Protein 6RIW (pdb70)

Secondary structure (DSSP, 8-state):
---EEEEEEEEEBTTBSSHHHHHHHHHTT----EE--HHHHSS-GGGGB--TT-TT-BS--EEE---S------SSSB-HHHHHTS-HHHHHHHHHHHHHHHHHT-TT-GGGGGEEEEEE---S--TTHHHHHHHHHHHHHHHHHHHHT-TT--PBPSS------GGGG--SSHHHHHHHHHHT--S-EEEEEBTBTHHHHHHHHHHHHHHTTS-SEEEEEEEE---HHHHHHHHHHTT-S-TTS---TTBTT-----EE-EEEEEEEEEHHHHHHHTPPP-EEEEEEEEEE--SSS-TTS--HHHHHHHHHHHHHHHT--GGG--EEE----S-HHHHHHHHHHHHHHHGGGT---EEE-THHHH-B-GGGTHHHHHHHHHHHHHHTEEPPPTT-SSB---TTSSS-GGGS-SS-EE-----EEEEEEEETTTEEEEEEEE---SPPPS----PPPP-PEEEEEEEEEETTB-SHHHHHHHHHTT----BPPPTTTTTTGGG-HHHHHHHT-SSPPPEE---EEEEEHHHHT--PPPHHHHHHHHHHHHHHHHTT--TTS-EEEEEE----GGGHHHHHHHTHHHHHHHHHHHHT----HHHHHHHHHHHHHHH-PPP-HHHHHTTSHHHHHHHHHHHHT--S-EEEEEBTBTHHHHHHHHHHHHHHHS---EEEEEEEE-TTSHHHHHHHHTTS-B-TT---GGG--SBPEE-EEEEEEEEEGGGS-GGG-SEEEEEEEEEESSSHHHHHHHHHHHHHHHT--GGGEEEEE----S-HHHHHHHHHHHHHH-TTSEEE-THHHH-B-GGGHHHHHHHHHHHHHHT-----EEEEEE--TT-EEEEEEEEE-SSPPPP--EEEEESS-S-HHHHHHT---TTHHHHHHTTTTPPPPPPSSB---GGGS---PPPGGG-TTB-

Nearest PDB structures (foldseek):
  6riw-assembly1_A  TM=1.001E+00  e=0.000E+00  Moritella marina
  4ope-assembly1_A  TM=8.015E-01  e=5.261E-37  Streptomyces albus
  2c9h-assembly1_A-2  TM=8.161E-01  e=1.764E-32  Homo sapiens
  2hg4-assembly3_E  TM=5.386E-01  e=4.215E-38  Saccharopolyspora erythraea
  2hg4-assembly3_F  TM=4.158E-01  e=1.144E-36  Saccharopolyspora erythraea

Organism: Moritella marina (NCBI:txid90736)

Sequence (923 aa):
MENIAVVGIANLFPGSQAPDQFWQQLLEQQDCRSKATAVQMGVDPAKYTANKGDTDKFYCVHGGYISDFNFDASGYQLDNDYLAGLDDLNQWGLYVTKQALTDAGYWGSTALENCGVILGNLSFPTKSSNQLFMPLYHQVVDNALKAVLHPDFQLTHYTAPKKTHADNALVAGYPAALIAQAAGLGGSHFALDAACASSCYSVKLACDYLHTGKANMMLAGAVSAADPMFVNMGFSIFQAYPANNVHAPFDQNSQGLFAGEGAGMMVLKRQSDAVRDGDHIYAIIKGGALSNDGKGEFVLSPNTKGQVLVYERAYADADVDPSTVDYIECHATGTPKGDNVELRSMETFFSRVNNKPLLGSVKSNLGHLLTAAGMPGMTKAMLALGKGLIPATINLKQPLQSKNGYFTGEQMPTTTVSWPKPRTAGVSVFGFGGSNAHLVLQQPTQTLETNFSVAKPREPLAIIGMDSHFGSASNLAQFKTLLNNNQNTFRELPEQRWKGMESNANVMQSLQLRKAPKGSYVEQLDIDFLRFKVDCLIPQQLMMMQVADNAAKDGGLVEGRNVAVLVAMGMELELHQYRGRVNLTTQIEDSLLQQGINLTVEQREELTNIAKDGVASAAQLNQYTSFIGNIMASRISALWDFSGPAITVSAEENSVYRCVELAENLFQTSDVEAVIIAAVDLSGSIENITLRQHYGPVNEKGSNILDQQQWLVGEGAAAIVVKPSSQVTAEQVYARIDAVSFAPGSNAKAITIAADKALTLAGISAADVASVEAHASGFSAENNAEKTALPTLYPSASISSVKANIGHTFNASGMASIIKTALLLDQNTSSKHIAINGLGRDNSCAHLILSSSAQAHQVALVKTIKLGGQLISNAIVNSASSSLHAIKAQFAGKHLNKVNQPVMMDNLKPQGISAHATNEYVV

Structure (mmCIF, N/CA/C/O backbone):
data_6RIW
#
_entry.id   6RIW
#
_cell.length_a   78.240
_cell.length_b   90.830
_cell.length_c   132.420
_cell.angle_alpha   90.000
_cell.angle_beta   90.000
_cell.angle_gamma   90.000
#
_symmetry.space_group_name_H-M   'P 21 21 21'
#
loop_
_entity.id
_entity.type
_entity.pdbx_description
1 polymer ORF10
2 non-polymer 'MAGNESIUM ION'
3 water water
#
loop_
_atom_site.group_PDB
_atom_site.id
_atom_site.type_symbol
_atom_site.label_atom_id
_atom_site.label_alt_id
_atom_site.label_comp_id
_atom_site.label_asym_id
_atom_site.label_entity_id
_atom_site.label_seq_id
_atom_site.pdbx_PDB_ins_code
_atom_site.Cartn_x
_atom_site.Cartn_y
_atom_site.Cartn_z
_atom_site.occupancy
_atom_site.B_iso_or_equiv
_atom_site.auth_seq_id
_atom_site.auth_comp_id
_atom_site.auth_asym_id
_atom_site.auth_atom_id
_atom_site.pdbx_PDB_model_num
ATOM 1 N N . MET A 1 1 ? -22.36556 -24.45505 22.58682 1.000 24.55146 1 MET A N 1
ATOM 2 C CA . MET A 1 1 ? -23.37650 -24.57431 21.53324 1.000 23.43109 1 MET A CA 1
ATOM 3 C C . MET A 1 1 ? -22.73765 -24.95111 20.19106 1.000 22.72169 1 MET A C 1
ATOM 4 O O . MET A 1 1 ? -21.52062 -25.11537 20.10251 1.000 23.14252 1 MET A O 1
ATOM 9 N N . GLU A 1 2 ? -23.56434 -25.12021 19.16014 1.000 21.34865 2 GLU A N 1
ATOM 10 C CA . GLU A 1 2 ? -23.10498 -25.71560 17.90920 1.000 22.64696 2 GLU A CA 1
ATOM 11 C C . GLU A 1 2 ? -21.94276 -24.94721 17.27666 1.000 24.39069 2 GLU A C 1
ATOM 12 O O . GLU A 1 2 ? -21.90393 -23.71509 17.29325 1.000 19.47080 2 GLU A O 1
ATOM 18 N N . ASN A 1 3 ? -20.99080 -25.69580 16.71087 1.000 22.74852 3 ASN A N 1
ATOM 19 C CA . ASN A 1 3 ? -19.96349 -25.13754 15.83470 1.000 19.88123 3 ASN A CA 1
ATOM 20 C C . ASN A 1 3 ? -20.54634 -24.14693 14.83260 1.000 21.11098 3 ASN A C 1
ATOM 21 O O . ASN A 1 3 ? -21.53385 -24.44430 14.15140 1.000 19.06260 3 ASN A O 1
ATOM 26 N N . ILE A 1 4 ? -19.90440 -22.98491 14.71643 1.000 18.66981 4 ILE A N 1
ATOM 27 C CA . ILE A 1 4 ? -20.22483 -21.99770 13.68987 1.000 20.20926 4 ILE A CA 1
ATOM 28 C C . ILE A 1 4 ? -19.12428 -22.03487 12.63807 1.000 17.36853 4 ILE A C 1
ATOM 29 O O . ILE A 1 4 ? -17.93600 -21.99751 12.97643 1.000 22.12940 4 ILE A O 1
ATOM 34 N N . ALA A 1 5 ? -19.51681 -22.11918 11.37130 1.000 16.17341 5 ALA A N 1
ATOM 35 C CA . ALA A 1 5 ? -18.57946 -22.11384 10.25382 1.000 18.64660 5 ALA A CA 1
ATOM 36 C C . ALA A 1 5 ? -18.46737 -20.70447 9.69244 1.000 20.80716 5 ALA A C 1
ATOM 37 O O . ALA A 1 5 ? -19.48679 -20.03780 9.48201 1.000 16.30353 5 ALA A O 1
ATOM 39 N N . VAL A 1 6 ? -17.23106 -20.25504 9.47474 1.000 18.35186 6 VAL A N 1
ATOM 40 C CA . VAL A 1 6 ? -16.95193 -19.06205 8.68683 1.000 17.54917 6 VAL A CA 1
ATOM 41 C C . VAL A 1 6 ? -16.88949 -19.46384 7.21877 1.000 22.87906 6 VAL A C 1
ATOM 42 O O . VAL A 1 6 ? -16.00429 -20.23058 6.81351 1.000 23.66537 6 VAL A O 1
ATOM 46 N N . VAL A 1 7 ? -17.81833 -18.95058 6.41384 1.000 16.57423 7 VAL A N 1
ATOM 47 C CA . VAL A 1 7 ? -17.93546 -19.38483 5.02378 1.000 20.09224 7 VAL A CA 1
ATOM 48 C C . VAL A 1 7 ? -17.62001 -18.28292 4.02991 1.000 24.28933 7 VAL A C 1
ATOM 49 O O . VAL A 1 7 ? -17.67130 -18.52662 2.81216 1.000 22.23021 7 VAL A O 1
ATOM 53 N N . GLY A 1 8 ? -17.26360 -17.08913 4.49697 1.000 19.13701 8 GLY A N 1
ATOM 54 C CA . GLY A 1 8 ? -16.88941 -16.01510 3.59838 1.000 18.23405 8 GLY A CA 1
ATOM 55 C C . GLY A 1 8 ? -16.15344 -14.95011 4.37780 1.000 19.50752 8 GLY A C 1
ATOM 56 O O . GLY A 1 8 ? -16.47921 -14.72817 5.55009 1.000 17.63948 8 GLY A O 1
ATOM 57 N N . ILE A 1 9 ? -15.14674 -14.31455 3.77196 1.000 16.91801 9 ILE A N 1
ATOM 58 C CA . ILE A 1 9 ? -14.33175 -13.30675 4.45532 1.000 19.14212 9 ILE A CA 1
ATOM 59 C C . ILE A 1 9 ? -14.01326 -12.19652 3.47554 1.000 20.13102 9 ILE A C 1
ATOM 60 O O . ILE A 1 9 ? -13.78986 -12.45313 2.28554 1.000 18.44655 9 ILE A O 1
ATOM 65 N N . ALA A 1 10 ? -13.97034 -10.95679 3.97555 1.000 18.54977 10 ALA A N 1
ATOM 66 C CA . ALA A 1 10 ? -13.50018 -9.84981 3.15602 1.000 17.69561 10 ALA A CA 1
ATOM 67 C C . ALA A 1 10 ? -12.81598 -8.82043 4.04432 1.000 17.70579 10 ALA A C 1
ATOM 68 O O . ALA A 1 10 ? -13.09993 -8.70950 5.24312 1.000 16.66349 10 ALA A O 1
ATOM 70 N N . ASN A 1 11 ? -11.92176 -8.04574 3.43579 1.000 17.58609 11 ASN A N 1
ATOM 71 C CA . ASN A 1 11 ? -11.21209 -7.02665 4.19204 1.000 17.97652 11 ASN A CA 1
ATOM 72 C C . ASN A 1 11 ? -10.91872 -5.81121 3.33124 1.000 18.08372 11 ASN A C 1
ATOM 73 O O . ASN A 1 11 ? -10.69874 -5.91231 2.11909 1.000 18.62176 11 ASN A O 1
ATOM 78 N N . LEU A 1 12 ? -10.87754 -4.65547 3.99414 1.000 16.07121 12 LEU A N 1
ATOM 79 C CA . LEU A 1 12 ? -10.28541 -3.44030 3.43473 1.000 16.86135 12 LEU A CA 1
ATOM 80 C C . LEU A 1 12 ? -9.39879 -2.91845 4.55149 1.000 20.34042 12 LEU A C 1
ATOM 81 O O . LEU A 1 12 ? -9.87349 -2.25304 5.47632 1.000 16.72097 12 LEU A O 1
ATOM 86 N N . PHE A 1 13 ? -8.11643 -3.25575 4.47548 1.000 16.93708 13 PHE A N 1
ATOM 87 C CA . PHE A 1 13 ? -7.12612 -2.94486 5.49303 1.000 17.82668 13 PHE A CA 1
ATOM 88 C C . PHE A 1 13 ? -6.08250 -2.00163 4.92052 1.000 16.81444 13 PHE A C 1
ATOM 89 O O . PHE A 1 13 ? -5.93268 -1.90884 3.69685 1.000 20.61464 13 PHE A O 1
ATOM 97 N N . PRO A 1 14 ? -5.33064 -1.28582 5.76776 1.000 18.74172 14 PRO A N 1
ATOM 98 C CA . PRO A 1 14 ? -4.18733 -0.53546 5.24000 1.000 20.15258 14 PRO A CA 1
ATOM 99 C C . PRO A 1 14 ? -3.32469 -1.47517 4.40756 1.000 20.55511 14 PRO A C 1
ATOM 100 O O . PRO A 1 14 ? -2.92218 -2.53945 4.89293 1.000 23.47634 14 PRO A O 1
ATOM 104 N N . GLY A 1 15 ? -3.13487 -1.15051 3.12800 1.000 22.28917 15 GLY A N 1
ATOM 105 C CA . GLY A 1 15 ? -2.32342 -1.95422 2.24507 1.000 22.45106 15 GLY A CA 1
ATOM 106 C C . GLY A 1 15 ? -3.04277 -3.01211 1.42817 1.000 23.26872 15 GLY A C 1
ATOM 107 O O . GLY A 1 15 ? -2.44592 -3.52023 0.47303 1.000 21.92449 15 GLY A O 1
ATOM 108 N N . SER A 1 16 ? -4.28600 -3.38154 1.74784 1.000 20.76541 16 SER A N 1
ATOM 109 C CA . SER A 1 16 ? -4.87072 -4.51507 1.03199 1.000 20.07542 16 SER A CA 1
ATOM 110 C C . SER A 1 16 ? -6.38341 -4.39667 0.90161 1.000 22.13515 16 SER A C 1
ATOM 111 O O . SER A 1 16 ? -7.04696 -3.73564 1.70577 1.000 19.08255 16 SER A O 1
ATOM 114 N N . GLN A 1 17 ? -6.92032 -5.05342 -0.13832 1.000 18.91104 17 GLN A N 1
ATOM 115 C CA . GLN A 1 17 ? -8.35275 -5.03139 -0.42269 1.000 23.73687 17 GLN A CA 1
ATOM 116 C C . GLN A 1 17 ? -8.95500 -6.42725 -0.54279 1.000 21.87128 17 GLN A C 1
ATOM 117 O O . GLN A 1 17 ? -10.12471 -6.55248 -0.92387 1.000 19.42360 17 GLN A O 1
ATOM 123 N N . ALA A 1 18 ? -8.19651 -7.47738 -0.22849 1.000 21.96299 18 ALA A N 1
ATOM 124 C CA . ALA A 1 18 ? -8.66821 -8.84847 -0.37788 1.000 22.86965 18 ALA A CA 1
ATOM 125 C C . ALA A 1 18 ? -7.86728 -9.72372 0.57007 1.000 22.17860 18 ALA A C 1
ATOM 126 O O . ALA A 1 18 ? -6.75442 -9.34819 0.94975 1.000 22.44490 18 ALA A O 1
ATOM 128 N N . PRO A 1 19 ? -8.40664 -10.87546 0.99015 1.000 23.19659 19 PRO A N 1
ATOM 129 C CA . PRO A 1 19 ? -7.69742 -11.67028 2.01181 1.000 23.66074 19 PRO A CA 1
ATOM 130 C C . PRO A 1 19 ? -6.39201 -12.28722 1.52548 1.000 25.90227 19 PRO A C 1
ATOM 131 O O . PRO A 1 19 ? -5.44587 -12.39757 2.31333 1.000 23.08910 19 PRO A O 1
ATOM 135 N N . ASP A 1 20 ? -6.30759 -12.71272 0.26254 1.000 27.57677 20 ASP A N 1
ATOM 136 C CA . ASP A 1 20 ? -5.05704 -13.31948 -0.19948 1.000 30.63636 20 ASP A CA 1
ATOM 137 C C . ASP A 1 20 ? -3.94350 -12.28056 -0.30200 1.000 27.13537 20 ASP A C 1
ATOM 138 O O . ASP A 1 20 ? -2.77196 -12.57887 -0.03979 1.000 25.70547 20 ASP A O 1
ATOM 143 N N . GLN A 1 21 ? -4.28675 -11.05244 -0.69184 1.000 26.69891 21 GLN A N 1
ATOM 144 C CA . GLN A 1 21 ? -3.30280 -9.97121 -0.69169 1.000 24.66739 21 GLN A CA 1
ATOM 145 C C . GLN A 1 21 ? -2.80394 -9.67754 0.72305 1.000 26.94021 21 GLN A C 1
ATOM 146 O O . GLN A 1 21 ? -1.59901 -9.51607 0.95240 1.000 22.98019 21 GLN A O 1
ATOM 152 N N . PHE A 1 22 ? -3.72216 -9.60617 1.68690 1.000 24.73880 22 PHE A N 1
ATOM 153 C CA . PHE A 1 22 ? -3.34652 -9.39183 3.08172 1.000 21.54560 22 PHE A CA 1
ATOM 154 C C . PHE A 1 22 ? -2.44754 -10.51490 3.58519 1.000 22.24102 22 PHE A C 1
ATOM 155 O O . PHE A 1 22 ? -1.42644 -10.26314 4.23838 1.000 22.21476 22 PHE A O 1
ATOM 163 N N . TRP A 1 23 ? -2.80666 -11.75883 3.27456 1.000 23.17426 23 TRP A N 1
ATOM 164 C CA . TRP A 1 23 ? -2.02264 -12.90511 3.72666 1.000 24.72849 23 TRP A CA 1
ATOM 165 C C . TRP A 1 23 ? -0.59622 -12.84852 3.18706 1.000 24.82909 23 TRP A C 1
ATOM 166 O O . TRP A 1 23 ? 0.37008 -13.03698 3.93537 1.000 26.42183 23 TRP A O 1
ATOM 177 N N . GLN A 1 24 ? -0.44476 -12.57598 1.88729 1.000 25.84071 24 GLN A N 1
ATOM 178 C CA . GLN A 1 24 ? 0.89481 -12.47963 1.30951 1.000 25.55245 24 GLN A CA 1
ATOM 179 C C . GLN A 1 24 ? 1.69972 -11.36928 1.97297 1.000 28.44501 24 GLN A C 1
ATOM 180 O O . GLN A 1 24 ? 2.90315 -11.51590 2.21570 1.000 26.82763 24 GLN A O 1
ATOM 186 N N . GLN A 1 25 ? 1.05019 -10.24840 2.29185 1.000 26.33808 25 GLN A N 1
ATOM 187 C CA . GLN A 1 25 ? 1.76380 -9.17326 2.96984 1.000 25.31599 25 GLN A CA 1
ATOM 188 C C . GLN A 1 25 ? 2.27689 -9.62146 4.33378 1.000 22.72834 25 GLN A C 1
ATOM 189 O O . GLN A 1 25 ? 3.38704 -9.25002 4.74093 1.000 23.40257 25 GLN A O 1
ATOM 195 N N . LEU A 1 26 ? 1.47104 -10.39546 5.06706 1.000 22.24667 26 LEU A N 1
ATOM 196 C CA . LEU A 1 26 ? 1.91798 -10.93503 6.34868 1.000 22.13360 26 LEU A CA 1
ATOM 197 C C . LEU A 1 26 ? 3.10600 -11.86900 6.16701 1.000 25.97821 26 LEU A C 1
ATOM 198 O O . LEU A 1 26 ? 4.06400 -11.83532 6.95818 1.000 25.71304 26 LEU A O 1
ATOM 203 N N . LEU A 1 27 ? 3.04868 -12.72677 5.14491 1.000 25.68759 27 LEU A N 1
ATOM 204 C CA . LEU A 1 27 ? 4.13847 -13.67759 4.90719 1.000 28.88089 27 LEU A CA 1
ATOM 205 C C . LEU A 1 27 ? 5.43556 -12.96467 4.57485 1.000 28.68818 27 LEU A C 1
ATOM 206 O O . LEU A 1 27 ? 6.52032 -13.47338 4.88748 1.000 31.39784 27 LEU A O 1
ATOM 211 N N . GLU A 1 28 ? 5.34054 -11.79332 3.94622 1.000 27.80987 28 GLU A N 1
ATOM 212 C CA . GLU A 1 28 ? 6.47985 -10.97833 3.55510 1.000 30.59448 28 GLU A CA 1
ATOM 213 C C . GLU A 1 28 ? 6.85741 -9.94275 4.60554 1.000 28.67737 28 GLU A C 1
ATOM 214 O O . GLU A 1 28 ? 7.72592 -9.10873 4.33791 1.000 29.17729 28 GLU A O 1
ATOM 220 N N . GLN A 1 29 ? 6.19724 -9.94926 5.77103 1.000 24.03903 29 GLN A N 1
ATOM 221 C CA . GLN A 1 29 ? 6.49141 -9.01522 6.85941 1.000 26.34503 29 GLN A CA 1
ATOM 222 C C . GLN A 1 29 ? 6.34039 -7.56377 6.41158 1.000 26.53864 29 GLN A C 1
ATOM 223 O O . GLN A 1 29 ? 7.09791 -6.68334 6.82357 1.000 24.76286 29 GLN A O 1
ATOM 229 N N . GLN A 1 30 ? 5.32825 -7.30985 5.59089 1.000 26.07680 30 GLN A N 1
ATOM 230 C CA . GLN A 1 30 ? 5.08551 -5.96615 5.08208 1.000 25.48114 30 GLN A CA 1
ATOM 231 C C . GLN A 1 30 ? 4.61412 -5.03088 6.19178 1.000 28.74906 30 GLN A C 1
ATOM 232 O O . GLN A 1 30 ? 3.70376 -5.36459 6.95703 1.000 27.93871 30 GLN A O 1
ATOM 238 N N . ASP A 1 31 ? 5.21466 -3.84754 6.25290 1.000 25.97907 31 ASP A N 1
ATOM 239 C CA . ASP A 1 31 ? 4.74315 -2.76479 7.10372 1.000 24.78448 31 ASP A CA 1
ATOM 240 C C . ASP A 1 31 ? 3.78957 -1.90443 6.27983 1.000 28.14981 31 ASP A C 1
ATOM 241 O O . ASP A 1 31 ? 4.19021 -1.33333 5.26035 1.000 26.45363 31 ASP A O 1
ATOM 246 N N . CYS A 1 32 ? 2.52931 -1.82292 6.71098 1.000 24.83707 32 CYS A N 1
ATOM 247 C CA . CYS A 1 32 ? 1.49495 -1.09010 5.98608 1.000 24.79845 32 CYS A CA 1
ATOM 248 C C . CYS A 1 32 ? 1.14069 0.25310 6.61915 1.000 27.80974 32 CYS A C 1
ATOM 249 O O . CYS A 1 32 ? 0.16644 0.89105 6.18930 1.000 23.19600 32 CYS A O 1
ATOM 252 N N . ARG A 1 33 ? 1.89262 0.69613 7.62896 1.000 24.83247 33 ARG A N 1
ATOM 253 C CA . ARG A 1 33 ? 1.65390 1.97800 8.27417 1.000 19.91888 33 ARG A CA 1
ATOM 254 C C . ARG A 1 33 ? 2.29215 3.10097 7.45607 1.000 27.11309 33 ARG A C 1
ATOM 255 O O . ARG A 1 33 ? 3.23312 2.87512 6.69256 1.000 24.87111 33 ARG A O 1
ATOM 263 N N . SER A 1 34 ? 1.75866 4.31783 7.60040 1.000 23.69447 34 SER A 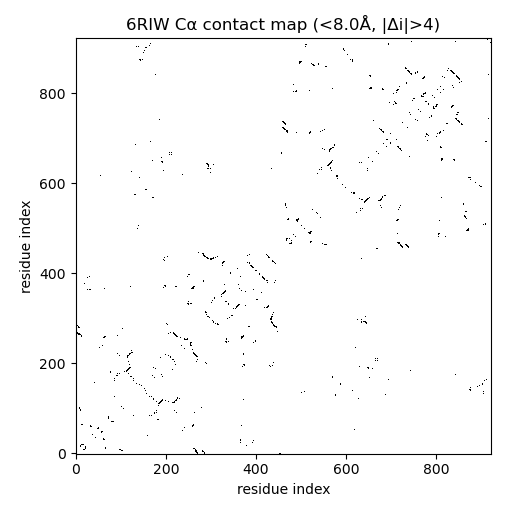N 1
ATOM 264 C CA . SER A 1 34 ? 2.21166 5.44599 6.78924 1.000 26.22415 34 SER A CA 1
ATOM 265 C C . SER A 1 34 ? 1.85877 6.75358 7.49380 1.000 25.34763 34 SER A C 1
ATOM 266 O O . SER A 1 34 ? 1.19397 6.76814 8.53021 1.000 26.67590 34 SER A O 1
ATOM 269 N N . LYS A 1 35 ? 2.31343 7.86196 6.91778 1.000 22.15782 35 LYS A N 1
ATOM 270 C CA . LYS A 1 35 ? 2.00882 9.17744 7.46158 1.000 26.20879 35 LYS A CA 1
ATOM 271 C C . LYS A 1 35 ? 0.71275 9.71202 6.87031 1.000 24.70774 35 LYS A C 1
ATOM 272 O O . LYS A 1 35 ? 0.47558 9.61405 5.66150 1.000 21.48908 35 LYS A O 1
ATOM 278 N N . ALA A 1 36 ? -0.12468 10.28538 7.73236 1.000 24.78719 36 ALA A N 1
ATOM 279 C CA . ALA A 1 36 ? -1.35936 10.89307 7.26165 1.000 23.51280 36 ALA A CA 1
ATOM 280 C C . ALA A 1 36 ? -1.05255 12.12648 6.42503 1.000 24.47063 36 ALA A C 1
ATOM 281 O O . ALA A 1 36 ? -0.09345 12.85742 6.69053 1.000 24.01801 36 ALA A O 1
ATOM 283 N N . THR A 1 37 ? -1.88732 12.35929 5.41253 1.000 21.36900 37 THR A N 1
ATOM 284 C CA . THR A 1 37 ? -1.81614 13.53742 4.55599 1.000 23.40372 37 THR A CA 1
ATOM 285 C C . THR A 1 37 ? -3.13553 14.31261 4.61734 1.000 24.73828 37 THR A C 1
ATOM 286 O O . THR A 1 37 ? -4.06302 13.96284 5.36508 1.000 20.21039 37 THR A O 1
ATOM 290 N N . ALA A 1 38 ? -3.23500 15.36736 3.79686 1.000 22.21401 38 ALA A N 1
ATOM 291 C CA . ALA A 1 38 ? -4.49126 16.11559 3.72678 1.000 20.82635 38 ALA A CA 1
ATOM 292 C C . ALA A 1 38 ? -5.64669 15.26204 3.21355 1.000 25.08622 38 ALA A C 1
ATOM 293 O O . ALA A 1 38 ? -6.81616 15.62533 3.41933 1.000 22.57746 38 ALA A O 1
ATOM 295 N N . VAL A 1 39 ? -5.34908 14.14695 2.53841 1.000 19.50873 39 VAL A N 1
ATOM 296 C CA . VAL A 1 39 ? -6.40193 13.20328 2.16818 1.000 22.55902 39 VAL A CA 1
ATOM 297 C C . VAL A 1 39 ? -7.12564 12.70465 3.41405 1.000 23.40397 39 VAL A C 1
ATOM 298 O O . VAL A 1 39 ? -8.35085 12.51061 3.40822 1.000 23.13958 39 VAL A O 1
ATOM 302 N N . GLN A 1 40 ? -6.38248 12.50181 4.50074 1.000 19.82513 40 GLN A N 1
ATOM 303 C CA . GLN A 1 40 ? -6.98190 12.06289 5.75350 1.000 20.12718 40 GLN A CA 1
ATOM 304 C C . GLN A 1 40 ? -7.54063 13.23472 6.54759 1.000 20.22340 40 GLN A C 1
ATOM 305 O O . GLN A 1 40 ? -8.63631 13.13586 7.10546 1.000 19.20174 40 GLN A O 1
ATOM 311 N N . MET A 1 41 ? -6.80977 14.34752 6.61293 1.000 20.05781 41 MET A N 1
ATOM 312 C CA . MET A 1 41 ? -7.13469 15.39731 7.57389 1.000 17.95312 41 MET A CA 1
ATOM 313 C C . MET A 1 41 ? -7.97784 16.52767 7.00269 1.000 18.32163 41 MET A C 1
ATOM 314 O O . MET A 1 41 ? -8.52396 17.30571 7.79342 1.000 20.09933 41 MET A O 1
ATOM 319 N N . GLY A 1 42 ? -8.09670 16.64668 5.67270 1.000 19.47165 42 GLY A N 1
ATOM 320 C CA . GLY A 1 42 ? -8.80749 17.75798 5.04633 1.000 20.42404 42 GLY A CA 1
ATOM 321 C C . GLY A 1 42 ? -8.11597 19.09558 5.21277 1.000 20.43277 42 GLY A C 1
ATOM 322 O O . GLY A 1 42 ? -8.69390 20.14311 4.86632 1.000 19.39600 42 GLY A O 1
ATOM 323 N N . VAL A 1 43 ? -6.91071 19.07751 5.77415 1.000 19.71283 43 VAL A N 1
ATOM 324 C CA . VAL A 1 43 ? -6.05948 20.24228 6.00843 1.000 21.22478 43 VAL A CA 1
ATOM 325 C C . VAL A 1 43 ? -4.61876 19.75830 5.88223 1.000 22.90881 43 VAL A C 1
ATOM 326 O O . VAL A 1 43 ? -4.35018 18.55659 5.89239 1.000 22.18612 43 VAL A O 1
ATOM 330 N N . ASP A 1 44 ? -3.68253 20.69464 5.78903 1.000 22.45235 44 ASP A N 1
ATOM 331 C CA . ASP A 1 44 ? -2.25664 20.35816 5.83016 1.000 23.08827 44 ASP A CA 1
ATOM 332 C C . ASP A 1 44 ? -1.90259 19.84763 7.22115 1.000 23.50476 44 ASP A C 1
ATOM 333 O O . ASP A 1 44 ? -1.98701 20.62309 8.18445 1.000 22.57304 44 ASP A O 1
ATOM 338 N N . PRO A 1 45 ? -1.52019 18.57133 7.38231 1.000 24.19620 45 PRO A N 1
ATOM 339 C CA . PRO A 1 45 ? -1.27549 18.04170 8.73972 1.000 25.66091 45 PRO A CA 1
ATOM 340 C C . PRO A 1 45 ? -0.16464 18.76341 9.48978 1.000 25.70326 45 PRO A C 1
ATOM 341 O O . PRO A 1 45 ? -0.21671 18.85245 10.72399 1.000 23.14855 45 PRO A O 1
ATOM 345 N N . ALA A 1 46 ? 0.83553 19.29397 8.78096 1.000 23.99798 46 ALA A N 1
ATOM 346 C CA . ALA A 1 46 ? 1.93604 19.98117 9.45680 1.000 25.78967 46 ALA A CA 1
ATOM 347 C C . ALA A 1 46 ? 1.45482 21.19035 10.25178 1.000 23.27271 46 ALA A C 1
ATOM 348 O O . ALA A 1 46 ? 2.05155 21.52667 11.27880 1.000 24.48182 46 ALA A O 1
ATOM 350 N N . LYS A 1 47 ? 0.38499 21.85856 9.79687 1.000 21.83183 47 LYS A N 1
ATOM 351 C CA . LYS A 1 47 ? -0.16994 22.99661 10.53572 1.000 23.26855 47 LYS A CA 1
ATOM 352 C C . LYS A 1 47 ? -0.76867 22.59241 11.87934 1.000 20.72719 47 LYS A C 1
ATOM 353 O O . LYS A 1 47 ? -1.03928 23.46577 12.71150 1.000 19.63474 47 LYS A O 1
ATOM 359 N N . TYR A 1 48 ? -1.03319 21.30557 12.08442 1.000 22.81411 48 TYR A N 1
ATOM 360 C CA . TYR A 1 48 ? -1.65572 20.82404 13.31132 1.000 21.23353 48 TYR A CA 1
ATOM 361 C C . TYR A 1 48 ? -0.72190 19.92844 14.10730 1.000 23.18335 48 TYR A C 1
ATOM 362 O O . TYR A 1 48 ? -1.16078 19.31265 15.08819 1.000 21.92612 48 TYR A O 1
ATOM 371 N N . THR A 1 49 ? 0.54779 19.83565 13.70483 1.000 21.06955 49 THR A N 1
ATOM 372 C CA . THR A 1 49 ? 1.52639 18.95765 14.33951 1.000 24.49400 49 THR A CA 1
ATOM 373 C C . THR A 1 49 ? 2.44045 19.78035 15.24169 1.000 28.06186 49 THR A C 1
ATOM 374 O O . THR A 1 49 ? 2.97110 20.81661 14.82230 1.000 28.06980 49 THR A O 1
ATOM 378 N N . ALA A 1 50 ? 2.61578 19.32482 16.47943 1.000 25.50276 50 ALA A N 1
ATOM 379 C CA . ALA A 1 50 ? 3.57332 19.94733 17.38730 1.000 27.74758 50 ALA A CA 1
ATOM 380 C C . ALA A 1 50 ? 4.11677 18.89686 18.34669 1.000 29.22000 50 ALA A C 1
ATOM 381 O O . ALA A 1 50 ? 4.22474 17.72264 17.98318 1.000 31.78605 50 ALA A O 1
ATOM 383 N N . ASN A 1 51 ? 4.43555 19.28847 19.57316 1.000 29.65776 51 ASN A N 1
ATOM 384 C CA . ASN A 1 51 ? 4.91879 18.35966 20.58346 1.000 32.13676 51 ASN A CA 1
ATOM 385 C C . ASN A 1 51 ? 3.78866 17.90732 21.50460 1.000 32.72022 51 ASN A C 1
ATOM 386 O O . ASN A 1 51 ? 2.71520 18.51859 21.58376 1.000 29.55086 51 ASN A O 1
ATOM 391 N N . LYS A 1 52 ? 4.06741 16.82135 22.22571 1.000 29.76122 52 LYS A N 1
ATOM 392 C CA . LYS A 1 52 ? 3.15160 16.31006 23.23596 1.000 30.90771 52 LYS A CA 1
ATOM 393 C C . LYS A 1 52 ? 2.84459 17.38140 24.27211 1.000 33.92932 52 LYS A C 1
ATOM 394 O O . LYS A 1 52 ? 3.73871 18.09168 24.73767 1.000 30.52628 52 LYS A O 1
ATOM 400 N N . GLY A 1 53 ? 1.56466 17.50044 24.62651 1.000 28.53920 53 GLY A N 1
ATOM 401 C CA . GLY A 1 53 ? 1.12168 18.51059 25.56297 1.000 30.92708 53 GLY A CA 1
ATOM 402 C C . GLY A 1 53 ? 0.69105 19.82328 24.94294 1.000 31.91817 53 GLY A C 1
ATOM 403 O O . GLY A 1 53 ? 0.16473 20.68019 25.66511 1.000 35.74424 53 GLY A O 1
ATOM 404 N N . ASP A 1 54 ? 0.87944 20.00889 23.63198 1.000 28.94155 54 ASP A N 1
ATOM 405 C CA . ASP A 1 54 ? 0.53299 21.26614 22.97755 1.000 27.67331 54 ASP A CA 1
ATOM 406 C C . ASP A 1 54 ? -0.94607 21.28650 22.60774 1.000 29.37231 54 ASP A C 1
ATOM 407 O O . ASP A 1 54 ? -1.45723 20.34055 22.00321 1.000 24.14322 54 ASP A O 1
ATOM 412 N N . THR A 1 55 ? -1.62308 22.37710 22.95095 1.000 27.99280 55 THR A N 1
ATOM 413 C CA . THR A 1 55 ? -3.07359 22.45025 22.78993 1.000 29.40592 55 THR A CA 1
ATOM 414 C C . THR A 1 55 ? -3.47391 22.53427 21.31981 1.000 26.05068 55 THR A C 1
ATOM 415 O O . THR A 1 55 ? -2.86611 23.27139 20.53955 1.000 24.04913 55 THR A O 1
ATOM 419 N N . ASP A 1 56 ? -4.53869 21.80688 20.96409 1.000 26.25752 56 ASP A N 1
ATOM 420 C CA . ASP A 1 56 ? -5.09512 21.77009 19.60499 1.000 23.50398 56 ASP A CA 1
ATOM 421 C C . ASP A 1 56 ? -4.07063 21.27239 18.58508 1.000 22.93144 56 ASP A C 1
ATOM 422 O O . ASP A 1 56 ? -4.13762 21.63446 17.40807 1.000 21.67801 56 ASP A O 1
ATOM 427 N N . LYS A 1 57 ? -3.14176 20.41021 19.01958 1.000 22.10347 57 LYS A N 1
ATOM 428 C CA . LYS A 1 57 ? -2.11946 19.83372 18.15186 1.000 21.60845 57 LYS A CA 1
ATOM 429 C C . LYS A 1 57 ? -2.02731 18.33024 18.38837 1.000 22.31575 57 LYS A C 1
ATOM 430 O O . LYS A 1 57 ? -2.25977 17.84907 19.50033 1.000 24.35563 57 LYS A O 1
ATOM 436 N N . PHE A 1 58 ? -1.69513 17.57647 17.34443 1.000 21.35163 58 PHE A N 1
ATOM 437 C CA . PHE A 1 58 ? -1.28145 16.19902 17.57357 1.000 21.82771 58 PHE A CA 1
ATOM 438 C C . PHE A 1 58 ? 0.23235 16.09242 17.41367 1.000 23.08155 58 PHE A C 1
ATOM 439 O O . PHE A 1 58 ? 0.86178 16.94520 16.79333 1.000 23.93636 58 PHE A O 1
ATOM 447 N N . TYR A 1 59 ? 0.83699 15.09204 18.05641 1.000 23.00312 59 TYR A N 1
ATOM 448 C CA . TYR A 1 59 ? 2.29197 14.96281 17.99843 1.000 23.55431 59 TYR A CA 1
ATOM 449 C C . TYR A 1 59 ? 2.72756 13.72200 17.23909 1.000 25.00647 59 TYR A C 1
ATOM 450 O O . TYR A 1 59 ? 3.90441 13.35975 17.28348 1.000 26.15777 59 TYR A O 1
ATOM 459 N N . CYS A 1 60 ? 1.80768 13.07566 16.52444 1.000 23.39621 60 CYS A N 1
ATOM 460 C CA . CYS A 1 60 ? 2.13213 11.92293 15.69524 1.000 25.58712 60 CYS A CA 1
ATOM 461 C C . CYS A 1 60 ? 1.15850 11.89372 14.52372 1.000 28.67916 60 CYS A C 1
ATOM 462 O O . CYS A 1 60 ? -0.04355 12.10567 14.72290 1.000 28.05856 60 CYS A O 1
ATOM 465 N N . VAL A 1 61 ? 1.67009 11.66819 13.30953 1.000 23.87586 61 VAL A N 1
ATOM 466 C CA . VAL A 1 61 ? 0.81632 11.53480 12.12686 1.000 26.92084 61 VAL A CA 1
ATOM 467 C C . VAL A 1 61 ? 0.86238 10.13636 11.52956 1.000 27.15148 61 VAL A C 1
ATOM 468 O O . VAL A 1 61 ? 0.19212 9.88562 10.51407 1.000 25.93656 61 VAL A O 1
ATOM 472 N N . HIS A 1 62 ? 1.59842 9.20864 12.14149 1.000 22.57120 62 HIS A N 1
ATOM 473 C CA . HIS A 1 62 ? 1.68005 7.84193 11.64667 1.000 23.43215 62 HIS A CA 1
ATOM 474 C C . HIS A 1 62 ? 0.40468 7.07034 11.97427 1.000 24.11832 62 HIS A C 1
ATOM 475 O O . HIS A 1 62 ? -0.17502 7.22677 13.05291 1.000 22.57457 62 HIS A O 1
ATOM 482 N N . GLY A 1 63 ? -0.01443 6.22408 11.04206 1.000 21.78750 63 GLY A N 1
ATOM 483 C CA . GLY A 1 63 ? -1.17444 5.37559 11.25647 1.000 23.15970 63 GLY A CA 1
ATOM 484 C C . GLY A 1 63 ? -1.30225 4.36640 10.13666 1.000 20.75405 63 GLY A C 1
ATOM 485 O O . GLY A 1 63 ? -0.47298 4.30603 9.22585 1.000 23.37049 63 GLY A O 1
ATOM 486 N N . GLY A 1 64 ? -2.35529 3.55914 10.22376 1.000 21.05363 64 GLY A N 1
ATOM 487 C CA . GLY A 1 64 ? -2.67974 2.64533 9.15236 1.000 19.97240 64 GLY A CA 1
ATOM 488 C C . GLY A 1 64 ? -3.84229 3.21207 8.36816 1.000 21.05950 64 GLY A C 1
ATOM 489 O O . GLY A 1 64 ? -4.95811 3.25006 8.88595 1.000 21.38391 64 GLY A O 1
ATOM 490 N N . TYR A 1 65 ? -3.60788 3.68676 7.14568 1.000 18.11394 65 TYR A N 1
ATOM 491 C CA . TYR A 1 65 ? -4.65195 4.36281 6.38613 1.000 23.04093 65 TYR A CA 1
ATOM 492 C C . TYR A 1 65 ? -5.01018 3.58092 5.13648 1.000 21.26691 65 TYR A C 1
ATOM 493 O O . TYR A 1 65 ? -4.22935 2.75953 4.64178 1.000 22.18714 65 TYR A O 1
ATOM 502 N N . ILE A 1 66 ? -6.22601 3.83598 4.65901 1.000 18.25662 66 ILE A N 1
ATOM 503 C CA . ILE A 1 66 ? -6.74246 3.25039 3.42564 1.000 19.98728 66 ILE A CA 1
ATOM 504 C C . ILE A 1 66 ? -6.40562 4.23300 2.31750 1.000 21.61751 66 ILE A C 1
ATOM 505 O O . ILE A 1 66 ? -6.98319 5.31899 2.25551 1.000 22.23650 66 ILE A O 1
ATOM 510 N N . SER A 1 67 ? -5.48079 3.85752 1.43970 1.000 21.51810 67 SER A N 1
ATOM 511 C CA . SER A 1 67 ? -5.04348 4.72726 0.35655 1.000 25.39745 67 SER A CA 1
ATOM 512 C C . SER A 1 67 ? -5.53226 4.18126 -0.97751 1.000 26.25153 67 SER A C 1
ATOM 513 O O . SER A 1 67 ? -5.54503 2.96259 -1.18790 1.000 23.94973 67 SER A O 1
ATOM 516 N N . ASP A 1 68 ? -5.95706 5.09002 -1.86037 1.000 28.32010 68 ASP A N 1
ATOM 517 C CA . ASP A 1 68 ? -6.20396 4.76989 -3.27065 1.000 30.94101 68 ASP A CA 1
ATOM 518 C C . ASP A 1 68 ? -7.27906 3.69826 -3.44597 1.000 32.57716 68 ASP A C 1
ATOM 519 O O . ASP A 1 68 ? -7.19039 2.83564 -4.32409 1.000 34.22913 68 ASP A O 1
ATOM 524 N N . PHE A 1 69 ? -8.29863 3.73600 -2.59767 1.000 27.40082 69 PHE A N 1
ATOM 525 C CA . PHE A 1 69 ? -9.47315 2.88261 -2.75507 1.000 25.48912 69 PHE A CA 1
ATOM 526 C C . PHE A 1 69 ? -10.53119 3.66868 -3.52176 1.000 26.19329 69 PHE A C 1
ATOM 527 O O . PHE A 1 69 ? -10.89511 4.77270 -3.11648 1.000 27.05547 69 PHE A O 1
ATOM 535 N N . ASN A 1 70 ? -11.03206 3.10184 -4.61651 1.000 26.79313 70 ASN A N 1
ATOM 536 C CA . ASN A 1 70 ? -12.03749 3.76265 -5.44855 1.000 26.12490 70 ASN A CA 1
ATOM 537 C C . ASN A 1 70 ? -13.27238 2.87283 -5.41602 1.000 27.22770 70 ASN A C 1
ATOM 538 O O . ASN A 1 70 ? -13.29620 1.80622 -6.04085 1.000 24.74794 70 ASN A O 1
ATOM 543 N N . PHE A 1 71 ? -14.27351 3.29390 -4.64846 1.000 22.54270 71 PHE A N 1
ATOM 544 C CA . PHE A 1 71 ? -15.46800 2.49046 -4.44100 1.000 21.53919 71 PHE A CA 1
ATOM 545 C C . PHE A 1 71 ? -16.28034 2.39585 -5.72597 1.000 22.69184 71 PHE A C 1
ATOM 546 O O . PHE A 1 71 ? -16.54581 3.41024 -6.37731 1.000 21.62247 71 PHE A O 1
ATOM 554 N N . ASP A 1 72 ? -16.68693 1.17580 -6.07168 1.000 22.03415 72 ASP A N 1
ATOM 555 C CA . ASP A 1 72 ? -17.60130 0.91810 -7.18176 1.000 25.01705 72 ASP A CA 1
ATOM 556 C C . ASP A 1 72 ? -19.01238 0.85106 -6.61720 1.000 20.79387 72 ASP A C 1
ATOM 557 O O . ASP A 1 72 ? -19.34682 -0.09195 -5.90073 1.000 22.36172 72 ASP A O 1
ATOM 562 N N . ALA A 1 73 ? -19.83090 1.86694 -6.92279 1.000 22.23666 73 ALA A N 1
ATOM 563 C CA . ALA A 1 73 ? -21.17701 1.99691 -6.36236 1.000 21.87820 73 ALA A CA 1
ATOM 564 C C . ALA A 1 73 ? -22.22873 1.19115 -7.11496 1.000 23.53970 73 ALA A C 1
ATOM 565 O O . ALA A 1 73 ? -23.40637 1.21435 -6.72501 1.000 22.64263 73 ALA A O 1
ATOM 567 N N . SER A 1 74 ? -21.84733 0.47092 -8.16987 1.000 26.06531 74 SER A N 1
ATOM 568 C CA . SER A 1 74 ? -22.81383 -0.26221 -8.97265 1.000 26.17311 74 SER A CA 1
ATOM 569 C C . SER A 1 74 ? -23.07977 -1.64175 -8.37345 1.000 24.50395 74 SER A C 1
ATOM 57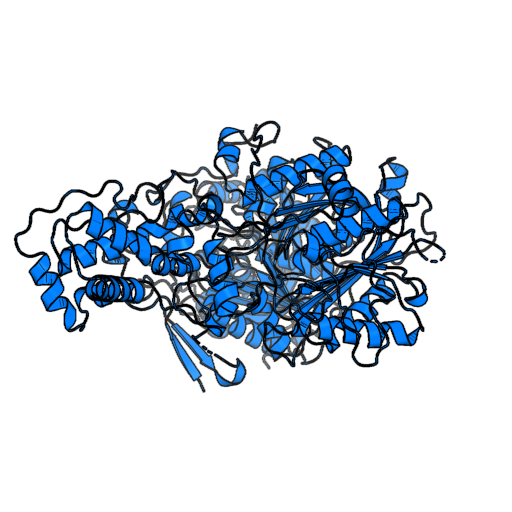0 O O . SER A 1 74 ? -22.29486 -2.16519 -7.58128 1.000 27.82573 74 SER A O 1
ATOM 573 N N . GLY A 1 75 ? -24.22048 -2.22323 -8.74284 1.000 22.03633 75 GLY A N 1
ATOM 574 C CA . GLY A 1 75 ? -24.50625 -3.60589 -8.39823 1.000 23.06274 75 GLY A CA 1
ATOM 575 C C . GLY A 1 75 ? -25.15617 -3.85437 -7.05397 1.000 25.26152 75 GLY A C 1
ATOM 576 O O . GLY A 1 75 ? -25.25653 -5.01570 -6.64568 1.000 23.83943 75 GLY A O 1
ATOM 577 N N . TYR A 1 76 ? -25.58224 -2.81454 -6.34209 1.000 20.09682 76 TYR A N 1
ATOM 578 C CA . TYR A 1 76 ? -26.31111 -2.96869 -5.08930 1.000 18.46225 76 TYR A CA 1
ATOM 579 C C . TYR A 1 76 ? -27.81137 -2.80221 -5.32657 1.000 19.79758 76 TYR A C 1
ATOM 580 O O . TYR A 1 76 ? -28.26482 -2.45333 -6.42167 1.000 22.78574 76 TYR A O 1
ATOM 589 N N . GLN A 1 77 ? -28.59277 -3.02200 -4.26871 1.000 20.67375 77 GLN A N 1
ATOM 590 C CA . GLN A 1 77 ? -30.03562 -2.83755 -4.38712 1.000 19.53299 77 GLN A CA 1
ATOM 591 C C . GLN A 1 77 ? -30.45237 -1.38088 -4.17893 1.000 21.09984 77 GLN A C 1
ATOM 592 O O . GLN A 1 77 ? -31.64341 -1.05728 -4.28537 1.000 22.83261 77 GLN A O 1
ATOM 598 N N . LEU A 1 78 ? -29.49658 -0.50428 -3.91576 1.000 20.42366 78 LEU A N 1
ATOM 599 C CA . LEU A 1 78 ? -29.70161 0.93371 -3.85151 1.000 19.15046 78 LEU A CA 1
ATOM 600 C C . LEU A 1 78 ? -28.95092 1.60104 -4.99153 1.000 17.90383 78 LEU A C 1
ATOM 601 O O . LEU A 1 78 ? -27.90201 1.12488 -5.42712 1.000 18.77399 78 LEU A O 1
ATOM 606 N N . ASP A 1 79 ? -29.49995 2.72341 -5.44628 1.000 19.29632 79 ASP A N 1
ATOM 607 C CA . ASP A 1 79 ? -29.02392 3.41014 -6.63859 1.000 22.29029 79 ASP A CA 1
ATOM 608 C C . ASP A 1 79 ? -27.56857 3.86511 -6.50633 1.000 21.47645 79 ASP A C 1
ATOM 609 O O . ASP A 1 79 ? -27.12861 4.34678 -5.45641 1.000 17.14732 79 ASP A O 1
ATOM 614 N N . ASN A 1 80 ? -26.83209 3.71140 -7.60656 1.000 18.52953 80 ASN A N 1
ATOM 615 C CA . ASN A 1 80 ? -25.41731 4.08153 -7.68445 1.000 21.40212 80 ASN A CA 1
ATOM 616 C C . ASN A 1 80 ? -25.16538 5.51571 -7.20886 1.000 22.57181 80 ASN A C 1
ATOM 617 O O . ASN A 1 80 ? -24.26652 5.76891 -6.39742 1.000 20.19336 80 ASN A O 1
ATOM 622 N N . ASP A 1 81 ? -25.95382 6.47191 -7.70139 1.000 20.59446 81 ASP A N 1
ATOM 623 C CA . ASP A 1 81 ? -25.71363 7.87603 -7.36664 1.000 25.28915 81 ASP A CA 1
ATOM 624 C C . ASP A 1 81 ? -25.91495 8.15805 -5.87775 1.000 23.55436 81 ASP A C 1
ATOM 625 O O . ASP A 1 81 ? -25.18037 8.96282 -5.28895 1.000 27.68832 81 ASP A O 1
ATOM 630 N N . TYR A 1 82 ? -26.90223 7.52257 -5.25319 1.000 18.35705 82 TYR A N 1
ATOM 631 C CA . TYR A 1 82 ? -27.05333 7.67117 -3.80584 1.000 18.98588 82 TYR A CA 1
ATOM 632 C C . TYR A 1 82 ? -25.83714 7.11627 -3.05999 1.000 18.93421 82 TYR A C 1
ATOM 633 O O . TYR A 1 82 ? -25.27129 7.78717 -2.18728 1.000 16.86261 82 TYR A O 1
ATOM 642 N N . LEU A 1 83 ? -25.42856 5.88276 -3.37414 1.000 16.00967 83 LEU A N 1
ATOM 643 C CA . LEU A 1 83 ? -24.30329 5.28050 -2.65115 1.000 14.87630 83 LEU A CA 1
ATOM 644 C C . LEU A 1 83 ? -22.99996 6.01911 -2.91277 1.000 18.41550 83 LEU A C 1
ATOM 645 O O . LEU A 1 83 ? -22.13942 6.09011 -2.02733 1.000 15.66482 83 LEU A O 1
ATOM 650 N N . ALA A 1 84 ? -22.82398 6.55281 -4.12661 1.000 18.16771 84 ALA A N 1
ATOM 651 C CA . ALA A 1 84 ? -21.62983 7.32444 -4.45076 1.000 18.53004 84 ALA A CA 1
ATOM 652 C C . ALA A 1 84 ? -21.48285 8.57252 -3.59078 1.000 20.78863 84 ALA A C 1
ATOM 653 O O . ALA A 1 84 ? -20.36497 9.06452 -3.43162 1.000 21.93125 84 ALA A O 1
ATOM 655 N N . GLY A 1 85 ? -22.57249 9.10293 -3.05787 1.000 18.42887 85 GLY A N 1
ATOM 656 C CA . GLY A 1 85 ? -22.52689 10.30436 -2.25346 1.000 21.99839 85 GLY A CA 1
ATOM 657 C C . GLY A 1 85 ? -22.39717 10.06422 -0.76400 1.000 19.33144 85 GLY A C 1
ATOM 658 O O . GLY A 1 85 ? -22.57230 11.00274 0.01564 1.000 19.98909 85 GLY A O 1
ATOM 659 N N . LEU A 1 86 ? -22.07768 8.84781 -0.34190 1.000 18.06316 86 LEU A N 1
ATOM 660 C CA . LEU A 1 86 ? -21.93388 8.54541 1.07392 1.000 16.39614 86 LEU A CA 1
ATOM 661 C C . LEU A 1 86 ? -20.45817 8.46275 1.45674 1.000 17.05973 86 LEU A C 1
ATOM 662 O O . LEU A 1 86 ? -19.57996 8.24714 0.61294 1.000 15.90692 86 LEU A O 1
ATOM 667 N N . ASP A 1 87 ? -20.20382 8.63781 2.75280 1.000 16.99417 87 ASP A N 1
ATOM 668 C CA . ASP A 1 87 ? -18.86350 8.65304 3.33036 1.000 14.87936 87 ASP A CA 1
ATOM 669 C C . ASP A 1 87 ? -18.14343 7.31359 3.14502 1.000 14.32840 87 ASP A C 1
ATOM 670 O O . ASP A 1 87 ? -18.76014 6.25770 2.93450 1.000 15.13208 87 ASP A O 1
ATOM 675 N N . ASP A 1 88 ? -16.81147 7.37135 3.28365 1.000 14.71331 88 ASP A N 1
ATOM 676 C CA . ASP A 1 88 ? -15.98791 6.15794 3.38659 1.000 14.37032 88 ASP A CA 1
ATOM 677 C C . ASP A 1 88 ? -16.58567 5.15470 4.36354 1.000 13.86773 88 ASP A C 1
ATOM 678 O O . ASP A 1 88 ? -16.53219 3.93516 4.14022 1.000 15.33538 88 ASP A O 1
ATOM 683 N N . LEU A 1 89 ? -17.09793 5.64201 5.49572 1.000 14.21884 89 LEU A N 1
ATOM 684 C CA . LEU A 1 89 ? -17.69759 4.72919 6.47017 1.000 15.15285 89 LEU A CA 1
ATOM 685 C C . LEU A 1 89 ? -18.68653 3.79101 5.79415 1.000 14.72790 89 LEU A C 1
ATOM 686 O O . LEU A 1 89 ? -18.62202 2.56607 5.95902 1.000 17.89166 89 LEU A O 1
ATOM 691 N N . ASN A 1 90 ? -19.62941 4.35924 5.04683 1.000 12.47383 90 ASN A N 1
ATOM 692 C CA . ASN A 1 90 ? -20.64655 3.53937 4.39826 1.000 13.19482 90 ASN A CA 1
ATOM 693 C C . ASN A 1 90 ? -20.05717 2.73692 3.25487 1.000 14.54973 90 ASN A C 1
ATOM 694 O O . ASN A 1 90 ? -20.38375 1.55141 3.08159 1.000 14.94984 90 ASN A O 1
ATOM 699 N N . GLN A 1 91 ? -19.20682 3.37089 2.44441 1.000 15.17048 91 GLN A N 1
ATOM 700 C CA . GLN A 1 91 ? -18.71353 2.70417 1.24105 1.000 16.12182 91 GLN A CA 1
ATOM 701 C C . GLN A 1 91 ? -17.80166 1.53711 1.59022 1.000 15.58928 91 GLN A C 1
ATOM 702 O O . GLN A 1 91 ? -17.85464 0.48177 0.94136 1.000 15.41152 91 GLN A O 1
ATOM 708 N N . TRP A 1 92 ? -16.94623 1.71152 2.59935 1.000 12.79678 92 TRP A N 1
ATOM 709 C CA . TRP A 1 92 ? -16.07059 0.61013 2.98435 1.000 14.53925 92 TRP A CA 1
ATOM 710 C C . TRP A 1 92 ? -16.87906 -0.56632 3.52258 1.000 14.24768 92 TRP A C 1
ATOM 711 O O . TRP A 1 92 ? -16.55053 -1.72160 3.24849 1.000 13.56393 92 TRP A O 1
ATOM 722 N N . GLY A 1 93 ? -17.92638 -0.29115 4.31103 1.000 14.89857 93 GLY A N 1
ATOM 723 C CA . GLY A 1 93 ? -18.77788 -1.36734 4.80858 1.000 15.69203 93 GLY A CA 1
ATOM 724 C C . GLY A 1 93 ? -19.54038 -2.08047 3.70501 1.000 13.56942 93 GLY A C 1
ATOM 725 O O . GLY A 1 93 ? -19.67767 -3.30861 3.72367 1.000 14.21516 93 GLY A O 1
ATOM 726 N N . LEU A 1 94 ? -20.04188 -1.32519 2.72653 1.000 14.09693 94 LEU A N 1
ATOM 727 C CA . LEU A 1 94 ? -20.68932 -1.94449 1.57114 1.000 14.80530 94 LEU A CA 1
ATOM 728 C C . LEU A 1 94 ? -19.70409 -2.79761 0.77319 1.000 15.29412 94 LEU A C 1
ATOM 729 O O . LEU A 1 94 ? -20.03461 -3.91025 0.32923 1.000 15.49714 94 LEU A O 1
ATOM 734 N N . TYR A 1 95 ? -18.49154 -2.28914 0.57755 1.000 14.55658 95 TYR A N 1
ATOM 735 C CA . TYR A 1 95 ? -17.47843 -3.04987 -0.15220 1.000 15.72972 95 TYR A CA 1
ATOM 736 C C . TYR A 1 95 ? -17.22538 -4.41687 0.48915 1.000 15.56949 95 TYR A C 1
ATOM 737 O O . TYR A 1 95 ? -17.29349 -5.45043 -0.18814 1.000 16.16249 95 TYR A O 1
ATOM 746 N N . VAL A 1 96 ? -16.91678 -4.45098 1.79168 1.000 14.69313 96 VAL A N 1
ATOM 747 C CA . VAL A 1 96 ? -16.60800 -5.74252 2.41025 1.000 14.42955 96 VAL A CA 1
ATOM 748 C C . VAL A 1 96 ? -17.85107 -6.62480 2.51369 1.000 17.13529 96 VAL A C 1
ATOM 749 O O . VAL A 1 96 ? -17.73366 -7.85489 2.52554 1.000 14.98520 96 VAL A O 1
ATOM 753 N N . THR A 1 97 ? -19.05016 -6.03828 2.56050 1.000 15.25302 97 THR A N 1
ATOM 754 C CA . THR A 1 97 ? -20.26089 -6.85675 2.52755 1.000 14.08260 97 THR A CA 1
ATOM 755 C C . THR A 1 97 ? -20.39436 -7.58985 1.19369 1.000 16.82203 97 THR A C 1
ATOM 756 O O . THR A 1 97 ? -20.59462 -8.81314 1.16363 1.000 17.05738 97 THR A O 1
ATOM 760 N N . LYS A 1 98 ? -20.29078 -6.85607 0.08656 1.000 15.09786 98 LYS A N 1
ATOM 761 C CA . LYS A 1 98 ? -20.39332 -7.45644 -1.24445 1.000 16.19383 98 LYS A CA 1
ATOM 762 C C . LYS A 1 98 ? -19.31721 -8.51184 -1.44427 1.000 18.28104 98 LYS A C 1
ATOM 763 O O . LYS A 1 98 ? -19.59048 -9.61220 -1.94797 1.000 18.07216 98 LYS A O 1
ATOM 769 N N . GLN A 1 99 ? -18.08162 -8.18670 -1.06367 1.000 14.98986 99 GLN A N 1
ATOM 770 C CA . GLN A 1 99 ? -16.97935 -9.11939 -1.27393 1.000 20.32486 99 GLN A CA 1
ATOM 771 C C . GLN A 1 99 ? -17.15272 -10.37342 -0.43074 1.000 20.29755 99 GLN A C 1
ATOM 772 O O . GLN A 1 99 ? -16.89694 -11.48824 -0.90654 1.000 17.64378 99 GLN A O 1
ATOM 778 N N . ALA A 1 100 ? -17.58176 -10.21530 0.82383 1.000 16.32812 100 ALA A N 1
ATOM 779 C CA . ALA A 1 100 ? -17.73515 -11.37802 1.69083 1.000 16.64343 100 ALA A CA 1
ATOM 780 C C . ALA A 1 100 ? -18.87718 -12.26491 1.22371 1.000 18.29390 100 ALA A C 1
ATOM 781 O O . ALA A 1 100 ? -18.74336 -13.49081 1.21719 1.000 18.92627 100 ALA A O 1
ATOM 783 N N . LEU A 1 101 ? -20.01579 -11.67320 0.84220 1.000 15.93957 101 LEU A N 1
ATOM 784 C CA . LEU A 1 101 ? -21.12523 -12.48471 0.35182 1.000 18.84805 101 LEU A CA 1
ATOM 785 C C . LEU A 1 101 ? -20.76952 -13.15431 -0.97244 1.000 20.45020 101 LEU A C 1
ATOM 786 O O . LEU A 1 101 ? -21.11129 -14.32159 -1.20153 1.000 18.75007 101 LEU A O 1
ATOM 791 N N . THR A 1 102 ? -20.05640 -12.44141 -1.84000 1.000 18.29361 102 THR A N 1
ATOM 792 C CA . THR A 1 102 ? -19.63160 -13.04398 -3.09960 1.000 21.46620 102 THR A CA 1
ATOM 793 C C . THR A 1 102 ? -18.62789 -14.16204 -2.85031 1.000 23.08700 102 THR A C 1
ATOM 794 O O . THR A 1 102 ? -18.67999 -15.21006 -3.50373 1.000 22.47510 102 THR A O 1
ATOM 798 N N . ASP A 1 103 ? -17.72842 -13.96634 -1.88377 1.000 20.26021 103 ASP A N 1
ATOM 799 C CA . ASP A 1 103 ? -16.80712 -15.02627 -1.48024 1.000 22.89297 103 ASP A CA 1
ATOM 800 C C . ASP A 1 103 ? -17.55731 -16.26274 -1.00483 1.000 26.78647 103 ASP A C 1
ATOM 801 O O . ASP A 1 103 ? -17.19033 -17.39630 -1.34966 1.000 22.67838 103 ASP A O 1
ATOM 806 N N . ALA A 1 104 ? -18.60612 -16.07147 -0.20137 1.000 21.00470 104 ALA A N 1
ATOM 807 C CA . ALA A 1 104 ? -19.35136 -17.21714 0.30723 1.000 21.02036 104 ALA A CA 1
ATOM 808 C C . ALA A 1 104 ? -20.27276 -17.82845 -0.73485 1.000 20.81654 104 ALA A C 1
ATOM 809 O O . ALA A 1 104 ? -20.73621 -18.95719 -0.54052 1.000 24.77458 104 ALA A O 1
ATOM 811 N N . GLY A 1 105 ? -20.56018 -17.10988 -1.81368 1.000 20.87833 105 GLY A N 1
ATOM 812 C CA . GLY A 1 105 ? -21.42401 -17.62027 -2.85519 1.000 23.54431 105 GLY A CA 1
ATOM 813 C C . GLY A 1 105 ? -22.88519 -17.30800 -2.66308 1.000 23.48648 105 GLY A C 1
ATOM 814 O O . GLY A 1 105 ? -23.73249 -18.03005 -3.19560 1.000 21.83822 105 GLY A O 1
ATOM 815 N N . TYR A 1 106 ? -23.21289 -16.24601 -1.91600 1.000 19.55103 106 TYR A N 1
ATOM 816 C CA . TYR A 1 106 ? -24.59728 -15.93170 -1.58731 1.000 17.81372 106 TYR A CA 1
ATOM 817 C C . TYR A 1 106 ? -25.00393 -14.52058 -1.99378 1.000 20.10826 106 TYR A C 1
ATOM 818 O O . TYR A 1 106 ? -26.11328 -14.09327 -1.65747 1.000 20.73586 106 TYR A O 1
ATOM 827 N N . TRP A 1 107 ? -24.16834 -13.80068 -2.73488 1.000 19.63828 107 TRP A N 1
ATOM 828 C CA . TRP A 1 107 ? -24.58695 -12.49657 -3.23693 1.000 21.88199 107 TRP A CA 1
ATOM 829 C C . TRP A 1 107 ? -25.83785 -12.64308 -4.09957 1.000 25.96896 107 TRP A C 1
ATOM 830 O O . TRP A 1 107 ? -25.84452 -13.39862 -5.07700 1.000 23.15052 107 TRP A O 1
ATOM 841 N N . GLY A 1 108 ? -26.90416 -11.93125 -3.73732 1.000 23.88902 108 GLY A N 1
ATOM 842 C CA . GLY A 1 108 ? -28.13508 -12.00019 -4.50251 1.000 24.14618 108 GLY A CA 1
ATOM 843 C C . GLY A 1 108 ? -28.96657 -13.24997 -4.29457 1.000 28.13028 108 GLY A C 1
ATOM 844 O O . GLY A 1 108 ? -29.91059 -13.48739 -5.06241 1.000 28.75988 108 GLY A O 1
ATOM 845 N N . SER A 1 109 ? -28.66124 -14.04446 -3.27480 1.000 22.32845 109 SER A N 1
ATOM 846 C CA . SER A 1 109 ? -29.36555 -15.28577 -2.99069 1.000 22.68298 109 SER A CA 1
ATOM 847 C C . SER A 1 109 ? -30.65956 -15.03584 -2.21883 1.000 27.77860 109 SER A C 1
ATOM 848 O O . SER A 1 109 ? -30.75857 -14.11393 -1.39945 1.000 24.79215 109 SER A O 1
ATOM 851 N N . THR A 1 110 ? -31.66956 -15.87162 -2.48952 1.000 26.81717 110 THR A N 1
ATOM 852 C CA . THR A 1 110 ? -32.88758 -15.81067 -1.69356 1.000 24.47941 110 THR A CA 1
ATOM 853 C C . THR A 1 110 ? -32.62605 -16.19565 -0.24734 1.000 21.93836 110 THR A C 1
ATOM 854 O O . THR A 1 110 ? -33.41811 -15.83191 0.63250 1.000 29.09402 110 THR A O 1
ATOM 858 N N . ALA A 1 111 ? -31.52666 -16.90596 0.01776 1.000 22.57512 111 ALA A N 1
ATOM 859 C CA . ALA A 1 111 ? -31.13143 -17.20623 1.38597 1.000 23.68054 111 ALA A CA 1
ATOM 860 C C . ALA A 1 111 ? -30.88580 -15.94634 2.21143 1.000 19.71426 111 ALA A C 1
ATOM 861 O O . ALA A 1 111 ? -30.89876 -16.01191 3.44755 1.000 22.96845 111 ALA A O 1
ATOM 863 N N . LEU A 1 112 ? -30.62487 -14.81841 1.56255 1.000 20.89574 112 LEU A N 1
ATOM 864 C CA . LEU A 1 112 ? -30.40806 -13.58213 2.30400 1.000 20.13989 112 LEU A CA 1
ATOM 865 C C . LEU A 1 112 ? -31.65534 -13.11373 3.03769 1.000 20.43877 112 LEU A C 1
ATOM 866 O O . LEU A 1 112 ? -31.53446 -12.29818 3.95546 1.000 19.29026 112 LEU A O 1
ATOM 871 N N . GLU A 1 113 ? -32.83643 -13.65595 2.70790 1.000 20.43924 113 GLU A N 1
ATOM 872 C CA . GLU A 1 113 ? -34.04178 -13.34633 3.46895 1.000 22.68051 113 GLU A CA 1
ATOM 873 C C . GLU A 1 113 ? -33.88908 -13.68837 4.94289 1.000 20.49577 113 GLU A C 1
ATOM 874 O O . GLU A 1 113 ? -34.50561 -13.04637 5.80028 1.000 21.61866 113 GLU A O 1
ATOM 880 N N . ASN A 1 114 ? -33.07283 -14.68199 5.26752 1.000 21.04719 114 ASN A N 1
ATOM 881 C CA . ASN A 1 114 ? -32.85411 -15.06223 6.65628 1.000 20.25056 114 ASN A CA 1
ATOM 882 C C . ASN A 1 114 ? -31.43304 -14.76884 7.11788 1.000 18.66871 114 ASN A C 1
ATOM 883 O O . ASN A 1 114 ? -30.88370 -15.49738 7.95007 1.000 18.18522 114 ASN A O 1
ATOM 888 N N . CYS A 1 115 ? -30.82641 -13.70910 6.58093 1.000 18.71153 115 CYS A N 1
ATOM 889 C CA . CYS A 1 115 ? -29.48304 -13.28076 6.95532 1.000 16.32926 115 CYS A CA 1
ATOM 890 C C . CYS A 1 115 ? -29.56188 -11.92502 7.65012 1.000 17.00336 115 CYS A C 1
ATOM 891 O O . CYS A 1 115 ? -30.24923 -11.01819 7.16573 1.000 17.06786 115 CYS A O 1
ATOM 894 N N . GLY A 1 116 ? -28.87787 -11.79242 8.78638 1.000 16.30151 116 GLY A N 1
ATOM 895 C CA . GLY A 1 116 ? -28.77135 -10.53202 9.48905 1.000 16.06734 116 GLY A CA 1
ATOM 896 C C . GLY A 1 116 ? -27.35111 -9.99011 9.40771 1.000 14.73333 116 GLY A C 1
ATOM 897 O O . GLY A 1 116 ? -26.47191 -10.58277 8.78179 1.000 15.44763 116 GLY A O 1
ATOM 898 N N . VAL A 1 117 ? -27.13832 -8.83247 10.04291 1.000 14.55143 117 VAL A N 1
ATOM 899 C CA . VAL A 1 117 ? -25.79639 -8.23482 10.06618 1.000 12.38043 117 VAL A CA 1
ATOM 900 C C . VAL A 1 117 ? -25.60041 -7.48230 11.37922 1.000 16.44553 117 VAL A C 1
ATOM 901 O O . VAL A 1 117 ? -26.48155 -6.73969 11.81284 1.000 13.79924 117 VAL A O 1
ATOM 905 N N . ILE A 1 118 ? -24.45062 -7.69765 12.02858 1.000 13.41198 118 ILE A N 1
ATOM 906 C CA . ILE A 1 118 ? -24.04386 -6.93234 13.20881 1.000 13.79614 118 ILE A CA 1
ATOM 907 C C . ILE A 1 118 ? -22.71234 -6.25725 12.89900 1.000 14.96590 118 ILE A C 1
ATOM 908 O O . ILE A 1 118 ? -21.74309 -6.92460 12.52250 1.000 14.89906 118 ILE A O 1
ATOM 913 N N . LEU A 1 119 ? -22.65398 -4.93226 13.07045 1.000 12.09998 119 LEU A N 1
ATOM 914 C CA . LEU A 1 119 ? -21.52971 -4.13396 12.58582 1.000 11.23105 119 LEU A CA 1
ATOM 915 C C . LEU A 1 119 ? -20.90509 -3.37019 13.74430 1.000 12.86951 119 LEU A C 1
ATOM 916 O O . LEU A 1 119 ? -21.57611 -2.53758 14.35493 1.000 12.34880 119 LEU A O 1
ATOM 921 N N . GLY A 1 120 ? -19.62739 -3.62167 14.03436 1.000 13.54031 120 GLY A N 1
ATOM 922 C CA . GLY A 1 120 ? -18.91491 -2.74864 14.96485 1.000 11.47106 120 GLY A CA 1
ATOM 923 C C . GLY A 1 120 ? -18.60561 -1.40899 14.30496 1.000 14.34606 120 GLY A C 1
ATOM 924 O O . GLY A 1 120 ? -18.23263 -1.34527 13.12938 1.000 13.99722 120 GLY A O 1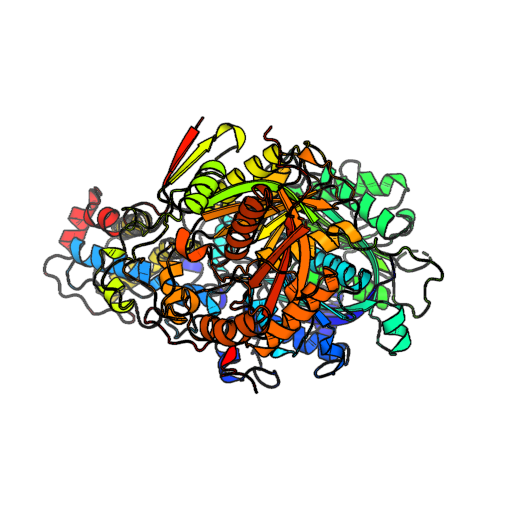
ATOM 925 N N . ASN A 1 121 ? -18.75825 -0.31701 15.06853 1.000 12.82771 121 ASN A N 1
ATOM 926 C CA . ASN A 1 121 ? -18.64969 1.00936 14.46042 1.000 12.24462 121 ASN A CA 1
ATOM 927 C C . ASN A 1 121 ? -18.38421 2.06420 15.53603 1.000 16.42159 121 ASN A C 1
ATOM 928 O O . ASN A 1 121 ? -18.86552 1.94423 16.66278 1.000 16.40846 121 ASN A O 1
ATOM 933 N N . LEU A 1 122 ? -17.59693 3.08640 15.17554 1.000 17.11522 122 LEU A N 1
ATOM 934 C CA . LEU A 1 122 ? -17.32732 4.22711 16.05438 1.000 17.18938 122 LEU A CA 1
ATOM 935 C C . LEU A 1 122 ? -18.47015 5.23659 16.00279 1.000 18.85828 122 LEU A C 1
ATOM 936 O O . LEU A 1 122 ? -19.03253 5.49905 14.93966 1.000 22.37468 122 LEU A O 1
ATOM 941 N N . SER A 1 123 ? -18.79435 5.83041 17.15083 1.000 16.51387 123 SER A N 1
ATOM 942 C CA . SER A 1 123 ? -19.75898 6.92405 17.19900 1.000 16.96731 123 SER A CA 1
ATOM 943 C C . SER A 1 123 ? -19.06858 8.27437 17.11720 1.000 19.10523 123 SER A C 1
ATOM 944 O O . SER A 1 123 ? -19.39057 9.17064 17.90190 1.000 18.01477 123 SER A O 1
ATOM 947 N N . PHE A 1 124 ? -18.10151 8.43300 16.20430 1.000 15.16327 124 PHE A N 1
ATOM 948 C CA . PHE A 1 124 ? -17.32762 9.66756 16.05535 1.000 14.91900 124 PHE A CA 1
ATOM 949 C C . PHE A 1 124 ? -17.73475 10.41866 14.79667 1.000 14.26006 124 PHE A C 1
ATOM 950 O O . PHE A 1 124 ? -18.18966 9.80747 13.82737 1.000 14.17448 124 PHE A O 1
ATOM 958 N N . PRO A 1 125 ? -17.48453 11.72610 14.73797 1.000 12.88662 125 PRO A N 1
ATOM 959 C CA . PRO A 1 125 ? -17.64319 12.45788 13.47039 1.000 13.11534 125 PRO A CA 1
ATOM 960 C C . PRO A 1 125 ? -16.86214 11.77431 12.35633 1.000 12.99517 125 PRO A C 1
ATOM 961 O O . PRO A 1 125 ? -15.79782 11.19953 12.58832 1.000 12.23290 125 PRO A O 1
ATOM 965 N N . THR A 1 126 ? -17.38624 11.87380 11.14158 1.000 13.15938 126 THR A N 1
ATOM 966 C CA . THR A 1 126 ? -16.69444 11.38214 9.95792 1.000 11.43965 126 THR A CA 1
ATOM 967 C C . THR A 1 126 ? -16.28295 12.56058 9.08920 1.000 12.86536 126 THR A C 1
ATOM 968 O O . THR A 1 126 ? -16.65506 13.71510 9.33260 1.000 11.26399 126 THR A O 1
ATOM 972 N N . LYS A 1 127 ? -15.51317 12.26355 8.03687 1.000 11.35002 127 LYS A N 1
ATOM 973 C CA . LYS A 1 127 ? -15.09759 13.35099 7.16169 1.000 13.56742 127 LYS A CA 1
ATOM 974 C C . LYS A 1 127 ? -16.30254 14.00092 6.49002 1.000 15.97925 127 LYS A C 1
ATOM 975 O O . LYS A 1 127 ? -16.30114 15.21813 6.26468 1.000 14.89491 127 LYS A O 1
ATOM 981 N N . SER A 1 128 ? -17.37521 13.23044 6.25687 1.000 13.62096 128 SER A N 1
ATOM 982 C CA . SER A 1 128 ? -18.57321 13.77545 5.63168 1.000 13.18355 128 SER A CA 1
ATOM 983 C C . SER A 1 128 ? -19.51712 14.42790 6.63475 1.000 11.47478 128 SER A C 1
ATOM 984 O O . SER A 1 128 ? -20.13319 15.45034 6.31858 1.000 13.50000 128 SER A O 1
ATOM 987 N N . SER A 1 129 ? -19.69315 13.84507 7.82163 1.000 11.37498 129 SER A N 1
ATOM 988 C CA . SER A 1 129 ? -20.65005 14.44876 8.76333 1.000 12.70696 129 SER A CA 1
ATOM 989 C C . SER A 1 129 ? -20.23204 15.87057 9.15698 1.000 11.78805 129 SER A C 1
ATOM 990 O O . SER A 1 129 ? -21.09454 16.73635 9.36226 1.000 11.61069 129 SER A O 1
ATOM 993 N N . ASN A 1 130 ? -18.91744 16.13810 9.21100 1.000 11.32796 130 ASN A N 1
ATOM 994 C CA . ASN A 1 130 ? -18.40887 17.48525 9.47154 1.000 12.24172 130 ASN A CA 1
ATOM 995 C C . ASN A 1 130 ? -19.03963 18.51214 8.54414 1.000 13.37067 130 ASN A C 1
ATOM 996 O O . ASN A 1 130 ? -19.35960 19.62951 8.96796 1.000 11.67948 130 ASN A O 1
ATOM 1001 N N . GLN A 1 131 ? -19.22267 18.15415 7.26722 1.000 12.53076 131 GLN A N 1
ATOM 1002 C CA . GLN A 1 131 ? -19.70363 19.12753 6.29155 1.000 13.60483 131 GLN A CA 1
ATOM 1003 C C . GLN A 1 131 ? -21.10357 19.62046 6.62401 1.000 12.52082 131 GLN A C 1
ATOM 1004 O O . GLN A 1 131 ? -21.47925 20.73323 6.23016 1.000 14.16624 131 GLN A O 1
ATOM 1010 N N . LEU A 1 132 ? -21.88063 18.82459 7.34866 1.000 9.36872 132 LEU A N 1
ATOM 1011 C CA . LEU A 1 132 ? -23.26031 19.17643 7.65815 1.000 11.24386 132 LEU A CA 1
ATOM 1012 C C . LEU A 1 132 ? -23.39765 20.10210 8.85887 1.000 12.00890 132 LEU A C 1
ATOM 1013 O O . LEU A 1 132 ? -24.46731 20.68575 9.02711 1.000 12.57398 132 LEU A O 1
ATOM 1018 N N . PHE A 1 133 ? -22.35956 20.26275 9.68525 1.000 12.08402 133 PHE A N 1
ATOM 1019 C CA . PHE A 1 133 ? -22.52500 20.99800 10.93839 1.000 11.12017 133 PHE A CA 1
ATOM 1020 C C . PHE A 1 133 ? -21.54296 22.14979 11.11253 1.000 10.08473 133 PHE A C 1
ATOM 1021 O O . PHE A 1 133 ? -21.88357 23.14422 11.75223 1.000 11.94745 133 PHE A O 1
ATOM 1029 N N . MET A 1 134 ? -20.33627 22.03761 10.56779 1.000 11.54519 134 MET A N 1
ATOM 1030 C CA . MET A 1 134 ? -19.36051 23.11889 10.72980 1.000 11.57414 134 MET A CA 1
ATOM 1031 C C . MET A 1 134 ? -19.90602 24.49883 10.36488 1.000 12.92226 134 MET A C 1
ATOM 1032 O O . MET A 1 134 ? -19.55756 25.47156 11.05996 1.000 14.23483 134 MET A O 1
ATOM 1037 N N . PRO A 1 135 ? -20.70138 24.67544 9.30769 1.000 14.04691 135 PRO A N 1
ATOM 1038 C CA . PRO A 1 135 ? -21.14377 26.03604 8.97180 1.000 15.18108 135 PRO A CA 1
ATOM 1039 C C . PRO A 1 135 ? -21.99415 26.68066 10.05315 1.000 15.57955 135 PRO A C 1
ATOM 1040 O O . PRO A 1 135 ? -22.03717 27.90709 10.11362 1.000 13.91903 135 PRO A O 1
ATOM 1044 N N . LEU A 1 136 ? -22.67422 25.89846 10.90123 1.000 11.52893 136 LEU A N 1
ATOM 1045 C CA . LEU A 1 136 ? -23.38365 26.48595 12.04044 1.000 10.95127 136 LEU A CA 1
ATOM 1046 C C . LEU A 1 136 ? -22.42920 27.30993 12.89912 1.000 12.03619 136 LEU A C 1
ATOM 1047 O O . LEU A 1 136 ? -22.65248 28.50103 13.13203 1.000 14.24332 136 LEU A O 1
ATOM 1052 N N . TYR A 1 137 ? -21.36770 26.67489 13.40200 1.000 12.92035 137 TYR A N 1
ATOM 1053 C CA . TYR A 1 137 ? -20.47014 27.37110 14.32486 1.000 11.46085 137 TYR A CA 1
ATOM 1054 C C . TYR A 1 137 ? -19.70147 28.46751 13.61059 1.000 11.67649 137 TYR A C 1
ATOM 1055 O O . TYR A 1 137 ? -19.44589 29.53410 14.18982 1.000 13.35160 137 TYR A O 1
ATOM 1064 N N . HIS A 1 138 ? -19.29099 28.21079 12.37144 1.000 10.14258 138 HIS A N 1
ATOM 1065 C CA . HIS A 1 138 ? -18.35456 29.12396 11.72126 1.000 11.29552 138 HIS A CA 1
ATOM 1066 C C . HIS A 1 138 ? -19.05363 30.34510 11.14393 1.000 12.48653 138 HIS A C 1
ATOM 1067 O O . HIS A 1 138 ? -18.44748 31.42148 11.08475 1.000 11.35202 138 HIS A O 1
ATOM 1074 N N . GLN A 1 139 ? -20.34035 30.24462 10.80123 1.000 12.70594 139 GLN A N 1
ATOM 1075 C CA . GLN A 1 139 ? -21.06933 31.46476 10.47529 1.000 13.11929 139 GLN A CA 1
ATOM 1076 C C . GLN A 1 139 ? -21.14080 32.37944 11.68861 1.000 14.24724 139 GLN A C 1
ATOM 1077 O O . GLN A 1 139 ? -20.99901 33.60403 11.56627 1.000 14.14283 139 GLN A O 1
ATOM 1083 N N . VAL A 1 140 ? -21.38765 31.80360 12.87059 1.000 13.84156 140 VAL A N 1
ATOM 1084 C CA . VAL A 1 140 ? -21.47342 32.62761 14.06914 1.000 14.12288 140 VAL A CA 1
ATOM 1085 C C . VAL A 1 140 ? -20.11203 33.24131 14.38441 1.000 13.69575 140 VAL A C 1
ATOM 1086 O O . VAL A 1 140 ? -20.02473 34.43322 14.68969 1.000 13.89579 140 VAL A O 1
ATOM 1090 N N . VAL A 1 141 ? -19.03217 32.45765 14.27596 1.000 12.39707 141 VAL A N 1
ATOM 1091 C CA . VAL A 1 141 ? -17.68486 33.01231 14.47153 1.000 13.33781 141 VAL A CA 1
ATOM 1092 C C . VAL A 1 141 ? -17.41835 34.12015 13.46594 1.000 14.88913 141 VAL A C 1
ATOM 1093 O O . VAL A 1 141 ? -16.93993 35.20292 13.82326 1.000 14.70704 141 VAL A O 1
ATOM 1097 N N . ASP A 1 142 ? -17.72981 33.86712 12.18804 1.000 14.64547 142 ASP A N 1
ATOM 1098 C CA . ASP A 1 142 ? -17.54813 34.88609 11.15330 1.000 15.24701 142 ASP A CA 1
ATOM 1099 C C . ASP A 1 142 ? -18.24321 36.18947 11.52005 1.000 16.96322 142 ASP A C 1
ATOM 1100 O O . ASP A 1 142 ? -17.64345 37.27527 11.44225 1.000 15.91953 142 ASP A O 1
ATOM 1105 N N . ASN A 1 143 ? -19.52761 36.11301 11.88627 1.000 14.58122 143 ASN A N 1
ATOM 1106 C CA . ASN A 1 143 ? -20.27730 37.33521 12.13934 1.000 15.40754 143 ASN A CA 1
ATOM 1107 C C . ASN A 1 143 ? -19.77807 38.05956 13.38312 1.000 16.78337 143 ASN A C 1
ATOM 1108 O O . ASN A 1 143 ? -19.79673 39.29578 13.42123 1.000 16.97775 143 ASN A O 1
ATOM 1113 N N . ALA A 1 144 ? -19.34852 37.31859 14.40859 1.000 15.59164 144 ALA A N 1
ATOM 1114 C CA . ALA A 1 144 ? -18.76945 37.95999 15.58656 1.000 16.22602 144 ALA A CA 1
ATOM 1115 C C . ALA A 1 144 ? -17.49335 38.71511 15.22895 1.000 20.19776 144 ALA A C 1
ATOM 1116 O O . ALA A 1 144 ? -17.26803 39.83535 15.70780 1.000 16.42195 144 ALA A O 1
ATOM 1118 N N . LEU A 1 145 ? -16.63320 38.10579 14.40718 1.000 16.05329 145 LEU A N 1
ATOM 1119 C CA . LEU A 1 145 ? -15.39338 38.77146 14.00761 1.000 16.39560 145 LEU A CA 1
ATOM 1120 C C . LEU A 1 145 ? -15.64366 39.97843 13.10690 1.000 17.78355 145 LEU A C 1
ATOM 1121 O O . LEU A 1 145 ? -14.87794 40.95134 13.16458 1.000 20.23434 145 LEU A O 1
ATOM 1126 N N . LYS A 1 146 ? -16.68420 39.94513 12.26492 1.000 16.04075 146 LYS A N 1
ATOM 1127 C CA . LYS A 1 146 ? -17.09699 41.16192 11.56282 1.000 17.17246 146 LYS A CA 1
ATOM 1128 C C . LYS A 1 146 ? -17.41290 42.28301 12.54996 1.000 21.26580 146 LYS A C 1
ATOM 1129 O O . LYS A 1 146 ? -17.01153 43.44144 12.34616 1.000 19.32084 146 LYS A O 1
ATOM 1135 N N . ALA A 1 147 ? -18.13706 41.95944 13.62965 1.000 20.45907 147 ALA A N 1
ATOM 1136 C CA . ALA A 1 147 ? -18.50780 42.98368 14.60473 1.000 22.14943 147 ALA A CA 1
ATOM 1137 C C . ALA A 1 147 ? -17.29429 43.51516 15.35262 1.000 23.93458 147 ALA A C 1
ATOM 1138 O O . ALA A 1 147 ? -17.27056 44.69178 15.73745 1.000 26.50763 147 ALA A O 1
ATOM 1140 N N . VAL A 1 148 ? -16.27873 42.68311 15.55779 1.000 21.54736 148 VAL A N 1
ATOM 1141 C CA . VAL A 1 148 ? -15.10991 43.08563 16.33116 1.000 22.70053 148 VAL A CA 1
ATOM 1142 C C . VAL A 1 148 ? -14.08627 43.81350 15.46352 1.000 28.63032 148 VAL A C 1
ATOM 1143 O O . VAL A 1 148 ? -13.55057 44.85628 15.85713 1.000 26.81375 148 VAL A O 1
ATOM 1147 N N . LEU A 1 149 ? -13.80705 43.28382 14.27172 1.000 22.78927 149 LEU A N 1
ATOM 1148 C CA . LEU A 1 149 ? -12.63451 43.66616 13.48391 1.000 24.17694 149 LEU A CA 1
ATOM 1149 C C . LEU A 1 149 ? -12.95362 44.60281 12.32876 1.000 24.74011 149 LEU A C 1
ATOM 1150 O O . LEU A 1 149 ? -12.27828 45.62331 12.15171 1.000 24.97630 149 LEU A O 1
ATOM 1155 N N . HIS A 1 150 ? -13.96542 44.27852 11.54348 1.000 21.27216 150 HIS A N 1
ATOM 1156 C CA . HIS A 1 150 ? -14.16600 44.90847 10.25459 1.000 23.42613 150 HIS A CA 1
ATOM 1157 C C . HIS A 1 150 ? -15.41971 44.32298 9.63053 1.000 22.06430 150 HIS A C 1
ATOM 1158 O O . HIS A 1 150 ? -15.56370 43.08942 9.58191 1.000 22.38163 150 HIS A O 1
ATOM 1165 N N . PRO A 1 151 ? -16.34817 45.16559 9.16498 1.000 19.83011 151 PRO A N 1
ATOM 1166 C CA . PRO A 1 151 ? -17.57386 44.65384 8.53746 1.000 23.06889 151 PRO A CA 1
ATOM 1167 C C . PRO A 1 151 ? -17.31724 43.78016 7.32645 1.000 21.78993 151 PRO A C 1
ATOM 1168 O O . PRO A 1 151 ? -18.18889 42.98559 6.95549 1.000 20.77454 151 PRO A O 1
ATOM 1172 N N . ASP A 1 152 ? -16.14939 43.89122 6.70397 1.000 21.60734 152 ASP A N 1
ATOM 1173 C CA . ASP A 1 152 ? -15.81227 43.07926 5.54035 1.000 17.63718 152 ASP A CA 1
ATOM 1174 C C . ASP A 1 152 ? -14.92435 41.88996 5.89086 1.000 17.57154 152 ASP A C 1
ATOM 1175 O O . ASP A 1 152 ? -14.43303 41.20960 4.98564 1.000 15.60123 152 ASP A O 1
ATOM 1180 N N . PHE A 1 153 ? -14.68033 41.63326 7.17508 1.000 16.25350 153 PHE A N 1
ATOM 1181 C CA . PHE A 1 153 ? -13.98966 40.40765 7.54321 1.000 16.16895 153 PHE A CA 1
ATOM 1182 C C . PHE A 1 153 ? -14.76736 39.19366 7.03731 1.000 14.38739 153 PHE A C 1
ATOM 1183 O O . PHE A 1 153 ? -16.00059 39.16673 7.08454 1.000 16.84178 153 PHE A O 1
ATOM 1191 N N . GLN A 1 154 ? -14.04261 38.18745 6.54833 1.000 12.27583 154 GLN A N 1
ATOM 1192 C CA . GLN A 1 154 ? -14.65124 36.94162 6.08991 1.000 15.43630 154 GLN A CA 1
ATOM 1193 C C . GLN A 1 154 ? -13.84663 35.76434 6.61028 1.000 13.30925 154 GLN A C 1
ATOM 1194 O O . GLN A 1 154 ? -12.63898 35.68546 6.38424 1.000 15.41576 154 GLN A O 1
ATOM 1200 N N . LEU A 1 155 ? -14.51208 34.84987 7.30169 1.000 14.40127 155 LEU A N 1
ATOM 1201 C CA . LEU A 1 155 ? -13.86954 33.60405 7.68243 1.000 13.32611 155 LEU A CA 1
ATOM 1202 C C . LEU A 1 155 ? -13.84940 32.63698 6.50393 1.000 13.22705 155 LEU A C 1
ATOM 1203 O O . LEU A 1 155 ? -14.79814 32.57852 5.71114 1.000 14.85359 155 LEU A O 1
ATOM 1208 N N . THR A 1 156 ? -12.77417 31.86580 6.39200 1.000 14.55441 156 THR A N 1
ATOM 1209 C CA . THR A 1 156 ? -12.71707 30.84802 5.34998 1.000 14.18598 156 THR A CA 1
ATOM 1210 C C . THR A 1 156 ? -13.39378 29.55805 5.81892 1.000 14.77379 156 THR A C 1
ATOM 1211 O O . THR A 1 156 ? -13.44503 29.26254 7.01694 1.000 14.52231 156 THR A O 1
ATOM 1215 N N . HIS A 1 157 ? -13.92930 28.79750 4.86010 1.000 12.75121 157 HIS A N 1
ATOM 1216 C CA . HIS A 1 157 ? -14.50327 27.48900 5.17973 1.000 15.09416 157 HIS A CA 1
ATOM 1217 C C . HIS A 1 157 ? -13.42925 26.53268 5.72467 1.000 15.38383 157 HIS A C 1
ATOM 1218 O O . HIS A 1 157 ? -12.24959 26.60469 5.36430 1.000 12.44033 157 HIS A O 1
ATOM 1225 N N . TYR A 1 158 ? -13.84320 25.60860 6.60476 1.000 12.92902 158 TYR A N 1
ATOM 1226 C CA . TYR A 1 158 ? -12.86322 24.78211 7.31786 1.000 12.33926 158 TYR A CA 1
ATOM 1227 C C . TYR A 1 158 ? -12.08430 23.84224 6.39324 1.000 15.08773 158 TYR A C 1
ATOM 1228 O O . TYR A 1 158 ? -10.92108 23.53631 6.66897 1.000 15.29235 158 TYR A O 1
ATOM 1237 N N . THR A 1 159 ? -12.69389 23.38530 5.29842 1.000 15.93846 159 THR A N 1
ATOM 1238 C CA . THR A 1 159 ? -12.02605 22.56849 4.28350 1.000 16.89777 159 THR A CA 1
ATOM 1239 C C . THR A 1 159 ? -12.73214 22.86708 2.96616 1.000 18.09498 159 THR A C 1
ATOM 1240 O O . THR A 1 159 ? -13.64914 23.69290 2.91901 1.000 18.91250 159 THR A O 1
ATOM 1244 N N . ALA A 1 160 ? -12.32124 22.20403 1.89101 1.000 14.57052 160 ALA A N 1
ATOM 1245 C CA . ALA A 1 160 ? -13.04769 22.42286 0.64021 1.000 19.17599 160 ALA A CA 1
ATOM 1246 C C . ALA A 1 160 ? -14.50681 22.02118 0.85017 1.000 17.51935 160 ALA A C 1
ATOM 1247 O O . ALA A 1 160 ? -14.76940 20.88750 1.28049 1.000 17.21920 160 ALA A O 1
ATOM 1249 N N . PRO A 1 161 ? -15.46133 22.90700 0.59906 1.000 17.57665 161 PRO A N 1
ATOM 1250 C CA . PRO A 1 161 ? -16.87598 22.56044 0.81466 1.000 18.00944 161 PRO A CA 1
ATOM 1251 C C . PRO A 1 161 ? -17.34813 21.52292 -0.19009 1.000 21.80757 161 PRO A C 1
ATOM 1252 O O . PRO A 1 161 ? -16.97234 21.56201 -1.36437 1.000 18.76956 161 PRO A O 1
ATOM 1256 N N . LYS A 1 162 ? -18.18509 20.59288 0.27613 1.000 15.30509 162 LYS A N 1
ATOM 1257 C CA . LYS A 1 162 ? -18.79267 19.59740 -0.60309 1.000 18.90803 162 LYS A CA 1
ATOM 1258 C C . LYS A 1 162 ? -20.26977 19.47224 -0.26955 1.000 20.19298 162 LYS A C 1
ATOM 1259 O O . LYS A 1 162 ? -20.64741 19.42725 0.90998 1.000 17.32790 162 LYS A O 1
ATOM 1265 N N . LYS A 1 163 ? -21.10536 19.42654 -1.30856 1.000 19.31464 163 LYS A N 1
ATOM 1266 C CA . LYS A 1 163 ? -22.50531 19.09959 -1.10077 1.000 20.04762 163 LYS A CA 1
ATOM 1267 C C . LYS A 1 163 ? -22.60088 17.71217 -0.48670 1.000 17.15321 163 LYS A C 1
ATOM 1268 O O . LYS A 1 163 ? -22.00019 16.75649 -0.98800 1.000 16.47950 163 LYS A O 1
ATOM 1274 N N . THR A 1 164 ? -23.32845 17.60713 0.62377 1.000 13.86054 164 THR A N 1
ATOM 1275 C CA . THR A 1 164 ? -23.29411 16.39934 1.43638 1.000 15.29740 164 THR A CA 1
ATOM 1276 C C . THR A 1 164 ? -24.70827 15.97427 1.80014 1.000 14.28920 164 THR A C 1
ATOM 1277 O O . THR A 1 164 ? -25.47968 16.77479 2.34388 1.000 13.95193 164 THR A O 1
ATOM 1281 N N . HIS A 1 165 ? -25.04877 14.72271 1.46921 1.000 12.51133 165 HIS A N 1
ATOM 1282 C CA . HIS A 1 165 ? -26.36040 14.16270 1.78828 1.000 14.54018 165 HIS A CA 1
ATOM 1283 C C . HIS A 1 165 ? -26.52119 14.01076 3.29768 1.000 14.02127 165 HIS A C 1
ATOM 1284 O O . HIS A 1 165 ? -25.62738 13.49616 3.98447 1.000 12.44432 165 HIS A O 1
ATOM 1291 N N . ALA A 1 166 ? -27.68751 14.42431 3.79513 1.000 13.28647 166 ALA A N 1
ATOM 1292 C CA . ALA A 1 166 ? -27.98839 14.37587 5.23141 1.000 11.65709 166 ALA A CA 1
ATOM 1293 C C . ALA A 1 166 ? -27.76876 13.00279 5.85885 1.000 12.22885 166 ALA A C 1
ATOM 1294 O O . ALA A 1 166 ? -27.45336 12.91519 7.05535 1.000 12.13815 166 ALA A O 1
ATOM 1296 N N . ASP A 1 167 ? -27.95248 11.91963 5.10039 1.000 11.69044 167 ASP A N 1
ATOM 1297 C CA . ASP A 1 167 ? -27.76609 10.58667 5.68748 1.000 11.45880 167 ASP A CA 1
ATOM 1298 C C . ASP A 1 167 ? -26.33645 10.38101 6.19679 1.000 11.81888 167 ASP A C 1
ATOM 1299 O O . ASP A 1 167 ? -26.09360 9.47629 6.99837 1.000 11.41518 167 ASP A O 1
ATOM 1304 N N . ASN A 1 168 ? -25.37313 11.18262 5.73039 1.000 12.74042 168 ASN A N 1
ATOM 1305 C CA . ASN A 1 168 ? -24.02060 11.12505 6.25939 1.000 11.20044 168 ASN A CA 1
ATOM 1306 C C . ASN A 1 168 ? -23.92156 11.55443 7.72717 1.000 11.97189 168 ASN A C 1
ATOM 1307 O O . ASN A 1 168 ? -22.88869 11.31600 8.35655 1.000 11.50055 168 ASN A O 1
ATOM 1312 N N . ALA A 1 169 ? -24.95780 12.13759 8.30235 1.000 11.18144 169 ALA A N 1
ATOM 1313 C CA . ALA A 1 169 ? -24.89694 12.42554 9.73371 1.000 11.58662 169 ALA A CA 1
ATOM 1314 C C . ALA A 1 169 ? -25.39839 11.26854 10.59966 1.000 12.76218 169 ALA A C 1
ATOM 1315 O O . ALA A 1 169 ? -25.28735 11.33740 11.83695 1.000 13.24461 169 ALA A O 1
ATOM 1317 N N . LEU A 1 170 ? -25.95859 10.22326 9.98734 1.000 11.98792 170 LEU A N 1
ATOM 1318 C CA . LEU A 1 170 ? -26.46595 9.06177 10.72157 1.000 13.18273 170 LEU A CA 1
ATOM 1319 C C . LEU A 1 170 ? -25.31323 8.07294 10.87568 1.000 15.59614 170 LEU A C 1
ATOM 1320 O O . LEU A 1 170 ? -25.22365 7.03503 10.21017 1.000 14.45403 170 LEU A O 1
ATOM 1325 N N . VAL A 1 171 ? -24.38849 8.44246 11.75654 1.000 12.25311 171 VAL A N 1
ATOM 1326 C CA . VAL A 1 171 ? -23.07492 7.80472 11.72962 1.000 12.22516 171 VAL A CA 1
ATOM 1327 C C . VAL A 1 171 ? -23.10114 6.43810 12.41387 1.000 15.96127 171 VAL A C 1
ATOM 1328 O O . VAL A 1 171 ? -22.54357 5.46042 11.89714 1.000 13.04034 171 VAL A O 1
ATOM 1332 N N . ALA A 1 172 ? -23.74124 6.33378 13.57813 1.000 12.86652 172 ALA A N 1
ATOM 1333 C CA . ALA A 1 172 ? -23.56620 5.13278 14.40087 1.000 15.32857 172 ALA A CA 1
ATOM 1334 C C . ALA A 1 172 ? -24.34026 3.92234 13.85667 1.000 15.96266 172 ALA A C 1
ATOM 1335 O O . ALA A 1 172 ? -23.75146 2.86110 13.60027 1.000 17.33329 172 ALA A O 1
ATOM 1337 N N . GLY A 1 173 ? -25.65185 4.05575 13.66654 1.000 14.47093 173 GLY A N 1
ATOM 1338 C CA . GLY A 1 173 ? -26.46867 2.88759 13.38762 1.000 14.86181 173 GLY A CA 1
ATOM 1339 C C . GLY A 1 173 ? -26.84076 2.68115 11.92759 1.000 16.28142 173 GLY A C 1
ATOM 1340 O O . GLY A 1 173 ? -26.86190 1.54802 11.43841 1.000 14.50534 173 GLY A O 1
ATOM 1341 N N . TYR A 1 174 ? -27.13556 3.76487 11.21306 1.000 13.93402 174 TYR A N 1
ATOM 1342 C CA . TYR A 1 174 ? -27.57129 3.63078 9.82110 1.000 13.33033 174 TYR A CA 1
ATOM 1343 C C . TYR A 1 174 ? -26.63543 2.80540 8.93386 1.000 13.53431 174 TYR A C 1
ATOM 1344 O O . TYR A 1 174 ? -27.14669 2.11652 8.03115 1.000 14.67890 174 TYR A O 1
ATOM 1353 N N . PRO A 1 175 ? -25.30848 2.82231 9.09812 1.000 13.21491 175 PRO A N 1
ATOM 1354 C CA . PRO A 1 175 ? -24.47532 1.98355 8.21039 1.000 14.09482 175 PRO A CA 1
ATOM 1355 C C . PRO A 1 175 ? -24.86474 0.51305 8.22198 1.000 14.78467 175 PRO A C 1
ATOM 1356 O O . PRO A 1 175 ? -24.78162 -0.14921 7.17592 1.000 15.36123 175 PRO A O 1
ATOM 1360 N N . ALA A 1 176 ? -25.28949 -0.02143 9.37145 1.000 12.96807 176 ALA A N 1
ATOM 1361 C CA . ALA A 1 176 ? -25.72735 -1.41520 9.40124 1.000 12.06783 176 ALA A CA 1
ATOM 1362 C C . ALA A 1 176 ? -27.05131 -1.59773 8.65829 1.000 17.11711 176 ALA A C 1
ATOM 1363 O O . ALA A 1 176 ? -27.23788 -2.58879 7.94561 1.000 15.32313 176 ALA A O 1
ATOM 1365 N N . ALA A 1 177 ? -27.98721 -0.65962 8.81731 1.000 13.69004 177 ALA A N 1
ATOM 1366 C CA . ALA A 1 177 ? -29.24265 -0.74733 8.07765 1.000 15.12773 177 ALA A CA 1
ATOM 1367 C C . ALA A 1 177 ? -29.01990 -0.54057 6.58583 1.000 15.72833 177 ALA A C 1
ATOM 1368 O O . ALA A 1 177 ? -29.73320 -1.12132 5.76404 1.000 16.23797 177 ALA A O 1
ATOM 1370 N N . LEU A 1 178 ? -28.04785 0.28977 6.21805 1.000 14.29867 178 LEU A N 1
ATOM 1371 C CA . LEU A 1 178 ? -27.76829 0.50679 4.80864 1.000 13.84831 178 LEU A CA 1
ATOM 1372 C C . LEU A 1 178 ? -27.19830 -0.74929 4.17057 1.000 17.01726 178 LEU A C 1
ATOM 1373 O O . LEU A 1 178 ? -27.56546 -1.10318 3.04143 1.000 14.94910 178 LEU A O 1
ATOM 1378 N N . ILE A 1 179 ? -26.29010 -1.42011 4.87692 1.000 14.34206 179 ILE A N 1
ATOM 1379 C CA . ILE A 1 179 ? -25.78771 -2.71211 4.42031 1.000 15.94143 179 ILE A CA 1
ATOM 1380 C C . ILE A 1 179 ? -26.94282 -3.68536 4.21578 1.000 16.30612 179 ILE A C 1
ATOM 1381 O O . ILE A 1 179 ? -27.01914 -4.37501 3.19123 1.000 18.24979 179 ILE A O 1
ATOM 1386 N N . ALA A 1 180 ? -27.87123 -3.74641 5.17945 1.000 13.83774 180 ALA A N 1
ATOM 1387 C CA . ALA A 1 180 ? -28.98684 -4.68246 5.05473 1.000 14.16080 180 ALA A CA 1
ATOM 1388 C C . ALA A 1 180 ? -29.81805 -4.36896 3.81788 1.000 18.55161 180 ALA A C 1
ATOM 1389 O O . ALA A 1 180 ? -30.17211 -5.27495 3.04746 1.000 16.64385 180 ALA A O 1
ATOM 1391 N N . GLN A 1 181 ? -30.09806 -3.08334 3.57756 1.000 15.75242 181 GLN A N 1
ATOM 1392 C CA . GLN A 1 181 ? -30.92939 -2.75050 2.42715 1.000 19.89375 181 GLN A CA 1
ATOM 1393 C C . GLN A 1 181 ? -30.17512 -2.95241 1.12205 1.000 18.89390 181 GLN A C 1
ATOM 1394 O O . GLN A 1 181 ? -30.72622 -3.52837 0.17542 1.000 19.03077 181 GLN A O 1
ATOM 1400 N N . ALA A 1 182 ? -28.91842 -2.49707 1.04654 1.000 16.01066 182 ALA A N 1
ATOM 1401 C CA . ALA A 1 182 ? -28.17670 -2.56646 -0.21080 1.000 16.38267 182 ALA A CA 1
ATOM 1402 C C . ALA A 1 182 ? -27.85365 -4.00175 -0.61994 1.000 19.96605 182 ALA A C 1
ATOM 1403 O O . ALA A 1 182 ? -27.67695 -4.27351 -1.81033 1.000 19.10940 182 ALA A O 1
ATOM 1405 N N . ALA A 1 183 ? -27.73723 -4.92053 0.33183 1.000 17.47898 183 ALA A N 1
ATOM 1406 C CA . ALA A 1 183 ? -27.48709 -6.31686 0.00814 1.000 20.83221 183 ALA A CA 1
ATOM 1407 C C . ALA A 1 183 ? -28.75311 -7.17078 0.03055 1.000 21.03775 183 ALA A C 1
ATOM 1408 O O . ALA A 1 183 ? -28.67410 -8.36414 -0.24426 1.000 23.56972 183 ALA A O 1
ATOM 1410 N N . GLY A 1 184 ? -29.91030 -6.59999 0.35677 1.000 19.64101 184 GLY A N 1
ATOM 1411 C CA . GLY A 1 184 ? -31.13245 -7.38601 0.37668 1.000 20.05874 184 GLY A CA 1
ATOM 1412 C C . GLY A 1 184 ? -31.26120 -8.34839 1.53387 1.000 21.69128 184 GLY A C 1
ATOM 1413 O O . GLY A 1 184 ? -31.87488 -9.40992 1.38488 1.000 21.64809 184 GLY A O 1
ATOM 1414 N N . LEU A 1 185 ? -30.71332 -8.00793 2.69305 1.000 18.67470 185 LEU A N 1
ATOM 1415 C CA . LEU A 1 185 ? -30.81769 -8.85968 3.87629 1.000 19.42232 185 LEU A CA 1
ATOM 1416 C C . LEU A 1 185 ? -32.17904 -8.71545 4.55820 1.000 21.60036 185 LEU A C 1
ATOM 1417 O O . LEU A 1 185 ? -32.63490 -7.59750 4.81433 1.000 20.50350 185 LEU A O 1
ATOM 1422 N N . GLY A 1 186 ? -32.79719 -9.84117 4.91498 1.000 20.87665 186 GLY A N 1
ATOM 1423 C CA . GLY A 1 186 ? -34.09365 -9.79662 5.57156 1.000 17.31869 186 GLY A CA 1
ATOM 1424 C C . GLY A 1 186 ? -34.11957 -10.06524 7.06905 1.000 21.01435 186 GLY A C 1
ATOM 1425 O O . GLY A 1 186 ? -35.20208 -10.12274 7.66823 1.000 18.69691 186 GLY A O 1
ATOM 1426 N N . GLY A 1 187 ? -32.95385 -10.23562 7.69717 1.000 15.38350 187 GLY A N 1
ATOM 1427 C CA . GLY A 1 187 ? -32.87419 -10.56133 9.10530 1.000 19.43755 187 GLY A CA 1
ATOM 1428 C C . GLY A 1 187 ? -32.54929 -9.33941 9.95942 1.000 19.04416 187 GLY A C 1
ATOM 1429 O O . GLY A 1 187 ? -32.64655 -8.19607 9.52030 1.000 18.24742 187 GLY A O 1
ATOM 1430 N N . SER A 1 188 ? -32.20567 -9.60044 11.21940 1.000 16.82084 188 SER A N 1
ATOM 1431 C CA . SER A 1 188 ? -31.95711 -8.52118 12.17859 1.000 18.81147 188 SER A CA 1
ATOM 1432 C C . SER A 1 188 ? -30.67137 -7.77926 11.84028 1.000 17.02681 188 SER A C 1
ATOM 1433 O O . SER A 1 188 ? -29.72656 -8.34940 11.29027 1.000 18.41426 188 SER A O 1
ATOM 1436 N N . HIS A 1 189 ? -30.62569 -6.49670 12.19987 1.000 16.05810 189 HIS A N 1
ATOM 1437 C CA . HIS A 1 189 ? -29.42458 -5.71337 11.95654 1.000 15.96615 189 HIS A CA 1
ATOM 1438 C C . HIS A 1 189 ? -29.31605 -4.60434 12.98878 1.000 17.07339 189 HIS A C 1
ATOM 1439 O O . HIS A 1 189 ? -30.32532 -4.00752 13.37309 1.000 15.97508 189 HIS A O 1
ATOM 1446 N N . PHE A 1 190 ? -28.08901 -4.36527 13.45171 1.000 12.51193 190 PHE A N 1
ATOM 1447 C CA . PHE A 1 190 ? -27.76631 -3.21386 14.28475 1.000 14.12926 190 PHE A CA 1
ATOM 1448 C C . PHE A 1 190 ? -26.25743 -3.01992 14.25740 1.000 13.94338 190 PHE A C 1
ATOM 1449 O O . PHE A 1 190 ? -25.50951 -3.87858 13.78948 1.000 12.49634 190 PHE A O 1
ATOM 1457 N N . ALA A 1 191 ? -25.83006 -1.84888 14.71257 1.000 12.81232 191 ALA A N 1
ATOM 1458 C CA . ALA A 1 191 ? -24.42511 -1.56161 14.96271 1.000 11.23999 191 ALA A CA 1
ATOM 1459 C C . ALA A 1 191 ? -24.17922 -1.57700 16.46411 1.000 11.45249 191 ALA A C 1
ATOM 1460 O O . ALA A 1 191 ? -25.09902 -1.37545 17.26870 1.000 13.33304 191 ALA A O 1
ATOM 1462 N N . LEU A 1 192 ? -22.92807 -1.82555 16.84494 1.000 12.45584 192 LEU A N 1
ATOM 1463 C CA . LEU A 1 192 ? -22.55415 -1.78217 18.25374 1.000 12.92925 192 LEU A CA 1
ATOM 1464 C C . LEU A 1 192 ? -21.18804 -1.13096 18.38967 1.000 13.59924 192 LEU A C 1
ATOM 1465 O O . LEU A 1 192 ? -20.42647 -1.03322 17.42157 1.000 14.14517 192 LEU A O 1
ATOM 1470 N N . ASP A 1 193 ? -20.86949 -0.71154 19.61685 1.000 12.12594 193 ASP A N 1
ATOM 1471 C CA . ASP A 1 193 ? -19.56747 -0.13905 19.95004 1.000 16.44581 193 ASP A CA 1
ATOM 1472 C C . ASP A 1 193 ? -19.10911 -0.78539 21.24730 1.000 14.58885 193 ASP A C 1
ATOM 1473 O O . ASP A 1 193 ? -19.77968 -0.66544 22.27566 1.000 13.58761 193 ASP A O 1
ATOM 1478 N N . ALA A 1 194 ? -17.99649 -1.49982 21.18070 1.000 14.85228 194 ALA A N 1
ATOM 1479 C CA . ALA A 1 194 ? -17.25575 -1.99008 22.33855 1.000 15.22843 194 ALA A CA 1
ATOM 1480 C C . ALA A 1 194 ? -15.79227 -1.56281 22.22460 1.000 18.37349 194 ALA A C 1
ATOM 1481 O O . ALA A 1 194 ? -14.89298 -2.30094 22.62053 1.000 16.27778 194 ALA A O 1
ATOM 1483 N N . ALA A 1 195 ? -15.55140 -0.38042 21.64819 1.000 16.46854 195 ALA A N 1
ATOM 1484 C CA . ALA A 1 195 ? -14.21234 0.18639 21.38948 1.000 16.84729 195 ALA A CA 1
ATOM 1485 C C . ALA A 1 195 ? -13.38466 -0.86636 20.65573 1.000 16.49258 195 ALA A C 1
ATOM 1486 O O . ALA A 1 195 ? -13.89555 -1.47004 19.69518 1.000 15.74618 195 ALA A O 1
ATOM 1488 N N . CYS A 1 196 ? -12.13960 -1.13682 21.08223 1.000 17.27036 196 CYS A N 1
ATOM 1489 C CA . CYS A 1 196 ? -11.21261 -2.01243 20.37171 1.000 19.11976 196 CYS A CA 1
ATOM 1490 C C . CYS A 1 196 ? -11.71792 -3.44828 20.25060 1.000 19.73012 196 CYS A C 1
ATOM 1491 O O . CYS A 1 196 ? -11.16901 -4.23045 19.45633 1.000 19.41034 196 CYS A O 1
ATOM 1494 N N . ALA A 1 197 ? -12.73417 -3.82824 21.01332 1.000 16.14469 197 ALA A N 1
ATOM 1495 C CA . ALA A 1 197 ? -13.23006 -5.19498 20.98002 1.000 17.51624 197 ALA A CA 1
ATOM 1496 C C . ALA A 1 197 ? -14.46122 -5.36401 20.09403 1.000 18.73899 197 ALA A C 1
ATOM 1497 O O . ALA A 1 197 ? -15.00847 -6.47303 20.02935 1.000 17.15354 197 ALA A O 1
ATOM 1499 N N . SER A 1 198 ? -14.90858 -4.29891 19.41185 1.000 17.70678 198 SER A N 1
ATOM 1500 C CA . SER A 1 198 ? -16.18907 -4.34488 18.70839 1.000 14.26119 198 SER A CA 1
ATOM 1501 C C . SER A 1 198 ? -16.24811 -5.43833 17.64673 1.000 15.58809 198 SER A C 1
ATOM 1502 O O . SER A 1 198 ? -17.32244 -6.00389 17.42176 1.000 14.39744 198 SER A O 1
ATOM 1505 N N . SER A 1 199 ? -15.13420 -5.73270 16.96303 1.000 14.04954 199 SER A N 1
ATOM 1506 C CA . SER A 1 199 ? -15.16930 -6.76568 15.92014 1.000 15.52240 199 SER A CA 1
ATOM 1507 C C . SER A 1 199 ? -15.50926 -8.13359 16.50061 1.000 16.26558 199 SER A C 1
ATOM 1508 O O . SER A 1 199 ? -16.29598 -8.89459 15.91651 1.000 16.45112 199 SER A O 1
ATOM 1511 N N . CYS A 1 200 ? -14.91617 -8.47678 17.63580 1.000 16.67391 200 CYS A N 1
ATOM 1512 C CA . CYS A 1 200 ? -15.20411 -9.78461 18.21084 1.000 16.71160 200 CYS A CA 1
ATOM 1513 C C . CYS A 1 200 ? -16.52016 -9.80535 18.96307 1.000 17.43284 200 CYS A C 1
ATOM 1514 O O . CYS A 1 200 ? -17.14684 -10.86623 19.05156 1.000 15.77995 200 CYS A O 1
ATOM 1517 N N . TYR A 1 201 ? -16.94736 -8.66847 19.51801 1.000 13.75526 201 TYR A N 1
ATOM 1518 C CA . TYR A 1 201 ? -18.32375 -8.57642 20.00841 1.000 14.57055 201 TYR A CA 1
ATOM 1519 C C . TYR A 1 201 ? -19.32601 -8.86810 18.89612 1.000 14.69671 201 TYR A C 1
ATOM 1520 O O . TYR A 1 201 ? -20.30086 -9.60370 19.10127 1.000 13.64162 201 TYR A O 1
ATOM 1529 N N . SER A 1 202 ? -19.12474 -8.27183 17.71831 1.000 12.75586 202 SER A N 1
ATOM 1530 C CA . SER A 1 202 ? -20.04987 -8.50202 16.60976 1.000 12.65557 202 SER A CA 1
ATOM 1531 C C . SER A 1 202 ? -20.08123 -9.96954 16.19444 1.000 14.32694 202 SER A C 1
ATOM 1532 O O . SER A 1 202 ? -21.15814 -10.53354 15.93968 1.000 12.80930 202 SER A O 1
ATOM 1535 N N . VAL A 1 203 ? -18.91080 -10.60019 16.09940 1.000 13.11891 203 VAL A N 1
ATOM 1536 C CA . VAL A 1 203 ? -18.86948 -12.00779 15.69145 1.000 16.06317 203 VAL A CA 1
ATOM 1537 C C . VAL A 1 203 ? -19.55391 -12.89074 16.73416 1.000 17.51889 203 VAL A C 1
ATOM 1538 O O . VAL A 1 203 ? -20.39495 -13.74434 16.40105 1.000 16.31701 203 VAL A O 1
ATOM 1542 N N . LYS A 1 204 ? -19.22886 -12.67766 18.01266 1.000 15.35866 204 LYS A N 1
ATOM 1543 C CA . LYS A 1 204 ? -19.81695 -13.48176 19.07564 1.000 15.87289 204 LYS A CA 1
ATOM 1544 C C . LYS A 1 204 ? -21.33578 -13.31176 19.12298 1.000 17.15208 204 LYS A C 1
ATOM 1545 O O . LYS A 1 204 ? -22.07570 -14.29401 19.21171 1.000 14.92828 204 LYS A O 1
ATOM 1551 N N . LEU A 1 205 ? -21.83044 -12.07108 19.04952 1.000 14.91525 205 LEU A N 1
ATOM 1552 C CA . LEU A 1 205 ? -23.28062 -11.89338 19.08479 1.000 13.65846 205 LEU A CA 1
ATOM 1553 C C . LEU A 1 205 ? -23.94392 -12.42894 17.82471 1.000 15.95348 205 LEU A C 1
ATOM 1554 O O . LEU A 1 205 ? -25.09774 -12.87919 17.87225 1.000 16.28572 205 LEU A O 1
ATOM 1559 N N . ALA A 1 206 ? -23.24984 -12.39786 16.68901 1.000 13.72807 206 ALA A N 1
ATOM 1560 C CA . ALA A 1 206 ? -23.84125 -12.97232 15.48345 1.000 16.93585 206 ALA A CA 1
ATOM 1561 C C . ALA A 1 206 ? -23.94673 -14.48938 15.60483 1.000 15.75700 206 ALA A C 1
ATOM 1562 O O . ALA A 1 206 ? -24.95190 -15.08146 15.18039 1.000 16.60589 206 ALA A O 1
ATOM 1564 N N . CYS A 1 207 ? -22.93137 -15.13349 16.20380 1.000 15.90601 207 CYS A N 1
ATOM 1565 C CA . CYS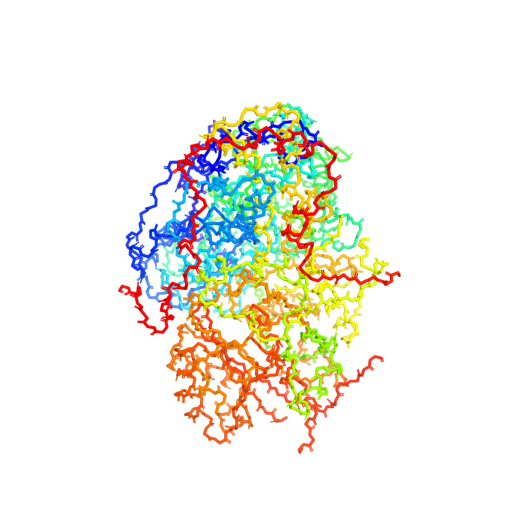 A 1 207 ? -23.04760 -16.55252 16.54271 1.000 16.46340 207 CYS A CA 1
ATOM 1566 C C . CYS A 1 207 ? -24.24570 -16.81427 17.44932 1.000 18.40626 207 CYS A C 1
ATOM 1567 O O . CYS A 1 207 ? -24.98255 -17.79096 17.24392 1.000 17.62674 207 CYS A O 1
ATOM 1570 N N . ASP A 1 208 ? -24.45416 -15.95819 18.46170 1.000 16.29119 208 ASP A N 1
ATOM 1571 C CA . ASP A 1 208 ? -25.62045 -16.09415 19.34462 1.000 17.32718 208 ASP A CA 1
ATOM 1572 C C . ASP A 1 208 ? -26.92351 -16.06842 18.56018 1.000 16.33626 208 ASP A C 1
ATOM 1573 O O . ASP A 1 208 ? -27.85867 -16.81461 18.87344 1.000 17.41078 208 ASP A O 1
ATOM 1578 N N . TYR A 1 209 ? -27.03457 -15.16967 17.57384 1.000 16.62181 209 TYR A N 1
ATOM 1579 C CA . TYR A 1 209 ? -28.27042 -15.10100 16.80907 1.000 13.94057 209 TYR A CA 1
ATOM 1580 C C . TYR A 1 209 ? -28.46175 -16.36475 15.97205 1.000 16.41164 209 TYR A C 1
ATOM 1581 O O . TYR A 1 209 ? -29.60481 -16.79363 15.75258 1.000 17.94170 209 TYR A O 1
ATOM 1590 N N . LEU A 1 210 ? -27.36148 -16.96982 15.50405 1.000 16.02379 210 LEU A N 1
ATOM 1591 C CA . LEU A 1 210 ? -27.46069 -18.26803 14.84156 1.000 15.45083 210 LEU A CA 1
ATOM 1592 C C . LEU A 1 210 ? -27.90808 -19.35131 15.82071 1.000 17.60524 210 LEU A C 1
ATOM 1593 O O . LEU A 1 210 ? -28.70679 -20.21811 15.46006 1.000 18.38538 210 LEU A O 1
ATOM 1598 N N . HIS A 1 211 ? -27.42694 -19.31232 17.06343 1.000 17.33846 211 HIS A N 1
ATOM 1599 C CA . HIS A 1 211 ? -27.76163 -20.36922 18.01832 1.000 18.19095 211 HIS A CA 1
ATOM 1600 C C . HIS A 1 211 ? -29.21604 -20.31708 18.46075 1.000 19.84753 211 HIS A C 1
ATOM 1601 O O . HIS A 1 211 ? -29.79535 -21.36000 18.78625 1.000 19.16365 211 HIS A O 1
ATOM 1608 N N . THR A 1 212 ? -29.83077 -19.13324 18.49071 1.000 18.21995 212 THR A N 1
ATOM 1609 C CA . THR A 1 212 ? -31.23927 -19.07151 18.86118 1.000 18.75166 212 THR A CA 1
ATOM 1610 C C . THR A 1 212 ? -32.15358 -19.20492 17.66093 1.000 19.17543 212 THR A C 1
ATOM 1611 O O . THR A 1 212 ? -33.37577 -19.16916 17.82400 1.000 19.32689 212 THR A O 1
ATOM 1615 N N . GLY A 1 213 ? -31.59962 -19.34283 16.46134 1.000 18.11201 213 GLY A N 1
ATOM 1616 C CA . GLY A 1 213 ? -32.45072 -19.41373 15.29319 1.000 20.90844 213 GLY A CA 1
ATOM 1617 C C . GLY A 1 213 ? -33.07991 -18.10063 14.87820 1.000 24.39994 213 GLY A C 1
ATOM 1618 O O . GLY A 1 213 ? -34.01148 -18.10289 14.06686 1.000 22.46802 213 GLY A O 1
ATOM 1619 N N . LYS A 1 214 ? -32.60657 -16.97221 15.41048 1.000 20.52912 214 LYS A N 1
ATOM 1620 C CA . LYS A 1 214 ? -33.07040 -15.67810 14.92269 1.000 24.68584 214 LYS A CA 1
ATOM 1621 C C . LYS A 1 214 ? -32.65681 -15.44132 13.47855 1.000 26.57459 214 LYS A C 1
ATOM 1622 O O . LYS A 1 214 ? -33.27107 -14.60744 12.79854 1.000 23.03392 214 LYS A O 1
ATOM 1628 N N . ALA A 1 215 ? -31.66031 -16.18383 12.99248 1.000 16.41241 215 ALA A N 1
ATOM 1629 C CA . ALA A 1 215 ? -31.19738 -16.10109 11.61894 1.000 20.96539 215 ALA A CA 1
ATOM 1630 C C . ALA A 1 215 ? -30.63788 -17.45946 11.21831 1.000 19.28512 215 ALA A C 1
ATOM 1631 O O . ALA A 1 215 ? -30.31981 -18.28964 12.07620 1.000 19.21083 215 ALA A O 1
ATOM 1633 N N . ASN A 1 216 ? -30.52805 -17.67433 9.90406 1.000 17.28574 216 ASN A N 1
ATOM 1634 C CA . ASN A 1 216 ? -29.86758 -18.85350 9.34585 1.000 21.01552 216 ASN A CA 1
ATOM 1635 C C . ASN A 1 216 ? -28.52416 -18.52879 8.71602 1.000 21.01176 216 ASN A C 1
ATOM 1636 O O . ASN A 1 216 ? -27.76628 -19.44664 8.38784 1.000 18.98347 216 ASN A O 1
ATOM 1641 N N . MET A 1 217 ? -28.20740 -17.24572 8.56553 1.000 18.18822 217 MET A N 1
ATOM 1642 C CA . MET A 1 217 ? -26.90586 -16.77073 8.14604 1.000 17.10418 217 MET A CA 1
ATOM 1643 C C . MET A 1 217 ? -26.71367 -15.42183 8.81952 1.000 17.15613 217 MET A C 1
ATOM 1644 O O . MET A 1 217 ? -27.69192 -14.70825 9.07785 1.000 14.55008 217 MET A O 1
ATOM 1649 N N . MET A 1 218 ? -25.46333 -15.09150 9.14554 1.000 15.63338 218 MET A N 1
ATOM 1650 C CA . MET A 1 218 ? -25.17226 -13.77293 9.69843 1.000 15.90933 218 MET A CA 1
ATOM 1651 C C . MET A 1 218 ? -23.92635 -13.18298 9.05054 1.000 18.25891 218 MET A C 1
ATOM 1652 O O . MET A 1 218 ? -22.92564 -13.88036 8.85232 1.000 18.71827 218 MET A O 1
ATOM 1657 N N . LEU A 1 219 ? -23.98509 -11.88459 8.74946 1.000 15.85270 219 LEU A N 1
ATOM 1658 C CA . LEU A 1 219 ? -22.79223 -11.08318 8.48929 1.000 17.12927 219 LEU A CA 1
ATOM 1659 C C . LEU A 1 219 ? -22.31565 -10.47324 9.80329 1.000 17.57144 219 LEU A C 1
ATOM 1660 O O . LEU A 1 219 ? -23.12142 -9.95486 10.58983 1.000 15.90123 219 LEU A O 1
ATOM 1665 N N . ALA A 1 220 ? -21.02293 -10.56578 10.06427 1.000 13.85854 220 ALA A N 1
ATOM 1666 C CA . ALA A 1 220 ? -20.45931 -9.93047 11.24442 1.000 14.22096 220 ALA A CA 1
ATOM 1667 C C . ALA A 1 220 ? -19.15983 -9.24994 10.85006 1.000 17.21094 220 ALA A C 1
ATOM 1668 O O . ALA A 1 220 ? -18.29964 -9.85103 10.20028 1.000 14.89866 220 ALA A O 1
ATOM 1670 N N . GLY A 1 221 ? -19.00236 -8.01095 11.26650 1.000 14.85434 221 GLY A N 1
ATOM 1671 C CA . GLY A 1 221 ? -17.84540 -7.26459 10.83970 1.000 16.66373 221 GLY A CA 1
ATOM 1672 C C . GLY A 1 221 ? -17.77907 -5.95045 11.57366 1.000 15.50090 221 GLY A C 1
ATOM 1673 O O . GLY A 1 221 ? -18.46623 -5.75643 12.57878 1.000 13.54697 221 GLY A O 1
ATOM 1674 N N . ALA A 1 222 ? -16.93898 -5.05245 11.05995 1.000 12.40277 222 ALA A N 1
ATOM 1675 C CA . ALA A 1 222 ? -16.74404 -3.75427 11.69404 1.000 12.97753 222 ALA A CA 1
ATOM 1676 C C . ALA A 1 222 ? -16.11857 -2.78957 10.69948 1.000 15.33851 222 ALA A C 1
ATOM 1677 O O . ALA A 1 222 ? -15.53392 -3.19476 9.69334 1.000 13.31918 222 ALA A O 1
ATOM 1679 N N . VAL A 1 223 ? -16.22444 -1.50627 11.02116 1.000 11.76755 223 VAL A N 1
ATOM 1680 C CA . VAL A 1 223 ? -15.68309 -0.42917 10.20491 1.000 13.55608 223 VAL A CA 1
ATOM 1681 C C . VAL A 1 223 ? -15.16046 0.62515 11.16592 1.000 16.02684 223 VAL A C 1
ATOM 1682 O O . VAL A 1 223 ? -15.73400 0.84203 12.24576 1.000 15.08604 223 VAL A O 1
ATOM 1686 N N . SER A 1 224 ? -14.01075 1.19639 10.81603 1.000 13.81662 224 SER A N 1
ATOM 1687 C CA . SER A 1 224 ? -13.37710 2.29278 11.53424 1.000 13.71383 224 SER A CA 1
ATOM 1688 C C . SER A 1 224 ? -13.07135 3.33668 10.46586 1.000 14.88646 224 SER A C 1
ATOM 1689 O O . SER A 1 224 ? -12.11896 3.17654 9.69162 1.000 16.32427 224 SER A O 1
ATOM 1692 N N . ALA A 1 225 ? -13.89191 4.39133 10.39696 1.000 12.78848 225 ALA A N 1
ATOM 1693 C CA . ALA A 1 225 ? -13.71574 5.45004 9.39273 1.000 14.28395 225 ALA A CA 1
ATOM 1694 C C . ALA A 1 225 ? -14.07337 6.81189 9.97490 1.000 18.11584 225 ALA A C 1
ATOM 1695 O O . ALA A 1 225 ? -14.70301 7.65503 9.31560 1.000 17.88332 225 ALA A O 1
ATOM 1697 N N . ALA A 1 226 ? -13.70538 7.03202 11.22617 1.000 13.47986 226 ALA A N 1
ATOM 1698 C CA . ALA A 1 226 ? -13.88734 8.34295 11.83233 1.000 15.13596 226 ALA A CA 1
ATOM 1699 C C . ALA A 1 226 ? -12.94927 9.37139 11.20125 1.000 15.47403 226 ALA A C 1
ATOM 1700 O O . ALA A 1 226 ? -11.91515 9.03511 10.61672 1.000 17.56059 226 ALA A O 1
ATOM 1702 N N . ASP A 1 227 ? -13.30452 10.64217 11.36874 1.000 13.55643 227 ASP A N 1
ATOM 1703 C CA . ASP A 1 227 ? -12.45867 11.76134 10.98388 1.000 15.47600 227 ASP A CA 1
ATOM 1704 C C . ASP A 1 227 ? -11.08887 11.58097 11.62530 1.000 15.65656 227 ASP A C 1
ATOM 1705 O O . ASP A 1 227 ? -10.95987 11.61654 12.85631 1.000 13.07436 227 ASP A O 1
ATOM 1710 N N . PRO A 1 228 ? -10.04595 11.35099 10.82083 1.000 16.33779 228 PRO A N 1
ATOM 1711 C CA . PRO A 1 228 ? -8.70453 11.15208 11.39558 1.000 16.62846 228 PRO A CA 1
ATOM 1712 C C . PRO A 1 228 ? -8.23081 12.28254 12.29261 1.000 16.68079 228 PRO A C 1
ATOM 1713 O O . PRO A 1 228 ? -7.47194 12.02118 13.24138 1.000 17.53998 228 PRO A O 1
ATOM 1717 N N . MET A 1 229 ? -8.64952 13.52992 12.04073 1.000 16.02730 229 MET A N 1
ATOM 1718 C CA . MET A 1 229 ? -8.24989 14.61212 12.93550 1.000 16.07897 229 MET A CA 1
ATOM 1719 C C . MET A 1 229 ? -8.85256 14.42494 14.32098 1.000 18.52518 229 MET A C 1
ATOM 1720 O O . MET A 1 229 ? -8.17991 14.66071 15.33513 1.000 16.64601 229 MET A O 1
ATOM 1725 N N . PHE A 1 230 ? -10.11147 13.97811 14.38174 1.000 17.21056 230 PHE A N 1
ATOM 1726 C CA . PHE A 1 230 ? -10.75594 13.70589 15.66168 1.000 16.96349 230 PHE A CA 1
ATOM 1727 C C . PHE A 1 230 ? -10.05942 12.56867 16.38799 1.000 15.79005 230 PHE A C 1
ATOM 1728 O O . PHE A 1 230 ? -9.83468 12.64329 17.60629 1.000 15.42346 230 PHE A O 1
ATOM 1736 N N . VAL A 1 231 ? -9.68280 11.51382 15.64380 1.000 13.28453 231 VAL A N 1
ATOM 1737 C CA . VAL A 1 231 ? -9.00962 10.35913 16.23775 1.000 14.74048 231 VAL A CA 1
ATOM 1738 C C . VAL A 1 231 ? -7.63469 10.74775 16.77021 1.000 17.30264 231 VAL A C 1
ATOM 1739 O O . VAL A 1 231 ? -7.23377 10.36720 17.88486 1.000 17.34289 231 VAL A O 1
ATOM 1743 N N . ASN A 1 232 ? -6.86899 11.46582 15.96334 1.000 15.38442 232 ASN A N 1
ATOM 1744 C CA . ASN A 1 232 ? -5.48328 11.71665 16.33331 1.000 16.86287 232 ASN A CA 1
ATOM 1745 C C . ASN A 1 232 ? -5.37421 12.76845 17.42815 1.000 18.55535 232 ASN A C 1
ATOM 1746 O O . ASN A 1 232 ? -4.46274 12.70110 18.26352 1.000 18.35993 232 ASN A O 1
ATOM 1751 N N . MET A 1 233 ? -6.27301 13.75141 17.44438 1.000 18.60993 233 MET A N 1
ATOM 1752 C CA . MET A 1 233 ? -6.33364 14.65463 18.58996 1.000 18.57124 233 MET A CA 1
ATOM 1753 C C . MET A 1 233 ? -6.63378 13.88779 19.87077 1.000 19.42143 233 MET A C 1
ATOM 1754 O O . MET A 1 233 ? -6.07003 14.18640 20.93375 1.000 18.33653 233 MET A O 1
ATOM 1759 N N . GLY A 1 234 ? -7.50253 12.87738 19.78827 1.000 19.51436 234 GLY A N 1
ATOM 1760 C CA . GLY A 1 234 ? -7.80343 12.08277 20.97000 1.000 19.60985 234 GLY A CA 1
ATOM 1761 C C . GLY A 1 234 ? -6.59967 11.30773 21.47648 1.000 18.72090 234 GLY A C 1
ATOM 1762 O O . GLY A 1 234 ? -6.26213 11.35790 22.66330 1.000 19.16594 234 GLY A O 1
ATOM 1763 N N . PHE A 1 235 ? -5.94391 10.56562 20.59511 1.000 17.39931 235 PHE A N 1
ATOM 1764 C CA . PHE A 1 235 ? -4.78856 9.80380 21.06026 1.000 18.42092 235 PHE A CA 1
ATOM 1765 C C . PHE A 1 235 ? -3.63892 10.71995 21.47223 1.000 21.80979 235 PHE A C 1
ATOM 1766 O O . PHE A 1 235 ? -2.80000 10.32268 22.29528 1.000 21.73895 235 PHE A O 1
ATOM 1774 N N . SER A 1 236 ? -3.59111 11.94588 20.94595 1.000 18.44230 236 SER A N 1
ATOM 1775 C CA . SER A 1 236 ? -2.60269 12.89416 21.44540 1.000 19.63398 236 SER A CA 1
ATOM 1776 C C . SER A 1 236 ? -2.92803 13.34263 22.86987 1.000 24.99191 236 SER A C 1
ATOM 1777 O O . SER A 1 236 ? -2.02427 13.40867 23.71302 1.000 23.27227 236 SER A O 1
ATOM 1780 N N . ILE A 1 237 ? -4.20220 13.64134 23.17414 1.000 17.55015 237 ILE A N 1
ATOM 1781 C CA . ILE A 1 237 ? -4.50488 14.07976 24.54258 1.000 21.34937 237 ILE A CA 1
ATOM 1782 C C . ILE A 1 237 ? -4.39903 12.91180 25.51920 1.000 23.36496 237 ILE A C 1
ATOM 1783 O O . ILE A 1 237 ? -4.05564 13.10332 26.69527 1.000 25.27697 237 ILE A O 1
ATOM 1788 N N . PHE A 1 238 ? -4.67064 11.69324 25.06235 1.000 18.57590 238 PHE A N 1
ATOM 1789 C CA . PHE A 1 238 ? -4.42595 10.50124 25.87053 1.000 21.03639 238 PHE A CA 1
ATOM 1790 C C . PHE A 1 238 ? -2.93894 10.19043 26.03297 1.000 23.96308 238 PHE A C 1
ATOM 1791 O O . PHE A 1 238 ? -2.60063 9.29087 26.81310 1.000 22.61342 238 PHE A O 1
ATOM 1799 N N . GLN A 1 239 ? -2.05971 10.88314 25.29898 1.000 22.43233 239 GLN A N 1
ATOM 1800 C CA . GLN A 1 239 ? -0.61906 10.57603 25.26200 1.000 25.10893 239 GLN A CA 1
ATOM 1801 C C . GLN A 1 239 ? -0.36642 9.11160 24.88565 1.000 25.82955 239 GLN A C 1
ATOM 1802 O O . GLN A 1 239 ? 0.51801 8.44300 25.43567 1.000 24.15098 239 GLN A O 1
ATOM 1808 N N . ALA A 1 240 ? -1.15645 8.60181 23.94255 1.000 20.18663 240 ALA A N 1
ATOM 1809 C CA . ALA A 1 240 ? -1.07809 7.20192 23.54507 1.000 22.82391 240 ALA A CA 1
ATOM 1810 C C . ALA A 1 240 ? -0.06553 6.94381 22.43661 1.000 21.11702 240 ALA A C 1
ATOM 1811 O O . ALA A 1 240 ? 0.33184 5.79152 22.24061 1.000 20.74352 240 ALA A O 1
ATOM 1813 N N . TYR A 1 241 ? 0.35582 7.97853 21.70719 1.000 21.97103 241 TYR A N 1
ATOM 1814 C CA . TYR A 1 241 ? 1.38517 7.84746 20.68435 1.000 22.62927 241 TYR A CA 1
ATOM 1815 C C . TYR A 1 241 ? 2.78159 7.75035 21.31732 1.000 21.40217 241 TYR A C 1
ATOM 1816 O O . TYR A 1 241 ? 3.05126 8.39275 22.33544 1.000 24.49250 241 TYR A O 1
ATOM 1825 N N . PRO A 1 242 ? 3.69698 6.98432 20.71461 1.000 21.82498 242 PRO A N 1
ATOM 1826 C CA . PRO A 1 242 ? 5.00759 6.75478 21.35747 1.000 25.03850 242 PRO A CA 1
ATOM 1827 C C . PRO A 1 242 ? 5.91938 7.97475 21.25729 1.000 28.25945 242 PRO A C 1
ATOM 1828 O O . PRO A 1 242 ? 6.13094 8.52744 20.17745 1.000 28.22013 242 PRO A O 1
ATOM 1832 N N . ALA A 1 243 ? 6.48071 8.37815 22.40372 1.000 29.03528 243 ALA A N 1
ATOM 1833 C CA . ALA A 1 243 ? 7.36170 9.53786 22.41256 1.000 33.04850 243 ALA A CA 1
ATOM 1834 C C . ALA A 1 243 ? 8.62417 9.27855 21.60088 1.000 36.45003 243 ALA A C 1
ATOM 1835 O O . ALA A 1 243 ? 9.13039 10.19717 20.94750 1.000 37.52138 243 ALA A O 1
ATOM 1837 N N . ASN A 1 244 ? 9.12020 8.03693 21.58600 1.000 30.89513 244 ASN A N 1
ATOM 1838 C CA . ASN A 1 244 ? 10.28657 7.69124 20.77834 1.000 31.45274 244 ASN A CA 1
ATOM 1839 C C . ASN A 1 244 ? 9.91938 7.24202 19.36207 1.000 28.67274 244 ASN A C 1
ATOM 1840 O O . ASN A 1 244 ? 10.77566 6.71866 18.64388 1.000 31.04311 244 ASN A O 1
ATOM 1845 N N . ASN A 1 245 ? 8.65817 7.40862 18.96112 1.000 30.81095 245 ASN A N 1
ATOM 1846 C CA . ASN A 1 245 ? 8.16511 7.02664 17.63266 1.000 30.65301 245 ASN A CA 1
ATOM 1847 C C . ASN A 1 245 ? 8.30489 5.52863 17.35503 1.000 30.36944 245 ASN A C 1
ATOM 1848 O O . ASN A 1 245 ? 8.31069 5.10744 16.19501 1.000 31.31626 245 ASN A O 1
ATOM 1853 N N . VAL A 1 246 ? 8.38450 4.70001 18.39732 1.000 27.40094 246 VAL A N 1
ATOM 1854 C CA . VAL A 1 246 ? 8.46355 3.24974 18.24251 1.000 26.10850 246 VAL A CA 1
ATOM 1855 C C . VAL A 1 246 ? 7.10837 2.64517 18.61235 1.000 29.12847 246 VAL A C 1
ATOM 1856 O O . VAL A 1 246 ? 6.72231 2.61974 19.79072 1.000 23.46597 246 VAL A O 1
ATOM 1860 N N . HIS A 1 247 ? 6.40657 2.12871 17.60403 1.000 23.21623 247 HIS A N 1
ATOM 1861 C CA . HIS A 1 247 ? 5.16828 1.36248 17.77482 1.000 25.51970 247 HIS A CA 1
ATOM 1862 C C . HIS A 1 247 ? 5.48845 -0.08667 17.41833 1.000 25.76872 247 HIS A C 1
ATOM 1863 O O . HIS A 1 247 ? 5.59061 -0.43597 16.23930 1.000 25.83683 247 HIS A O 1
ATOM 1870 N N . ALA A 1 248 ? 5.64407 -0.93089 18.43514 1.000 25.19134 248 ALA A N 1
ATOM 1871 C CA . ALA A 1 248 ? 6.16284 -2.28392 18.22990 1.000 26.59614 248 ALA A CA 1
ATOM 1872 C C . ALA A 1 248 ? 5.54619 -3.22027 19.25120 1.000 24.73226 248 ALA A C 1
ATOM 1873 O O . ALA A 1 248 ? 6.11184 -3.44920 20.33174 1.000 24.02421 248 ALA A O 1
ATOM 1875 N N . PRO A 1 249 ? 4.38311 -3.78896 18.93987 1.000 24.49103 249 PRO A N 1
ATOM 1876 C CA . PRO A 1 249 ? 3.71930 -4.68976 19.89464 1.000 22.07039 249 PRO A CA 1
ATOM 1877 C C . PRO A 1 249 ? 4.66149 -5.79445 20.35665 1.000 26.45656 249 PRO A C 1
ATOM 1878 O O . PRO A 1 249 ? 5.36360 -6.40739 19.55180 1.000 24.16549 249 PRO A O 1
ATOM 1882 N N . PHE A 1 250 ? 4.67986 -6.02265 21.66988 1.000 24.93845 250 PHE A N 1
ATOM 1883 C CA . PHE A 1 250 ? 5.46903 -7.01237 22.40960 1.000 25.92016 250 PHE A CA 1
ATOM 1884 C C . PHE A 1 250 ? 6.92731 -6.58618 22.59559 1.000 26.83455 250 PHE A C 1
ATOM 1885 O O . PHE A 1 250 ? 7.67474 -7.30733 23.26913 1.000 28.51196 250 PHE A O 1
ATOM 1893 N N . ASP A 1 251 ? 7.36426 -5.46309 22.02839 1.000 26.80264 251 ASP A N 1
ATOM 1894 C CA . ASP A 1 251 ? 8.77105 -5.07975 22.08927 1.000 30.71380 251 ASP A CA 1
ATOM 1895 C C . ASP A 1 251 ? 9.03467 -4.17722 23.28835 1.000 28.78532 251 ASP A C 1
ATOM 1896 O O . ASP A 1 251 ? 8.24775 -3.27656 23.58659 1.000 25.09307 251 ASP A O 1
ATOM 1901 N N . GLN A 1 252 ? 10.15981 -4.43425 23.97682 1.000 29.39911 252 GLN A N 1
ATOM 1902 C CA . GLN A 1 252 ? 10.53014 -3.65365 25.15590 1.000 31.14495 252 GLN A CA 1
ATOM 1903 C C . GLN A 1 252 ? 10.60818 -2.15782 24.86773 1.000 26.64440 252 GLN A C 1
ATOM 1904 O O . GLN A 1 252 ? 10.38014 -1.34215 25.76908 1.000 32.42926 252 GLN A O 1
ATOM 1910 N N . ASN A 1 253 ? 10.94281 -1.77328 23.63915 1.000 25.55614 253 ASN A N 1
ATOM 1911 C CA . ASN A 1 253 ? 11.18081 -0.36637 23.32157 1.000 29.79871 253 ASN A CA 1
ATOM 1912 C C . ASN A 1 253 ? 9.92768 0.36690 22.84965 1.000 28.45466 253 ASN A C 1
ATOM 1913 O O . ASN A 1 253 ? 9.98280 1.58737 22.64548 1.000 25.20983 253 ASN A O 1
ATOM 1918 N N . SER A 1 254 ? 8.81692 -0.34896 22.66167 1.000 26.55262 254 SER A N 1
ATOM 1919 C CA . SER A 1 254 ? 7.56844 0.27944 22.24606 1.000 26.37624 254 SER A CA 1
ATOM 1920 C C . SER A 1 254 ? 7.08356 1.25555 23.30694 1.000 27.38974 254 SER A C 1
ATOM 1921 O O . SER A 1 254 ? 7.05784 0.93713 24.49951 1.000 26.09474 254 SER A O 1
ATOM 1924 N N . GLN A 1 255 ? 6.67507 2.44925 22.87813 1.000 23.33971 255 GLN A N 1
ATOM 1925 C CA . GLN A 1 255 ? 6.15250 3.41713 23.83456 1.000 24.36768 255 GLN A CA 1
ATOM 1926 C C . GLN A 1 255 ? 4.70886 3.83765 23.56631 1.000 24.55104 255 GLN A C 1
ATOM 1927 O O . GLN A 1 255 ? 4.22970 4.78088 24.20038 1.000 20.90822 255 GLN A O 1
ATOM 1933 N N . GLY A 1 256 ? 3.99885 3.15404 22.67760 1.000 23.63159 256 GLY A N 1
ATOM 1934 C CA . GLY A 1 256 ? 2.65972 3.58393 22.33596 1.000 23.76560 256 GLY A CA 1
ATOM 1935 C C . GLY A 1 256 ? 2.16330 2.86628 21.09935 1.000 21.01524 256 GLY A C 1
ATOM 1936 O O . GLY A 1 256 ? 2.78432 1.91796 20.60671 1.000 23.42188 256 GLY A O 1
ATOM 1937 N N . LEU A 1 257 ? 1.02009 3.33992 20.61234 1.000 23.50838 257 LEU A N 1
ATOM 1938 C CA . LEU A 1 257 ? 0.38079 2.76842 19.43839 1.000 21.84618 257 LEU A CA 1
ATOM 1939 C C . LEU A 1 257 ? 0.28857 3.80517 18.32554 1.000 20.92696 257 LEU A C 1
ATOM 1940 O O . LEU A 1 257 ? 0.42372 5.01568 18.54852 1.000 20.31816 257 LEU A O 1
ATOM 1945 N N . PHE A 1 258 ? 0.05712 3.30338 17.11663 1.000 20.32487 258 PHE A N 1
ATOM 1946 C CA . PHE A 1 258 ? -0.47394 4.08387 16.00611 1.000 20.13909 258 PHE A CA 1
ATOM 1947 C C . PHE A 1 258 ? -1.88083 3.57097 15.70974 1.000 20.31164 258 PHE A C 1
ATOM 1948 O O . PHE A 1 258 ? -2.13186 2.36219 15.76980 1.000 20.49858 258 PHE A O 1
ATOM 1956 N N . ALA A 1 259 ? -2.79503 4.48933 15.41577 1.000 20.86271 259 ALA A N 1
ATOM 1957 C CA . ALA A 1 259 ? -4.17783 4.13758 15.11509 1.000 21.01310 259 ALA A CA 1
ATOM 1958 C C . ALA A 1 259 ? -4.34206 3.85713 13.61916 1.000 22.70064 259 ALA A C 1
ATOM 1959 O O . ALA A 1 259 ? -3.40517 3.99128 12.83365 1.000 23.37905 259 ALA A O 1
ATOM 1961 N N . GLY A 1 260 ? -5.54642 3.45738 13.21017 1.000 20.30671 260 GLY A N 1
ATOM 1962 C CA . GLY A 1 260 ? -5.75054 3.00967 11.84566 1.000 20.19692 260 GLY A CA 1
ATOM 1963 C C . GLY A 1 260 ? -7.22826 2.99646 11.50200 1.000 22.52288 260 GLY A C 1
ATOM 1964 O O . GLY A 1 260 ? -8.08903 3.28599 12.33570 1.000 20.23828 260 GLY A O 1
ATOM 1965 N N . GLU A 1 261 ? -7.50858 2.65338 10.25109 1.000 18.87223 261 GLU A N 1
ATOM 1966 C CA . GLU A 1 261 ? -8.86360 2.66635 9.72758 1.000 19.82059 261 GLU A CA 1
ATOM 1967 C C . GLU A 1 261 ? -9.02440 1.48697 8.77638 1.000 20.12319 261 GLU A C 1
ATOM 1968 O O . GLU A 1 261 ? -8.04444 0.85508 8.36895 1.000 17.49161 261 GLU A O 1
ATOM 1974 N N . GLY A 1 262 ? -10.27046 1.17393 8.44397 1.000 17.40769 262 GLY A N 1
ATOM 1975 C CA . GLY A 1 262 ? -10.55715 0.11631 7.49749 1.000 16.53378 262 GLY A CA 1
ATOM 1976 C C . GLY A 1 262 ? -11.83458 -0.60222 7.88707 1.000 16.45440 262 GLY A C 1
ATOM 1977 O O . GLY A 1 262 ? -12.60920 -0.11263 8.70693 1.000 14.67701 262 GLY A O 1
ATOM 1978 N N . ALA A 1 263 ? -12.02405 -1.79159 7.29855 1.000 14.04009 263 ALA A N 1
ATOM 1979 C CA . ALA A 1 263 ? -13.26599 -2.53385 7.47407 1.000 11.70910 263 ALA A CA 1
ATOM 1980 C C . ALA A 1 263 ? -13.02145 -4.00940 7.20396 1.000 14.64299 263 ALA A C 1
ATOM 1981 O O . ALA A 1 263 ? -12.08678 -4.38100 6.49255 1.000 15.39275 263 ALA A O 1
ATOM 1983 N N . GLY A 1 264 ? -13.87489 -4.84567 7.79337 1.000 11.94588 264 GLY A N 1
ATOM 1984 C CA . GLY A 1 264 ? -13.83959 -6.27105 7.52203 1.000 16.35721 264 GLY A CA 1
ATOM 1985 C C . GLY A 1 264 ? -15.21751 -6.87605 7.68242 1.000 15.78417 264 GLY A C 1
ATOM 1986 O O . GLY A 1 264 ? -16.07225 -6.33988 8.39405 1.000 14.71974 264 GLY A O 1
ATOM 1987 N N . MET A 1 265 ? -15.43249 -8.00590 7.01970 1.000 15.88043 265 MET A N 1
ATOM 1988 C CA . MET A 1 265 ? -16.71555 -8.68650 7.14892 1.000 14.30617 265 MET A CA 1
ATOM 1989 C C . MET A 1 265 ? -16.52319 -10.19313 7.02592 1.000 17.13134 265 MET A C 1
ATOM 1990 O O . MET A 1 265 ? -15.73495 -10.65392 6.20298 1.000 16.67935 265 MET A O 1
ATOM 1995 N N . MET A 1 266 ? -17.27853 -10.95127 7.82075 1.000 15.10402 266 MET A N 1
ATOM 1996 C CA . MET A 1 266 ? -17.30417 -12.40595 7.71384 1.000 21.50456 266 MET A CA 1
ATOM 1997 C C . MET A 1 266 ? -18.74038 -12.89361 7.57375 1.000 17.85044 266 MET A C 1
ATOM 1998 O O . MET A 1 266 ? -19.67420 -12.27377 8.09689 1.000 16.83711 266 MET A O 1
ATOM 2003 N N . VAL A 1 267 ? -18.91362 -14.02513 6.88445 1.000 14.82700 267 VAL A N 1
ATOM 2004 C CA . VAL A 1 267 ? -20.21525 -14.67297 6.71462 1.000 14.20666 267 VAL A CA 1
ATOM 2005 C C . VAL A 1 267 ? -20.22451 -15.93845 7.56093 1.000 18.57598 267 VAL A C 1
ATOM 2006 O O . VAL A 1 267 ? -19.32624 -16.78068 7.42260 1.000 17.68992 267 VAL A O 1
ATOM 2010 N N . LEU A 1 268 ? -21.22736 -16.07043 8.43963 1.000 15.27912 268 LEU A N 1
ATOM 2011 C CA . LEU A 1 268 ? -21.31352 -17.15176 9.41590 1.000 17.20869 268 LEU A CA 1
ATOM 2012 C C . LEU A 1 268 ? -22.56024 -18.00479 9.20911 1.000 18.66099 268 LEU A C 1
ATOM 2013 O O . LEU A 1 268 ? -23.65377 -17.48172 8.97561 1.000 14.32084 268 LEU A O 1
ATOM 2018 N N . LYS A 1 269 ? -22.40414 -19.32240 9.36060 1.000 18.04412 269 LYS A N 1
ATOM 2019 C CA . LYS A 1 269 ? -23.53731 -20.24180 9.36529 1.000 17.04798 269 LYS A CA 1
ATOM 2020 C C . LYS A 1 269 ? -23.29284 -21.31754 10.41375 1.000 20.51183 269 LYS A C 1
ATOM 2021 O O . LYS A 1 269 ? -22.14767 -21.58879 10.78154 1.000 19.94571 269 LYS A O 1
ATOM 2027 N N . ARG A 1 270 ? -24.37511 -21.90820 10.92298 1.000 19.03355 270 ARG A N 1
ATOM 2028 C CA . ARG A 1 270 ? -24.22421 -23.10531 11.74059 1.000 22.24257 270 ARG A CA 1
ATOM 2029 C C . ARG A 1 270 ? -23.52505 -24.17746 10.90234 1.000 19.97172 270 ARG A C 1
ATOM 2030 O O . ARG A 1 270 ? -23.78685 -24.31281 9.70620 1.000 21.36410 270 ARG A O 1
ATOM 2038 N N . GLN A 1 271 ? -22.59345 -24.90528 11.52142 1.000 20.96594 271 GLN A N 1
ATOM 2039 C CA . GLN A 1 271 ? -21.78655 -25.85793 10.75448 1.000 23.51258 271 GLN A CA 1
ATOM 2040 C C . GLN A 1 271 ? -22.65503 -26.89542 10.04912 1.000 22.51423 271 GLN A C 1
ATOM 2041 O O . GLN A 1 271 ? -22.36874 -27.27239 8.90753 1.000 26.16257 271 GLN A O 1
ATOM 2047 N N . SER A 1 272 ? -23.72856 -27.35028 10.70367 1.000 24.47698 272 SER A N 1
ATOM 2048 C CA . SER A 1 272 ? -24.64907 -28.29891 10.06958 1.000 27.33292 272 SER A CA 1
ATOM 2049 C C . SER A 1 272 ? -25.15925 -27.77725 8.73098 1.000 28.95708 272 SER A C 1
ATOM 2050 O O . SER A 1 272 ? -25.20657 -28.52015 7.74140 1.000 23.34940 272 SER A O 1
ATOM 2053 N N . ASP A 1 273 ? -25.54805 -26.49707 8.67706 1.000 26.93834 273 ASP A N 1
ATOM 2054 C CA . ASP A 1 273 ? -26.05709 -25.93698 7.42879 1.000 25.41781 273 ASP A CA 1
ATOM 2055 C C . ASP A 1 273 ? -24.93358 -25.74222 6.41697 1.000 25.91270 273 ASP A C 1
ATOM 2056 O O . ASP A 1 273 ? -25.13695 -25.93055 5.21076 1.000 26.32536 273 ASP A O 1
ATOM 2061 N N . ALA A 1 274 ? -23.74187 -25.35876 6.88593 1.000 22.46330 274 ALA A N 1
ATOM 2062 C CA . ALA A 1 274 ? -22.63220 -25.13707 5.96419 1.000 24.18027 274 ALA A CA 1
ATOM 2063 C C . ALA A 1 274 ? -22.20134 -26.44023 5.29820 1.000 26.42971 274 ALA A C 1
ATOM 2064 O O . ALA A 1 274 ? -21.87982 -26.45703 4.10584 1.000 25.15608 274 ALA A O 1
ATOM 2066 N N . VAL A 1 275 ? -22.18308 -27.53643 6.05440 1.000 24.73477 275 VAL A N 1
ATOM 2067 C CA . VAL A 1 275 ? -21.81620 -28.82417 5.46410 1.000 25.79194 275 VAL A CA 1
ATOM 2068 C C . VAL A 1 275 ? -22.90863 -29.30094 4.51834 1.000 28.37190 275 VAL A C 1
ATOM 2069 O O . VAL A 1 275 ? -22.62565 -29.77634 3.41190 1.000 32.41366 275 VAL A O 1
ATOM 2073 N N . ARG A 1 276 ? -24.17392 -29.14271 4.92061 1.000 30.15036 276 ARG A N 1
ATOM 2074 C CA . ARG A 1 276 ? -25.29677 -29.53777 4.07355 1.000 26.57469 276 ARG A CA 1
ATOM 2075 C C . ARG A 1 276 ? -25.28263 -28.79597 2.74110 1.000 32.16269 276 ARG A C 1
ATOM 2076 O O . ARG A 1 276 ? -25.53201 -29.39404 1.68452 1.000 28.37045 276 ARG A O 1
ATOM 2084 N N . ASP A 1 277 ? -24.96592 -27.50109 2.75943 1.000 29.27329 277 ASP A N 1
ATOM 2085 C CA . ASP A 1 277 ? -25.06960 -26.67492 1.56286 1.000 29.64759 277 ASP A CA 1
ATOM 2086 C C . ASP A 1 277 ? -23.79111 -26.64703 0.73682 1.000 26.69672 277 ASP A C 1
ATOM 2087 O O . ASP A 1 277 ? -23.77374 -26.00517 -0.31702 1.000 33.14388 277 ASP A O 1
ATOM 2092 N N . GLY A 1 278 ? -22.72793 -27.31870 1.17645 1.000 26.95083 278 GLY A N 1
ATOM 2093 C CA . GLY A 1 278 ? -21.50830 -27.38147 0.38773 1.000 29.36825 278 GLY A CA 1
ATOM 2094 C C . GLY A 1 278 ? -20.67811 -26.11626 0.38353 1.000 28.18341 278 GLY A C 1
ATOM 2095 O O . GLY A 1 278 ? -19.97500 -25.84187 -0.59646 1.000 29.86764 278 GLY A O 1
ATOM 2096 N N . ASP A 1 279 ? -20.74606 -25.32680 1.45066 1.000 30.32127 279 ASP A N 1
ATOM 2097 C CA . ASP A 1 279 ? -19.98393 -24.08980 1.52120 1.000 27.63124 279 ASP A CA 1
ATOM 2098 C C . ASP A 1 279 ? -18.50418 -24.37345 1.76155 1.000 25.64190 279 ASP A C 1
ATOM 2099 O O . ASP A 1 279 ? -18.12429 -25.39544 2.33073 1.000 24.74917 279 ASP A O 1
ATOM 2104 N N . HIS A 1 280 ? -17.66389 -23.43374 1.33892 1.000 26.57645 280 HIS A N 1
ATOM 2105 C CA . HIS A 1 280 ? -16.26280 -23.45675 1.72354 1.000 27.73640 280 HIS A CA 1
ATOM 2106 C C . HIS A 1 280 ? -16.14444 -22.97477 3.16337 1.000 26.27886 280 HIS A C 1
ATOM 2107 O O . HIS A 1 280 ? -16.60947 -21.87523 3.48820 1.000 30.35637 280 HIS A O 1
ATOM 2114 N N . ILE A 1 281 ? -15.54375 -23.78540 4.02878 1.000 26.07545 281 ILE A N 1
ATOM 2115 C CA . ILE A 1 281 ? -15.37089 -23.43517 5.43682 1.000 25.93390 281 ILE A CA 1
ATOM 2116 C C . ILE A 1 281 ? -13.93466 -22.97322 5.65304 1.000 25.91272 281 ILE A C 1
ATOM 2117 O O . ILE A 1 281 ? -12.98926 -23.73839 5.43068 1.000 24.17009 281 ILE A O 1
ATOM 2122 N N . TYR A 1 282 ? -13.76500 -21.72135 6.10101 1.000 20.59597 282 TYR A N 1
ATOM 2123 C CA . TYR A 1 282 ? -12.43344 -21.20552 6.40688 1.000 23.25075 282 TYR A CA 1
ATOM 2124 C C . TYR A 1 282 ? -11.95163 -21.67691 7.76623 1.000 22.12422 282 TYR A C 1
ATOM 2125 O O . TYR A 1 282 ? -10.74813 -21.90076 7.96884 1.000 26.38549 282 TYR A O 1
ATOM 2134 N N . ALA A 1 283 ? -12.86073 -21.76496 8.72598 1.000 19.67322 283 ALA A N 1
ATOM 2135 C CA . ALA A 1 283 ? -12.48841 -22.10156 10.09056 1.000 17.53162 283 ALA A CA 1
ATOM 2136 C C . ALA A 1 283 ? -13.77693 -22.34290 10.85066 1.000 19.87953 283 ALA A C 1
ATOM 2137 O O . ALA A 1 283 ? -14.86633 -21.99963 10.38267 1.000 19.16864 283 ALA A O 1
ATOM 2139 N N . ILE A 1 284 ? -13.63556 -22.94340 12.02466 1.000 20.03197 284 ILE A N 1
ATOM 2140 C CA . ILE A 1 284 ? -14.74166 -23.20377 12.93507 1.000 23.93011 284 ILE A CA 1
ATOM 2141 C C . ILE A 1 284 ? -14.58445 -22.28061 14.13518 1.000 22.70431 284 ILE A C 1
ATOM 2142 O O . ILE A 1 284 ? -13.49552 -22.19672 14.72972 1.000 20.97574 284 ILE A O 1
ATOM 2147 N N . ILE A 1 285 ? -15.65524 -21.56641 14.47919 1.000 19.98933 285 ILE A N 1
ATOM 2148 C CA . ILE A 1 285 ? -15.70718 -20.84883 15.74430 1.000 17.69844 285 ILE A CA 1
ATOM 2149 C C . ILE A 1 285 ? -16.24571 -21.83886 16.77030 1.000 19.40029 285 ILE A C 1
ATOM 2150 O O . ILE A 1 285 ? -17.41280 -22.24014 16.71480 1.000 20.18457 285 ILE A O 1
ATOM 2155 N N . LYS A 1 286 ? -15.36996 -22.27386 17.67866 1.000 21.58541 286 LYS A N 1
ATOM 2156 C CA . LYS A 1 286 ? -15.71144 -23.31721 18.63408 1.000 22.29975 286 LYS A CA 1
ATOM 2157 C C . LYS A 1 286 ? -16.45384 -22.74920 19.82538 1.000 25.05640 286 LYS A C 1
ATOM 2158 O O . LYS A 1 286 ? -17.29136 -23.43882 20.42650 1.000 21.69832 286 LYS A O 1
ATOM 2164 N N . GLY A 1 287 ? -16.16477 -21.50066 20.16928 1.000 22.37508 287 GLY A N 1
ATOM 2165 C CA . GLY A 1 287 ? -16.83185 -20.85682 21.27782 1.000 20.97113 287 GLY A CA 1
ATOM 2166 C C . GLY A 1 287 ? -16.18441 -19.51550 21.54477 1.000 23.72484 287 GLY A C 1
ATOM 2167 O O . GLY A 1 287 ? -15.29854 -19.07466 20.80947 1.000 22.00431 287 GLY A O 1
ATOM 2168 N N . GLY A 1 288 ? -16.64339 -18.87746 22.60895 1.000 23.11912 288 GLY A N 1
ATOM 2169 C CA . GLY A 1 288 ? -16.03685 -17.62777 23.01341 1.000 21.83873 288 GLY A CA 1
ATOM 2170 C C . GLY A 1 288 ? -16.90039 -16.96675 24.05965 1.000 21.90298 288 GLY A C 1
ATOM 2171 O O . GLY A 1 288 ? -17.94088 -17.49474 24.46091 1.000 22.70517 288 GLY A O 1
ATOM 2172 N N . ALA A 1 289 ? -16.45277 -15.78934 24.48662 1.000 17.72586 289 ALA A N 1
ATOM 2173 C CA . ALA A 1 289 ? -17.12375 -15.12605 25.58783 1.000 20.27184 289 ALA A CA 1
ATOM 2174 C C . ALA A 1 289 ? -16.81963 -13.64169 25.57577 1.000 16.58091 289 ALA A C 1
ATOM 2175 O O . ALA A 1 289 ? -15.82882 -13.17723 25.00270 1.000 17.71608 289 ALA A O 1
ATOM 2177 N N . LEU A 1 290 ? -17.68138 -12.91338 26.26467 1.000 16.78694 290 LEU A N 1
ATOM 2178 C CA . LEU A 1 290 ? -17.50895 -11.49670 26.52132 1.000 18.98285 290 LEU A CA 1
ATOM 2179 C C . LEU A 1 290 ? -17.43834 -11.27483 28.02703 1.000 21.68006 290 LEU A C 1
ATOM 2180 O O . LEU A 1 290 ? -17.90901 -12.09178 28.82709 1.000 25.76370 290 LEU A O 1
ATOM 2185 N N . SER A 1 291 ? -16.82828 -10.16810 28.41390 1.000 19.81829 291 SER A N 1
ATOM 2186 C CA . SER A 1 291 ? -16.82242 -9.77458 29.81421 1.000 17.97036 291 SER A CA 1
ATOM 2187 C C . SER A 1 291 ? -16.46632 -8.30392 29.89996 1.000 16.78857 291 SER A C 1
ATOM 2188 O O . SER A 1 291 ? -15.88647 -7.72872 28.97410 1.000 18.90738 291 SER A O 1
ATOM 2191 N N . ASN A 1 292 ? -16.81874 -7.70503 31.02844 1.000 16.97036 292 ASN A N 1
ATOM 2192 C CA . ASN A 1 292 ? -16.33384 -6.38268 31.37872 1.000 19.05310 292 ASN A CA 1
ATOM 2193 C C . ASN A 1 292 ? -15.41900 -6.47059 32.58933 1.000 20.26345 292 ASN A C 1
ATOM 2194 O O . ASN A 1 292 ? -15.61816 -7.31607 33.46398 1.000 21.78201 292 ASN A O 1
ATOM 2199 N N . ASP A 1 293 ? -14.41084 -5.58276 32.62248 1.000 20.70422 293 ASP A N 1
ATOM 2200 C CA . ASP A 1 293 ? -13.45982 -5.52503 33.72973 1.000 22.82183 293 ASP A CA 1
ATOM 2201 C C . ASP A 1 293 ? -14.11581 -5.13446 35.04463 1.000 25.06187 293 ASP A C 1
ATOM 2202 O O . ASP A 1 293 ? -13.54367 -5.38839 36.11102 1.000 23.30236 293 ASP A O 1
ATOM 2207 N N . GLY A 1 294 ? -15.28477 -4.50549 35.00509 1.000 22.04713 294 GLY A N 1
ATOM 2208 C CA . GLY A 1 294 ? -15.87191 -4.04438 36.25504 1.000 19.88757 294 GLY A CA 1
ATOM 2209 C C . GLY A 1 294 ? -15.01496 -2.98421 36.92179 1.000 24.92658 294 GLY A C 1
ATOM 2210 O O . GLY A 1 294 ? -14.39474 -2.13826 36.26565 1.000 20.74595 294 GLY A O 1
ATOM 2211 N N . LYS A 1 295 ? -14.95747 -3.04962 38.25326 1.000 24.69714 295 LYS A N 1
ATOM 2212 C CA . LYS A 1 295 ? -14.35394 -2.00967 39.07176 1.000 26.85146 295 LYS A CA 1
ATOM 2213 C C . LYS A 1 295 ? -12.84715 -2.20853 39.20062 1.000 29.67937 295 LYS A C 1
ATOM 2214 O O . LYS A 1 295 ? -12.35736 -3.33523 39.26228 1.000 28.82290 295 LYS A O 1
ATOM 2220 N N . GLY A 1 296 ? -12.11157 -1.09694 39.24204 1.000 28.15606 296 GLY A N 1
ATOM 2221 C CA . GLY A 1 296 ? -10.71888 -1.15331 39.65053 1.000 29.24320 296 GLY A CA 1
ATOM 2222 C C . GLY A 1 296 ? -9.75346 -0.24371 38.91375 1.000 36.87290 296 GLY A C 1
ATOM 2223 O O . GLY A 1 296 ? -8.72136 0.15275 39.46955 1.000 36.66571 296 GLY A O 1
ATOM 2224 N N . GLU A 1 297 ? -10.05981 0.09083 37.66157 1.000 30.02487 297 GLU A N 1
ATOM 2225 C CA . GLU A 1 297 ? -9.12971 0.82321 36.81356 1.000 31.74054 297 GLU A CA 1
ATOM 2226 C C . GLU A 1 297 ? -9.83556 1.98618 36.13597 1.000 31.11694 297 GLU A C 1
ATOM 2227 O O . GLU A 1 297 ? -11.05253 1.96425 35.92608 1.000 32.00419 297 GLU A O 1
ATOM 2233 N N . PHE A 1 298 ? -9.04497 3.01139 35.82788 1.000 27.03716 298 PHE A N 1
ATOM 2234 C CA . PHE A 1 298 ? -9.44938 4.11346 34.96502 1.000 29.94513 298 PHE A CA 1
ATOM 2235 C C . PHE A 1 298 ? -10.03931 3.57371 33.66259 1.000 27.32896 298 PHE A C 1
ATOM 2236 O O . PHE A 1 298 ? -9.72833 2.45814 33.23852 1.000 23.13606 298 PHE A O 1
ATOM 2244 N N . VAL A 1 299 ? -10.90412 4.36772 33.01671 1.000 24.77553 299 VAL A N 1
ATOM 2245 C CA . VAL A 1 299 ? -11.63525 3.84502 31.85876 1.000 24.67115 299 VAL A CA 1
ATOM 2246 C C . VAL A 1 299 ? -10.72511 3.46589 30.69166 1.000 26.15497 299 VAL A C 1
ATOM 2247 O O . VAL A 1 299 ? -11.15402 2.72789 29.79590 1.000 25.59725 299 VAL A O 1
ATOM 2251 N N . LEU A 1 300 ? -9.48555 3.95407 30.65469 1.000 24.99383 300 LEU A N 1
ATOM 2252 C CA . LEU A 1 300 ? -8.59479 3.62042 29.54765 1.000 27.21186 300 LEU A CA 1
ATOM 2253 C C . LEU A 1 300 ? -7.58592 2.52257 29.88593 1.000 29.05221 300 LEU A C 1
ATOM 2254 O O . LEU A 1 300 ? -6.83134 2.10360 29.00153 1.000 30.45172 300 LEU A O 1
ATOM 2259 N N . SER A 1 301 ? -7.58190 2.01170 31.11784 1.000 28.16857 301 SER A N 1
ATOM 2260 C CA . SER A 1 301 ? -6.53792 1.07949 31.55020 1.000 27.69145 301 SER A CA 1
ATOM 2261 C C . SER A 1 301 ? -7.08391 -0.32954 31.71977 1.000 28.89181 301 SER A C 1
ATOM 2262 O O . SER A 1 301 ? -8.13449 -0.50903 32.35066 1.000 31.76606 301 SER A O 1
ATOM 2265 N N . PRO A 1 302 ? -6.39073 -1.34511 31.21785 1.000 27.08640 302 PRO A N 1
ATOM 2266 C CA . PRO A 1 302 ? -6.89910 -2.71881 31.31904 1.000 26.93799 302 PRO A CA 1
ATOM 2267 C C . PRO A 1 302 ? -6.72518 -3.29391 32.71665 1.000 29.45224 302 PRO A C 1
ATOM 2268 O O . PRO A 1 302 ? -5.82296 -2.91512 33.46725 1.000 28.85919 302 PRO A O 1
ATOM 2272 N N . ASN A 1 303 ? -7.61394 -4.22794 33.04711 1.000 26.96469 303 ASN A N 1
ATOM 2273 C CA . ASN A 1 303 ? -7.66280 -4.88909 34.34793 1.000 29.25902 303 ASN A CA 1
ATOM 2274 C C . ASN A 1 303 ? -7.44539 -6.37514 34.11957 1.000 27.34935 303 ASN A C 1
ATOM 2275 O O . ASN A 1 303 ? -8.22684 -7.01829 33.41172 1.000 22.98706 303 ASN A O 1
ATOM 2280 N N . THR A 1 304 ? -6.38655 -6.92575 34.71243 1.000 22.35164 304 THR A N 1
ATOM 2281 C CA . THR A 1 304 ? -6.10511 -8.33322 34.46014 1.000 22.50404 304 THR A CA 1
ATOM 2282 C C . THR A 1 304 ? -7.24616 -9.23840 34.93330 1.000 23.31546 304 THR A C 1
ATOM 2283 O O . THR A 1 304 ? -7.45986 -10.30563 34.35098 1.000 22.80057 304 THR A O 1
ATOM 2287 N N . LYS A 1 305 ? -8.02189 -8.82155 35.94144 1.000 23.33667 305 LYS A N 1
ATOM 2288 C CA . LYS A 1 305 ? -9.08298 -9.70516 36.44130 1.000 27.35216 305 LYS A CA 1
ATOM 2289 C C . LYS A 1 305 ? -10.14533 -9.96466 35.37594 1.000 26.39480 305 LYS A C 1
ATOM 2290 O O . LYS A 1 305 ? -10.62422 -11.09726 35.23375 1.000 25.70670 305 LYS A O 1
ATOM 2296 N N . GLY A 1 306 ? -10.52317 -8.93563 34.60785 1.000 27.24702 306 GLY A N 1
ATOM 2297 C CA . GLY A 1 306 ? -11.50280 -9.14377 33.55469 1.000 24.96457 306 GLY A CA 1
ATOM 2298 C C . GLY A 1 306 ? -10.96808 -9.97298 32.40829 1.000 21.00799 306 GLY A C 1
ATOM 2299 O O . GLY A 1 306 ? -11.72653 -10.70116 31.75547 1.000 22.87863 306 GLY A O 1
ATOM 2300 N N . GLN A 1 307 ? -9.66204 -9.86900 32.13003 1.000 19.92442 307 GLN A N 1
ATOM 2301 C CA . GLN A 1 307 ? -9.07549 -10.64659 31.04278 1.000 20.63996 307 GLN A CA 1
ATOM 2302 C C . GLN A 1 307 ? -9.00466 -12.12646 31.38521 1.000 22.00409 307 GLN A C 1
ATOM 2303 O O . GLN A 1 307 ? -9.33735 -12.97441 30.55362 1.000 18.84830 307 GLN A O 1
ATOM 2309 N N . VAL A 1 308 ? -8.51946 -12.46589 32.58033 1.000 22.88703 308 VAL A N 1
ATOM 2310 C CA . VAL A 1 308 ? -8.56267 -13.86615 32.99596 1.000 21.03107 308 VAL A CA 1
ATOM 2311 C C . VAL A 1 308 ? -10.00118 -14.37993 32.96073 1.000 20.97225 308 VAL A C 1
ATOM 2312 O O . VAL A 1 308 ? -10.26865 -15.48325 32.47399 1.000 21.68495 308 VAL A O 1
ATOM 2316 N N . LEU A 1 309 ? -10.95746 -13.56328 33.42019 1.000 23.12117 309 LEU A N 1
ATOM 2317 C CA . LEU A 1 309 ? -12.34703 -14.01153 33.43103 1.000 21.40996 309 LEU A CA 1
ATOM 2318 C C . LEU A 1 309 ? -12.84230 -14.35101 32.02663 1.000 19.97655 309 LEU A C 1
ATOM 2319 O O . LEU A 1 309 ? -13.51075 -15.37064 31.83288 1.000 20.04367 309 LEU A O 1
ATOM 2324 N N . VAL A 1 310 ? -12.54201 -13.51194 31.02913 1.000 20.45853 310 VAL A N 1
ATOM 2325 C CA . VAL A 1 310 ? -13.05701 -13.82372 29.69504 1.000 19.40139 310 VAL A CA 1
ATOM 2326 C C . VAL A 1 310 ? -12.40663 -15.09506 29.14105 1.000 20.57539 310 VAL A C 1
ATOM 2327 O O . VAL A 1 310 ? -13.05386 -15.85930 28.41165 1.000 18.78311 310 VAL A O 1
ATOM 2331 N N . TYR A 1 311 ? -11.14190 -15.36399 29.49169 1.000 20.09890 311 TYR A N 1
ATOM 2332 C CA . TYR A 1 311 ? -10.52370 -16.63180 29.10229 1.000 19.83630 311 TYR A CA 1
ATOM 2333 C C . TYR A 1 311 ? -11.28376 -17.80777 29.70063 1.000 19.57958 311 TYR A C 1
ATOM 2334 O O . TYR A 1 311 ? -11.58264 -18.78316 29.00817 1.000 18.14093 311 TYR A O 1
ATOM 2343 N N . GLU A 1 312 ? -11.55653 -17.74638 31.00576 1.000 20.25353 312 GLU A N 1
ATOM 2344 C CA . GLU A 1 312 ? -12.27794 -18.82753 31.66464 1.000 22.37540 312 GLU A CA 1
ATOM 2345 C C . GLU A 1 312 ? -13.62090 -19.06131 30.99322 1.000 22.00964 312 GLU A C 1
ATOM 2346 O O . GLU A 1 312 ? -13.95667 -20.19507 30.63394 1.000 20.95449 312 GLU A O 1
ATOM 2352 N N . ARG A 1 313 ? -14.37513 -17.97642 30.75672 1.000 20.85197 313 ARG A N 1
ATOM 2353 C CA . ARG A 1 313 ? -15.69643 -18.09766 30.14866 1.000 21.38878 313 ARG A CA 1
ATOM 2354 C C . ARG A 1 313 ? -15.61528 -18.62331 28.72601 1.000 20.24670 313 ARG A C 1
ATOM 2355 O O . ARG A 1 313 ? -16.50853 -19.35341 28.29508 1.000 20.44278 313 ARG A O 1
ATOM 2363 N N . ALA A 1 314 ? -14.55146 -18.28357 27.98635 1.000 17.31075 314 ALA A N 1
ATOM 2364 C CA . ALA A 1 314 ? -14.46751 -18.67086 26.58171 1.000 17.88479 314 ALA A CA 1
ATOM 2365 C C . ALA A 1 314 ? -14.18505 -20.15770 26.41862 1.000 21.75650 314 ALA A C 1
ATOM 2366 O O . ALA A 1 314 ? -14.80014 -20.82472 25.57506 1.000 20.73511 314 ALA A O 1
ATOM 2368 N N . TYR A 1 315 ? -13.22565 -20.68987 27.17919 1.000 21.89138 315 TYR A N 1
ATOM 2369 C CA . TYR A 1 315 ? -12.90044 -22.10651 27.01278 1.000 22.04166 315 TYR A CA 1
ATOM 2370 C C . TYR A 1 315 ? -13.98364 -22.99446 27.60477 1.000 23.45176 315 TYR A C 1
ATOM 2371 O O . TYR A 1 315 ? -14.24049 -24.08266 27.08091 1.000 22.84179 315 TYR A O 1
ATOM 2380 N N . ALA A 1 316 ? -14.66227 -22.53104 28.65044 1.000 25.43628 316 ALA A N 1
ATOM 2381 C CA . ALA A 1 316 ? -15.87646 -23.21367 29.08679 1.000 22.95086 316 ALA A CA 1
ATOM 2382 C C . ALA A 1 316 ? -16.93859 -23.21005 27.99041 1.000 26.24952 316 ALA A C 1
ATOM 2383 O O . ALA A 1 316 ? -17.57483 -24.23923 27.72586 1.000 24.23853 316 ALA A O 1
ATOM 2385 N N . ASP A 1 317 ? -17.14696 -22.06308 27.33740 1.000 25.21387 317 ASP A N 1
ATOM 2386 C CA . ASP A 1 317 ? -18.16803 -22.00568 26.29011 1.000 26.71748 317 ASP A CA 1
ATOM 2387 C C . ASP A 1 317 ? -17.79917 -22.90159 25.12041 1.000 26.61970 317 ASP A C 1
ATOM 2388 O O . ASP A 1 317 ? -18.67247 -23.54654 24.53010 1.000 28.73224 317 ASP A O 1
ATOM 2393 N N . ALA A 1 318 ? -16.50835 -22.93115 24.75511 1.000 23.43227 318 ALA A N 1
ATOM 2394 C CA . ALA A 1 318 ? -16.05347 -23.74871 23.64123 1.000 24.02338 318 ALA A CA 1
ATOM 2395 C C . ALA A 1 318 ? -15.99709 -25.22536 24.00800 1.000 29.90947 318 ALA A C 1
ATOM 2396 O O . ALA A 1 318 ? -15.93590 -26.07218 23.10889 1.000 28.58959 318 ALA A O 1
ATOM 2398 N N . ASP A 1 319 ? -16.02914 -25.54227 25.30312 1.000 25.98070 319 ASP A N 1
ATOM 2399 C CA . ASP A 1 319 ? -15.78398 -26.90543 25.78704 1.000 31.71189 319 ASP A CA 1
ATOM 2400 C C . ASP A 1 319 ? -14.44017 -27.42420 25.27576 1.000 31.88787 319 ASP A C 1
ATOM 2401 O O . ASP A 1 319 ? -14.31706 -28.56042 24.80986 1.000 32.64050 319 ASP A O 1
ATOM 2406 N N . VAL A 1 320 ? -13.41977 -26.57561 25.36298 1.000 31.82839 320 VAL A N 1
ATOM 2407 C CA . VAL A 1 320 ? -12.09238 -26.86889 24.83707 1.000 31.66873 320 VAL A CA 1
ATOM 2408 C C . VAL A 1 320 ? -11.09203 -26.75085 25.97485 1.000 32.02026 320 VAL A C 1
ATOM 2409 O O . VAL A 1 320 ? -11.09891 -25.76311 26.71783 1.000 28.26722 320 VAL A O 1
ATOM 2413 N N . ASP A 1 321 ? -10.23942 -27.75489 26.10987 1.000 33.00212 321 ASP A N 1
ATOM 2414 C CA . ASP A 1 321 ? -9.16679 -27.70914 27.09527 1.000 30.34777 321 ASP A CA 1
ATOM 2415 C C . ASP A 1 321 ? -8.14838 -26.63688 26.71814 1.000 27.18869 321 ASP A C 1
ATOM 2416 O O . ASP A 1 321 ? -7.58034 -26.68774 25.61748 1.000 28.70346 321 ASP A O 1
ATOM 2421 N N . PRO A 1 322 ? -7.87072 -25.67332 27.59388 1.000 29.56520 322 PRO A N 1
ATOM 2422 C CA . PRO A 1 322 ? -6.87356 -24.63923 27.26681 1.000 29.39369 322 PRO A CA 1
ATOM 2423 C C . PRO A 1 322 ? -5.47916 -25.19164 27.01442 1.000 31.60406 322 PRO A C 1
ATOM 2424 O O . PRO A 1 322 ? -4.62640 -24.44809 26.49992 1.000 30.19244 322 PRO A O 1
ATOM 2428 N N . SER A 1 323 ? -5.21803 -26.45993 27.37253 1.000 31.78044 323 SER A N 1
ATOM 2429 C CA . SER A 1 323 ? -3.96274 -27.12467 27.02576 1.000 29.37251 323 SER A CA 1
ATOM 2430 C C . SER A 1 323 ? -3.77495 -27.27895 25.53147 1.000 31.86349 323 SER A C 1
ATOM 2431 O O . SER A 1 323 ? -2.63912 -27.43999 25.07790 1.000 33.03779 323 SER A O 1
ATOM 2434 N N . THR A 1 324 ? -4.85398 -27.26801 24.76201 1.000 29.71971 324 THR A N 1
ATOM 2435 C CA . THR A 1 324 ? -4.78855 -27.57123 23.33985 1.000 33.39495 324 THR A CA 1
ATOM 2436 C C . THR A 1 324 ? -4.57237 -26.33576 22.46558 1.000 29.66501 324 THR A C 1
ATOM 2437 O O . THR A 1 324 ? -4.39011 -26.48055 21.25034 1.000 31.98667 324 THR A O 1
ATOM 2441 N N . VAL A 1 325 ? -4.56412 -25.13597 23.04603 1.000 31.93175 325 VAL A N 1
ATOM 2442 C CA . VAL A 1 325 ? -4.42839 -23.91174 22.25593 1.000 27.77958 325 VAL A CA 1
ATOM 2443 C C . VAL A 1 325 ? -2.98844 -23.75308 21.78792 1.000 27.73524 325 VAL A C 1
ATOM 2444 O O . VAL A 1 325 ? -2.05746 -23.71352 22.59993 1.000 31.26110 325 VAL A O 1
ATOM 2448 N N . ASP A 1 326 ? -2.80540 -23.60525 20.47866 1.000 25.09614 326 ASP A N 1
ATOM 2449 C CA . ASP A 1 326 ? -1.47313 -23.53867 19.88431 1.000 27.47693 326 ASP A CA 1
ATOM 2450 C C . ASP A 1 326 ? -0.97559 -22.12065 19.66470 1.000 28.08990 326 ASP A C 1
ATOM 2451 O O . ASP A 1 326 ? 0.23919 -21.88484 19.70062 1.000 25.07465 326 ASP A O 1
ATOM 2456 N N . TYR A 1 327 ? -1.88267 -21.17896 19.41020 1.000 22.34958 327 TYR A N 1
ATOM 2457 C CA . TYR A 1 327 ? -1.50689 -19.83922 18.99396 1.000 21.52355 327 TYR A CA 1
ATOM 2458 C C . TYR A 1 327 ? -2.59644 -18.89440 19.47435 1.000 22.69079 327 TYR A C 1
ATOM 2459 O O . TYR A 1 327 ? -3.77282 -19.25434 19.43983 1.000 21.74496 327 TYR A O 1
ATOM 2468 N N . ILE A 1 328 ? -2.20890 -17.70272 19.91651 1.000 21.94819 328 ILE A N 1
ATOM 2469 C CA . ILE A 1 328 ? -3.17171 -16.67096 20.29650 1.000 24.41433 328 ILE A CA 1
ATOM 2470 C C . ILE A 1 328 ? -2.83043 -15.38695 19.55407 1.000 24.91806 328 ILE A C 1
ATOM 2471 O O . ILE A 1 328 ? -1.70136 -14.88468 19.64730 1.000 19.42071 328 ILE A O 1
ATOM 2476 N N . GLU A 1 329 ? -3.80483 -14.84708 18.83232 1.000 23.88864 329 GLU A N 1
ATOM 2477 C CA . GLU A 1 329 ? -3.64874 -13.52855 18.23789 1.000 23.15116 329 GLU A CA 1
ATOM 2478 C C . GLU A 1 329 ? -4.03349 -12.52678 19.31445 1.000 24.43896 329 GLU A C 1
ATOM 2479 O O . GLU A 1 329 ? -5.19546 -12.47693 19.74683 1.000 22.03501 329 GLU A O 1
ATOM 2485 N N . CYS A 1 330 ? -3.04583 -11.78732 19.80529 1.000 20.87291 330 CYS A N 1
ATOM 2486 C CA . CYS A 1 330 ? -3.22223 -10.97229 20.99797 1.000 26.38778 330 CYS A CA 1
ATOM 2487 C C . CYS A 1 330 ? -3.75391 -9.59269 20.66540 1.000 23.18063 330 CYS A C 1
ATOM 2488 O O . CYS A 1 330 ? -3.69076 -9.12479 19.52290 1.000 23.61839 330 CYS A O 1
ATOM 2491 N N . HIS A 1 331 ? -4.25248 -8.92859 21.70666 1.000 21.21428 331 HIS A N 1
ATOM 2492 C CA . HIS A 1 331 ? -4.70211 -7.54987 21.56229 1.000 24.13772 331 HIS A CA 1
ATOM 2493 C C . HIS A 1 331 ? -3.52082 -6.59452 21.37943 1.000 27.84453 331 HIS A C 1
ATOM 2494 O O . HIS A 1 331 ? -3.64253 -5.59670 20.65327 1.000 24.97908 331 HIS A O 1
ATOM 2501 N N . ALA A 1 332 ? -2.37023 -6.91666 21.99854 1.000 24.43189 332 ALA A N 1
ATOM 2502 C CA . ALA A 1 332 ? -1.11637 -6.15013 22.00410 1.000 26.44703 332 ALA A CA 1
ATOM 2503 C C . ALA A 1 332 ? -1.02935 -4.98433 21.02352 1.000 24.72408 332 ALA A C 1
ATOM 2504 O O . ALA A 1 332 ? -0.73771 -5.18136 19.84038 1.000 23.39088 332 ALA A O 1
ATOM 2506 N N . THR A 1 333 ? -1.22357 -3.76370 21.51554 1.000 25.31885 333 THR A N 1
ATOM 2507 C CA . THR A 1 333 ? -1.22716 -2.58368 20.66560 1.000 22.95219 333 THR A CA 1
ATOM 2508 C C . THR A 1 333 ? 0.12647 -1.90503 20.57339 1.000 25.76132 333 THR A C 1
ATOM 2509 O O . THR A 1 333 ? 0.28447 -1.01022 19.74187 1.000 27.28358 333 THR A O 1
ATOM 2513 N N . GLY A 1 334 ? 1.08048 -2.26499 21.43057 1.000 26.15394 334 GLY A N 1
ATOM 2514 C CA . GLY A 1 334 ? 2.32217 -1.52730 21.55561 1.000 24.21394 334 GLY A CA 1
ATOM 2515 C C . GLY A 1 334 ? 2.37498 -0.59854 22.74828 1.000 27.29879 334 GLY A C 1
ATOM 2516 O O . GLY A 1 334 ? 3.46270 -0.10225 23.08059 1.000 25.95269 334 GLY A O 1
ATOM 2517 N N . THR A 1 335 ? 1.23726 -0.35151 23.40679 1.000 25.20130 335 THR A N 1
ATOM 2518 C CA . THR A 1 335 ? 1.24434 0.42506 24.64552 1.000 28.07946 335 THR A CA 1
ATOM 2519 C C . THR A 1 335 ? 1.85762 -0.40737 25.76706 1.000 27.45105 335 THR A C 1
ATOM 2520 O O . THR A 1 335 ? 1.42477 -1.54529 25.99122 1.000 27.34782 335 THR A O 1
ATOM 2524 N N . PRO A 1 336 ? 2.85637 0.11987 26.49232 1.000 28.17220 336 PRO A N 1
ATOM 2525 C CA . PRO A 1 336 ? 3.54633 -0.71058 27.50349 1.000 29.50135 336 PRO A CA 1
ATOM 2526 C C . PRO A 1 336 ? 2.61726 -1.25645 28.57218 1.000 28.89498 336 PRO A C 1
ATOM 2527 O O . PRO A 1 336 ? 2.63530 -2.46371 28.84619 1.000 29.35802 336 PRO A O 1
ATOM 2531 N N . LYS A 1 337 ? 1.79395 -0.39600 29.17773 1.000 28.81952 337 LYS A N 1
ATOM 2532 C CA . LYS A 1 337 ? 0.90239 -0.85221 30.24040 1.000 33.65079 337 LYS A CA 1
ATOM 2533 C C . LYS A 1 337 ? 0.02954 -2.00396 29.75813 1.000 28.74440 337 LYS A C 1
ATOM 2534 O O . LYS A 1 337 ? -0.07828 -3.03523 30.42596 1.000 28.34766 337 LYS A O 1
ATOM 2540 N N . GLY A 1 338 ? -0.56138 -1.85977 28.56808 1.000 27.43610 338 GLY A N 1
ATOM 2541 C CA . GLY A 1 338 ? -1.45819 -2.89050 28.05473 1.000 30.02162 338 GLY A CA 1
ATOM 2542 C C . GLY A 1 338 ? -0.74751 -4.16442 27.61966 1.000 27.81988 338 GLY A C 1
ATOM 2543 O O . GLY A 1 338 ? -1.26767 -5.26996 27.80804 1.000 25.03050 338 GLY A O 1
ATOM 2544 N N . ASP A 1 339 ? 0.43179 -4.03479 27.00538 1.000 23.55101 339 ASP A N 1
ATOM 2545 C CA . ASP A 1 339 ? 1.16518 -5.23126 26.60307 1.000 26.47843 339 ASP A CA 1
ATOM 2546 C C . ASP A 1 339 ? 1.51199 -6.08389 27.82556 1.000 25.05105 339 ASP A C 1
ATOM 2547 O O . ASP A 1 339 ? 1.33928 -7.30930 27.81053 1.000 28.11104 339 ASP A O 1
ATOM 2552 N N . ASN A 1 340 ? 1.95311 -5.44092 28.91638 1.000 26.78254 340 ASN A N 1
ATOM 2553 C CA . ASN A 1 340 ? 2.35323 -6.18475 30.11268 1.000 27.92033 340 ASN A CA 1
ATOM 2554 C C . ASN A 1 340 ? 1.15143 -6.78955 30.83405 1.000 27.69462 340 ASN A C 1
ATOM 2555 O O . ASN A 1 340 ? 1.24170 -7.90475 31.36808 1.000 25.51630 340 ASN A O 1
ATOM 2560 N N . VAL A 1 341 ? 0.02445 -6.07104 30.87937 1.000 27.27070 341 VAL A N 1
ATOM 2561 C CA . VAL A 1 341 ? -1.16449 -6.62520 31.52603 1.000 25.05444 341 VAL A CA 1
ATOM 2562 C C . VAL A 1 341 ? -1.66224 -7.85357 30.77660 1.000 25.34392 341 VAL A C 1
ATOM 2563 O O . VAL A 1 341 ? -2.01359 -8.86719 31.39373 1.000 26.43866 341 VAL A O 1
ATOM 2567 N N . GLU A 1 342 ? -1.70566 -7.79444 29.43806 1.000 23.89108 342 GLU A N 1
ATOM 2568 C CA . GLU A 1 342 ? -2.16497 -8.95060 28.67428 1.000 24.18857 342 GLU A CA 1
ATOM 2569 C C . GLU A 1 342 ? -1.22447 -10.14090 28.85489 1.000 25.99951 342 GLU A C 1
ATOM 2570 O O . GLU A 1 342 ? -1.67516 -11.29416 28.92720 1.000 24.83944 342 GLU A O 1
ATOM 2576 N N . LEU A 1 343 ? 0.08922 -9.88693 28.92645 1.000 24.29490 343 LEU A N 1
ATOM 2577 C CA . LEU A 1 343 ? 1.02390 -10.98805 29.15685 1.000 25.03093 343 LEU A CA 1
ATOM 2578 C C . LEU A 1 343 ? 0.83194 -11.58400 30.54843 1.000 23.96861 343 LEU A C 1
ATOM 2579 O O . LEU A 1 343 ? 0.94969 -12.80083 30.72809 1.000 28.06765 343 LEU A O 1
ATOM 2584 N N . ARG A 1 344 ? 0.51622 -10.74825 31.53486 1.000 24.05687 344 ARG A N 1
ATOM 2585 C CA . ARG A 1 344 ? 0.23805 -11.26336 32.87192 1.000 26.63165 344 ARG A CA 1
ATOM 2586 C C . ARG A 1 344 ? -1.02224 -12.11512 32.87693 1.000 26.06852 344 ARG A C 1
ATOM 2587 O O . ARG A 1 344 ? -1.03912 -13.20878 33.46176 1.000 22.85443 344 ARG A O 1
ATOM 2595 N N . SER A 1 345 ? -2.08849 -11.62152 32.23086 1.000 21.49803 345 SER A N 1
ATOM 2596 C CA . SER A 1 345 ? -3.34189 -12.36433 32.14734 1.000 24.84703 345 SER A CA 1
ATOM 2597 C C . SER A 1 345 ? -3.13100 -13.73020 31.52185 1.000 22.02640 345 SER A C 1
ATOM 2598 O O . SER A 1 345 ? -3.64091 -14.73873 32.01810 1.000 22.49560 345 SER A O 1
ATOM 2601 N N . MET A 1 346 ? -2.39451 -13.78107 30.41212 1.000 21.47326 346 MET A N 1
ATOM 2602 C CA . MET A 1 346 ? -2.18463 -15.05835 29.74679 1.000 23.13464 346 MET A CA 1
ATOM 2603 C C . MET A 1 346 ? -1.31125 -15.97512 30.58958 1.000 23.42036 346 MET A C 1
ATOM 2604 O O . MET A 1 346 ? -1.51025 -17.19462 30.59770 1.000 25.51473 346 MET A O 1
ATOM 2609 N N . GLU A 1 347 ? -0.33871 -15.40406 31.29698 1.000 23.03268 347 GLU A N 1
ATOM 2610 C CA . GLU A 1 347 ? 0.49329 -16.21209 32.18537 1.000 25.49727 347 GLU A CA 1
ATOM 2611 C C . GLU A 1 347 ? -0.35551 -16.83228 33.28762 1.000 23.33127 347 GLU A C 1
ATOM 2612 O O . GLU A 1 347 ? -0.28999 -18.04246 33.53810 1.000 25.29239 347 GLU A O 1
ATOM 2618 N N . THR A 1 348 ? -1.20212 -16.01524 33.92140 1.000 25.81505 348 THR A N 1
ATOM 2619 C CA . THR A 1 348 ? -2.06069 -16.50916 34.99133 1.000 26.03140 348 THR A CA 1
ATOM 2620 C C . THR A 1 348 ? -2.92273 -17.67505 34.52534 1.000 28.99816 348 THR A C 1
ATOM 2621 O O . THR A 1 348 ? -3.02577 -18.69498 35.21533 1.000 26.47922 348 THR A O 1
ATOM 2625 N N . PHE A 1 349 ? -3.52851 -17.55397 33.34250 1.000 23.58398 349 PHE A N 1
ATOM 2626 C CA . PHE A 1 349 ? -4.51436 -18.53633 32.89804 1.000 26.10048 349 PHE A CA 1
ATOM 2627 C C . PHE A 1 349 ? -3.85808 -19.79203 32.33997 1.000 25.43212 349 PHE A C 1
ATOM 2628 O O . PHE A 1 349 ? -4.17730 -20.90699 32.76604 1.000 25.27410 349 PHE A O 1
ATOM 2636 N N . PHE A 1 350 ? -2.94335 -19.64277 31.37636 1.000 25.79343 350 PHE A N 1
ATOM 2637 C CA . PHE A 1 350 ? -2.41787 -20.82739 30.70312 1.000 26.46867 350 PHE A CA 1
ATOM 2638 C C . PHE A 1 350 ? -1.39180 -21.58911 31.54027 1.000 30.38288 350 PHE A C 1
ATOM 2639 O O . PHE A 1 350 ? -1.15817 -22.77782 31.27952 1.000 30.71596 350 PHE A O 1
ATOM 2647 N N . SER A 1 351 ? -0.79286 -20.95554 32.54537 1.000 29.69340 351 SER A N 1
ATOM 2648 C CA . SER A 1 351 ? 0.09023 -21.71923 33.42304 1.000 29.15490 351 SER A CA 1
ATOM 2649 C C . SER A 1 351 ? -0.67233 -22.76412 34.23371 1.000 33.78195 351 SER A C 1
ATOM 2650 O O . SER A 1 351 ? -0.06653 -23.75118 34.66752 1.000 32.15643 351 SER A O 1
ATOM 2653 N N . ARG A 1 352 ? -1.99390 -22.59896 34.39833 1.000 30.70930 352 ARG A N 1
ATOM 2654 C CA . ARG A 1 352 ? -2.80157 -23.59199 35.10723 1.000 32.89625 352 ARG A CA 1
ATOM 2655 C C . ARG A 1 352 ? -2.80096 -24.94077 34.40399 1.000 33.37883 352 ARG A C 1
ATOM 2656 O O . ARG A 1 352 ? -3.05334 -25.97257 35.03938 1.000 35.60846 352 ARG A O 1
ATOM 2664 N N . VAL A 1 353 ? -2.57017 -24.95438 33.09247 1.000 31.17533 353 VAL A N 1
ATOM 2665 C CA . VAL A 1 353 ? -2.52040 -26.17836 32.31181 1.000 32.07482 353 VAL A CA 1
ATOM 2666 C C . VAL A 1 353 ? -1.14284 -26.40614 31.71319 1.000 33.13480 353 VAL A C 1
ATOM 2667 O O . VAL A 1 353 ? -0.96789 -27.30964 30.89922 1.000 37.79993 353 VAL A O 1
ATOM 2671 N N . ASN A 1 354 ? -0.16674 -25.58547 32.09364 1.000 32.72463 354 ASN A N 1
ATOM 2672 C CA . ASN A 1 354 ? 1.21119 -25.70861 31.62418 1.000 36.65052 354 ASN A CA 1
ATOM 2673 C C . ASN A 1 354 ? 1.31155 -25.64550 30.10418 1.000 37.27479 354 ASN A C 1
ATOM 2674 O O . ASN A 1 354 ? 2.05734 -26.40378 29.48073 1.000 32.13786 354 ASN A O 1
ATOM 2679 N N . ASN A 1 355 ? 0.57893 -24.71292 29.50198 1.000 31.54494 355 ASN A N 1
ATOM 2680 C CA . ASN A 1 355 ? 0.63666 -24.49405 28.06746 1.000 32.82500 355 ASN A CA 1
ATOM 2681 C C . ASN A 1 355 ? 1.28425 -23.14350 27.77067 1.000 29.22055 355 ASN A C 1
ATOM 2682 O O . ASN A 1 355 ? 1.08644 -22.16583 28.49774 1.000 29.71261 355 ASN A O 1
ATOM 2687 N N . LYS A 1 356 ? 2.07149 -23.09306 26.70558 1.000 31.45478 356 LYS A N 1
ATOM 2688 C CA . LYS A 1 356 ? 2.74608 -21.86890 26.28257 1.000 29.55103 356 LYS A CA 1
ATOM 2689 C C . LYS A 1 356 ? 2.48219 -21.69096 24.80066 1.000 31.59117 356 LYS A C 1
ATOM 2690 O O . LYS A 1 356 ? 3.36065 -21.94778 23.96681 1.000 27.15612 356 LYS A O 1
ATOM 2696 N N . PRO A 1 357 ? 1.27705 -21.26087 24.43187 1.000 27.77004 357 PRO A N 1
ATOM 2697 C CA . PRO A 1 357 ? 0.97596 -21.07494 23.01226 1.000 27.18192 357 PRO A CA 1
ATOM 2698 C C . PRO A 1 357 ? 1.85679 -19.99498 22.40449 1.000 22.57417 357 PRO A C 1
ATOM 2699 O O . PRO A 1 357 ? 2.35177 -19.09240 23.08691 1.000 25.87395 357 PRO A O 1
ATOM 2703 N N . LEU A 1 358 ? 2.04949 -20.10516 21.09276 1.000 25.73964 358 LEU A N 1
ATOM 2704 C CA . LEU A 1 358 ? 2.66963 -19.02708 20.33653 1.000 24.68885 358 LEU A CA 1
ATOM 2705 C C . LEU A 1 358 ? 1.77611 -17.79387 20.39403 1.000 27.71416 358 LEU A C 1
ATOM 2706 O O . LEU A 1 358 ? 0.56169 -17.90332 20.56490 1.000 24.03810 358 LEU A O 1
ATOM 2711 N N . LEU A 1 359 ? 2.38987 -16.61367 20.26169 1.000 25.73486 359 LEU A N 1
ATOM 2712 C CA . LEU A 1 359 ? 1.68827 -15.34319 20.40859 1.000 24.98016 359 LEU A CA 1
ATOM 2713 C C . LEU A 1 359 ? 2.05311 -14.40691 19.26636 1.000 28.87760 359 LEU A C 1
ATOM 2714 O O . LEU A 1 359 ? 3.17340 -14.44318 18.75062 1.000 24.66253 359 LEU A O 1
ATOM 2719 N N . GLY A 1 360 ? 1.10812 -13.54140 18.88286 1.000 21.72765 360 GLY A N 1
ATOM 2720 C CA . GLY A 1 360 ? 1.38010 -12.65248 17.76599 1.000 22.34045 360 GLY A CA 1
ATOM 2721 C C . GLY A 1 360 ? 0.40792 -11.49195 17.75720 1.000 27.93356 360 GLY A C 1
ATOM 2722 O O . GLY A 1 360 ? -0.61417 -11.51683 18.44893 1.000 20.86820 360 GLY A O 1
ATOM 2723 N N . SER A 1 361 ? 0.74279 -10.46939 16.95907 1.000 23.83167 361 SER A N 1
ATOM 2724 C CA . SER A 1 361 ? -0.11027 -9.28456 16.81876 1.000 24.91018 361 SER A CA 1
ATOM 2725 C C . SER A 1 361 ? 0.01618 -8.65966 15.43682 1.000 24.19606 361 SER A C 1
ATOM 2726 O O . SER A 1 361 ? 1.07567 -8.13059 15.08120 1.000 23.54073 361 SER A O 1
ATOM 2729 N N . VAL A 1 362 ? -1.08462 -8.67786 14.68256 1.000 21.63436 362 VAL A N 1
ATOM 2730 C CA . VAL A 1 362 ? -1.16188 -8.00178 13.39361 1.000 21.61954 362 VAL A CA 1
ATOM 2731 C C . VAL A 1 362 ? -1.23655 -6.48476 13.53544 1.000 21.00817 362 VAL A C 1
ATOM 2732 O O . VAL A 1 362 ? -1.15580 -5.76251 12.53303 1.000 20.40638 362 VAL A O 1
ATOM 2736 N N . LYS A 1 363 ? -1.39059 -5.96412 14.75577 1.000 18.82491 363 LYS A N 1
ATOM 2737 C CA . LYS A 1 363 ? -1.26476 -4.52175 14.91997 1.000 19.63361 363 LYS A CA 1
ATOM 2738 C C . LYS A 1 363 ? 0.13290 -4.03574 14.55269 1.000 23.85029 363 LYS A C 1
ATOM 2739 O O . LYS A 1 363 ? 0.30682 -2.85888 14.19449 1.000 22.44917 363 LYS A O 1
ATOM 2745 N N . SER A 1 364 ? 1.12737 -4.92557 14.60713 1.000 20.88409 364 SER A N 1
ATOM 2746 C CA . SER A 1 364 ? 2.47885 -4.54511 14.20319 1.000 22.64809 364 SER A CA 1
ATOM 2747 C C . SER A 1 364 ? 2.51711 -4.13583 12.73522 1.000 22.54995 364 SER A C 1
ATOM 2748 O O . SER A 1 364 ? 3.19746 -3.16256 12.37790 1.000 24.14063 364 SER A O 1
ATOM 2751 N N . ASN A 1 365 ? 1.77490 -4.85247 11.87006 1.000 21.99773 365 ASN A N 1
ATOM 2752 C CA . ASN A 1 365 ? 1.78535 -4.54844 10.43880 1.000 19.62141 365 ASN A CA 1
ATOM 2753 C C . ASN A 1 365 ? 0.90049 -3.36356 10.09606 1.000 23.82057 365 ASN A C 1
ATOM 2754 O O . ASN A 1 365 ? 1.22806 -2.59741 9.18039 1.000 21.33084 365 ASN A O 1
ATOM 2759 N N . LEU A 1 366 ? -0.25544 -3.23621 10.77471 1.000 18.60869 366 LEU A N 1
ATOM 2760 C CA . LEU A 1 366 ? -1.33523 -2.37544 10.29906 1.000 20.60594 366 LEU A CA 1
ATOM 2761 C C . LEU A 1 366 ? -1.60697 -1.15782 11.15769 1.000 21.73920 366 LEU A C 1
ATOM 2762 O O . LEU A 1 366 ? -2.29324 -0.23941 10.68985 1.000 22.39303 366 LEU A O 1
ATOM 2767 N N . GLY A 1 367 ? -1.12601 -1.14131 12.39099 1.000 22.04472 367 GLY A N 1
ATOM 2768 C CA . GLY A 1 367 ? -1.63961 -0.23519 13.39546 1.000 19.86092 367 GLY A CA 1
ATOM 2769 C C . GLY A 1 367 ? -2.87417 -0.80524 14.07364 1.000 21.52377 367 GLY A C 1
ATOM 2770 O O . GLY A 1 367 ? -3.31540 -1.93072 13.81751 1.000 22.15519 367 GLY A O 1
ATOM 2771 N N . HIS A 1 368 ? -3.44482 0.00083 14.96580 1.000 18.96754 368 HIS A N 1
ATOM 2772 C CA . HIS A 1 368 ? -4.62277 -0.38437 15.74774 1.000 18.36509 368 HIS A CA 1
ATOM 2773 C C . HIS A 1 368 ? -5.85596 0.17210 15.03712 1.000 18.77753 368 HIS A C 1
ATOM 2774 O O . HIS A 1 368 ? -6.09799 1.38228 15.05790 1.000 18.72914 368 HIS A O 1
ATOM 2781 N N . LEU A 1 369 ? -6.63285 -0.70998 14.41893 1.000 18.88216 369 LEU A N 1
ATOM 2782 C CA . LEU A 1 369 ? -7.78281 -0.30149 13.61163 1.000 17.68795 369 LEU A CA 1
ATOM 2783 C C . LEU A 1 369 ? -9.03383 0.02490 14.44372 1.000 19.04343 369 LEU A C 1
ATOM 2784 O O . LEU A 1 369 ? -10.13909 0.08199 13.87856 1.000 17.81913 369 LEU A O 1
ATOM 2789 N N . LEU A 1 370 ? -8.90433 0.20530 15.75864 1.000 18.47424 370 LEU A N 1
ATOM 2790 C CA . LEU A 1 370 ? -9.98952 0.71512 16.60672 1.000 16.70142 370 LEU A CA 1
ATOM 2791 C C . LEU A 1 370 ? -11.16421 -0.25608 16.56085 1.000 16.35588 370 LEU A C 1
ATOM 2792 O O . LEU A 1 370 ? -10.98559 -1.43911 16.90243 1.000 15.67561 370 LEU A O 1
ATOM 2797 N N . THR A 1 371 ? -12.37864 0.17873 16.19288 1.000 18.17656 371 THR A N 1
ATOM 2798 C CA . THR A 1 371 ? -13.51238 -0.74785 16.19600 1.000 13.88903 371 THR A CA 1
ATOM 2799 C C . THR A 1 371 ? -13.29807 -1.91475 15.24572 1.000 16.42926 371 THR A C 1
ATOM 2800 O O . THR A 1 371 ? -13.87236 -2.98877 15.45359 1.000 16.38320 371 THR A O 1
ATOM 2804 N N . ALA A 1 372 ? -12.45515 -1.74829 14.22816 1.000 13.70607 372 ALA A N 1
ATOM 2805 C CA . ALA A 1 372 ? -12.19741 -2.82340 13.28538 1.000 13.37578 372 ALA A CA 1
ATOM 2806 C C . ALA A 1 372 ? -10.96535 -3.64908 13.63668 1.000 15.49498 372 ALA A C 1
ATOM 2807 O O . ALA A 1 372 ? -10.55737 -4.48450 12.82597 1.000 16.18333 372 ALA A O 1
ATOM 2809 N N . ALA A 1 373 ? -10.35752 -3.43007 14.80817 1.000 19.03945 373 ALA A N 1
ATOM 2810 C CA . ALA A 1 373 ? -9.06102 -4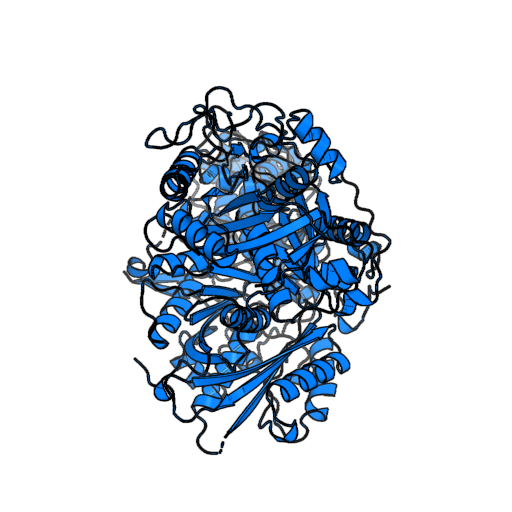.05043 15.09059 1.000 19.83496 373 ALA A CA 1
ATOM 2811 C C . ALA A 1 373 ? -9.14368 -5.56862 15.11575 1.000 21.95921 373 ALA A C 1
ATOM 2812 O O . ALA A 1 373 ? -8.18299 -6.25527 14.73189 1.000 23.63950 373 ALA A O 1
ATOM 2814 N N . GLY A 1 374 ? -10.25652 -6.12050 15.59174 1.000 19.46896 374 GLY A N 1
ATOM 2815 C CA . GLY A 1 374 ? -10.35876 -7.56286 15.61771 1.000 19.24538 374 GLY A CA 1
ATOM 2816 C C . GLY A 1 374 ? -10.45020 -8.19472 14.24379 1.000 20.57320 374 GLY A C 1
ATOM 2817 O O . GLY A 1 374 ? -10.14633 -9.38287 14.10647 1.000 20.10456 374 GLY A O 1
ATOM 2818 N N . MET A 1 375 ? -10.87128 -7.43735 13.22315 1.000 19.13395 375 MET A N 1
ATOM 2819 C CA . MET A 1 375 ? -11.04060 -8.04915 11.90223 1.000 18.66921 375 MET A CA 1
ATOM 2820 C C . MET A 1 375 ? -9.72754 -8.59113 11.33638 1.000 20.19930 375 MET A C 1
ATOM 2821 O O . MET A 1 375 ? -9.68740 -9.77964 10.96863 1.000 19.06111 375 MET A O 1
ATOM 2826 N N . PRO A 1 376 ? -8.63429 -7.82005 11.23289 1.000 19.63769 376 PRO A N 1
ATOM 2827 C CA . PRO A 1 376 ? -7.38387 -8.44085 10.74430 1.000 18.50992 376 PRO A CA 1
ATOM 2828 C C . PRO A 1 376 ? -6.85133 -9.52494 11.66572 1.000 21.34862 376 PRO A C 1
ATOM 2829 O O . PRO A 1 376 ? -6.24841 -10.49487 11.18276 1.000 19.23645 376 PRO A O 1
ATOM 2833 N N . GLY A 1 377 ? -7.04917 -9.38509 12.97807 1.000 20.00763 377 GLY A N 1
ATOM 2834 C CA . GLY A 1 377 ? -6.62875 -10.43886 13.89202 1.000 22.25679 377 GLY A CA 1
ATOM 2835 C C . GLY A 1 377 ? -7.34079 -11.75059 13.62121 1.000 21.76685 377 GLY A C 1
ATOM 2836 O O . GLY A 1 377 ? -6.70532 -12.80153 13.47546 1.000 22.45846 377 GLY A O 1
ATOM 2837 N N . MET A 1 378 ? -8.67774 -11.70697 13.53669 1.000 19.84548 378 MET A N 1
ATOM 2838 C CA . MET A 1 378 ? -9.43245 -12.92730 13.25841 1.000 21.76446 378 MET A CA 1
ATOM 2839 C C . MET A 1 378 ? -9.12317 -13.46187 11.86667 1.000 22.56747 378 MET A C 1
ATOM 2840 O O . MET A 1 378 ? -9.05669 -14.67908 11.66477 1.000 19.48758 378 MET A O 1
ATOM 2845 N N . THR A 1 379 ? -8.93952 -12.56947 10.89014 1.000 20.17252 379 THR A N 1
ATOM 2846 C CA . THR A 1 379 ? -8.63348 -13.02935 9.54289 1.000 21.83424 379 THR A CA 1
ATOM 2847 C C . THR A 1 379 ? -7.28338 -13.74144 9.51051 1.000 21.19828 379 THR A C 1
ATOM 2848 O O . THR A 1 379 ? -7.16212 -14.83260 8.93690 1.000 22.24339 379 THR A O 1
ATOM 2852 N N . LYS A 1 380 ? -6.27218 -13.15288 10.15772 1.000 21.17175 380 LYS A N 1
ATOM 2853 C CA . LYS A 1 380 ? -4.95674 -13.78274 10.26494 1.000 21.61519 380 LYS A CA 1
ATOM 2854 C C . LYS A 1 380 ? -5.05611 -15.16323 10.90216 1.000 25.32217 380 LYS A C 1
ATOM 2855 O O . LYS A 1 380 ? -4.46751 -16.13665 10.40728 1.000 22.52019 380 LYS A O 1
ATOM 2861 N N . ALA A 1 381 ? -5.79491 -15.26943 12.00938 1.000 21.45801 381 ALA A N 1
ATOM 2862 C CA . ALA A 1 381 ? -5.87229 -16.54863 12.71175 1.000 21.02869 381 ALA A CA 1
ATOM 2863 C C . ALA A 1 381 ? -6.61570 -17.59531 11.88835 1.000 23.90686 381 ALA A C 1
ATOM 2864 O O . ALA A 1 381 ? -6.18612 -18.75752 11.81320 1.000 23.54852 381 ALA A O 1
ATOM 2866 N N . MET A 1 382 ? -7.73138 -17.21394 11.25559 1.000 22.34546 382 MET A N 1
ATOM 2867 C CA . MET A 1 382 ? -8.47213 -18.18289 10.45398 1.000 21.99896 382 MET A CA 1
ATOM 2868 C C . MET A 1 382 ? -7.68038 -18.63090 9.23438 1.000 25.62082 382 MET A C 1
ATOM 2869 O O . MET A 1 382 ? -7.74977 -19.80596 8.84715 1.000 26.75660 382 MET A O 1
ATOM 2874 N N . LEU A 1 383 ? -6.94430 -17.71698 8.59568 1.000 23.41968 383 LEU A N 1
ATOM 2875 C CA . LEU A 1 383 ? -6.12251 -18.13214 7.46408 1.000 25.26267 383 LEU A CA 1
ATOM 2876 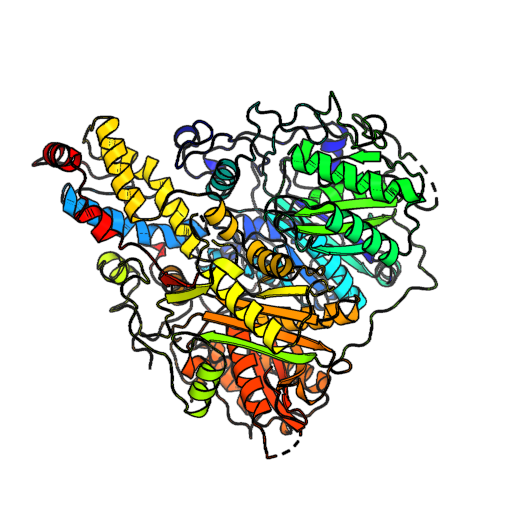C C . LEU A 1 383 ? -4.94982 -18.98854 7.92617 1.000 28.24979 383 LEU A C 1
ATOM 2877 O O . LEU A 1 383 ? -4.56047 -19.93772 7.23551 1.000 29.99804 383 LEU A O 1
ATOM 2882 N N . ALA A 1 384 ? -4.37617 -18.67017 9.09000 1.000 27.19760 384 ALA A N 1
ATOM 2883 C CA . ALA A 1 384 ? -3.27675 -19.46905 9.62907 1.000 24.27420 384 ALA A CA 1
ATOM 2884 C C . ALA A 1 384 ? -3.73750 -20.87480 9.99292 1.000 29.05647 384 ALA A C 1
ATOM 2885 O O . ALA A 1 384 ? -2.99789 -21.84909 9.79221 1.000 27.89593 384 ALA A O 1
ATOM 2887 N N . LEU A 1 385 ? -4.94816 -20.99389 10.55708 1.000 26.93228 385 LEU A N 1
ATOM 2888 C CA . LEU A 1 385 ? -5.49615 -22.30447 10.89418 1.000 26.82370 385 LEU A CA 1
ATOM 2889 C C . LEU A 1 385 ? -5.71756 -23.15287 9.65105 1.000 31.21175 385 LEU A C 1
ATOM 2890 O O . LEU A 1 385 ? -5.49956 -24.37106 9.67734 1.000 32.70713 385 LEU A O 1
ATOM 2895 N N . GLY A 1 386 ? -6.16926 -22.53735 8.55507 1.000 28.40524 386 GLY A N 1
ATOM 2896 C CA . GLY A 1 386 ? -6.41499 -23.29829 7.34345 1.000 29.31457 386 GLY A CA 1
ATOM 2897 C C . GLY A 1 386 ? -5.15357 -23.69699 6.60622 1.000 31.76288 386 GLY A C 1
ATOM 2898 O O . GLY A 1 386 ? -5.09922 -24.77654 6.01087 1.000 35.88029 386 GLY A O 1
ATOM 2899 N N . LYS A 1 387 ? -4.12957 -22.85075 6.63916 1.000 29.90742 387 LYS A N 1
ATOM 2900 C CA . LYS A 1 387 ? -2.89541 -23.06376 5.88969 1.000 34.39110 387 LYS A CA 1
ATOM 2901 C C . LYS A 1 387 ? -1.77598 -23.71040 6.70480 1.000 35.71286 387 LYS A C 1
ATOM 2902 O O . LYS A 1 387 ? -0.76384 -24.11764 6.12004 1.000 33.12112 387 LYS A O 1
ATOM 2908 N N . GLY A 1 388 ? -1.91703 -23.80656 8.02544 1.000 30.79325 388 GLY A N 1
ATOM 2909 C CA . GLY A 1 388 ? -0.87103 -24.41428 8.83115 1.000 34.70611 388 GLY A CA 1
ATOM 2910 C C . GLY A 1 388 ? 0.40814 -23.61472 8.96478 1.000 35.39831 388 GLY A C 1
ATOM 2911 O O . GLY A 1 388 ? 1.45481 -24.18843 9.29752 1.000 30.88090 388 GLY A O 1
ATOM 2912 N N . LEU A 1 389 ? 0.35526 -22.29988 8.73606 1.000 31.57848 389 LEU A N 1
ATOM 2913 C CA . LEU A 1 389 ? 1.50577 -21.41151 8.85239 1.000 28.60124 389 LEU A CA 1
ATOM 2914 C C . LEU A 1 389 ? 1.13982 -20.21827 9.71920 1.000 31.89416 389 LEU A C 1
ATOM 2915 O O . LEU A 1 389 ? 0.00817 -19.73188 9.66920 1.000 30.18731 389 LEU A O 1
ATOM 2920 N N . ILE A 1 390 ? 2.10750 -19.73566 10.49525 1.000 28.23407 390 ILE A N 1
ATOM 2921 C CA . ILE A 1 390 ? 1.89584 -18.56330 11.34364 1.000 27.19008 390 ILE A CA 1
ATOM 2922 C C . ILE A 1 390 ? 2.83069 -17.44228 10.90383 1.000 30.41671 390 ILE A C 1
ATOM 2923 O O . ILE A 1 390 ? 4.05936 -17.58327 10.98754 1.000 25.45527 390 ILE A O 1
ATOM 2928 N N . PRO A 1 391 ? 2.29550 -16.32329 10.41999 1.000 30.47259 391 PRO A N 1
ATOM 2929 C CA . PRO A 1 391 ? 3.14944 -15.19563 10.02721 1.000 24.54613 391 PRO A CA 1
ATOM 2930 C C . PRO A 1 391 ? 3.81205 -14.52802 11.22444 1.000 25.35843 391 PRO A C 1
ATOM 2931 O O . PRO A 1 391 ? 3.39093 -14.65914 12.37665 1.000 26.82717 391 PRO A O 1
ATOM 2935 N N . ALA A 1 392 ? 4.86535 -13.77891 10.92355 1.000 26.22218 392 ALA A N 1
ATOM 2936 C CA . ALA A 1 392 ? 5.61555 -13.04775 11.92771 1.000 28.62821 392 ALA A CA 1
ATOM 2937 C C . ALA A 1 392 ? 4.83072 -11.85271 12.47343 1.000 30.39780 392 ALA A C 1
ATOM 2938 O O . ALA A 1 392 ? 3.95816 -11.28223 11.80814 1.000 24.18549 392 ALA A O 1
ATOM 2940 N N . THR A 1 393 ? 5.17111 -11.47664 13.70453 1.000 24.53359 393 THR A N 1
ATOM 2941 C CA . THR A 1 393 ? 4.94074 -10.12822 14.20764 1.000 24.38134 393 THR A CA 1
ATOM 2942 C C . THR A 1 393 ? 6.16874 -9.30794 13.82741 1.000 29.92641 393 THR A C 1
ATOM 2943 O O . THR A 1 393 ? 7.29561 -9.69443 14.15752 1.000 28.92687 393 THR A O 1
ATOM 2947 N N . ILE A 1 394 ? 5.96440 -8.19594 13.11735 1.000 27.15947 394 ILE A N 1
ATOM 2948 C CA . ILE A 1 394 ? 7.08693 -7.42792 12.59003 1.000 26.40064 394 ILE A CA 1
ATOM 2949 C C . ILE A 1 394 ? 7.59462 -6.43831 13.63410 1.000 26.97854 394 ILE A C 1
ATOM 2950 O O . ILE A 1 394 ? 6.91083 -6.11454 14.60910 1.000 25.27280 394 ILE A O 1
ATOM 2955 N N . ASN A 1 395 ? 8.82699 -5.95331 13.41794 1.000 25.77954 395 ASN A N 1
ATOM 2956 C CA . ASN A 1 395 ? 9.48761 -4.92080 14.22725 1.000 25.71934 395 ASN A CA 1
ATOM 2957 C C . ASN A 1 395 ? 9.75048 -5.35961 15.65821 1.000 29.20183 395 ASN A C 1
ATOM 2958 O O . ASN A 1 395 ? 9.95618 -4.51699 16.54699 1.000 29.81267 395 ASN A O 1
ATOM 2963 N N . LEU A 1 396 ? 9.75228 -6.65841 15.90677 1.000 30.17116 396 LEU A N 1
ATOM 2964 C CA . LEU A 1 396 ? 9.91829 -7.19849 17.25061 1.000 28.71510 396 LEU A CA 1
ATOM 2965 C C . LEU A 1 396 ? 11.36229 -7.68210 17.36698 1.000 29.52130 396 LEU A C 1
ATOM 2966 O O . LEU A 1 396 ? 11.71522 -8.73126 16.82999 1.000 31.98884 396 LEU A O 1
ATOM 2971 N N . LYS A 1 397 ? 12.19965 -6.90109 18.05012 1.000 32.91419 397 LYS A N 1
ATOM 2972 C CA . LYS A 1 397 ? 13.62925 -7.18852 18.18043 1.000 33.51869 397 LYS A CA 1
ATOM 2973 C C . LYS A 1 397 ? 14.04924 -7.58365 19.58790 1.000 33.26377 397 LYS A C 1
ATOM 2974 O O . LYS A 1 397 ? 14.89762 -8.47232 19.75206 1.000 32.77828 397 LYS A O 1
ATOM 2980 N N . GLN A 1 398 ? 13.50146 -6.92258 20.60846 1.000 31.28998 398 GLN A N 1
ATOM 2981 C CA . GLN A 1 398 ? 13.79996 -7.21826 22.01029 1.000 32.88454 398 GLN A CA 1
ATOM 2982 C C . GLN A 1 398 ? 12.48674 -7.44702 22.74888 1.000 30.08924 398 GLN A C 1
ATOM 2983 O O . GLN A 1 398 ? 11.89308 -6.50453 23.29019 1.000 28.87272 398 GLN A O 1
ATOM 2989 N N . PRO A 1 399 ? 12.01877 -8.69161 22.81355 1.000 29.79399 399 PRO A N 1
ATOM 2990 C CA . PRO A 1 399 ? 10.65998 -8.95614 23.31448 1.000 32.88282 399 PRO A CA 1
ATOM 2991 C C . PRO A 1 399 ? 10.51398 -8.81302 24.82402 1.000 33.33670 399 PRO A C 1
ATOM 2992 O O . PRO A 1 399 ? 11.43055 -9.09611 25.59783 1.000 26.03328 399 PRO A O 1
ATOM 2996 N N . LEU A 1 400 ? 9.31735 -8.40024 25.24412 1.000 31.31876 400 LEU A N 1
ATOM 2997 C CA . LEU A 1 400 ? 8.98725 -8.43817 26.66109 1.000 29.05176 400 LEU A CA 1
ATOM 2998 C C . LEU A 1 400 ? 8.89778 -9.88517 27.13459 1.000 29.41016 400 LEU A C 1
ATOM 2999 O O . LEU A 1 400 ? 8.84212 -10.82783 26.34165 1.000 29.44548 400 LEU A O 1
ATOM 3004 N N . GLN A 1 401 ? 8.89489 -10.06055 28.45291 1.000 27.19876 401 GLN A N 1
ATOM 3005 C CA . GLN A 1 401 ? 8.48844 -11.32173 29.05603 1.000 30.70958 401 GLN A CA 1
ATOM 3006 C C . GLN A 1 401 ? 7.36661 -11.04592 30.04666 1.000 25.74044 401 GLN A C 1
ATOM 3007 O O . GLN A 1 401 ? 7.20675 -9.91843 30.52355 1.000 28.35385 401 GLN A O 1
ATOM 3013 N N . SER A 1 402 ? 6.56389 -12.07622 30.33474 1.000 29.11957 402 SER A N 1
ATOM 3014 C CA . SER A 1 402 ? 5.47314 -11.88736 31.28462 1.000 32.08220 402 SER A CA 1
ATOM 3015 C C . SER A 1 402 ? 6.03638 -11.64430 32.68842 1.000 34.87257 402 SER A C 1
ATOM 3016 O O . SER A 1 402 ? 7.24280 -11.75588 32.93469 1.000 33.07133 402 SER A O 1
ATOM 3019 N N . LYS A 1 403 ? 5.14082 -11.29928 33.61667 1.000 33.74266 403 LYS A N 1
ATOM 3020 C CA . LYS A 1 403 ? 5.57235 -10.90820 34.95795 1.000 35.65883 403 LYS A CA 1
ATOM 3021 C C . LYS A 1 403 ? 6.54990 -11.91266 35.56584 1.000 34.50158 403 LYS A C 1
ATOM 3022 O O . LYS A 1 403 ? 7.58637 -11.52164 36.11113 1.000 34.89523 403 LYS A O 1
ATOM 3028 N N . ASN A 1 404 ? 6.26623 -13.20837 35.44417 1.000 31.79800 404 ASN A N 1
ATOM 3029 C CA . ASN A 1 404 ? 7.07854 -14.24540 36.07653 1.000 35.15729 404 ASN A CA 1
ATOM 3030 C C . ASN A 1 404 ? 7.88466 -15.06229 35.06945 1.000 37.55305 404 ASN A C 1
ATOM 3031 O O . ASN A 1 404 ? 8.19986 -16.22773 35.32310 1.000 38.81250 404 ASN A O 1
ATOM 3036 N N . GLY A 1 405 ? 8.22460 -14.46854 33.92398 1.000 34.58173 405 GLY A N 1
ATOM 3037 C CA . GLY A 1 405 ? 9.03413 -15.14784 32.93021 1.000 30.44674 405 GLY A CA 1
ATOM 3038 C C . GLY A 1 405 ? 8.37894 -16.32842 32.25767 1.000 35.44208 405 GLY A C 1
ATOM 3039 O O . GLY A 1 405 ? 9.07291 -17.13189 31.62343 1.000 31.80753 405 GLY A O 1
ATOM 3040 N N . TYR A 1 406 ? 7.05362 -16.45954 32.37045 1.000 32.81213 406 TYR A N 1
ATOM 3041 C CA . TYR A 1 406 ? 6.36992 -17.61443 31.79918 1.000 31.08326 406 TYR A CA 1
ATOM 3042 C C . TYR A 1 406 ? 6.34727 -17.54160 30.27762 1.000 32.58625 406 TYR A C 1
ATOM 3043 O O . TYR A 1 406 ? 6.70249 -18.51125 29.60068 1.000 31.09431 406 TYR A O 1
ATOM 3052 N N . PHE A 1 407 ? 5.91562 -16.40470 29.72523 1.000 29.24137 407 PHE A N 1
ATOM 3053 C CA . PHE A 1 407 ? 5.96606 -16.13523 28.29202 1.000 29.80739 407 PHE A CA 1
ATOM 3054 C C . PHE A 1 407 ? 7.18159 -15.27283 27.98006 1.000 27.79597 407 PHE A C 1
ATOM 3055 O O . PHE A 1 407 ? 7.44372 -14.29028 28.67962 1.000 28.34481 407 PHE A O 1
ATOM 3063 N N . THR A 1 408 ? 7.91775 -15.63660 26.93390 1.000 29.51309 408 THR A N 1
ATOM 3064 C CA . THR A 1 408 ? 9.05491 -14.84007 26.48665 1.000 29.79258 408 THR A CA 1
ATOM 3065 C C . THR A 1 408 ? 9.04634 -14.81073 24.96633 1.000 32.90511 408 THR A C 1
ATOM 3066 O O . THR A 1 408 ? 8.16807 -15.39057 24.31959 1.000 31.37102 408 THR A O 1
ATOM 3070 N N . GLY A 1 409 ? 10.07623 -14.17442 24.39751 1.000 31.47373 409 GLY A N 1
ATOM 3071 C CA . GLY A 1 409 ? 10.25951 -14.15500 22.95611 1.000 31.16923 409 GLY A CA 1
ATOM 3072 C C . GLY A 1 409 ? 10.31123 -15.52666 22.31231 1.000 32.15996 409 GLY A C 1
ATOM 3073 O O . GLY A 1 409 ? 10.10894 -15.63824 21.09738 1.000 28.66377 409 GLY A O 1
ATOM 3074 N N . GLU A 1 410 ? 10.57741 -16.58040 23.09175 1.000 31.03471 410 GLU A N 1
ATOM 3075 C CA . GLU A 1 410 ? 10.51918 -17.92472 22.53228 1.000 30.52878 410 GLU A CA 1
ATOM 3076 C C . GLU A 1 410 ? 9.11455 -18.29184 22.05850 1.000 32.25789 410 GLU A C 1
ATOM 3077 O O . GLU A 1 410 ? 8.96534 -19.17883 21.20866 1.000 30.00403 410 GLU A O 1
ATOM 3083 N N . GLN A 1 411 ? 8.08067 -17.62963 22.57301 1.000 30.82757 411 GLN A N 1
ATOM 3084 C CA . GLN A 1 411 ? 6.71356 -17.88029 22.13331 1.000 29.41085 411 GLN A CA 1
ATOM 3085 C C . GLN A 1 411 ? 6.22578 -16.87478 21.09537 1.000 31.41343 411 GLN A C 1
ATOM 3086 O O . GLN A 1 411 ? 5.03797 -16.88875 20.76335 1.000 28.19763 411 GLN A O 1
ATOM 3092 N N . MET A 1 412 ? 7.09288 -15.99850 20.58674 1.000 29.15977 412 MET A N 1
ATOM 3093 C CA . MET A 1 412 ? 6.66393 -14.93466 19.67544 1.000 28.98857 412 MET A CA 1
ATOM 3094 C C . MET A 1 412 ? 7.36701 -15.03013 18.32594 1.000 28.47556 412 MET A C 1
ATOM 3095 O O . MET A 1 412 ? 8.46865 -14.47731 18.15413 1.000 33.03990 412 MET A O 1
ATOM 3100 N N . PRO A 1 413 ? 6.75820 -15.67524 17.33495 1.000 29.73017 413 PRO A N 1
ATOM 3101 C CA . PRO A 1 413 ? 7.38888 -15.78520 16.01092 1.000 29.62723 413 PRO A CA 1
ATOM 3102 C C . PRO A 1 413 ? 7.68206 -14.42156 15.40296 1.000 32.47916 413 PRO A C 1
ATOM 3103 O O . PRO A 1 413 ? 6.82486 -13.53333 15.37301 1.000 29.77300 413 PRO A O 1
ATOM 3107 N N . THR A 1 414 ? 8.91604 -14.26571 14.91905 1.000 27.61056 414 THR A N 1
ATOM 3108 C CA . THR A 1 414 ? 9.36963 -13.08559 14.19506 1.000 30.23325 414 THR A CA 1
ATOM 3109 C C . THR A 1 414 ? 9.71553 -13.42283 12.75058 1.000 33.21737 414 THR A C 1
ATOM 3110 O O . THR A 1 414 ? 10.25021 -12.57946 12.02276 1.000 33.67286 414 THR A O 1
ATOM 3114 N N . THR A 1 415 ? 9.40535 -14.64320 12.32881 1.000 31.05482 415 THR A N 1
ATOM 3115 C CA . THR A 1 415 ? 9.40203 -15.05979 10.93798 1.000 33.32727 415 THR A CA 1
ATOM 3116 C C . THR A 1 415 ? 8.20030 -15.96973 10.74741 1.000 31.45984 415 THR A C 1
ATOM 3117 O O . THR A 1 415 ? 7.55634 -16.37943 11.71682 1.000 34.14434 415 THR A O 1
ATOM 3121 N N . THR A 1 416 ? 7.90619 -16.31351 9.49590 1.000 31.98106 416 THR A N 1
ATOM 3122 C CA . THR A 1 416 ? 6.87643 -17.31071 9.23885 1.000 28.91667 416 THR A CA 1
ATOM 3123 C C . THR A 1 416 ? 7.33340 -18.65687 9.78958 1.000 36.48594 416 THR A C 1
ATOM 3124 O O . THR A 1 416 ? 8.45994 -19.08957 9.52981 1.000 33.61566 416 THR A O 1
ATOM 3128 N N . VAL A 1 417 ? 6.46975 -19.31444 10.56747 1.000 32.85872 417 VAL A N 1
ATOM 3129 C CA . VAL A 1 417 ? 6.79310 -20.61088 11.14696 1.000 31.40658 417 VAL A CA 1
ATOM 3130 C C . VAL A 1 417 ? 5.69611 -21.60698 10.80460 1.000 34.43991 417 VAL A C 1
ATOM 3131 O O . VAL A 1 417 ? 4.55058 -21.24691 10.51091 1.000 31.68551 417 VAL A O 1
ATOM 3135 N N . SER A 1 418 ? 6.07611 -22.88114 10.82385 1.000 32.88035 418 SER A N 1
ATOM 3136 C CA . SER A 1 418 ? 5.10552 -23.94747 10.69161 1.000 33.26805 418 SER A CA 1
ATOM 3137 C C . SER A 1 418 ? 4.24752 -24.00640 11.94977 1.000 33.24678 418 SER A C 1
ATOM 3138 O O . SER A 1 418 ? 4.64831 -23.55453 13.02802 1.000 35.20230 418 SER A O 1
ATOM 3141 N N . TRP A 1 419 ? 3.04686 -24.54755 11.79290 1.000 33.24115 419 TRP A N 1
ATOM 3142 C CA . TRP A 1 419 ? 2.14763 -24.69125 12.92305 1.000 35.42441 419 TRP A CA 1
ATOM 3143 C C . TRP A 1 419 ? 2.76395 -25.64517 13.94143 1.000 38.66533 419 TRP A C 1
ATOM 3144 O O . TRP A 1 419 ? 3.19026 -26.74683 13.56995 1.000 40.17741 419 TRP A O 1
ATOM 3155 N N . PRO A 1 420 ? 2.84636 -25.25938 15.22449 1.000 39.11543 420 PRO A N 1
ATOM 3156 C CA . PRO A 1 420 ? 3.50646 -26.04540 16.27571 1.000 36.01092 420 PRO A CA 1
ATOM 3157 C C . PRO A 1 420 ? 2.88937 -27.42829 16.47745 1.000 39.70063 420 PRO A C 1
ATOM 3158 O O . PRO A 1 420 ? 1.66685 -27.50822 16.59124 1.000 41.76527 420 PRO A O 1
ATOM 3162 N N . LYS A 1 429 ? -5.95437 -34.20235 17.31667 1.000 38.86498 429 LYS A N 1
ATOM 3163 C CA . LYS A 1 429 ? -6.12048 -32.88805 17.94395 1.000 38.96575 429 LYS A CA 1
ATOM 3164 C C . LYS A 1 429 ? -6.22788 -31.78182 16.89066 1.000 37.27327 429 LYS A C 1
ATOM 3165 O O . LYS A 1 429 ? -5.31824 -31.59799 16.08030 1.000 35.19654 429 LYS A O 1
ATOM 3171 N N . PRO A 1 430 ? -7.33607 -31.03727 16.89470 1.000 36.26600 430 PRO A N 1
ATOM 3172 C CA . PRO A 1 430 ? -7.49162 -29.96493 15.90063 1.000 34.79031 430 PRO A CA 1
ATOM 3173 C C . PRO A 1 430 ? -6.53234 -28.81407 16.18050 1.000 29.30265 430 PRO A C 1
ATOM 3174 O O . PRO A 1 430 ? -6.26415 -28.47410 17.33351 1.000 29.54349 430 PRO A O 1
ATOM 3178 N N . ARG A 1 431 ? -5.99097 -28.23174 15.11049 1.000 29.88826 431 ARG A N 1
ATOM 3179 C CA . ARG A 1 431 ? -5.30282 -26.95567 15.24285 1.000 27.91078 431 ARG A CA 1
ATOM 3180 C C . ARG A 1 431 ? -6.24949 -25.94781 15.87962 1.000 28.09100 431 ARG A C 1
ATOM 3181 O O . ARG A 1 431 ? -7.39440 -25.80363 15.43983 1.000 25.61792 431 ARG A O 1
ATOM 3189 N N . THR A 1 432 ? -5.77430 -25.25405 16.91235 1.000 25.46437 432 THR A N 1
ATOM 3190 C CA . THR A 1 432 ? -6.63134 -24.41234 17.73546 1.000 26.47074 432 THR A CA 1
ATOM 3191 C C . THR A 1 432 ? -5.95306 -23.07830 18.01509 1.000 27.66709 432 THR A C 1
ATOM 3192 O O . THR A 1 432 ? -4.78268 -23.04015 18.40512 1.000 24.91288 432 THR A O 1
ATOM 3196 N N . ALA A 1 433 ? -6.69720 -21.98532 17.82197 1.000 23.49218 433 ALA A N 1
ATOM 3197 C CA . ALA A 1 433 ? -6.19218 -20.64156 18.04572 1.000 22.97062 433 ALA A CA 1
ATOM 3198 C C . ALA A 1 433 ? -7.17250 -19.85370 18.89989 1.000 24.37611 433 ALA A C 1
ATOM 3199 O O . ALA A 1 433 ? -8.38410 -20.06870 18.83670 1.000 23.55271 433 ALA A O 1
ATOM 3201 N N . GLY A 1 434 ? -6.63853 -18.93693 19.69912 1.000 23.28303 434 GLY A N 1
ATOM 3202 C CA . GLY A 1 434 ? -7.44317 -17.94762 20.39197 1.000 23.88951 434 GLY A CA 1
ATOM 3203 C C . GLY A 1 434 ? -7.27558 -16.59136 19.73126 1.000 20.31280 434 GLY A C 1
ATOM 3204 O O . GLY A 1 434 ? -6.24557 -16.31098 19.11479 1.000 23.17607 434 GLY A O 1
ATOM 3205 N N . VAL A 1 435 ? -8.29780 -15.74517 19.84071 1.000 19.58300 435 VAL A N 1
ATOM 3206 C CA . VAL A 1 435 ? -8.17894 -14.34083 19.45824 1.000 20.75938 435 VAL A CA 1
ATOM 3207 C C . VAL A 1 435 ? -8.71071 -13.50153 20.60947 1.000 20.01767 435 VAL A C 1
ATOM 3208 O O . VAL A 1 435 ? -9.83677 -13.72957 21.07415 1.000 19.70258 435 VAL A O 1
ATOM 3212 N N . SER A 1 436 ? -7.91051 -12.53834 21.06921 1.000 17.12275 436 SER A N 1
ATOM 3213 C CA . SER A 1 436 ? -8.26524 -11.67289 22.18585 1.000 20.88660 436 SER A CA 1
ATOM 3214 C C . SER A 1 436 ? -8.36053 -10.22440 21.72255 1.000 21.48201 436 SER A C 1
ATOM 3215 O O . SER A 1 436 ? -7.53207 -9.75676 20.93105 1.000 20.04359 436 SER A O 1
ATOM 3218 N N . VAL A 1 437 ? -9.37451 -9.51171 22.21478 1.000 21.45670 437 VAL A N 1
ATOM 3219 C CA . VAL A 1 437 ? -9.44839 -8.06314 22.04359 1.000 19.35830 437 VAL A CA 1
ATOM 3220 C C . VAL A 1 437 ? -9.91529 -7.45631 23.36068 1.000 24.01035 437 VAL A C 1
ATOM 3221 O O . VAL A 1 437 ? -10.88894 -7.93037 23.96145 1.000 22.37430 437 VAL A O 1
ATOM 3225 N N . PHE A 1 438 ? -9.19974 -6.42559 23.82339 1.000 20.85820 438 PHE A N 1
ATOM 3226 C CA . PHE A 1 438 ? -9.46068 -5.78290 25.11471 1.000 20.21416 438 PHE A CA 1
ATOM 3227 C C . PHE A 1 438 ? -9.61845 -4.27316 24.90093 1.000 26.72583 438 PHE A C 1
ATOM 3228 O O . PHE A 1 438 ? -8.62921 -3.53491 24.86555 1.000 28.34057 438 PHE A O 1
ATOM 3236 N N . GLY A 1 439 ? -10.86444 -3.81020 24.78491 1.000 22.17416 439 GLY A N 1
ATOM 3237 C CA . GLY A 1 439 ? -11.13255 -2.43295 24.43778 1.000 22.06125 439 GLY A CA 1
ATOM 3238 C C . GLY A 1 439 ? -11.16250 -1.47225 25.62191 1.000 24.32395 439 GLY A C 1
ATOM 3239 O O . GLY A 1 439 ? -11.30534 -1.87960 26.77623 1.000 20.73566 439 GLY A O 1
ATOM 3240 N N . PHE A 1 440 ? -11.02664 -0.17914 25.30259 1.000 21.89132 440 PHE A N 1
ATOM 3241 C CA . PHE A 1 440 ? -11.22311 0.87666 26.28796 1.000 22.01577 440 PHE A CA 1
ATOM 3242 C C . PHE A 1 440 ? -12.58487 0.73077 26.96006 1.000 22.12711 440 PHE A C 1
ATOM 3243 O O . PHE A 1 440 ? -13.57606 0.33548 26.33332 1.000 23.51815 440 PHE A O 1
ATOM 3251 N N . GLY A 1 441 ? -12.63859 1.06563 28.24613 1.000 21.48996 441 GLY A N 1
ATOM 3252 C CA . GLY A 1 441 ? -13.84009 0.80437 29.01150 1.000 21.38956 441 GLY A CA 1
ATOM 3253 C C . GLY A 1 441 ? -13.95021 -0.61201 29.53004 1.000 21.83557 441 GLY A C 1
ATOM 3254 O O . GLY A 1 441 ? -15.05163 -1.05490 29.88720 1.000 21.18416 441 GLY A O 1
ATOM 3255 N N . GLY A 1 442 ? -12.84476 -1.34389 29.56988 1.000 22.82039 442 GLY A N 1
ATOM 3256 C CA . GLY A 1 442 ? -12.84311 -2.67820 30.14051 1.000 22.01514 442 GLY A CA 1
ATOM 3257 C C . GLY A 1 442 ? -13.59209 -3.74011 29.35904 1.000 23.62182 442 GLY A C 1
ATOM 3258 O O . GLY A 1 442 ? -14.01952 -4.73404 29.94953 1.000 19.13295 442 GLY A O 1
ATOM 3259 N N . SER A 1 443 ? -13.77625 -3.57195 28.04740 1.000 20.55652 443 SER A N 1
ATOM 3260 C CA . SER A 1 443 ? -14.62056 -4.48693 27.28327 1.000 19.82647 443 SER A CA 1
ATOM 3261 C C . SER A 1 443 ? -13.76650 -5.55035 26.61488 1.000 21.31086 443 SER A C 1
ATOM 3262 O O . SER A 1 443 ? -12.96976 -5.24267 25.72355 1.000 25.11927 443 SER A O 1
ATOM 3265 N N . ASN A 1 444 ? -13.95886 -6.79972 27.02946 1.000 19.91137 444 ASN A N 1
ATOM 3266 C CA . ASN A 1 444 ? -13.11270 -7.91367 26.64218 1.000 18.46910 444 ASN A CA 1
ATOM 3267 C C . ASN A 1 444 ? -13.88479 -8.93077 25.82255 1.000 18.11146 444 ASN A C 1
ATOM 3268 O O . ASN A 1 444 ? -15.08062 -9.15683 26.04939 1.000 18.68314 444 ASN A O 1
ATOM 3273 N N . ALA A 1 445 ? -13.18471 -9.55006 24.86749 1.000 17.15003 445 ALA A N 1
ATOM 3274 C CA . ALA A 1 445 ? -13.70969 -10.70926 24.16033 1.000 18.00847 445 ALA A CA 1
ATOM 3275 C C . ALA A 1 445 ? -12.56476 -11.65954 23.84211 1.000 18.04824 445 ALA A C 1
ATOM 3276 O O . ALA A 1 445 ? -11.43917 -11.23537 23.58328 1.000 16.71346 445 ALA A O 1
ATOM 3278 N N . HIS A 1 446 ? -12.87285 -12.95138 23.84819 1.000 19.49195 446 HIS A N 1
ATOM 3279 C CA . HIS A 1 446 ? -11.93603 -13.98077 23.41564 1.000 17.44974 446 HIS A CA 1
ATOM 3280 C C . HIS A 1 446 ? -12.71595 -15.01149 22.61542 1.000 19.19628 446 HIS A C 1
ATOM 3281 O O . HIS A 1 446 ? -13.78649 -15.45185 23.04691 1.000 20.42295 446 HIS A O 1
ATOM 3288 N N . LEU A 1 447 ? -12.22010 -15.35423 21.43099 1.000 18.86703 447 LEU A N 1
ATOM 3289 C CA . LEU A 1 447 ? -12.85739 -16.34819 20.58695 1.000 18.78285 447 LEU A CA 1
ATOM 3290 C C . LEU A 1 447 ? -11.91629 -17.53140 20.42676 1.000 19.47009 447 LEU A C 1
ATOM 3291 O O . LEU A 1 447 ? -10.70156 -17.34752 20.30453 1.000 20.34853 447 LEU A O 1
ATOM 3296 N N . VAL A 1 448 ? -12.48080 -18.73581 20.45084 1.000 18.27842 448 VAL A N 1
ATOM 3297 C CA . VAL A 1 448 ? -11.72576 -19.97612 20.27638 1.000 19.17709 448 VAL A CA 1
ATOM 3298 C C . VAL A 1 448 ? -12.03950 -20.51786 18.88958 1.000 20.85875 448 VAL A C 1
ATOM 3299 O O . VAL A 1 448 ? -13.20708 -20.79111 18.56795 1.000 21.92408 448 VAL A O 1
ATOM 3303 N N . LEU A 1 449 ? -11.00705 -20.63486 18.05105 1.000 20.15373 449 LEU A N 1
ATOM 3304 C CA . LEU A 1 449 ? -11.15554 -21.04068 16.66445 1.000 19.77997 449 LEU A CA 1
ATOM 3305 C C . LEU A 1 449 ? -10.40260 -22.34375 16.41158 1.000 24.29540 449 LEU A C 1
ATOM 3306 O O . LEU A 1 449 ? -9.34943 -22.59592 17.00694 1.000 21.72703 449 LEU A O 1
ATOM 3311 N N . GLN A 1 450 ? -10.93074 -23.14636 15.49256 1.000 24.83497 450 GLN A N 1
ATOM 3312 C CA . GLN A 1 450 ? -10.28714 -24.39413 15.10933 1.000 25.12665 450 GLN A CA 1
ATOM 3313 C C . GLN A 1 450 ? -10.25227 -24.51805 13.59583 1.000 25.50469 450 GLN A C 1
ATOM 3314 O O . GLN A 1 450 ? -11.03555 -23.89128 12.87652 1.000 23.30948 450 GLN A O 1
ATOM 3320 N N . GLN A 1 451 ? -9.33680 -25.36148 13.11641 1.000 23.40882 451 GLN A N 1
ATOM 3321 C CA . GLN A 1 451 ? -9.19186 -25.57378 11.68719 1.000 26.46202 451 GLN A CA 1
ATOM 3322 C C . GLN A 1 451 ? -10.51245 -26.05523 11.09289 1.000 24.00191 451 GLN A C 1
ATOM 3323 O O . GLN A 1 451 ? -11.34041 -26.64757 11.79712 1.000 23.20399 451 GLN A O 1
ATOM 3329 N N . PRO A 1 452 ? -10.75679 -25.77984 9.81175 1.000 24.90242 452 PRO A N 1
ATOM 3330 C CA . PRO A 1 452 ? -12.02852 -26.18205 9.21127 1.000 25.91798 452 PRO A CA 1
ATOM 3331 C C . PRO A 1 452 ? -12.15781 -27.69164 9.14243 1.000 32.53837 452 PRO A C 1
ATOM 3332 O O . PRO A 1 452 ? -11.17045 -28.41627 9.00175 1.000 27.99106 452 PRO A O 1
ATOM 3336 N N . THR A 1 453 ? -13.40224 -28.15826 9.21898 1.000 31.76532 453 THR A N 1
ATOM 3337 C CA . THR A 1 453 ? -13.67869 -29.58409 9.10237 1.000 32.72046 453 THR A CA 1
ATOM 3338 C C . THR A 1 453 ? -15.12416 -29.76919 8.67215 1.000 33.94959 453 THR A C 1
ATOM 3339 O O . THR A 1 453 ? -15.99025 -28.94896 8.99623 1.000 33.50034 453 THR A O 1
ATOM 3343 N N . GLN A 1 454 ? -15.37418 -30.85431 7.93368 1.000 32.85930 454 GLN A N 1
ATOM 3344 C CA . GLN A 1 454 ? -16.73024 -31.24208 7.57424 1.000 32.22842 454 GLN A CA 1
ATOM 3345 C C . GLN A 1 454 ? -17.40185 -32.10866 8.63340 1.000 31.45087 454 GLN A C 1
ATOM 3346 O O . GLN A 1 454 ? -18.61140 -32.34791 8.53796 1.000 31.67435 454 GLN A O 1
ATOM 3352 N N . THR A 1 455 ? -16.65830 -32.56124 9.64591 1.000 31.69346 455 THR A N 1
ATOM 3353 C CA . THR A 1 455 ? -17.18533 -33.46978 10.65769 1.000 33.53114 455 THR A CA 1
ATOM 3354 C C . THR A 1 455 ? -18.08551 -32.72022 11.63724 1.000 31.42195 455 THR A C 1
ATOM 3355 O O . THR A 1 455 ? -17.64675 -31.76512 12.28528 1.000 30.76782 455 THR A O 1
ATOM 3359 N N . LEU A 1 456 ? -19.33033 -33.17290 11.76667 1.000 28.21272 456 LEU A N 1
ATOM 3360 C CA . LEU A 1 456 ? -20.28550 -32.55484 12.67793 1.000 34.15113 456 LEU A CA 1
ATOM 3361 C C . LEU A 1 456 ? -20.14866 -33.12831 14.07937 1.000 34.51577 456 LEU A C 1
ATOM 3362 O O . LEU A 1 456 ? -19.77426 -34.29032 14.26074 1.000 34.09658 456 LEU A O 1
ATOM 3367 N N . GLU A 1 457 ? -20.46120 -32.29868 15.07323 1.000 31.49676 457 GLU A N 1
ATOM 3368 C CA . GLU A 1 457 ? -20.50720 -32.76769 16.45019 1.000 34.56637 457 GLU A CA 1
ATOM 3369 C C . GLU A 1 457 ? -21.71906 -33.66092 16.64925 1.000 41.06976 457 GLU A C 1
ATOM 3370 O O . GLU A 1 457 ? -22.80029 -33.40281 16.10865 1.000 38.67484 457 GLU A O 1
ATOM 3376 N N . THR A 1 458 ? -21.54384 -34.70613 17.45122 1.000 41.74166 458 THR A N 1
ATOM 3377 C CA . THR A 1 458 ? -22.68084 -35.56356 17.74206 1.000 47.79171 458 THR A CA 1
ATOM 3378 C C . THR A 1 458 ? -23.54269 -34.96749 18.84417 1.000 45.44776 458 THR A C 1
ATOM 3379 O O . THR A 1 458 ? -24.76830 -35.12682 18.82845 1.000 48.39367 458 THR A O 1
ATOM 3383 N N . ASN A 1 459 ? -22.92909 -34.24602 19.77713 1.000 46.12362 459 ASN A N 1
ATOM 3384 C CA . ASN A 1 459 ? -23.65335 -33.63154 20.87758 1.000 45.61524 459 ASN A CA 1
ATOM 3385 C C . ASN A 1 459 ? -23.14866 -32.20972 21.06847 1.000 45.32907 459 ASN A C 1
ATOM 3386 O O . ASN A 1 459 ? -21.93652 -31.98071 21.13687 1.000 49.72840 459 ASN A O 1
ATOM 3391 N N . PHE A 1 460 ? -24.07362 -31.25866 21.12531 1.000 39.02992 460 PHE A N 1
ATOM 3392 C CA . PHE A 1 460 ? -23.74091 -29.89413 21.50428 1.000 35.10911 460 PHE A CA 1
ATOM 3393 C C . PHE A 1 460 ? -24.89607 -29.33338 22.31374 1.000 32.73214 460 PHE A C 1
ATOM 3394 O O . PHE A 1 460 ? -26.02838 -29.81041 22.22289 1.000 31.96145 460 PHE A O 1
ATOM 3402 N N . SER A 1 461 ? -24.59746 -28.33110 23.13218 1.000 32.51402 461 SER A N 1
ATOM 3403 C CA . SER A 1 461 ? -25.65518 -27.72094 23.92194 1.000 29.32993 461 SER A CA 1
ATOM 3404 C C . SER A 1 461 ? -26.50068 -26.80507 23.03587 1.000 29.22009 461 SER A C 1
ATOM 3405 O O . SER A 1 461 ? -26.08529 -26.40273 21.93712 1.000 26.86212 461 SER A O 1
ATOM 3408 N N . VAL A 1 462 ? -27.70782 -26.48757 23.51518 1.000 29.73285 462 VAL A N 1
ATOM 3409 C CA . VAL A 1 462 ? -28.61961 -25.61563 22.77746 1.000 25.86839 462 VAL A CA 1
ATOM 3410 C C . VAL A 1 462 ? -28.94291 -24.39249 23.62602 1.000 24.21926 462 VAL A C 1
ATOM 3411 O O . VAL A 1 462 ? -28.76287 -24.37644 24.84974 1.000 26.56296 462 VAL A O 1
ATOM 3415 N N . ALA A 1 463 ? -29.40834 -23.34357 22.94965 1.000 23.14864 463 ALA A N 1
ATOM 3416 C CA . ALA A 1 463 ? -29.82124 -22.14386 23.66048 1.000 21.90970 463 ALA A CA 1
ATOM 3417 C C . ALA A 1 463 ? -31.05310 -22.42940 24.51323 1.000 23.07353 463 ALA A C 1
ATOM 3418 O O . ALA A 1 463 ? -31.87098 -23.29696 24.18913 1.000 23.43088 463 ALA A O 1
ATOM 3420 N N . LYS A 1 464 ? -31.18312 -21.68925 25.61557 1.000 19.09560 464 LYS A N 1
ATOM 3421 C CA . LYS A 1 464 ? -32.37751 -21.78832 26.43363 1.000 22.58665 464 LYS A CA 1
ATOM 3422 C C . LYS A 1 464 ? -33.57321 -21.24641 25.65788 1.000 22.79504 464 LYS A C 1
ATOM 3423 O O . LYS A 1 464 ? -33.42505 -20.33355 24.82710 1.000 19.61367 464 LYS A O 1
ATOM 3429 N N . PRO A 1 465 ? -34.76397 -21.79426 25.89750 1.000 23.58995 465 PRO A N 1
ATOM 3430 C CA . PRO A 1 465 ? -35.96295 -21.25027 25.25283 1.000 24.01204 465 PRO A CA 1
ATOM 3431 C C . PRO A 1 465 ? -36.17989 -19.80962 25.68534 1.000 21.33556 465 PRO A C 1
ATOM 3432 O O . PRO A 1 465 ? -35.82085 -19.41953 26.79682 1.000 21.22040 465 PRO A O 1
ATOM 3436 N N . ARG A 1 466 ? -36.74893 -19.01484 24.78241 1.000 21.20070 466 ARG A N 1
ATOM 3437 C CA . ARG A 1 466 ? -37.03097 -17.61339 25.09309 1.000 21.75250 466 ARG A CA 1
ATOM 3438 C C . ARG A 1 466 ? -38.18542 -17.51677 26.09274 1.000 22.65493 466 ARG A C 1
ATOM 3439 O O . ARG A 1 466 ? -39.02104 -18.41649 26.19523 1.000 24.52606 466 ARG A O 1
ATOM 3447 N N . GLU A 1 467 ? -38.21443 -16.42662 26.85016 1.000 25.83874 467 GLU A N 1
ATOM 3448 C CA . GLU A 1 467 ? -39.30089 -16.13181 27.77355 1.000 24.88289 467 GLU A CA 1
ATOM 3449 C C . GLU A 1 467 ? -39.60451 -14.64636 27.70270 1.000 19.44200 467 GLU A C 1
ATOM 3450 O O . GLU A 1 467 ? -38.73050 -13.84830 27.34795 1.000 21.36593 467 GLU A O 1
ATOM 3456 N N . PRO A 1 468 ? -40.82604 -14.23813 28.06240 1.000 21.28657 468 PRO A N 1
ATOM 3457 C CA . PRO A 1 468 ? -41.08634 -12.80322 28.23273 1.000 18.99269 468 PRO A CA 1
ATOM 3458 C C . PRO A 1 468 ? -40.08394 -12.17972 29.19024 1.000 20.25682 468 PRO A C 1
ATOM 3459 O O . PRO A 1 468 ? -39.53126 -12.83771 30.07763 1.000 18.31698 468 PRO A O 1
ATOM 3463 N N . LEU A 1 469 ? -39.84081 -10.89475 28.98912 1.000 15.44221 469 LEU A N 1
ATOM 3464 C CA . LEU A 1 469 ? -38.95191 -10.13246 29.85185 1.000 15.43052 469 LEU A CA 1
ATOM 3465 C C . LEU A 1 469 ? -39.79093 -9.38032 30.86292 1.000 16.39940 469 LEU A C 1
ATOM 3466 O O . LEU A 1 469 ? -40.77292 -8.74036 30.48835 1.000 19.68895 469 LEU A O 1
ATOM 3471 N N . ALA A 1 470 ? -39.38949 -9.40946 32.12565 1.000 12.41502 470 ALA A N 1
ATOM 3472 C CA . ALA A 1 470 ? -40.05339 -8.60718 33.13889 1.000 13.96783 470 ALA A CA 1
ATOM 3473 C C . ALA A 1 470 ? -39.29335 -7.30602 33.34393 1.000 13.00722 470 ALA A C 1
ATOM 3474 O O . ALA A 1 470 ? -38.08693 -7.32927 33.56194 1.000 13.59892 470 ALA A O 1
ATOM 3476 N N . ILE A 1 471 ? -39.99468 -6.17504 33.29534 1.000 11.33392 471 ILE A N 1
ATOM 3477 C CA . ILE A 1 471 ? -39.39410 -4.88035 33.62689 1.000 11.32455 471 ILE A CA 1
ATOM 3478 C C . ILE A 1 471 ? -39.51167 -4.68118 35.13397 1.000 13.69371 471 ILE A C 1
ATOM 3479 O O . ILE A 1 471 ? -40.62914 -4.60807 35.65768 1.000 15.01034 471 ILE A O 1
ATOM 3484 N N . ILE A 1 472 ? -38.37460 -4.61217 35.82944 1.000 12.34341 472 ILE A N 1
ATOM 3485 C CA . ILE A 1 472 ? -38.35490 -4.55382 37.29036 1.000 14.32693 472 ILE A CA 1
ATOM 3486 C C . ILE A 1 472 ? -37.71790 -3.28304 37.82901 1.000 14.71640 472 ILE A C 1
ATOM 3487 O O . ILE A 1 472 ? -37.71720 -3.07114 39.05044 1.000 12.63062 472 ILE A O 1
ATOM 3492 N N . GLY A 1 473 ? -37.19662 -2.40883 36.98049 1.000 13.48894 473 GLY A N 1
ATOM 3493 C CA . GLY A 1 473 ? -36.61461 -1.19084 37.48285 1.000 13.16970 473 GLY A CA 1
ATOM 3494 C C . GLY A 1 473 ? -36.65031 -0.19283 36.34533 1.000 13.98122 473 GLY A C 1
ATOM 3495 O O . GLY A 1 473 ? -36.46279 -0.61592 35.20037 1.000 12.59896 473 GLY A O 1
ATOM 3496 N N . MET A 1 474 ? -36.96076 1.07757 36.62387 1.000 14.15023 474 MET A N 1
ATOM 3497 C CA . MET A 1 474 ? -37.05671 2.10698 35.58690 1.000 12.51810 474 MET A CA 1
ATOM 3498 C C . MET A 1 474 ? -36.65979 3.46183 36.16331 1.000 14.52652 474 MET A C 1
ATOM 3499 O O . 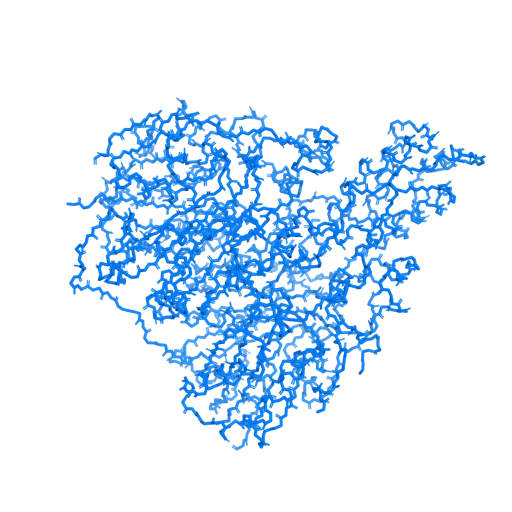MET A 1 474 ? -36.88172 3.74283 37.35028 1.000 16.26569 474 MET A O 1
ATOM 3504 N N . ASP A 1 475 ? -36.10747 4.32006 35.29808 1.000 11.34081 475 ASP A N 1
ATOM 3505 C CA . ASP A 1 475 ? -35.99973 5.74833 35.59650 1.000 14.11997 475 ASP A CA 1
ATOM 3506 C C . ASP A 1 475 ? -36.01966 6.52578 34.28501 1.000 14.07154 475 ASP A C 1
ATOM 3507 O O . ASP A 1 475 ? -35.70604 5.98923 33.22116 1.000 13.96461 475 ASP A O 1
ATOM 3512 N N . SER A 1 476 ? -36.39377 7.80163 34.37033 1.000 13.36268 476 SER A N 1
ATOM 3513 C CA . SER A 1 476 ? -36.57660 8.60422 33.17031 1.000 11.28211 476 SER A CA 1
ATOM 3514 C C . SER A 1 476 ? -36.24773 10.06020 33.45679 1.000 15.76345 476 SER A C 1
ATOM 3515 O O . SER A 1 476 ? -36.56901 10.58456 34.52642 1.000 16.02853 476 SER A O 1
ATOM 3518 N N . HIS A 1 477 ? -35.66734 10.72449 32.46992 1.000 13.49415 477 HIS A N 1
ATOM 3519 C CA . HIS A 1 477 ? -35.40874 12.16468 32.53355 1.000 13.94149 477 HIS A CA 1
ATOM 3520 C C . HIS A 1 477 ? -35.69578 12.72863 31.13944 1.000 12.96136 477 HIS A C 1
ATOM 3521 O O . HIS A 1 477 ? -34.83276 12.68716 30.25599 1.000 14.07490 477 HIS A O 1
ATOM 3528 N N . PHE A 1 478 ? -36.91623 13.23028 30.94379 1.000 13.87944 478 PHE A N 1
ATOM 3529 C CA . PHE A 1 478 ? -37.37400 13.75654 29.65643 1.000 12.52364 478 PHE A CA 1
ATOM 3530 C C . PHE A 1 478 ? -37.77675 15.20679 29.86160 1.000 15.31928 478 PHE A C 1
ATOM 3531 O O . PHE A 1 478 ? -38.76426 15.48827 30.55554 1.000 15.78533 478 PHE A O 1
ATOM 3539 N N . GLY A 1 479 ? -37.01965 16.12850 29.27074 1.000 13.55248 479 GLY A N 1
ATOM 3540 C CA . GLY A 1 479 ? -37.37229 17.52575 29.45933 1.000 14.22229 479 GLY A CA 1
ATOM 3541 C C . GLY A 1 479 ? -37.29450 17.85997 30.93318 1.000 16.70275 479 GLY A C 1
ATOM 3542 O O . GLY A 1 479 ? -36.41322 17.38994 31.64765 1.000 18.80108 479 GLY A O 1
ATOM 3543 N N . SER A 1 480 ? -38.25199 18.64602 31.41652 1.000 15.94163 480 SER A N 1
ATOM 3544 C CA . SER A 1 480 ? -38.25054 18.97356 32.84114 1.000 18.71842 480 SER A CA 1
ATOM 3545 C C . SER A 1 480 ? -38.86055 17.87509 33.71290 1.000 22.90579 480 SER A C 1
ATOM 3546 O O . SER A 1 480 ? -38.90662 18.04117 34.93576 1.000 20.70979 480 SER A O 1
ATOM 3549 N N . ALA A 1 481 ? -39.33342 16.77097 33.13172 1.000 18.41875 481 ALA A N 1
ATOM 3550 C CA . ALA A 1 481 ? -39.78029 15.61189 33.92262 1.000 19.66508 481 ALA A CA 1
ATOM 3551 C C . ALA A 1 481 ? -38.53755 14.80392 34.26893 1.000 19.04739 481 ALA A C 1
ATOM 3552 O O . ALA A 1 481 ? -38.09271 13.93949 33.51585 1.000 17.60391 481 ALA A O 1
ATOM 3554 N N . SER A 1 482 ? -37.95787 15.09834 35.41756 1.000 18.09840 482 SER A N 1
ATOM 3555 C CA . SER A 1 482 ? -36.57186 14.73839 35.66154 1.000 18.37477 482 SER A CA 1
ATOM 3556 C C . SER A 1 482 ? -36.39911 13.40438 36.38453 1.000 16.78381 482 SER A C 1
ATOM 3557 O O . SER A 1 482 ? -35.25419 12.96658 36.57115 1.000 16.35337 482 SER A O 1
ATOM 3560 N N . ASN A 1 483 ? -37.48867 12.72842 36.75536 1.000 17.21681 483 ASN A N 1
ATOM 3561 C CA . ASN A 1 483 ? -37.39115 11.37249 37.28026 1.000 15.57838 483 ASN A CA 1
ATOM 3562 C C . ASN A 1 483 ? -38.67768 10.62357 36.95532 1.000 13.74161 483 ASN A C 1
ATOM 3563 O O . ASN A 1 483 ? -39.64063 11.18775 36.42805 1.000 14.76019 483 ASN A O 1
ATOM 3568 N N . LEU A 1 484 ? -38.68817 9.33654 37.30111 1.000 14.70268 484 LEU A N 1
ATOM 3569 C CA . LEU A 1 484 ? -39.82414 8.49248 36.95550 1.000 14.39875 484 LEU A CA 1
ATOM 3570 C C . LEU A 1 484 ? -41.11967 9.00012 37.58640 1.000 12.30116 484 LEU A C 1
ATOM 3571 O O . LEU A 1 484 ? -42.17886 8.96866 36.95110 1.000 15.66042 484 LEU A O 1
ATOM 3576 N N . ALA A 1 485 ? -41.06600 9.43694 38.85076 1.000 15.50495 485 ALA A N 1
ATOM 3577 C CA . ALA A 1 485 ? -42.28245 9.90620 39.52222 1.000 20.11899 485 ALA A CA 1
ATOM 3578 C C . ALA A 1 485 ? -42.90050 11.09397 38.79316 1.000 18.32044 485 ALA A C 1
ATOM 3579 O O . ALA A 1 485 ? -44.12510 11.15307 38.60097 1.000 17.96785 485 ALA A O 1
ATOM 3581 N N . GLN A 1 486 ? -42.06328 12.03126 38.34404 1.000 17.22423 486 GLN A N 1
ATOM 3582 C CA . GLN A 1 486 ? -42.55604 13.20274 37.62309 1.000 17.65150 486 GLN A CA 1
ATOM 3583 C C . GLN A 1 486 ? -43.10628 12.82670 36.25168 1.000 16.81578 486 GLN A C 1
ATOM 3584 O O . GLN A 1 486 ? -44.12033 13.37448 35.80657 1.000 15.01295 486 GLN A O 1
ATOM 3590 N N . PHE A 1 487 ? -42.45424 11.88707 35.56653 1.000 16.13045 487 PHE A N 1
ATOM 3591 C CA . PHE A 1 487 ? -42.97233 11.40805 34.28895 1.000 16.08932 487 PHE A CA 1
ATOM 3592 C C . PHE A 1 487 ? -44.32760 10.72591 34.47482 1.000 15.64481 487 PHE A C 1
ATOM 3593 O O . PHE A 1 487 ? -45.25333 10.92289 33.67839 1.000 13.86735 487 PHE A O 1
ATOM 3601 N N . LYS A 1 488 ? -44.45034 9.89355 35.50601 1.000 13.65212 488 LYS A N 1
ATOM 3602 C CA . LYS A 1 488 ? -45.72234 9.21238 35.75202 1.000 15.74723 488 LYS A CA 1
ATOM 3603 C C . LYS A 1 488 ? -46.84828 10.22557 35.93923 1.000 17.31398 488 LYS A C 1
ATOM 3604 O O . LYS A 1 488 ? -47.92127 10.11062 35.33785 1.000 17.17642 488 LYS A O 1
ATOM 3610 N N . THR A 1 489 ? -46.60355 11.23635 36.76360 1.000 16.80777 489 THR A N 1
ATOM 3611 C CA . THR A 1 489 ? -47.60651 12.27639 37.00957 1.000 20.74129 489 THR A CA 1
ATOM 3612 C C . THR A 1 489 ? -47.92783 13.05542 35.74330 1.000 20.30029 489 THR A C 1
ATOM 3613 O O . THR A 1 489 ? -49.09699 13.32110 35.43709 1.000 18.55624 489 THR A O 1
ATOM 3617 N N . LEU A 1 490 ? -46.89171 13.44208 34.99761 1.000 19.05506 490 LEU A N 1
ATOM 3618 C CA . LEU A 1 490 ? -47.10080 14.10381 33.71674 1.000 16.77032 490 LEU A CA 1
ATOM 3619 C C . LEU A 1 490 ? -48.03752 13.30317 32.81740 1.000 17.98326 490 LEU A C 1
ATOM 3620 O O . LEU A 1 490 ? -48.98068 13.85197 32.23473 1.000 18.21821 490 LEU A O 1
ATOM 3625 N N . LEU A 1 491 ? -47.77229 12.00040 32.65474 1.000 12.61085 491 LEU A N 1
ATOM 3626 C CA . LEU A 1 491 ? -48.56932 11.20449 31.72852 1.000 15.73960 491 LEU A CA 1
ATOM 3627 C C . LEU A 1 491 ? -50.00215 11.05744 32.22136 1.000 16.23733 491 LEU A C 1
ATOM 3628 O O . LEU A 1 491 ? -50.95092 11.12502 31.42935 1.000 19.33788 491 LEU A O 1
ATOM 3633 N N . ASN A 1 492 ? -50.17180 10.85578 33.52507 1.000 19.88385 492 ASN A N 1
ATOM 3634 C CA . ASN A 1 492 ? -51.51565 10.63817 34.05565 1.000 18.46865 492 ASN A CA 1
ATOM 3635 C C . ASN A 1 492 ? -52.37201 11.88692 33.92604 1.000 25.46583 492 ASN A C 1
ATOM 3636 O O . ASN A 1 492 ? -53.58819 11.78051 33.73917 1.000 21.60161 492 ASN A O 1
ATOM 3641 N N . ASN A 1 493 ? -51.75523 13.06337 33.99260 1.000 20.82606 493 ASN A N 1
ATOM 3642 C CA . ASN A 1 493 ? -52.43976 14.33463 33.81676 1.000 21.41912 493 ASN A CA 1
ATOM 3643 C C . ASN A 1 493 ? -52.48782 14.80168 32.36905 1.000 23.70870 493 ASN A C 1
ATOM 3644 O O . ASN A 1 493 ? -53.00161 15.89150 32.11227 1.000 23.59507 493 ASN A O 1
ATOM 3649 N N . ASN A 1 494 ? -51.97181 14.00611 31.43123 1.000 20.29086 494 ASN A N 1
ATOM 3650 C CA . ASN A 1 494 ? -51.84944 14.36275 30.01867 1.000 22.69828 494 ASN A CA 1
ATOM 3651 C C . ASN A 1 494 ? -51.26111 15.76579 29.84608 1.000 21.39440 494 ASN A C 1
ATOM 3652 O O . ASN A 1 494 ? -51.74184 16.57842 29.05447 1.000 23.70439 494 ASN A O 1
ATOM 3657 N N . GLN A 1 495 ? -50.19931 16.04271 30.59005 1.000 19.37174 495 GLN A N 1
ATOM 3658 C CA . GLN A 1 495 ? -49.44443 17.27350 30.40313 1.000 18.27127 495 GLN A CA 1
ATOM 3659 C C . GLN A 1 495 ? -48.24320 17.04313 29.48534 1.000 17.83281 495 GLN A C 1
ATOM 3660 O O . GLN A 1 495 ? -47.91898 15.91230 29.10989 1.000 16.42436 495 GLN A O 1
ATOM 3666 N N . ASN A 1 496 ? -47.57962 18.14339 29.12064 1.000 17.11950 496 ASN A N 1
ATOM 3667 C CA . ASN A 1 496 ? -46.35425 18.07164 28.33015 1.000 16.26017 496 ASN A CA 1
ATOM 3668 C C . ASN A 1 496 ? -45.26121 18.89907 28.99914 1.000 18.56811 496 ASN A C 1
ATOM 3669 O O . ASN A 1 496 ? -45.50943 19.71533 29.89771 1.000 18.36466 496 ASN A O 1
ATOM 3674 N N . THR A 1 497 ? -44.03187 18.70404 28.51735 1.000 14.44693 497 THR A N 1
ATOM 3675 C CA . THR A 1 497 ? -42.86371 19.42465 29.00297 1.000 15.17696 497 THR A CA 1
ATOM 3676 C C . THR A 1 497 ? -42.36041 20.45841 27.99586 1.000 15.90315 497 THR A C 1
ATOM 3677 O O . THR A 1 497 ? -41.17447 20.80593 28.01805 1.000 16.45329 497 THR A O 1
ATOM 3681 N N . PHE A 1 498 ? -43.22165 20.93480 27.10044 1.000 14.33662 498 PHE A N 1
ATOM 3682 C CA . PHE A 1 498 ? -42.76230 21.81599 26.02836 1.000 13.67684 498 PHE A CA 1
ATOM 3683 C C . PHE A 1 498 ? -42.47257 23.21309 26.56302 1.000 18.11229 498 PHE A C 1
ATOM 3684 O O . PHE A 1 498 ? -43.25231 23.76913 27.34453 1.000 15.05752 498 PHE A O 1
ATOM 3692 N N . ARG A 1 499 ? -41.32272 23.76121 26.17797 1.000 16.09520 499 ARG A N 1
ATOM 3693 C CA . ARG A 1 499 ? -40.86212 25.04377 26.71210 1.000 12.72566 499 ARG A CA 1
ATOM 3694 C C . ARG A 1 499 ? -40.03205 25.73485 25.64165 1.000 13.18759 499 ARG A C 1
ATOM 3695 O O . ARG A 1 499 ? -39.63988 25.12831 24.64000 1.000 13.12031 499 ARG A O 1
ATOM 3703 N N . GLU A 1 500 ? -39.74123 27.01393 25.86233 1.000 14.77482 500 GLU A N 1
ATOM 3704 C CA . GLU A 1 500 ? -38.85277 27.66397 24.90995 1.000 12.26075 500 GLU A CA 1
ATOM 3705 C C . GLU A 1 500 ? -37.40757 27.22247 25.13887 1.000 11.85993 500 GLU A C 1
ATOM 3706 O O . GLU A 1 500 ? -37.04159 26.68701 26.18962 1.000 12.23162 500 GLU A O 1
ATOM 3712 N N . LEU A 1 501 ? -36.58455 27.45394 24.12799 1.000 12.28968 501 LEU A N 1
ATOM 3713 C CA . LEU A 1 501 ? -35.19131 27.02108 24.16729 1.000 12.27938 501 LEU A CA 1
ATOM 3714 C C . LEU A 1 501 ? -34.45406 27.62274 25.36350 1.000 13.21599 501 LEU A C 1
ATOM 3715 O O . LEU A 1 501 ? -34.46339 28.84077 25.52807 1.000 14.14449 501 LEU A O 1
ATOM 3720 N N . PRO A 1 502 ? -33.80138 26.81595 26.20664 1.000 12.72620 502 PRO A N 1
ATOM 3721 C CA . PRO A 1 502 ? -33.00029 27.38796 27.29955 1.000 16.91493 502 PRO A CA 1
ATOM 3722 C C . PRO A 1 502 ? -31.89713 28.26644 26.73475 1.000 16.09626 502 PRO A C 1
ATOM 3723 O O . PRO A 1 502 ? -31.35108 27.99215 25.66657 1.000 14.44097 502 PRO A O 1
ATOM 3727 N N . GLU A 1 503 ? -31.56288 29.32979 27.48067 1.000 13.33889 503 GLU A N 1
ATOM 3728 C CA . GLU A 1 503 ? -30.69417 30.37589 26.93827 1.000 15.65645 503 GLU A CA 1
ATOM 3729 C C . GLU A 1 503 ? -29.35999 29.85958 26.41041 1.000 15.44211 503 GLU A C 1
ATOM 3730 O O . GLU A 1 503 ? -28.86948 30.38188 25.40283 1.000 16.65273 503 GLU A O 1
ATOM 3736 N N . GLN A 1 504 ? -28.74461 28.86996 27.05785 1.000 13.67682 504 GLN A N 1
ATOM 3737 C CA . GLN A 1 504 ? -27.43868 28.38622 26.61883 1.000 14.62675 504 GLN A CA 1
ATOM 3738 C C . GLN A 1 504 ? -27.50433 27.11159 25.78406 1.000 12.55537 504 GLN A C 1
ATOM 3739 O O . GLN A 1 504 ? -26.45841 26.60555 25.35962 1.000 12.80422 504 GLN A O 1
ATOM 3745 N N . ARG A 1 505 ? -28.69333 26.58592 25.53404 1.000 12.45782 505 ARG A N 1
ATOM 3746 C CA . ARG A 1 505 ? -28.80475 25.25427 24.94506 1.000 11.66210 505 ARG A CA 1
ATOM 3747 C C . ARG A 1 505 ? -28.20222 25.18486 23.53568 1.000 13.40640 505 ARG A C 1
ATOM 3748 O O . ARG A 1 505 ? -27.64532 24.14911 23.15537 1.000 12.36270 505 ARG A O 1
ATOM 3756 N N . TRP A 1 506 ? -28.34701 26.23829 22.72737 1.000 11.24829 506 TRP A N 1
ATOM 3757 C CA . TRP A 1 506 ? -27.69977 26.28879 21.40536 1.000 11.68468 506 TRP A CA 1
ATOM 3758 C C . TRP A 1 506 ? -26.47228 27.20380 21.38273 1.000 11.09404 506 TRP A C 1
ATOM 3759 O O . TRP A 1 506 ? -26.03879 27.64465 20.30775 1.000 11.14593 506 TRP A O 1
ATOM 3770 N N . LYS A 1 507 ? -25.88168 27.47975 22.54239 1.000 10.66473 507 LYS A N 1
ATOM 3771 C CA . LYS A 1 507 ? -24.73640 28.39121 22.62137 1.000 13.80745 507 LYS A CA 1
ATOM 3772 C C . LYS A 1 507 ? -25.06063 29.72723 21.96360 1.000 15.21216 507 LYS A C 1
ATOM 3773 O O . LYS A 1 507 ? -24.17992 30.39309 21.39301 1.000 15.20553 507 LYS A O 1
ATOM 3779 N N . GLY A 1 508 ? -26.33559 30.13278 22.04775 1.000 13.64188 508 GLY A N 1
ATOM 3780 C CA . GLY A 1 508 ? -26.77963 31.41031 21.52943 1.000 14.23183 508 GLY A CA 1
ATOM 3781 C C . GLY A 1 508 ? -26.93600 31.46754 20.03024 1.000 15.51313 508 GLY A C 1
ATOM 3782 O O . GLY A 1 508 ? -27.26225 32.53326 19.50454 1.000 15.66345 508 GLY A O 1
ATOM 3783 N N . MET A 1 509 ? -26.73043 30.35021 19.32061 1.000 13.75282 509 MET A N 1
ATOM 3784 C CA . MET A 1 509 ? -26.79178 30.37031 17.86352 1.000 12.65586 509 MET A CA 1
ATOM 3785 C C . MET A 1 509 ? -28.17741 30.69885 17.30824 1.000 14.10786 509 MET A C 1
ATOM 3786 O O . MET A 1 509 ? -28.27276 31.09144 16.14180 1.000 16.12238 509 MET A O 1
ATOM 3791 N N . GLU A 1 510 ? -29.25544 30.55863 18.09380 1.000 14.51838 510 GLU A N 1
ATOM 3792 C CA . GLU A 1 510 ? -30.57003 30.97257 17.60061 1.000 14.68007 510 GLU A CA 1
ATOM 3793 C C . GLU A 1 510 ? -30.67268 32.48110 17.40044 1.000 15.18927 510 GLU A C 1
ATOM 3794 O O . GLU A 1 510 ? -31.62952 32.94500 16.76118 1.000 16.47411 510 GLU A O 1
ATOM 3800 N N . SER A 1 511 ? -29.72140 33.24920 17.93403 1.000 15.38819 511 SER A N 1
ATOM 3801 C CA . SER A 1 511 ? -29.70979 34.69506 17.74803 1.000 16.98599 511 SER A CA 1
ATOM 3802 C C . SER A 1 511 ? -29.03626 35.11553 16.45316 1.000 18.44111 511 SER A C 1
ATOM 3803 O O . SER A 1 511 ? -29.06027 36.30219 16.10723 1.000 17.38276 511 SER A O 1
ATOM 3806 N N . ASN A 1 512 ? -28.43338 34.18657 15.73159 1.000 16.31012 512 ASN A N 1
ATOM 3807 C CA . ASN A 1 512 ? -27.73864 34.52846 14.50123 1.000 15.41272 512 ASN A CA 1
ATOM 3808 C C . ASN A 1 512 ? -28.73301 34.47462 13.34341 1.000 16.76415 512 ASN A C 1
ATOM 3809 O O . ASN A 1 512 ? -29.23967 33.40377 12.98995 1.000 13.52636 512 ASN A O 1
ATOM 3814 N N . ALA A 1 513 ? -28.98778 35.63198 12.73389 1.000 14.03124 513 ALA A N 1
ATOM 3815 C CA . ALA A 1 513 ? -29.99721 35.70815 11.69164 1.000 17.27765 513 ALA A CA 1
ATOM 3816 C C . ALA A 1 513 ? -29.59581 34.91161 10.46217 1.000 15.58007 513 ALA A C 1
ATOM 3817 O O . ALA A 1 513 ? -30.46457 34.35934 9.78488 1.000 16.79734 513 ALA A O 1
ATOM 3819 N N . ASN A 1 514 ? -28.29569 34.84955 10.14772 1.000 13.97615 514 ASN A N 1
ATOM 3820 C CA . ASN A 1 514 ? -27.86429 34.10366 8.96843 1.000 16.36550 514 ASN A CA 1
ATOM 3821 C C . ASN A 1 514 ? -28.05189 32.59570 9.16293 1.000 14.65294 514 ASN A C 1
ATOM 3822 O O . ASN A 1 514 ? -28.53500 31.90253 8.26430 1.000 16.04605 514 ASN A O 1
ATOM 3827 N N . VAL A 1 515 ? -27.67014 32.07172 10.32700 1.000 14.52428 515 VAL A N 1
ATOM 3828 C CA . VAL A 1 515 ? -27.92498 30.65933 10.62628 1.000 14.15660 515 VAL A CA 1
ATOM 3829 C C . VAL A 1 515 ? -29.41995 30.35456 10.55285 1.000 14.47436 515 VAL A C 1
ATOM 3830 O O . VAL A 1 515 ? -29.84795 29.38012 9.92042 1.000 13.94711 515 VAL A O 1
ATOM 3834 N N . MET A 1 516 ? -30.24393 31.17728 11.20597 1.000 14.15616 516 MET A N 1
ATOM 3835 C CA . MET A 1 516 ? -31.67272 30.86251 11.23781 1.000 15.67164 516 MET A CA 1
ATOM 3836 C C . MET A 1 516 ? -32.30235 30.98879 9.85831 1.000 13.93721 516 MET A C 1
ATOM 3837 O O . MET A 1 516 ? -33.18455 30.19682 9.50857 1.000 15.71690 516 MET A O 1
ATOM 3842 N N . GLN A 1 517 ? -31.83690 31.94568 9.04661 1.000 14.71374 517 GLN A N 1
ATOM 3843 C CA . GLN A 1 517 ? -32.30923 32.03301 7.66940 1.000 16.59648 517 GLN A CA 1
ATOM 3844 C C . GLN A 1 517 ? -31.94390 30.78531 6.87381 1.000 16.61350 517 GLN A C 1
ATOM 3845 O O . GLN A 1 517 ? -32.75925 30.28299 6.08956 1.000 16.64477 517 GLN A O 1
ATOM 3851 N N . SER A 1 518 ? -30.71595 30.27956 7.05241 1.000 14.96462 518 SER A N 1
ATOM 3852 C CA . SER A 1 518 ? -30.30109 29.06742 6.33770 1.000 15.25235 518 SER A CA 1
ATOM 3853 C C . SER A 1 518 ? -31.13799 27.86524 6.75475 1.000 17.78692 518 SER A C 1
ATOM 3854 O O . SER A 1 518 ? -31.49042 27.02224 5.91890 1.000 15.66315 518 SER A O 1
ATOM 3857 N N . LEU A 1 519 ? -31.48024 27.77753 8.04720 1.000 13.14156 519 LEU A N 1
ATOM 3858 C CA . LEU A 1 519 ? -32.30109 26.69652 8.56505 1.000 13.70118 519 LEU A CA 1
ATOM 3859 C C . LEU A 1 519 ? -33.78883 26.89079 8.28421 1.000 19.56064 519 LEU A C 1
ATOM 3860 O O . LEU A 1 519 ? -34.57517 25.99032 8.58407 1.000 16.92707 519 LEU A O 1
ATOM 3865 N N . GLN A 1 520 ? -34.18225 28.03557 7.71878 1.000 17.65450 520 GLN A N 1
ATOM 3866 C CA . GLN A 1 520 ? -35.58978 28.34916 7.44401 1.000 20.39817 520 GLN A CA 1
ATOM 3867 C C . GLN A 1 520 ? -36.43555 28.28623 8.71526 1.000 20.78843 520 GLN A C 1
ATOM 3868 O O . GLN A 1 520 ? -37.58404 27.83128 8.71083 1.000 23.57850 520 GLN A O 1
ATOM 3874 N N . LEU A 1 521 ? -35.87176 28.78076 9.80659 1.000 16.50098 521 LEU A N 1
ATOM 3875 C CA . LEU A 1 521 ? -36.53857 28.82620 11.10644 1.000 18.56279 521 LEU A CA 1
ATOM 3876 C C . LEU A 1 521 ? -36.79612 30.27353 11.50122 1.000 21.53271 521 LEU A C 1
ATOM 3877 O O . LEU A 1 521 ? -35.85977 31.09088 11.52897 1.000 17.22770 521 LEU A O 1
ATOM 3882 N N . ARG A 1 522 ? -38.04469 30.57721 11.86191 1.000 20.27425 522 ARG A N 1
ATOM 3883 C CA . ARG A 1 522 ? -38.33415 31.88909 12.42922 1.000 24.78609 522 ARG A CA 1
ATOM 3884 C C . ARG A 1 522 ? -37.86706 31.99844 13.87223 1.000 20.95559 522 ARG A C 1
ATOM 3885 O O . ARG A 1 522 ? -37.51725 33.09086 14.33157 1.000 22.19515 522 ARG A O 1
ATOM 3893 N N . LYS A 1 523 ? -37.84593 30.88170 14.59771 1.000 20.87126 523 LYS A N 1
ATOM 3894 C CA . LYS A 1 523 ? -37.46094 30.85737 16.00102 1.000 20.88575 523 LYS A CA 1
ATOM 3895 C C . LYS A 1 523 ? -36.93476 29.46321 16.29370 1.000 15.68718 523 LYS A C 1
ATOM 3896 O O . LYS A 1 523 ? -37.17692 28.52856 15.52498 1.000 17.62096 523 LYS A O 1
ATOM 3902 N N . ALA A 1 524 ? -36.20657 29.31725 17.39028 1.000 13.19731 524 ALA A N 1
ATOM 3903 C CA . ALA A 1 524 ? -35.92221 27.96540 17.85745 1.000 16.82304 524 ALA A CA 1
ATOM 3904 C C . ALA A 1 524 ? -37.25074 27.33274 18.27959 1.000 15.09319 524 ALA A C 1
ATOM 3905 O O . ALA A 1 524 ? -38.06354 28.00850 18.93081 1.000 16.33311 524 ALA A O 1
ATOM 3907 N N . PRO A 1 525 ? -37.54079 26.08710 17.88306 1.000 13.77996 525 PRO A N 1
ATOM 3908 C CA . PRO A 1 525 ? -38.86427 25.51653 18.17213 1.000 14.42600 525 PRO A CA 1
ATOM 3909 C C . PRO A 1 525 ? -39.11091 25.43201 19.66126 1.000 14.92665 525 PRO A C 1
ATOM 3910 O O . PRO A 1 525 ? -38.20155 25.20715 20.45122 1.000 14.11577 525 PRO A O 1
ATOM 3914 N N . LYS A 1 526 ? -40.37252 25.58480 20.04397 1.000 12.68904 526 LYS A N 1
ATOM 3915 C CA . LYS A 1 526 ? -40.73853 25.22396 21.39628 1.000 11.38623 526 LYS A CA 1
ATOM 3916 C C . LYS A 1 526 ? -40.66595 23.70239 21.50399 1.000 15.20672 526 LYS A C 1
ATOM 3917 O O . LYS A 1 526 ? -41.13583 23.00483 20.60268 1.000 19.20785 526 LYS A O 1
ATOM 3923 N N . GLY A 1 527 ? -40.06824 23.18165 22.57730 1.000 12.51836 527 GLY A N 1
ATOM 3924 C CA . GLY A 1 527 ? -39.94599 21.73430 22.68361 1.000 13.24176 527 GLY A CA 1
ATOM 3925 C C . GLY A 1 527 ? -39.56169 21.27567 24.07206 1.000 13.34499 527 GLY A C 1
ATOM 3926 O O . GLY A 1 527 ? -39.42051 22.06474 25.00955 1.000 12.12504 527 GLY A O 1
ATOM 3927 N N . SER A 1 528 ? -39.38574 19.96494 24.20517 1.000 11.92057 528 SER A N 1
ATOM 3928 C CA . SER A 1 528 ? -39.08433 19.39651 25.52284 1.000 11.08201 528 SER A CA 1
ATOM 3929 C C . SER A 1 528 ? -37.56536 19.35318 25.72518 1.000 12.61841 528 SER A C 1
ATOM 3930 O O . SER A 1 528 ? -36.89992 18.32040 25.63754 1.000 12.87947 528 SER A O 1
ATOM 3933 N N . TYR A 1 529 ? -37.00769 20.53188 25.98408 1.000 11.54057 529 TYR A N 1
ATOM 3934 C CA . TYR A 1 529 ? -35.57345 20.65186 26.17064 1.000 13.71939 529 TYR A CA 1
ATOM 3935 C C . TYR A 1 529 ? -35.21283 20.32541 27.60548 1.000 14.53515 529 TYR A C 1
ATOM 3936 O O . TYR A 1 529 ? -35.99064 20.57411 28.54198 1.000 14.13150 529 TYR A O 1
ATOM 3945 N N . VAL A 1 530 ? -33.99632 19.81802 27.77870 1.000 12.66954 530 VAL A N 1
ATOM 3946 C CA . VAL A 1 530 ? -33.38676 19.65846 29.09264 1.000 15.11123 530 VAL A CA 1
ATOM 3947 C C . VAL A 1 530 ? -32.45310 20.84873 29.30914 1.000 17.68118 530 VAL A C 1
ATOM 3948 O O . VAL A 1 530 ? -31.45699 21.00321 28.59592 1.000 15.46114 530 VAL A O 1
ATOM 3952 N N . GLU A 1 531 ? -32.75398 21.70171 30.30024 1.000 14.83142 531 GLU A N 1
ATOM 3953 C CA . GLU A 1 531 ? -31.88495 22.85685 30.51024 1.000 16.62712 531 GLU A CA 1
ATOM 3954 C C . GLU A 1 531 ? -30.61817 22.47603 31.26770 1.000 16.18642 531 GLU A C 1
ATOM 3955 O O . GLU A 1 531 ? -29.52966 22.97501 30.95871 1.000 16.47848 531 GLU A O 1
ATOM 3961 N N . GLN A 1 532 ? -30.73085 21.58030 32.24507 1.000 17.06546 532 GLN A N 1
ATOM 3962 C CA . GLN A 1 532 ? -29.61944 21.25024 33.12743 1.000 20.28917 532 GLN A CA 1
ATOM 3963 C C . GLN A 1 532 ? -29.93529 19.95445 33.86227 1.000 21.53241 532 GLN A C 1
ATOM 3964 O O . GLN A 1 532 ? -31.08561 19.52123 33.93153 1.000 20.40880 532 GLN A O 1
ATOM 3970 N N . LEU A 1 533 ? -28.89860 19.34964 34.43124 1.000 22.52525 533 LEU A N 1
ATOM 3971 C CA . LEU A 1 533 ? -29.07519 18.22403 35.33442 1.000 26.29786 533 LEU A CA 1
ATOM 3972 C C . LEU A 1 533 ? -28.27634 18.46067 36.61024 1.000 27.77933 533 LEU A C 1
ATOM 3973 O O . LEU A 1 533 ? -27.23414 19.11900 36.59497 1.000 26.02951 533 LEU A O 1
ATOM 3978 N N . ASP A 1 534 ? -28.77758 17.91175 37.71438 1.000 28.46783 534 ASP A N 1
ATOM 3979 C CA . ASP A 1 534 ? -28.04994 17.84768 38.97899 1.000 30.81975 534 ASP A CA 1
ATOM 3980 C C . ASP A 1 534 ? -27.51269 16.43448 39.16824 1.000 27.68470 534 ASP A C 1
ATOM 3981 O O . ASP A 1 534 ? -28.26965 15.46184 39.06788 1.000 28.68841 534 ASP A O 1
ATOM 3986 N N . ILE A 1 535 ? -26.21998 16.31526 39.45219 1.000 27.14959 535 ILE A N 1
ATOM 3987 C CA . ILE A 1 535 ? -25.59631 15.00190 39.57187 1.000 31.39846 535 ILE A CA 1
ATOM 3988 C C . ILE A 1 535 ? -24.61843 15.01269 40.74182 1.000 30.85951 535 ILE A C 1
ATOM 3989 O O . ILE A 1 535 ? -23.96172 16.02401 41.00910 1.000 31.61101 535 ILE A O 1
ATOM 3994 N N . ASP A 1 536 ? -24.53205 13.88415 41.44393 1.000 30.62655 536 ASP A N 1
ATOM 3995 C CA . ASP A 1 536 ? -23.62608 13.72784 42.58629 1.000 35.71645 536 ASP A CA 1
ATOM 3996 C C . ASP A 1 536 ? -22.24253 13.35458 42.06970 1.000 34.82953 536 ASP A C 1
ATOM 3997 O O . ASP A 1 536 ? -21.99483 12.19968 41.71715 1.000 34.09255 536 ASP A O 1
ATOM 4002 N N . PHE A 1 537 ? -21.32501 14.33352 42.05747 1.000 34.44665 537 PHE A N 1
ATOM 4003 C CA . PHE A 1 537 ? -19.97199 14.09516 41.55235 1.000 35.20258 537 PHE A CA 1
ATOM 4004 C C . PHE A 1 537 ? -19.24026 13.03381 42.36105 1.000 39.70229 537 PHE A C 1
ATOM 4005 O O . PHE A 1 537 ? -18.34395 12.36441 41.83211 1.000 40.13113 537 PHE A O 1
ATOM 4013 N N . LEU A 1 538 ? -19.60356 12.86702 43.63584 1.000 33.81299 538 LEU A N 1
ATOM 4014 C CA . LEU A 1 538 ? -18.94876 11.87007 44.48007 1.000 37.57962 538 LEU A CA 1
ATOM 4015 C C . LEU A 1 538 ? -19.23573 10.45565 43.99144 1.000 38.25521 538 LEU A C 1
ATOM 4016 O O . LEU A 1 538 ? -18.31499 9.65409 43.80595 1.000 39.25488 538 LEU A O 1
ATOM 4021 N N . ARG A 1 539 ? -20.51181 10.12893 43.79005 1.000 34.07440 539 ARG A N 1
ATOM 4022 C CA . ARG A 1 539 ? -20.87335 8.77154 43.40174 1.000 36.82951 539 ARG A CA 1
ATOM 4023 C C . ARG A 1 539 ? -20.37367 8.42115 42.00717 1.000 36.02175 539 ARG A C 1
ATOM 4024 O O . ARG A 1 539 ? -20.00838 7.26857 41.75373 1.000 36.93804 539 ARG A O 1
ATOM 4032 N N . PHE A 1 540 ? -20.32745 9.38988 41.10101 1.000 32.95617 540 PHE A N 1
ATOM 4033 C CA . PHE A 1 540 ? -20.01438 9.12267 39.70613 1.000 36.40017 540 PHE A CA 1
ATOM 4034 C C . PHE A 1 540 ? -18.57728 9.47616 39.31927 1.000 42.72921 540 PHE A C 1
ATOM 4035 O O . PHE A 1 540 ? -18.22245 9.35038 38.14264 1.000 41.48835 540 PHE A O 1
ATOM 4043 N N . LYS A 1 541 ? -17.74770 9.91829 40.27091 1.000 43.11749 541 LYS A N 1
ATOM 4044 C CA . LYS A 1 541 ? -16.30675 10.10258 40.04434 1.000 44.04442 541 LYS A CA 1
ATOM 4045 C C . LYS A 1 541 ? -16.02562 11.10359 38.92443 1.000 49.83882 541 LYS A C 1
ATOM 4046 O O . LYS A 1 541 ? -15.12480 10.90633 38.10588 1.000 54.31229 541 LYS A O 1
ATOM 4052 N N . VAL A 1 542 ? -16.79125 12.18712 38.88285 1.000 45.48421 542 VAL A N 1
ATOM 4053 C CA . VAL A 1 542 ? -16.59117 13.20751 37.85742 1.000 47.29412 542 VAL A CA 1
ATOM 4054 C C . VAL A 1 542 ? -15.43592 14.14264 38.23818 1.000 53.76814 542 VAL A C 1
ATOM 4055 O O . VAL A 1 542 ? -15.28763 14.52648 39.40186 1.000 50.71735 542 VAL A O 1
ATOM 4059 N N . ASP A 1 548 ? -12.77861 19.89396 32.39308 1.000 36.32146 548 ASP A N 1
ATOM 4060 C CA . ASP A 1 548 ? -12.52296 18.46264 32.25122 1.000 34.32291 548 ASP A CA 1
ATOM 4061 C C . ASP A 1 548 ? -13.74416 17.62339 32.64951 1.000 32.30280 548 ASP A C 1
ATOM 4062 O O . ASP A 1 548 ? -13.61165 16.49954 33.11612 1.000 33.39193 548 ASP A O 1
ATOM 4067 N N . CYS A 1 549 ? -14.92854 18.17874 32.44952 1.000 29.36112 549 CYS A N 1
ATOM 4068 C CA . CYS A 1 549 ? -16.16789 17.51191 32.80654 1.000 27.74339 549 CYS A CA 1
ATOM 4069 C C . CYS A 1 549 ? -16.59459 16.56521 31.68858 1.000 25.60992 549 CYS A C 1
ATOM 4070 O O . CYS A 1 549 ? -16.27973 16.78378 30.51607 1.000 28.07026 549 CYS A O 1
ATOM 4073 N N . LEU A 1 550 ? -17.31362 15.50763 32.05874 1.000 24.44764 550 LEU A N 1
ATOM 4074 C CA . LEU A 1 550 ? -17.88681 14.61408 31.05215 1.000 19.47970 550 LEU A CA 1
ATOM 4075 C C . LEU A 1 550 ? -19.06818 15.28736 30.35344 1.000 18.35700 550 LEU A C 1
ATOM 4076 O O . LEU A 1 550 ? -19.81224 16.05857 30.95887 1.000 21.28285 550 LEU A O 1
ATOM 4081 N N . ILE A 1 551 ? -19.25543 14.98054 29.06976 1.000 18.27364 551 ILE A N 1
ATOM 4082 C CA . ILE A 1 551 ? -20.33896 15.62343 28.32422 1.000 16.25351 551 ILE A CA 1
ATOM 4083 C C . ILE A 1 551 ? -21.68997 15.16141 28.87705 1.000 14.43028 551 ILE A C 1
ATOM 4084 O O . ILE A 1 551 ? -21.79445 14.06267 29.45088 1.000 15.50785 551 ILE A O 1
ATOM 4089 N N . PRO A 1 552 ? -22.74301 15.96243 28.72015 1.000 13.90064 552 PRO A N 1
ATOM 4090 C CA . PRO A 1 552 ? -24.05029 15.58826 29.29574 1.000 17.26846 552 PRO A CA 1
ATOM 4091 C C . PRO A 1 552 ? -24.62596 14.29288 28.76032 1.000 16.19631 552 PRO A C 1
ATOM 4092 O O . PRO A 1 552 ? -25.34185 13.62418 29.50915 1.000 17.91148 552 PRO A O 1
ATOM 4096 N N . GLN A 1 553 ? -24.32572 13.88809 27.51251 1.000 14.96528 553 GLN A N 1
ATOM 4097 C CA . GLN A 1 553 ? -24.83422 12.59686 27.02665 1.000 15.70257 553 GLN A CA 1
ATOM 4098 C C . GLN A 1 553 ? -24.46428 11.45803 27.98265 1.000 18.10985 553 GLN A C 1
ATOM 4099 O O . GLN A 1 553 ? -25.29714 10.59830 28.30706 1.000 15.65351 553 GLN A O 1
ATOM 4105 N N . GLN A 1 554 ? -23.21998 11.44336 28.45603 1.000 13.19605 554 GLN A N 1
ATOM 4106 C CA . GLN A 1 554 ? -22.79540 10.36203 29.34102 1.000 15.62093 554 GLN A CA 1
ATOM 4107 C C . GLN A 1 554 ? -23.32795 10.55459 30.75892 1.000 17.87782 554 GLN A C 1
ATOM 4108 O O . GLN A 1 554 ? -23.76671 9.58873 31.39047 1.000 17.38209 554 GLN A O 1
ATOM 4114 N N . LEU A 1 555 ? -23.34331 11.78982 31.26350 1.000 14.50273 555 LEU A N 1
ATOM 4115 C CA . LEU A 1 555 ? -23.84624 12.00174 32.62318 1.000 17.54881 555 LEU A CA 1
ATOM 4116 C C . LEU A 1 555 ? -25.32834 11.65973 32.73011 1.000 17.07168 555 LEU A C 1
ATOM 4117 O O . LEU A 1 555 ? -25.76716 11.05494 33.71684 1.000 17.14466 555 LEU A O 1
ATOM 4122 N N . MET A 1 556 ? -26.12075 12.06629 31.73396 1.000 16.26322 556 MET A N 1
ATOM 4123 C CA . MET A 1 556 ? -27.54936 11.76204 31.75208 1.000 15.01663 556 MET A CA 1
ATOM 4124 C C . MET A 1 556 ? -27.79842 10.26509 31.74763 1.000 18.05503 556 MET A C 1
ATOM 4125 O O . MET A 1 556 ? -28.66516 9.77988 32.48806 1.000 17.26982 556 MET A O 1
ATOM 4130 N N . MET A 1 557 ? -27.07591 9.52076 30.89120 1.000 17.11277 557 MET A N 1
ATOM 4131 C CA . MET A 1 557 ? -27.24859 8.07219 30.82587 1.000 15.11181 557 MET A CA 1
ATOM 4132 C C . MET A 1 557 ? -26.84935 7.42219 32.14572 1.000 16.01453 557 MET A C 1
ATOM 4133 O O . MET A 1 557 ? -27.51319 6.49439 32.62749 1.000 15.58473 557 MET A O 1
ATOM 4138 N N . MET A 1 558 ? -25.76651 7.89791 32.74414 1.000 13.57539 558 MET A N 1
ATOM 4139 C CA . MET A 1 558 ? -25.27126 7.26681 33.96370 1.000 16.38636 558 MET A CA 1
ATOM 4140 C C . MET A 1 558 ? -26.26367 7.42864 35.10179 1.000 15.70589 558 MET A C 1
ATOM 4141 O O . MET A 1 558 ? -26.48465 6.49389 35.88273 1.000 15.10501 558 MET A O 1
ATOM 4146 N N . GLN A 1 559 ? -26.86373 8.61628 35.21827 1.000 16.07486 559 GLN A N 1
ATOM 4147 C CA . GLN A 1 559 ? -27.80785 8.86676 36.30375 1.000 16.11568 559 GLN A CA 1
ATOM 4148 C C . GLN A 1 559 ? -29.05908 7.99930 36.17619 1.000 17.57203 559 GLN A C 1
ATOM 4149 O O . GLN A 1 559 ? -29.50288 7.40382 37.16594 1.000 16.65761 559 GLN A O 1
ATOM 4155 N N . VAL A 1 560 ? -29.65791 7.91794 34.97763 1.000 13.01346 560 VAL A N 1
ATOM 4156 C CA . VAL A 1 560 ? -30.89060 7.13405 34.87019 1.000 14.84731 560 VAL A CA 1
ATOM 4157 C C . VAL A 1 560 ? -30.59602 5.64667 35.01888 1.000 14.46417 560 VAL A C 1
ATOM 4158 O O . VAL A 1 560 ? -31.39746 4.90522 35.60393 1.000 14.84032 560 VAL A O 1
ATOM 4162 N N . ALA A 1 561 ? -29.45458 5.18199 34.49834 1.000 12.06786 561 ALA A N 1
ATOM 4163 C CA . ALA A 1 561 ? -29.11306 3.76415 34.61402 1.000 12.71912 561 ALA A CA 1
ATOM 4164 C C . ALA A 1 561 ? -28.88139 3.37934 36.06768 1.000 15.35861 561 ALA A C 1
ATOM 4165 O O . ALA A 1 561 ? -29.35576 2.33174 36.52819 1.000 14.30069 561 ALA A O 1
ATOM 4167 N N . ASP A 1 562 ? -28.15821 4.22370 36.79962 1.000 15.85853 562 ASP A N 1
ATOM 4168 C CA . ASP A 1 562 ? -27.92608 3.99838 38.22716 1.000 17.37017 562 ASP A CA 1
ATOM 4169 C C . ASP A 1 562 ? -29.24250 3.92058 38.99007 1.000 16.66797 562 ASP A C 1
ATOM 4170 O O . ASP A 1 562 ? -29.44119 3.02475 39.81817 1.000 16.87725 562 ASP A O 1
ATOM 4175 N N . ASN A 1 563 ? -30.15834 4.85257 38.71529 1.000 14.57362 563 ASN A N 1
ATOM 4176 C CA . ASN A 1 563 ? -31.44410 4.86778 39.40942 1.000 17.19296 563 ASN A CA 1
ATOM 4177 C C . ASN A 1 563 ? -32.28239 3.64479 39.05387 1.000 19.49915 563 ASN A C 1
ATOM 4178 O O . ASN A 1 563 ? -32.90545 3.03337 39.93484 1.000 18.81829 563 ASN A O 1
ATOM 4183 N N . ALA A 1 564 ? -32.29596 3.25348 37.77111 1.000 14.20949 564 ALA A N 1
ATOM 4184 C CA . ALA A 1 564 ? -33.03646 2.05805 37.38285 1.000 14.66317 564 ALA A CA 1
ATOM 4185 C C . ALA A 1 564 ? -32.45951 0.80661 38.05559 1.000 16.28437 564 ALA A C 1
ATOM 4186 O O . ALA A 1 564 ? -33.21054 -0.08584 38.47458 1.000 14.67565 564 ALA A O 1
ATOM 4188 N N . ALA A 1 565 ? -31.12884 0.73188 38.17908 1.000 14.96144 565 ALA A N 1
ATOM 4189 C CA . ALA A 1 565 ? -30.49602 -0.42650 38.80632 1.000 17.20266 565 ALA A CA 1
ATOM 4190 C C . ALA A 1 565 ? -30.88678 -0.53140 40.27388 1.000 17.81520 565 ALA A C 1
ATOM 4191 O O . ALA A 1 565 ? -31.17086 -1.62931 40.77406 1.000 17.86344 565 ALA A O 1
ATOM 4193 N N . LYS A 1 566 ? -30.93490 0.60703 40.96825 1.000 17.29852 566 LYS A N 1
ATOM 4194 C CA . LYS A 1 566 ? -31.39620 0.61686 42.35592 1.000 20.38358 566 LYS A CA 1
ATOM 4195 C C . LYS A 1 566 ? -32.86305 0.22478 42.45429 1.000 22.83858 566 LYS A C 1
ATOM 4196 O O . LYS A 1 566 ? -33.24532 -0.57949 43.31415 1.000 19.50256 566 LYS A O 1
ATOM 4202 N N . ASP A 1 567 ? -33.69818 0.77766 41.57055 1.000 17.82670 567 ASP A N 1
ATOM 4203 C CA . ASP A 1 567 ? -35.12033 0.46769 41.55982 1.000 19.12328 567 ASP A CA 1
ATOM 4204 C C . ASP A 1 567 ? -35.36508 -1.00980 41.28215 1.000 18.84817 567 ASP A C 1
ATOM 4205 O O . ASP A 1 567 ? -36.32571 -1.59058 41.80595 1.000 18.90245 567 ASP A O 1
ATOM 4210 N N . GLY A 1 568 ? -34.50639 -1.63797 40.47925 1.000 13.71449 568 GLY A N 1
ATOM 4211 C CA . GLY A 1 568 ? -34.61789 -3.05342 40.21032 1.000 17.80751 568 GLY A CA 1
ATOM 4212 C C . GLY A 1 568 ? -33.98445 -3.97056 41.23321 1.000 20.39267 568 GLY A C 1
ATOM 4213 O O . GLY A 1 568 ? -33.96591 -5.18445 41.01898 1.000 22.37618 568 GLY A O 1
ATOM 4214 N N . GLY A 1 569 ? -33.45637 -3.43184 42.33122 1.000 21.39218 569 GLY A N 1
ATOM 4215 C CA . GLY A 1 569 ? -32.83033 -4.26131 43.35200 1.000 21.82961 569 GLY A CA 1
ATOM 4216 C C . GLY A 1 569 ? -31.56703 -4.96789 42.91051 1.000 23.63388 569 GLY A C 1
ATOM 4217 O O . GLY A 1 569 ? -31.24224 -6.04030 43.43664 1.000 20.78154 569 GLY A O 1
ATOM 4218 N N . LEU A 1 570 ? -30.83494 -4.40922 41.95187 1.000 19.06198 570 LEU A N 1
ATOM 4219 C CA . LEU A 1 570 ? -29.62446 -5.08510 41.50875 1.000 17.14833 570 LEU A CA 1
ATOM 4220 C C . LEU A 1 570 ? -28.55561 -5.07128 42.60613 1.000 18.42026 570 LEU A C 1
ATOM 4221 O O . LEU A 1 570 ? -28.57881 -4.25247 43.52525 1.000 16.95981 570 LEU A O 1
ATOM 4226 N N . VAL A 1 571 ? -27.59732 -5.98611 42.47066 1.000 19.82886 571 VAL A N 1
ATOM 4227 C CA . VAL A 1 571 ? -26.53538 -6.22915 43.44797 1.000 22.61404 571 VAL A CA 1
ATOM 4228 C C . VAL A 1 571 ? -25.18549 -6.06318 42.75992 1.000 21.97476 571 VAL A C 1
ATOM 4229 O O . VAL A 1 571 ? -24.96762 -6.61875 41.67601 1.000 20.07308 571 VAL A O 1
ATOM 4233 N N . GLU A 1 572 ? -24.27050 -5.33951 43.41156 1.000 22.12953 572 GLU A N 1
ATOM 4234 C CA . GLU A 1 572 ? -22.93419 -5.12798 42.86996 1.000 22.79672 572 GLU A CA 1
ATOM 4235 C C . GLU A 1 572 ? -22.16008 -6.43723 42.74222 1.000 24.81768 572 GLU A C 1
ATOM 4236 O O . GLU A 1 572 ? -22.38340 -7.40166 43.48461 1.000 21.26845 572 GLU A O 1
ATOM 4242 N N . GLY A 1 573 ? -21.24759 -6.46784 41.77028 1.000 20.98595 573 GLY A N 1
ATOM 4243 C CA . GLY A 1 573 ? -20.34534 -7.58774 41.59772 1.000 22.06337 573 GLY A CA 1
ATOM 4244 C C . GLY A 1 573 ? -20.88764 -8.75575 40.81280 1.000 24.64832 573 GLY A C 1
ATOM 4245 O O . GLY A 1 573 ? -20.29392 -9.83441 40.84742 1.000 25.82894 573 GLY A O 1
ATOM 4246 N N . ARG A 1 574 ? -21.98384 -8.57667 40.08590 1.000 21.09699 574 ARG A N 1
ATOM 4247 C CA . ARG A 1 574 ? -22.68268 -9.67161 39.43853 1.000 20.19935 574 ARG A CA 1
ATOM 4248 C C . ARG A 1 574 ? -22.50475 -9.61326 37.92543 1.000 19.92093 574 ARG A C 1
ATOM 4249 O O . ARG A 1 574 ? -22.06560 -8.60690 37.36582 1.000 16.52516 574 ARG A O 1
ATOM 4257 N N . ASN A 1 575 ? -22.84443 -10.72480 37.27980 1.000 18.66207 575 ASN A N 1
ATOM 4258 C CA . ASN A 1 575 ? -22.77785 -10.89496 35.83073 1.000 20.04856 575 ASN A CA 1
ATOM 4259 C C . ASN A 1 575 ? -24.02118 -10.21561 35.26778 1.000 16.99459 575 ASN A C 1
ATOM 4260 O O . ASN A 1 575 ? -25.06104 -10.84091 35.09305 1.000 18.77473 575 ASN A O 1
ATOM 4265 N N . VAL A 1 576 ? -23.92773 -8.90581 35.05766 1.000 15.93737 576 VAL A N 1
ATOM 4266 C CA . VAL A 1 576 ? -25.02624 -8.09110 34.54021 1.000 16.56859 576 VAL A CA 1
ATOM 4267 C C . VAL A 1 576 ? -24.51445 -7.36072 33.31467 1.000 16.09457 576 VAL A C 1
ATOM 4268 O O . VAL A 1 576 ? -23.39141 -6.83388 33.32516 1.000 15.52890 576 VAL A O 1
ATOM 4272 N N . ALA A 1 577 ? -25.33588 -7.32263 32.26260 1.000 13.78554 577 ALA A N 1
ATOM 4273 C CA . ALA A 1 577 ? -25.00032 -6.61211 31.02981 1.000 14.65474 577 ALA A CA 1
ATOM 4274 C C . ALA A 1 577 ? -25.60968 -5.20804 31.00514 1.000 15.18392 577 ALA A C 1
ATOM 4275 O O . ALA A 1 577 ? -26.66218 -4.94805 31.59509 1.000 11.51336 577 ALA A O 1
ATOM 4277 N N . VAL A 1 578 ? -24.92817 -4.29312 30.31842 1.000 13.51736 578 VAL A N 1
ATOM 4278 C CA . VAL A 1 578 ? -25.39276 -2.91472 30.16761 1.000 12.49242 578 VAL A CA 1
ATOM 4279 C C . VAL A 1 578 ? -25.42681 -2.60893 28.67378 1.000 15.05296 578 VAL A C 1
ATOM 4280 O O . VAL A 1 578 ? -24.38327 -2.65823 28.00836 1.000 15.76668 578 VAL A O 1
ATOM 4284 N N . LEU A 1 579 ? -26.61786 -2.34451 28.13502 1.000 11.89927 579 LEU A N 1
ATOM 4285 C CA . LEU A 1 579 ? -26.77465 -1.99989 26.73088 1.000 11.10866 579 LEU A CA 1
ATOM 4286 C C . LEU A 1 579 ? -27.24861 -0.56005 26.65945 1.000 12.95673 579 LEU A C 1
ATOM 4287 O O . LEU A 1 579 ? -28.22887 -0.20291 27.31999 1.000 15.45311 579 LEU A O 1
ATOM 4292 N N . VAL A 1 580 ? -26.55382 0.28064 25.89541 1.000 10.87796 580 VAL A N 1
ATOM 4293 C CA . VAL A 1 580 ? -26.95980 1.68089 25.79122 1.000 10.07558 580 VAL A CA 1
ATOM 4294 C C . VAL A 1 580 ? -27.41454 1.94488 24.35782 1.000 11.15477 580 VAL A C 1
ATOM 4295 O O . VAL A 1 580 ? -26.60294 1.93144 23.42661 1.000 10.60810 580 VAL A O 1
ATOM 4299 N N . ALA A 1 581 ? -28.70513 2.21639 24.18926 1.000 9.89243 581 ALA A N 1
ATOM 4300 C CA . ALA A 1 581 ? -29.25147 2.64449 22.91011 1.000 9.88252 581 ALA A CA 1
ATOM 4301 C C . ALA A 1 581 ? -28.91909 4.11024 22.67963 1.000 12.73597 581 ALA A C 1
ATOM 4302 O O . ALA A 1 581 ? -29.22955 4.96129 23.51539 1.000 11.09837 581 ALA A O 1
ATOM 4304 N N . MET A 1 582 ? -28.26242 4.41114 21.56497 1.000 12.58422 582 MET A N 1
ATOM 4305 C CA . MET A 1 582 ? -27.83201 5.78350 21.34001 1.000 12.76498 582 MET A CA 1
ATOM 4306 C C . MET A 1 582 ? -27.44918 5.92245 19.87723 1.000 13.09545 582 MET A C 1
ATOM 4307 O O . MET A 1 582 ? -27.34588 4.93666 19.14607 1.000 12.81990 582 MET A O 1
ATOM 4312 N N . GLY A 1 583 ? -27.30322 7.17449 19.44843 1.000 13.62714 583 GLY A N 1
ATOM 4313 C CA . GLY A 1 583 ? -26.56494 7.51954 18.25546 1.000 16.79258 583 GLY A CA 1
ATOM 4314 C C . GLY A 1 583 ? -25.50216 8.53421 18.65095 1.000 17.86900 583 GLY A C 1
ATOM 4315 O O . GLY A 1 583 ? -25.37491 8.89798 19.82600 1.000 16.01858 583 GLY A O 1
ATOM 4316 N N . MET A 1 584 ? -24.73223 8.98742 17.66579 1.000 16.93377 584 MET A N 1
ATOM 4317 C CA . MET A 1 584 ? -23.62709 9.87032 18.04601 1.000 16.54980 584 MET A CA 1
ATOM 4318 C C . MET A 1 584 ? -24.16219 11.18128 18.61518 1.000 13.20134 584 MET A C 1
ATOM 4319 O O . MET A 1 584 ? -25.23924 11.66337 18.23883 1.000 16.38090 584 MET A O 1
ATOM 4324 N N . GLU A 1 585 ? -23.43748 11.71469 19.58885 1.000 14.41092 585 GLU A N 1
ATOM 4325 C CA . GLU A 1 585 ? -23.67172 13.07528 20.05351 1.000 13.87620 585 GLU A CA 1
ATOM 4326 C C . GLU A 1 585 ? -23.23806 14.01187 18.93864 1.000 13.92525 585 GLU A C 1
ATOM 4327 O O . GLU A 1 585 ? -22.03980 14.16330 18.68541 1.000 12.56571 585 GLU A O 1
ATOM 4333 N N . LEU A 1 586 ? -24.20441 14.59656 18.24048 1.000 12.56673 586 LEU A N 1
ATOM 4334 C CA . LEU A 1 586 ? -23.87605 15.48174 17.13179 1.000 13.08953 586 LEU A CA 1
ATOM 4335 C C . LEU A 1 586 ? -23.09660 16.71365 17.58084 1.000 14.16991 586 LEU A C 1
ATOM 4336 O O . LEU A 1 586 ? -22.38566 17.31235 16.75432 1.000 12.95443 586 LEU A O 1
ATOM 4341 N N . GLU A 1 587 ? -23.20714 17.11503 18.86674 1.000 13.98448 587 GLU A N 1
ATOM 4342 C CA . GLU A 1 587 ? -22.40304 18.23655 19.35739 1.000 12.98229 587 GLU A CA 1
ATOM 4343 C C . GLU A 1 587 ? -20.90785 17.93376 19.35483 1.000 14.11885 587 GLU A C 1
ATOM 4344 O O . GLU A 1 587 ? -20.10026 18.86411 19.51884 1.000 11.98089 587 GLU A O 1
ATOM 4350 N N . LEU A 1 588 ? -20.50928 16.67960 19.13354 1.000 12.92281 588 LEU A N 1
ATOM 4351 C CA . LEU A 1 588 ? -19.08689 16.38507 19.00953 1.000 10.99269 588 LEU A CA 1
ATOM 4352 C C . LEU A 1 588 ? -18.41439 17.11224 17.84262 1.000 12.67218 588 LEU A C 1
ATOM 4353 O O . LEU A 1 588 ? -17.17769 17.24077 17.83937 1.000 11.09764 588 LEU A O 1
ATOM 4358 N N . HIS A 1 589 ? -19.18612 17.56847 16.84955 1.000 12.28617 589 HIS A N 1
ATOM 4359 C CA . HIS A 1 589 ? -18.61445 18.34670 15.75284 1.000 11.84359 589 HIS A CA 1
ATOM 4360 C C . HIS A 1 589 ? -18.09384 19.69599 16.22179 1.000 12.28103 589 HIS A C 1
ATOM 4361 O O . HIS A 1 589 ? -17.29098 20.31526 15.51618 1.000 12.56658 589 HIS A O 1
ATOM 4368 N N . GLN A 1 590 ? -18.51583 20.14799 17.40616 1.000 12.71414 590 GLN A N 1
ATOM 4369 C CA . GLN A 1 590 ? -18.01539 21.41758 17.91312 1.000 12.92998 590 GLN A CA 1
ATOM 4370 C C . GLN A 1 590 ? -16.52904 21.35484 18.22627 1.000 12.32530 590 GLN A C 1
ATOM 4371 O O . GLN A 1 590 ? -15.86771 22.39551 18.21710 1.000 13.87784 590 GLN A O 1
ATOM 4377 N N . TYR A 1 591 ? -15.98650 20.1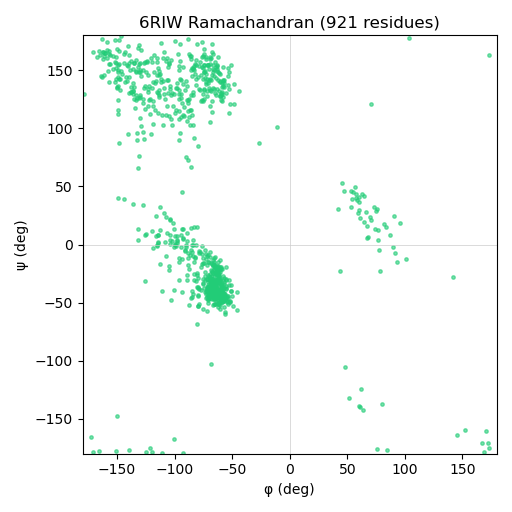6490 18.50128 1.000 13.67696 591 TYR A N 1
ATOM 4378 C CA . TYR A 1 591 ? -14.57497 20.07785 18.85012 1.000 14.45151 591 TYR A CA 1
ATOM 4379 C C . TYR A 1 591 ? -13.68259 20.44251 17.66282 1.000 14.22476 591 TYR A C 1
ATOM 4380 O O . TYR A 1 591 ? -12.77787 21.28767 17.78041 1.000 15.15135 591 TYR A O 1
ATOM 4389 N N . ARG A 1 592 ? -13.89870 19.81054 16.50821 1.000 12.50391 592 ARG A N 1
ATOM 4390 C CA . ARG A 1 592 ? -13.17343 20.27067 15.32022 1.000 13.09788 592 ARG A CA 1
ATOM 4391 C C . ARG A 1 592 ? -13.61554 21.67692 14.92077 1.000 13.17542 592 ARG A C 1
ATOM 4392 O O . ARG A 1 592 ? -12.81767 22.45489 14.37448 1.000 13.01411 592 ARG A O 1
ATOM 4400 N N . GLY A 1 593 ? -14.87428 22.02495 15.19229 1.000 11.70469 593 GLY A N 1
ATOM 4401 C CA . GLY A 1 593 ? -15.31390 23.39737 15.00280 1.000 12.53967 593 GLY A CA 1
ATOM 4402 C C . GLY A 1 593 ? -14.39877 24.40013 15.68010 1.000 14.91160 593 GLY A C 1
ATOM 4403 O O . GLY A 1 593 ? -14.17444 25.49640 15.16009 1.000 13.55636 593 GLY A O 1
ATOM 4404 N N . ARG A 1 594 ? -13.84653 24.03604 16.83777 1.000 11.56653 594 ARG A N 1
ATOM 4405 C CA . ARG A 1 594 ? -12.83569 24.87247 17.48917 1.000 13.59548 594 ARG A CA 1
ATOM 4406 C C . ARG A 1 594 ? -11.45370 24.68997 16.85760 1.000 14.83620 594 ARG A C 1
ATOM 4407 O O . ARG A 1 594 ? -10.79073 25.65972 16.46240 1.000 12.41340 594 ARG A O 1
ATOM 4415 N N . VAL A 1 595 ? -11.00528 23.45277 16.75099 1.000 11.13132 595 VAL A N 1
ATOM 4416 C CA . VAL A 1 595 ? -9.60850 23.17808 16.40462 1.000 13.14185 595 VAL A CA 1
ATOM 4417 C C . VAL A 1 595 ? -9.26602 23.73538 15.02635 1.000 13.95842 595 VAL A C 1
ATOM 4418 O O . VAL A 1 595 ? -8.18368 24.30693 14.81374 1.000 14.13967 595 VAL A O 1
ATOM 4422 N N . ASN A 1 596 ? -10.19825 23.62451 14.08603 1.000 12.71095 596 ASN A N 1
ATOM 4423 C CA . ASN A 1 596 ? -9.90881 23.97537 12.69510 1.000 14.45006 596 ASN A CA 1
ATOM 4424 C C . ASN A 1 596 ? -9.74649 25.47868 12.49577 1.000 14.64061 596 ASN A C 1
ATOM 4425 O O . ASN A 1 596 ? -9.19697 25.90662 11.46833 1.000 13.91563 596 ASN A O 1
ATOM 4430 N N . LEU A 1 597 ? -10.17832 26.29255 13.46164 1.000 11.82495 597 LEU A N 1
ATOM 4431 C CA . LEU A 1 597 ? -10.01082 27.73080 13.31244 1.000 15.05303 597 LEU A CA 1
ATOM 4432 C C . LEU A 1 597 ? -8.53526 28.12973 13.22695 1.000 15.91548 597 LEU A C 1
ATOM 4433 O O . LEU A 1 597 ? -8.24823 29.23177 12.76651 1.000 17.10642 597 LEU A O 1
ATOM 4438 N N . THR A 1 598 ? -7.61128 27.26199 13.66615 1.000 17.12953 598 THR A N 1
ATOM 4439 C CA . THR A 1 598 ? -6.16950 27.45946 13.45284 1.000 20.10629 598 THR A CA 1
ATOM 4440 C C . THR A 1 598 ? -5.84541 27.87055 12.01586 1.000 20.11062 598 THR A C 1
ATOM 4441 O O . THR A 1 598 ? -5.20309 28.89803 11.76794 1.000 18.44328 598 THR A O 1
ATOM 4445 N N . THR A 1 599 ? -6.25484 27.06044 11.05112 1.000 17.05785 599 THR A N 1
ATOM 4446 C CA . THR A 1 599 ? -5.93807 27.40111 9.67480 1.000 16.99182 599 THR A CA 1
ATOM 4447 C C . THR A 1 599 ? -7.00064 28.27662 9.05396 1.000 17.56563 599 THR A C 1
ATOM 4448 O O . THR A 1 599 ? -6.69467 29.04770 8.13739 1.000 17.85741 599 THR A O 1
ATOM 4452 N N . GLN A 1 600 ? -8.24530 28.20460 9.53769 1.000 13.05043 600 GLN A N 1
ATOM 4453 C CA . GLN A 1 600 ? -9.26830 29.09759 8.99653 1.000 14.56888 600 GLN A CA 1
ATOM 4454 C C . GLN A 1 600 ? -8.92571 30.56010 9.25412 1.000 15.46886 600 GLN A C 1
ATOM 4455 O O . GLN A 1 600 ? -9.06920 31.40028 8.35570 1.000 16.22117 600 GLN A O 1
ATOM 4461 N N . ILE A 1 601 ? -8.47085 30.88732 10.46873 1.000 14.63579 601 ILE A N 1
ATOM 4462 C CA . ILE A 1 601 ? -8.15987 32.28601 10.77698 1.000 15.72303 601 ILE A CA 1
ATOM 4463 C C . ILE A 1 601 ? -6.86227 32.69881 10.08993 1.000 13.27023 601 ILE A C 1
ATOM 4464 O O . ILE A 1 601 ? -6.75519 33.80541 9.55219 1.000 14.06577 601 ILE A O 1
ATOM 4469 N N . GLU A 1 602 ? -5.86277 31.81954 10.08462 1.000 15.59558 602 GLU A N 1
ATOM 4470 C CA . GLU A 1 602 ? -4.62560 32.14509 9.37103 1.000 17.90587 602 GLU A CA 1
ATOM 4471 C C . GLU A 1 602 ? -4.90894 32.45074 7.90378 1.000 16.70244 602 GLU A C 1
ATOM 4472 O O . GLU A 1 602 ? -4.44892 33.47189 7.36855 1.000 16.81823 602 GLU A O 1
ATOM 4478 N N . ASP A 1 603 ? -5.68730 31.58367 7.24284 1.000 14.82844 603 ASP A N 1
ATOM 4479 C CA . ASP A 1 603 ? -6.02056 31.79249 5.83366 1.000 17.46870 603 ASP A CA 1
ATOM 4480 C C . ASP A 1 603 ? -6.78880 33.08721 5.61744 1.000 17.54029 603 ASP A C 1
ATOM 4481 O O . ASP A 1 603 ? -6.56925 33.78952 4.62115 1.000 18.48481 603 ASP A O 1
ATOM 4486 N N . SER A 1 604 ? -7.72777 33.40005 6.51224 1.000 14.45949 604 SER A N 1
ATOM 4487 C CA . SER A 1 604 ? -8.50811 34.62173 6.38377 1.000 12.88707 604 SER A CA 1
ATOM 4488 C C . SER A 1 604 ? -7.61574 35.85496 6.45275 1.000 14.89292 604 SER A C 1
ATOM 4489 O O . SER A 1 604 ? -7.73742 36.76928 5.63028 1.000 16.63682 604 SER A O 1
ATOM 4492 N N . LEU A 1 605 ? -6.76064 35.92379 7.47141 1.000 12.72007 605 LEU A N 1
ATOM 4493 C CA . LEU A 1 605 ? -5.87009 37.07366 7.62942 1.000 17.27471 605 LEU A CA 1
ATOM 4494 C C . LEU A 1 605 ? -4.95289 37.23322 6.42809 1.000 18.93484 605 LEU A C 1
ATOM 4495 O O . LEU A 1 605 ? -4.75496 38.35014 5.92512 1.000 17.97356 605 LEU A O 1
ATOM 4500 N N . LEU A 1 606 ? -4.38026 36.12289 5.95847 1.000 17.00741 606 LEU A N 1
ATOM 4501 C CA . LEU A 1 606 ? -3.52683 36.16900 4.77670 1.000 18.83937 606 LEU A CA 1
ATOM 4502 C C . LEU A 1 606 ? -4.30345 36.66641 3.56846 1.000 19.54811 606 LEU A C 1
ATOM 4503 O O . LEU A 1 606 ? -3.91884 37.64567 2.91694 1.000 19.85890 606 LEU A O 1
ATOM 4508 N N . GLN A 1 607 ? -5.41122 36.00096 3.24668 1.000 16.23894 607 GLN A N 1
ATOM 4509 C CA . GLN A 1 607 ? -6.08739 36.31468 2.00187 1.000 16.32108 607 GLN A CA 1
ATOM 4510 C C . GLN A 1 607 ? -6.65787 37.71843 2.01065 1.000 18.61492 607 GLN A C 1
ATOM 4511 O O . GLN A 1 607 ? -6.69739 38.36353 0.95640 1.000 19.21036 607 GLN A O 1
ATOM 4517 N N . GLN A 1 608 ? -7.08191 38.22190 3.17949 1.000 15.74338 608 GLN A N 1
ATOM 4518 C CA . GLN A 1 608 ? -7.71344 39.53149 3.18450 1.000 15.55699 608 GLN A CA 1
ATOM 4519 C C . GLN A 1 608 ? -6.70354 40.66720 3.24641 1.000 16.04756 608 GLN A C 1
ATOM 4520 O O . GLN A 1 608 ? -7.09819 41.82606 3.08295 1.000 17.46745 608 GLN A O 1
ATOM 4526 N N . GLY A 1 609 ? -5.43763 40.36112 3.49208 1.000 16.41959 609 GLY A N 1
ATOM 4527 C CA . GLY A 1 609 ? -4.38066 41.34182 3.38374 1.000 18.50649 609 GLY A CA 1
ATOM 4528 C C . GLY A 1 609 ? -3.98922 42.00889 4.67596 1.000 20.88159 609 GLY A C 1
ATOM 4529 O O . GLY A 1 609 ? -3.35392 43.07033 4.63904 1.000 18.72762 609 GLY A O 1
ATOM 4530 N N . ILE A 1 610 ? -4.32859 41.42587 5.81950 1.000 22.89663 610 ILE A N 1
ATOM 4531 C CA . ILE A 1 610 ? -4.02391 42.02383 7.11669 1.000 25.78560 610 ILE A CA 1
ATOM 4532 C C . ILE A 1 610 ? -2.90606 41.21469 7.75406 1.000 24.28990 610 ILE A C 1
ATOM 4533 O O . ILE A 1 610 ? -3.10139 40.05321 8.14062 1.000 27.77551 610 ILE A O 1
ATOM 4538 N N . ASN A 1 611 ? -1.73008 41.82365 7.86785 1.000 22.13750 611 ASN A N 1
ATOM 4539 C CA . ASN A 1 611 ? -0.52457 41.13468 8.32042 1.000 23.91255 611 ASN A CA 1
ATOM 4540 C C . ASN A 1 611 ? -0.38047 41.41181 9.81340 1.000 27.87293 611 ASN A C 1
ATOM 4541 O O . ASN A 1 611 ? 0.23195 42.39551 10.21928 1.000 28.98426 611 ASN A O 1
ATOM 4546 N N . LEU A 1 612 ? -0.96743 40.54363 10.63563 1.000 25.25695 612 LEU A N 1
ATOM 4547 C CA . LEU A 1 612 ? -0.75306 40.60633 12.07409 1.000 27.75106 612 LEU A CA 1
ATOM 4548 C C . LEU A 1 612 ? 0.55957 39.92540 12.44433 1.000 26.49708 612 LEU A C 1
ATOM 4549 O O . LEU A 1 612 ? 1.07812 39.08565 11.70250 1.000 25.41420 612 LEU A O 1
ATOM 4554 N N . THR A 1 613 ? 1.09193 40.27631 13.61784 1.000 23.23035 613 THR A N 1
ATOM 4555 C CA . THR A 1 613 ? 2.22956 39.52284 14.12155 1.000 24.13552 613 THR A CA 1
ATOM 4556 C C . THR A 1 613 ? 1.79470 38.09999 14.45735 1.000 29.46283 613 THR A C 1
ATOM 4557 O O . THR A 1 613 ? 0.60029 37.79635 14.56215 1.000 24.41558 613 THR A O 1
ATOM 4561 N N . VAL A 1 614 ? 2.77989 37.21399 14.61619 1.000 21.92844 614 VAL A N 1
ATOM 4562 C CA . VAL A 1 614 ? 2.45813 35.84352 15.00688 1.000 28.93177 614 VAL A CA 1
ATOM 4563 C C . VAL A 1 614 ? 1.70883 35.83623 16.33366 1.000 30.14429 614 VAL A C 1
ATOM 4564 O O . VAL A 1 614 ? 0.74840 35.07496 16.52161 1.000 25.59062 614 VAL A O 1
ATOM 4568 N N . GLU A 1 615 ? 2.12044 36.69721 17.26501 1.000 24.48797 615 GLU A N 1
ATOM 4569 C CA . GLU A 1 615 ? 1.47360 36.71279 18.57472 1.000 31.82615 615 GLU A CA 1
ATOM 4570 C C . GLU A 1 615 ? 0.05951 37.27719 18.49442 1.000 22.92314 615 GLU A C 1
ATOM 4571 O O . GLU A 1 615 ? -0.84014 36.80353 19.20309 1.000 21.60940 615 GLU A O 1
ATOM 4577 N N . GLN A 1 616 ? -0.16040 38.28763 17.64429 1.000 19.08632 616 GLN A N 1
ATOM 4578 C CA . GLN A 1 616 ? -1.50898 38.82076 17.46660 1.000 24.12164 616 GLN A CA 1
ATOM 4579 C C . GLN A 1 616 ? -2.43586 37.77382 16.85935 1.000 23.27869 616 GLN A C 1
ATOM 4580 O O . GLN A 1 616 ? -3.60359 37.65125 17.26211 1.000 19.48864 616 GLN A O 1
ATOM 4586 N N . ARG A 1 617 ? -1.93853 37.04428 15.85870 1.000 20.44388 617 ARG A N 1
ATOM 4587 C CA . ARG A 1 617 ? -2.75134 36.03716 15.18278 1.000 20.22793 617 ARG A CA 1
ATOM 4588 C C . ARG A 1 617 ? -3.11655 34.90098 16.13077 1.000 21.02868 617 ARG A C 1
ATOM 4589 O O . ARG A 1 617 ? -4.24226 34.38520 16.09142 1.000 20.81118 617 ARG A O 1
ATOM 4597 N N . GLU A 1 618 ? -2.17969 34.49556 16.99502 1.000 20.58221 618 GLU A N 1
ATOM 4598 C CA . GLU A 1 618 ? -2.48507 33.43019 17.95113 1.000 24.19995 618 GLU A CA 1
ATOM 4599 C C . GLU A 1 618 ? -3.52224 33.87716 18.96511 1.000 22.54477 618 GLU A C 1
ATOM 4600 O O . GLU A 1 618 ? -4.43902 33.11314 19.29731 1.000 17.80311 618 GLU A O 1
ATOM 4606 N N . GLU A 1 619 ? -3.40588 35.11638 19.44590 1.000 19.76843 619 GLU A N 1
ATOM 4607 C CA . GLU A 1 619 ? -4.39191 35.65244 20.37550 1.000 24.46306 619 GLU A CA 1
ATOM 4608 C C . GLU A 1 619 ? -5.77130 35.76585 19.73421 1.000 20.29703 619 GLU A C 1
ATOM 4609 O O . GLU A 1 619 ? -6.77523 35.42237 20.35921 1.000 19.94171 619 GLU A O 1
ATOM 4615 N N . LEU A 1 620 ? -5.84804 36.28035 18.50686 1.000 17.23784 620 LEU A N 1
ATOM 4616 C CA . LEU A 1 620 ? -7.12944 36.33894 17.81143 1.000 17.32352 620 LEU A CA 1
ATOM 4617 C C . LEU A 1 620 ? -7.71788 34.94183 17.62286 1.000 18.80420 620 LEU A C 1
ATOM 4618 O O . LEU A 1 620 ? -8.92435 34.72622 17.82307 1.000 15.61668 620 LEU A O 1
ATOM 4623 N N . THR A 1 621 ? -6.88002 33.99289 17.20455 1.000 16.73586 621 THR A N 1
ATOM 4624 C CA . THR A 1 621 ? -7.33169 32.61567 17.01734 1.000 16.78094 621 THR A CA 1
ATOM 4625 C C . THR A 1 621 ? -7.83437 32.02577 18.33121 1.000 19.49829 621 THR A C 1
ATOM 4626 O O . THR A 1 621 ? -8.88667 31.38231 18.36559 1.000 17.38680 621 THR A O 1
ATOM 4630 N N . ASN A 1 622 ? -7.12755 32.28133 19.42976 1.000 16.81715 622 ASN A N 1
ATOM 4631 C CA . ASN A 1 622 ? -7.53697 31.72966 20.72329 1.000 19.29502 622 ASN A CA 1
ATOM 4632 C C . ASN A 1 622 ? -8.87630 32.29094 21.18723 1.000 20.96132 622 ASN A C 1
ATOM 4633 O O . ASN A 1 622 ? -9.67764 31.57208 21.80331 1.000 19.34319 622 ASN A O 1
ATOM 4638 N N . ILE A 1 623 ? -9.13736 33.56859 20.90742 1.000 15.21566 623 ILE A N 1
ATOM 4639 C CA . ILE A 1 623 ? -10.41500 34.16847 21.28746 1.000 18.12809 623 ILE A CA 1
ATOM 4640 C C . ILE A 1 623 ? -11.56048 33.49143 20.54553 1.000 20.10238 623 ILE A C 1
ATOM 4641 O O . ILE A 1 623 ? -12.59002 33.14849 21.13929 1.000 19.90630 623 ILE A O 1
ATOM 4646 N N . ALA A 1 624 ? -11.40246 33.31518 19.23230 1.000 16.02934 624 ALA A N 1
ATOM 4647 C CA . ALA A 1 624 ? -12.42740 32.63882 18.43302 1.000 14.82473 624 ALA A CA 1
ATOM 4648 C C . ALA A 1 624 ? -12.60894 31.18900 18.87459 1.000 16.07147 624 ALA A C 1
ATOM 4649 O O . ALA A 1 624 ? -13.74473 30.72052 19.00733 1.000 17.72046 624 ALA A O 1
ATOM 4651 N N . LYS A 1 625 ? -11.50293 30.46697 19.09244 1.000 14.22965 625 LYS A N 1
ATOM 4652 C CA . LYS A 1 625 ? -11.57549 29.06632 19.51394 1.000 16.36639 625 LYS A CA 1
ATOM 4653 C C . LYS A 1 625 ? -12.35193 28.91954 20.81699 1.000 20.60592 625 LYS A C 1
ATOM 4654 O O . LYS A 1 625 ? -13.21388 28.03360 20.95530 1.000 17.18292 625 LYS A O 1
ATOM 4660 N N . ASP A 1 626 ? -12.03183 29.76243 21.80539 1.000 19.19502 626 ASP A N 1
ATOM 4661 C CA . ASP A 1 626 ? -12.68577 29.64840 23.10625 1.000 20.43617 626 ASP A CA 1
ATOM 4662 C C . ASP A 1 626 ? -14.17403 29.94808 23.02397 1.000 24.64927 626 ASP A C 1
ATOM 4663 O O . ASP A 1 626 ? -14.94389 29.46245 23.86461 1.000 21.99573 626 ASP A O 1
ATOM 4668 N N . GLY A 1 627 ? -14.59758 30.70750 22.01288 1.000 17.54945 627 GLY A N 1
ATOM 4669 C CA . GLY A 1 627 ? -16.01518 30.90705 21.79970 1.000 21.47072 627 GLY A CA 1
ATOM 4670 C C . GLY A 1 627 ? -16.73530 29.63660 21.39364 1.000 20.85980 627 GLY A C 1
ATOM 4671 O O . GLY A 1 627 ? -17.89822 29.43632 21.75555 1.000 21.38720 627 GLY A O 1
ATOM 4672 N N . VAL A 1 628 ? -16.06227 28.75914 20.65236 1.000 17.89309 628 VAL A N 1
ATOM 4673 C CA . VAL A 1 628 ? -16.72095 27.58444 20.07940 1.000 16.77388 628 VAL A CA 1
ATOM 4674 C C . VAL A 1 628 ? -16.75125 26.41739 21.05932 1.000 21.09369 628 VAL A C 1
ATOM 4675 O O . VAL A 1 628 ? -17.78018 25.74318 21.21597 1.000 21.18061 628 VAL A O 1
ATOM 4679 N N . ALA A 1 629 ? -15.62789 26.13011 21.70847 1.000 16.99712 629 ALA A N 1
ATOM 4680 C CA . ALA A 1 629 ? -15.53379 24.94476 22.56364 1.000 17.31643 629 ALA A CA 1
ATOM 4681 C C . ALA A 1 629 ? -14.26919 25.05603 23.39077 1.000 22.94562 629 ALA A C 1
ATOM 4682 O O . ALA A 1 629 ? -13.35033 25.78529 23.02973 1.000 21.55568 629 ALA A O 1
ATOM 4684 N N . SER A 1 630 ? -14.21257 24.29059 24.47748 1.000 24.77517 630 SER A N 1
ATOM 4685 C CA . SER A 1 630 ? -13.00471 24.21903 25.28817 1.000 26.77470 630 SER A CA 1
ATOM 4686 C C . SER A 1 630 ? -11.98371 23.30308 24.63276 1.000 23.75097 630 SER A C 1
ATOM 4687 O O . SER A 1 630 ? -12.33114 22.39738 23.86943 1.000 24.69590 630 SER A O 1
ATOM 4690 N N . ALA A 1 631 ? -10.71039 23.55660 24.92093 1.000 24.48527 631 ALA A N 1
ATOM 4691 C CA . ALA A 1 631 ? -9.65624 22.67691 24.43422 1.000 27.44236 631 ALA A CA 1
ATOM 4692 C C . ALA A 1 631 ? -9.82189 21.27972 25.02275 1.000 33.74378 631 ALA A C 1
ATOM 4693 O O . ALA A 1 631 ? -10.38246 21.10789 26.10868 1.000 30.48115 631 ALA A O 1
ATOM 4695 N N . ALA A 1 632 ? -9.31434 20.28087 24.29257 1.000 32.47379 632 ALA A N 1
ATOM 4696 C CA . ALA A 1 632 ? -9.41785 18.88846 24.72224 1.000 33.87179 632 ALA A CA 1
ATOM 4697 C C . ALA A 1 632 ? -8.76836 18.67730 26.08403 1.000 30.39050 632 ALA A C 1
ATOM 4698 O O . ALA A 1 632 ? -7.67245 19.17807 26.35383 1.000 31.34640 632 ALA A O 1
ATOM 4700 N N . GLN A 1 633 ? -9.45666 17.93760 26.94855 1.000 27.95267 633 GLN A N 1
ATOM 4701 C CA . GLN A 1 633 ? -8.90147 17.48734 28.21922 1.000 26.54112 633 GLN A CA 1
ATOM 4702 C C . GLN A 1 633 ? -9.14295 15.98708 28.34312 1.000 26.56690 633 GLN A C 1
ATOM 4703 O O . GLN A 1 633 ? -10.06618 15.44270 27.72806 1.000 20.13881 633 GLN A O 1
ATOM 4709 N N . LEU A 1 634 ? -8.31274 15.32871 29.16247 1.000 22.05413 634 LEU A N 1
ATOM 4710 C CA . LEU A 1 634 ? -8.27676 13.86393 29.20174 1.000 26.94935 634 LEU A CA 1
ATOM 4711 C C . LEU A 1 634 ? -9.64981 13.25986 29.50038 1.000 23.13776 634 LEU A C 1
ATOM 4712 O O . LEU A 1 634 ? -10.17772 12.44673 28.72748 1.000 21.44759 634 LEU A O 1
ATOM 4717 N N . ASN A 1 635 ? -10.22476 13.60289 30.64943 1.000 24.60950 635 ASN A N 1
ATOM 4718 C CA . ASN A 1 635 ? -11.49050 12.97840 31.01620 1.000 24.11343 635 ASN A CA 1
ATOM 4719 C C . ASN A 1 635 ? -12.59984 13.38421 30.06154 1.000 22.74723 635 ASN A C 1
ATOM 4720 O O . ASN A 1 635 ? -13.42042 12.54470 29.66327 1.000 19.97608 635 ASN A O 1
ATOM 4725 N N . GLN A 1 636 ? -12.63974 14.66033 29.67795 1.000 20.96123 636 GLN A N 1
ATOM 4726 C CA . GLN A 1 636 ? -13.66301 15.08850 28.73337 1.000 22.22380 636 GLN A CA 1
ATOM 4727 C C . GLN A 1 636 ? -13.59718 14.26812 27.45056 1.000 19.55486 636 GLN A C 1
ATOM 4728 O O . GLN A 1 636 ? -14.63163 13.84960 26.92253 1.000 14.87822 636 GLN A O 1
ATOM 4734 N N . TYR A 1 637 ? -12.39408 14.00698 26.93635 1.000 17.31421 637 TYR A N 1
ATOM 4735 C CA . TYR A 1 637 ? -12.33709 13.24680 25.68744 1.000 18.66660 637 TYR A CA 1
ATOM 4736 C C . TYR A 1 637 ? -12.77120 11.79346 25.87153 1.000 18.65025 637 TYR A C 1
ATOM 4737 O O . TYR A 1 637 ? -13.34278 11.21408 24.94049 1.000 19.65300 637 TYR A O 1
ATOM 4746 N N . THR A 1 638 ? -12.52650 11.17508 27.04302 1.000 18.11424 638 THR A N 1
ATOM 4747 C CA . THR A 1 638 ? -13.05469 9.82142 27.24385 1.000 18.07146 638 THR A CA 1
ATOM 4748 C C . THR A 1 638 ? -14.57963 9.80229 27.14595 1.000 17.47610 638 THR A C 1
ATOM 4749 O O . THR A 1 638 ? -15.15878 8.78142 26.75407 1.000 17.23905 638 THR A O 1
ATOM 4753 N N . SER A 1 639 ? -15.24313 10.90230 27.50610 1.000 16.33738 639 SER A N 1
ATOM 4754 C CA . SER A 1 639 ? -16.69234 10.95736 27.36818 1.000 16.74397 639 SER A CA 1
ATOM 4755 C C . SER A 1 639 ? -17.14420 11.21644 25.93326 1.000 18.90248 639 SER A C 1
ATOM 4756 O O . SER A 1 639 ? -18.34879 11.16568 25.66966 1.000 17.13147 639 SER A O 1
ATOM 4759 N N . PHE A 1 640 ? -16.22274 11.48765 25.00267 1.000 16.18807 640 PHE A N 1
ATOM 4760 C CA . PHE A 1 640 ? -16.58929 11.49452 23.59215 1.000 15.42576 640 PHE A CA 1
ATOM 4761 C C . PHE A 1 640 ? -16.77242 10.08507 23.03491 1.000 20.45479 640 PHE A C 1
ATOM 4762 O O . PHE A 1 640 ? -17.26832 9.94125 21.91080 1.000 21.12138 640 PHE A O 1
ATOM 4770 N N . ILE A 1 641 ? -16.36556 9.04992 23.77556 1.000 17.60007 641 ILE A N 1
ATOM 4771 C CA . ILE A 1 641 ? -16.32038 7.66841 23.29505 1.000 17.59592 641 ILE A CA 1
ATOM 4772 C C . ILE A 1 641 ? -17.56608 6.94420 23.80297 1.000 19.37726 641 ILE A C 1
ATOM 4773 O O . ILE A 1 641 ? -17.70634 6.71042 25.00534 1.000 17.59916 641 ILE A O 1
ATOM 4778 N N . GLY A 1 642 ? -18.46233 6.55280 22.89070 1.000 20.50564 642 GLY A N 1
ATOM 4779 C CA . GLY A 1 642 ? -19.80512 6.16725 23.30121 1.000 18.58200 642 GLY A CA 1
ATOM 4780 C C . GLY A 1 642 ? -19.85295 4.96599 24.22808 1.000 16.73831 642 GLY A C 1
ATOM 4781 O O . GLY A 1 642 ? -20.62296 4.94925 25.19673 1.000 20.42249 642 GLY A O 1
ATOM 4782 N N . ASN A 1 643 ? -19.04563 3.92952 23.94913 1.000 16.74627 643 ASN A N 1
ATOM 4783 C CA . ASN A 1 643 ? -19.16815 2.72637 24.76562 1.000 16.75224 643 ASN A CA 1
ATOM 4784 C C . ASN A 1 643 ? -18.71569 2.96069 26.20005 1.000 16.88629 643 ASN A C 1
ATOM 4785 O O . ASN A 1 643 ? -19.06193 2.17311 27.08843 1.000 18.85755 643 ASN A O 1
ATOM 4790 N N . ILE A 1 644 ? -17.97743 4.03540 26.45254 1.000 16.35865 644 ILE A N 1
ATOM 4791 C CA . ILE A 1 644 ? -17.44219 4.20825 27.79532 1.000 16.40386 644 ILE A CA 1
ATOM 4792 C C . ILE A 1 644 ? -18.55813 4.55651 28.76431 1.000 16.72747 644 ILE A C 1
ATOM 4793 O O . ILE A 1 644 ? -18.46489 4.24514 29.95413 1.000 16.34432 644 ILE A O 1
ATOM 4798 N N . MET A 1 645 ? -19.65046 5.15931 28.28773 1.000 15.72645 645 MET A N 1
ATOM 4799 C CA . MET A 1 645 ? -20.72184 5.45000 29.23760 1.000 18.60552 645 MET A CA 1
ATOM 4800 C C . MET A 1 645 ? -21.34506 4.16607 29.79040 1.000 16.11016 645 MET A C 1
ATOM 4801 O O . MET A 1 645 ? -21.70246 4.12107 30.97820 1.000 18.16412 645 MET A O 1
ATOM 4806 N N . ALA A 1 646 ? -21.42215 3.09684 28.98401 1.000 14.34192 646 ALA A N 1
ATOM 4807 C CA . ALA A 1 646 ? -21.86791 1.81033 29.52368 1.000 17.48823 646 ALA A CA 1
ATOM 4808 C C . ALA A 1 646 ? -20.84728 1.25586 30.51595 1.000 18.22148 646 ALA A C 1
ATOM 4809 O O . ALA A 1 646 ? -21.21565 0.76512 31.59256 1.000 17.50347 646 ALA A O 1
ATOM 4811 N N . SER A 1 647 ? -19.56105 1.34490 30.16986 1.000 14.82177 647 SER A N 1
ATOM 4812 C CA . SER A 1 647 ? -18.48148 0.89951 31.06154 1.000 20.34544 647 SER A CA 1
ATOM 4813 C C . SER A 1 647 ? -18.49045 1.61782 32.39726 1.000 19.02198 647 SER A C 1
ATOM 4814 O O . SER A 1 647 ? -18.11623 1.02564 33.41524 1.000 19.37350 647 SER A O 1
ATOM 4817 N N . ARG A 1 648 ? -18.87164 2.89332 32.41928 1.000 14.67693 648 ARG A N 1
ATOM 4818 C CA . ARG A 1 648 ? -18.82082 3.63288 33.68000 1.000 19.25334 648 ARG A CA 1
ATOM 4819 C C . ARG A 1 648 ? -19.82161 3.07810 34.68364 1.000 20.58192 648 ARG A C 1
ATOM 4820 O O . ARG A 1 648 ? -19.55591 3.08058 35.89870 1.000 19.23560 648 ARG A O 1
ATOM 4828 N N . ILE A 1 649 ? -20.97054 2.60752 34.19381 1.000 17.09220 649 ILE A N 1
ATOM 4829 C CA . ILE A 1 649 ? -21.95033 1.95610 35.06333 1.000 16.60279 649 ILE A CA 1
ATOM 4830 C C . ILE A 1 649 ? -21.42222 0.60541 35.53452 1.000 17.35101 649 ILE A C 1
ATOM 4831 O O . ILE A 1 649 ? -21.47572 0.28505 36.73040 1.000 20.66030 649 ILE A O 1
ATOM 4836 N N . SER A 1 650 ? -20.86980 -0.19202 34.61104 1.000 16.42328 650 SER A N 1
ATOM 4837 C CA . SER A 1 650 ? -20.26528 -1.47513 34.99715 1.000 18.89493 650 SER A CA 1
ATOM 4838 C C . SER A 1 650 ? -19.12167 -1.29734 35.98366 1.000 20.36188 650 SER A C 1
ATOM 4839 O O . SER A 1 650 ? -18.90052 -2.16647 36.84232 1.000 17.31350 650 SER A O 1
ATOM 4842 N N . ALA A 1 651 ? -18.35887 -0.21128 35.86204 1.000 17.37088 651 ALA A N 1
ATOM 4843 C CA . ALA A 1 651 ? -17.27738 0.00436 36.82110 1.000 21.52659 651 ALA A CA 1
ATOM 4844 C C . ALA A 1 651 ? -17.82796 0.44716 38.17216 1.000 22.69504 651 ALA A C 1
ATOM 4845 O O . ALA A 1 651 ? -17.32300 0.02507 39.22045 1.000 25.81982 651 ALA A O 1
ATOM 4847 N N . LEU A 1 652 ? -18.87595 1.27366 38.16813 1.000 19.27092 652 LEU A N 1
ATOM 4848 C CA . LEU A 1 652 ? -19.50300 1.70502 39.41663 1.000 22.05528 652 LEU A CA 1
ATOM 4849 C C . LEU A 1 652 ? -20.10304 0.53088 40.18076 1.000 23.61990 652 LEU A C 1
ATOM 4850 O O . LEU A 1 652 ? -20.01535 0.46946 41.41645 1.000 23.94798 652 LEU A O 1
ATOM 4855 N N . TRP A 1 653 ? -20.71313 -0.41083 39.47000 1.000 19.10415 653 TRP A N 1
ATOM 4856 C CA . TRP A 1 653 ? -21.41107 -1.52973 40.09126 1.000 20.87930 653 TRP A CA 1
ATOM 4857 C C . TRP A 1 653 ? -20.58181 -2.80615 40.10954 1.000 18.08194 653 TRP A C 1
ATOM 4858 O O . TRP A 1 653 ? -21.06479 -3.83484 40.59900 1.000 20.18074 653 TRP A O 1
ATOM 4869 N N . ASP A 1 654 ? -19.35591 -2.76593 39.57727 1.000 17.58895 654 ASP A N 1
ATOM 4870 C CA . ASP A 1 654 ? -18.51353 -3.95143 39.41302 1.000 19.57145 654 ASP A CA 1
ATOM 4871 C C . ASP A 1 654 ? -19.24902 -5.06806 38.66238 1.000 22.22770 654 ASP A C 1
ATOM 4872 O O . ASP A 1 654 ? -19.21579 -6.23459 39.05825 1.000 20.26149 654 ASP A O 1
ATOM 4877 N N . PHE A 1 655 ? -19.91610 -4.71970 37.55856 1.000 17.64784 655 PHE A N 1
ATOM 4878 C CA . PHE A 1 655 ? -20.58932 -5.72942 36.74967 1.000 16.70578 655 PHE A CA 1
ATOM 4879 C C . PHE A 1 655 ? -19.59660 -6.37924 35.80055 1.000 20.03411 655 PHE A C 1
ATOM 4880 O O . PHE A 1 655 ? -18.65452 -5.73429 35.33694 1.000 22.49854 655 PHE A O 1
ATOM 4888 N N . SER A 1 656 ? -19.84535 -7.64964 35.46520 1.000 18.66904 656 SER A N 1
ATOM 4889 C CA . SER A 1 656 ? -18.95732 -8.39932 34.58614 1.000 20.11613 656 SER A CA 1
ATOM 4890 C C . SER A 1 656 ? -19.58603 -8.81563 33.25539 1.000 18.83252 656 SER A C 1
ATOM 4891 O O . SER A 1 656 ? -18.90550 -9.46761 32.44913 1.000 18.42913 656 SER A O 1
ATOM 4894 N N . GLY A 1 657 ? -20.85218 -8.48700 32.99680 1.000 18.35488 657 GLY A N 1
ATOM 4895 C CA . GLY A 1 657 ? -21.44120 -8.79153 31.70203 1.000 17.48413 657 GLY A CA 1
ATOM 4896 C C . GLY A 1 657 ? -20.96897 -7.83038 30.62840 1.000 17.25806 657 GLY A C 1
ATOM 4897 O O . GLY A 1 657 ? -20.24067 -6.86432 30.88128 1.000 17.53104 657 GLY A O 1
ATOM 4898 N N . PRO A 1 658 ? -21.35895 -8.09982 29.38080 1.000 17.34082 658 PRO A N 1
ATOM 4899 C CA . PRO A 1 658 ? -20.99278 -7.17629 28.29493 1.000 18.10098 658 PRO A CA 1
ATOM 4900 C C . PRO A 1 658 ? -21.60562 -5.79488 28.51285 1.000 16.52381 658 PRO A C 1
ATOM 4901 O O . PRO A 1 658 ? -22.73452 -5.67404 28.98305 1.000 15.62468 658 PRO A O 1
ATOM 4905 N N . ALA A 1 659 ? -20.83651 -4.74832 28.18639 1.000 13.01788 659 ALA A N 1
ATOM 4906 C CA . ALA A 1 659 ? -21.25737 -3.35904 28.33418 1.000 16.83112 659 ALA A CA 1
ATOM 4907 C C . ALA A 1 659 ? -20.98012 -2.66309 27.01107 1.000 16.95521 659 ALA A C 1
ATOM 4908 O O . ALA A 1 659 ? -19.81567 -2.42457 26.66387 1.000 16.44124 659 ALA A O 1
ATOM 4910 N N . ILE A 1 660 ? -22.02897 -2.33430 26.26198 1.000 15.16936 660 ILE A N 1
ATOM 4911 C CA . ILE A 1 660 ? -21.84504 -1.82609 24.90649 1.000 14.11795 660 ILE A CA 1
ATOM 4912 C C . ILE A 1 660 ? -22.88719 -0.76931 24.58043 1.000 14.52831 660 ILE A C 1
ATOM 4913 O O . ILE A 1 660 ? -23.92197 -0.66191 25.23933 1.000 14.56863 660 ILE A O 1
ATOM 4918 N N . THR A 1 661 ? -22.62469 -0.00336 23.51779 1.000 13.40036 661 THR A N 1
ATOM 4919 C CA . THR A 1 661 ? -23.71575 0.75146 22.91056 1.000 11.84315 661 THR A CA 1
ATOM 4920 C C . THR A 1 661 ? -24.27474 -0.04073 21.73813 1.000 12.85695 661 THR A C 1
ATOM 4921 O O . THR A 1 661 ? -23.58669 -0.87631 21.14557 1.000 10.26285 661 THR A O 1
ATOM 4925 N N . VAL A 1 662 ? -25.54948 0.21559 21.43519 1.000 10.27717 662 VAL A N 1
ATOM 4926 C CA . VAL A 1 662 ? -26.28202 -0.40934 20.34527 1.000 10.74825 662 VAL A CA 1
ATOM 4927 C C . VAL A 1 662 ? -26.93743 0.73035 19.57599 1.000 12.56751 662 VAL A C 1
ATOM 4928 O O . VAL A 1 662 ? -27.58101 1.59329 20.18418 1.000 12.57588 662 VAL A O 1
ATOM 4932 N N . SER A 1 663 ? -26.75331 0.75650 18.26019 1.000 10.31117 663 SER A N 1
ATOM 4933 C CA . SER A 1 663 ? -27.27065 1.84076 17.43642 1.000 13.36772 663 SER A CA 1
ATOM 4934 C C . SER A 1 663 ? -28.08836 1.25785 16.29427 1.000 13.03811 663 SER A C 1
ATOM 4935 O O . SER A 1 663 ? -27.57985 0.46350 15.49793 1.000 12.67244 663 SER A O 1
ATOM 4938 N N . ALA A 1 664 ? -29.35566 1.64850 16.21698 1.000 12.58530 664 ALA A N 1
ATOM 4939 C CA . ALA A 1 664 ? -30.20196 1.25002 15.09710 1.000 11.08201 664 ALA A CA 1
ATOM 4940 C C . ALA A 1 664 ? -31.21753 2.35288 14.83252 1.000 11.16446 664 ALA A C 1
ATOM 4941 O O . ALA A 1 664 ? -32.39443 2.07887 14.58075 1.000 10.93474 664 ALA A O 1
ATOM 4943 N N . GLU A 1 665 ? -30.77698 3.60609 14.93142 1.000 11.18410 665 GLU A N 1
ATOM 4944 C CA . GLU A 1 665 ? -31.60323 4.80370 14.65892 1.000 13.90041 665 GLU A CA 1
ATOM 4945 C C . GLU A 1 665 ? -32.79660 4.78659 15.62677 1.000 11.98797 665 GLU A C 1
ATOM 4946 O O . GLU A 1 665 ? -32.63017 4.47069 16.81895 1.000 9.99009 665 GLU A O 1
ATOM 4952 N N . GLU A 1 666 ? -34.00894 5.13603 15.17629 1.000 9.98456 666 GLU A N 1
ATOM 4953 C CA . GLU A 1 666 ? -35.12404 5.20280 16.12097 1.000 11.99324 666 GLU A CA 1
ATOM 4954 C C . GLU A 1 666 ? -35.41398 3.84633 16.74869 1.000 10.95393 666 GLU A C 1
ATOM 4955 O O . GLU A 1 666 ? -35.94617 3.78425 17.86095 1.000 12.58385 666 GLU A O 1
ATOM 4961 N N . ASN A 1 667 ? -35.07419 2.74727 16.06519 1.000 10.88975 667 ASN A N 1
ATOM 4962 C CA . ASN A 1 667 ? -35.30327 1.41322 16.61318 1.000 12.60221 667 ASN A CA 1
ATOM 4963 C C . ASN A 1 667 ? -34.16710 0.92150 17.51652 1.000 11.35729 667 ASN A C 1
ATOM 4964 O O . ASN A 1 667 ? -34.12772 -0.26591 17.86207 1.000 10.99387 667 ASN A O 1
ATOM 4969 N N . SER A 1 668 ? -33.26839 1.80660 17.94964 1.000 10.22784 668 SER A N 1
ATOM 4970 C CA . SER A 1 668 ? -32.15746 1.37689 18.79905 1.000 10.86711 668 SER A CA 1
ATOM 4971 C C . SER A 1 668 ? -32.63289 0.61694 20.04255 1.000 10.19257 668 SER A C 1
ATOM 4972 O O . SER A 1 668 ? -32.09658 -0.44535 20.37706 1.000 11.49569 668 SER A O 1
ATOM 4975 N N . VAL A 1 669 ? -33.61270 1.16731 20.76407 1.000 11.31561 669 VAL A N 1
ATOM 4976 C CA . VAL A 1 669 ? -34.05505 0.53565 22.00876 1.000 9.17632 669 VAL A CA 1
ATOM 4977 C C . VAL A 1 669 ? -34.71665 -0.81114 21.73733 1.000 11.29138 669 VAL A C 1
ATOM 4978 O O . VAL A 1 669 ? -34.51616 -1.77452 22.48747 1.000 10.78768 669 VAL A O 1
ATOM 4982 N N . TYR A 1 670 ? -35.52260 -0.91030 20.67563 1.000 11.10945 670 TYR A N 1
ATOM 4983 C CA . TYR A 1 670 ? -36.17400 -2.18792 20.39308 1.000 10.68622 670 TYR A CA 1
ATOM 4984 C C . TYR A 1 670 ? -35.16619 -3.25497 19.96152 1.000 12.02724 670 TYR A C 1
ATOM 4985 O O . TYR A 1 670 ? -35.33251 -4.42973 20.30371 1.000 12.73594 670 TYR A O 1
ATOM 4994 N N . ARG A 1 671 ? -34.09536 -2.87854 19.24973 1.000 10.90063 671 ARG A N 1
ATOM 4995 C CA . ARG A 1 671 ? -33.03498 -3.85541 19.00554 1.000 10.25766 671 ARG A CA 1
ATOM 4996 C C . ARG A 1 671 ? -32.34217 -4.28301 20.30365 1.000 11.14724 671 ARG A C 1
ATOM 4997 O O . ARG A 1 671 ? -31.89207 -5.43211 20.40678 1.000 12.04062 671 ARG A O 1
ATOM 5005 N N . CYS A 1 672 ? -32.22480 -3.38605 21.29006 1.000 12.03313 672 CYS A N 1
ATOM 5006 C CA . CYS A 1 672 ? -31.67715 -3.78058 22.59383 1.000 11.58673 672 CYS A CA 1
ATOM 5007 C C . CYS A 1 672 ? -32.57837 -4.78047 23.29556 1.000 11.48308 672 CYS A C 1
ATOM 5008 O O . CYS A 1 672 ? -32.09631 -5.70125 23.97491 1.000 12.38150 672 CYS A O 1
ATOM 5011 N N . VAL A 1 673 ? -33.89260 -4.57938 23.21451 1.000 11.04243 673 VAL A N 1
ATOM 5012 C CA . VAL A 1 673 ? -34.81293 -5.54044 23.82582 1.000 11.26291 673 VAL A CA 1
ATOM 5013 C C . VAL A 1 673 ? -34.60687 -6.92460 23.21318 1.000 13.83095 673 VAL A C 1
ATOM 5014 O O . VAL A 1 673 ? -34.51416 -7.93796 23.92107 1.000 12.57164 673 VAL A O 1
ATOM 5018 N N . GLU A 1 674 ? -34.52972 -6.98366 21.87608 1.000 13.28680 674 GLU A N 1
ATOM 5019 C CA . GLU A 1 674 ? -34.26656 -8.23799 21.16959 1.000 12.45614 674 GLU A CA 1
ATOM 5020 C C . GLU A 1 674 ? -32.93169 -8.83970 21.58165 1.000 15.10546 674 GLU A C 1
ATOM 5021 O O . GLU A 1 674 ? -32.83123 -10.05045 21.82469 1.000 15.83716 674 GLU A O 1
ATOM 5027 N N . LEU A 1 675 ? -31.89977 -8.01098 21.68059 1.000 12.75011 675 LEU A N 1
ATOM 5028 C CA . LEU A 1 675 ? -30.59090 -8.49757 22.12976 1.000 12.88007 675 LEU A CA 1
ATOM 5029 C C . LEU A 1 675 ? -30.63761 -9.00654 23.57078 1.000 14.72138 675 LEU A C 1
ATOM 5030 O O . LEU A 1 675 ? -30.06754 -10.06688 23.88494 1.000 13.95268 675 LEU A O 1
ATOM 5035 N N . ALA A 1 676 ? -31.29996 -8.26918 24.46729 1.000 11.74692 676 ALA A N 1
ATOM 5036 C CA . ALA A 1 676 ? -31.38510 -8.72176 25.85779 1.000 13.27641 676 ALA A CA 1
ATOM 5037 C C . ALA A 1 676 ? -32.03555 -10.10659 25.94205 1.000 15.41597 676 ALA A C 1
ATOM 5038 O O . ALA A 1 676 ? -31.54170 -11.00027 26.64710 1.000 13.59695 676 ALA A O 1
ATOM 5040 N N . GLU A 1 677 ? -33.13713 -10.30819 25.21193 1.000 13.63373 677 GLU A N 1
ATOM 5041 C CA . GLU A 1 677 ? -33.73302 -11.64751 25.13466 1.000 16.34572 677 GLU A CA 1
ATOM 5042 C C . GLU A 1 677 ? -32.68879 -12.67917 24.70652 1.000 16.54011 677 GLU A C 1
ATOM 5043 O O . GLU A 1 677 ? -32.54977 -13.75296 25.30816 1.000 14.87814 677 GLU A O 1
ATOM 5049 N N . ASN A 1 678 ? -31.91404 -12.34734 23.68112 1.000 15.85121 678 ASN A N 1
ATOM 5050 C CA . ASN A 1 678 ? -30.95242 -13.31324 23.17711 1.000 15.02595 678 ASN A CA 1
ATOM 5051 C C . ASN A 1 678 ? -29.85235 -13.57391 24.19872 1.000 16.94735 678 ASN A C 1
ATOM 5052 O O . ASN A 1 678 ? -29.36558 -14.70897 24.31721 1.000 17.82040 678 ASN A O 1
ATOM 5057 N N . LEU A 1 679 ? -29.45500 -12.54100 24.95506 1.000 12.04824 679 LEU A N 1
ATOM 5058 C CA . LEU A 1 679 ? -28.41344 -12.73440 25.96269 1.000 16.33024 679 LEU A CA 1
ATOM 5059 C C . LEU A 1 679 ? -28.86218 -13.72065 27.04292 1.000 16.55491 679 LEU A C 1
ATOM 5060 O O . LEU A 1 679 ? -28.06834 -14.54168 27.52329 1.000 16.63303 679 LEU A O 1
ATOM 5065 N N . PHE A 1 680 ? -30.12870 -13.65734 27.44039 1.000 15.26784 680 PHE A N 1
ATOM 5066 C CA . PHE A 1 680 ? -30.61665 -14.60592 28.43394 1.000 16.37902 680 PHE A CA 1
ATOM 5067 C C . PHE A 1 680 ? -30.68245 -16.01740 27.86275 1.000 18.60595 680 PHE A C 1
ATOM 5068 O O . PHE A 1 680 ? -30.48352 -16.99169 28.59792 1.000 19.47725 680 PHE A O 1
ATOM 5076 N N . GLN A 1 681 ? -30.92747 -16.15572 26.55606 1.000 17.08282 681 GLN A N 1
ATOM 5077 C CA . GLN A 1 681 ? -30.97294 -17.48882 25.96165 1.000 17.70890 681 GLN A CA 1
ATOM 5078 C C . GLN A 1 681 ? -29.59463 -18.12659 25.85306 1.000 21.27189 681 GLN A C 1
ATOM 5079 O O . GLN A 1 681 ? -29.48679 -19.35922 25.84932 1.000 19.79077 681 GLN A O 1
ATOM 5085 N N . THR A 1 682 ? -28.53777 -17.32680 25.69672 1.000 19.22053 682 THR A N 1
ATOM 5086 C CA . THR A 1 682 ? -27.24470 -17.86910 25.29413 1.000 17.63400 682 THR A CA 1
ATOM 5087 C C . THR A 1 682 ? -26.15930 -17.72796 26.35020 1.000 21.02869 682 THR A C 1
ATOM 5088 O O . THR A 1 682 ? -25.03320 -18.17905 26.11388 1.000 27.20276 682 THR A O 1
ATOM 5092 N N . SER A 1 683 ? -26.44542 -17.12784 27.49921 1.000 18.27229 683 SER A N 1
ATOM 5093 C CA . SER A 1 683 ? -25.40457 -16.88568 28.48858 1.000 22.18367 683 SER A CA 1
ATOM 5094 C C . SER A 1 683 ? -26.03100 -17.00231 29.86423 1.000 21.96621 683 SER A C 1
ATOM 5095 O O . SER A 1 683 ? -27.23160 -17.26277 29.99631 1.000 21.50124 683 SER A O 1
ATOM 5098 N N . ASP A 1 684 ? -25.20750 -16.81772 30.89810 1.000 21.35800 684 ASP A N 1
ATOM 5099 C CA . ASP A 1 684 ? -25.66344 -16.89236 32.28299 1.000 24.44322 684 ASP A CA 1
ATOM 5100 C C . ASP A 1 684 ? -25.89348 -15.52078 32.90156 1.000 24.03946 684 ASP A C 1
ATOM 5101 O O . ASP A 1 684 ? -26.04281 -15.41685 34.12725 1.000 20.44468 684 ASP A O 1
ATOM 5106 N N . VAL A 1 685 ? -25.93395 -14.46772 32.08261 1.000 20.26260 685 VAL A N 1
ATOM 5107 C CA . VAL A 1 685 ? -26.17764 -13.13346 32.59966 1.000 18.46266 685 VAL A CA 1
ATOM 5108 C C . VAL A 1 685 ? -27.46196 -13.12640 33.42884 1.000 16.68794 685 VAL A C 1
ATOM 5109 O O . VAL A 1 685 ? -28.46305 -13.76128 33.07048 1.000 19.43587 685 VAL A O 1
ATOM 5113 N N . GLU A 1 686 ? -27.42080 -12.44200 34.57047 1.000 17.42492 686 GLU A N 1
ATOM 5114 C CA . GLU A 1 686 ? -28.53553 -12.44373 35.52025 1.000 16.43396 686 GLU A CA 1
ATOM 5115 C C . GLU A 1 686 ? -29.55875 -11.34134 35.25890 1.000 18.53093 686 GLU A C 1
ATOM 5116 O O . GLU A 1 686 ? -30.74170 -11.49994 35.59836 1.000 19.02416 686 GLU A O 1
ATOM 5122 N N . ALA A 1 687 ? -29.12245 -10.20733 34.71745 1.000 15.01222 687 ALA A N 1
ATOM 5123 C CA . ALA A 1 687 ? -30.02431 -9.09622 34.41436 1.000 12.41965 687 ALA A CA 1
ATOM 5124 C C . ALA A 1 687 ? -29.38228 -8.27341 33.31488 1.000 14.70402 687 ALA A C 1
ATOM 5125 O O . ALA A 1 687 ? -28.17726 -8.38021 33.06719 1.000 15.44826 687 ALA A O 1
ATOM 5127 N N . VAL A 1 688 ? -30.19567 -7.44052 32.66578 1.000 14.43630 688 VAL A N 1
ATOM 5128 C CA . VAL A 1 688 ? -29.70250 -6.53440 31.63197 1.000 13.62460 688 VAL A CA 1
ATOM 5129 C C . VAL A 1 688 ? -30.26754 -5.15327 31.90542 1.000 13.48368 688 VAL A C 1
ATOM 5130 O O . VAL A 1 688 ? -31.48214 -5.00035 32.09727 1.000 13.86310 688 VAL A O 1
ATOM 5134 N N . ILE A 1 689 ? -29.38462 -4.16429 31.99156 1.000 9.90746 689 ILE A N 1
ATOM 5135 C CA . ILE A 1 689 ? -29.79735 -2.76712 32.04130 1.000 11.77081 689 ILE A CA 1
ATOM 5136 C C . ILE A 1 689 ? -29.87208 -2.29965 30.60215 1.000 12.19528 689 ILE A C 1
ATOM 5137 O O . ILE A 1 689 ? -28.88926 -2.42443 29.86210 1.000 12.24416 689 ILE A O 1
ATOM 5142 N N . ILE A 1 690 ? -31.02246 -1.77372 30.18940 1.000 12.25262 690 ILE A N 1
ATOM 5143 C CA . ILE A 1 690 ? -31.12025 -1.12600 28.87922 1.000 10.35017 690 ILE A CA 1
ATOM 5144 C C . ILE A 1 690 ? -31.30397 0.36014 29.13249 1.000 11.23090 690 ILE A C 1
ATOM 5145 O O . ILE A 1 690 ? -32.33912 0.77645 29.65425 1.000 10.59424 690 ILE A O 1
ATOM 5150 N N . ALA A 1 691 ? -30.29506 1.15470 28.79884 1.000 9.65356 691 ALA A N 1
ATOM 5151 C CA . ALA A 1 691 ? -30.39450 2.60014 28.94369 1.000 10.05673 691 ALA A CA 1
ATOM 5152 C C . ALA A 1 691 ? -30.45727 3.22686 27.55893 1.000 9.76467 691 ALA A C 1
ATOM 5153 O O . ALA A 1 691 ? -30.10997 2.61040 26.53883 1.000 13.57174 691 ALA A O 1
ATOM 5155 N N . ALA A 1 692 ? -30.94521 4.45054 27.50942 1.000 9.65409 692 ALA A N 1
ATOM 5156 C CA . ALA A 1 692 ? -31.08775 5.10938 26.22202 1.000 8.92655 692 ALA A CA 1
ATOM 5157 C C . ALA A 1 692 ? -30.87241 6.58749 26.45103 1.000 12.73931 692 ALA A C 1
ATOM 5158 O O . ALA A 1 692 ? -31.33475 7.11877 27.45533 1.000 10.55577 692 ALA A O 1
ATOM 5160 N N . VAL A 1 693 ? -30.21237 7.25873 25.51196 1.000 10.35761 693 VAL A N 1
ATOM 5161 C CA . VAL A 1 693 ? -30.00878 8.69589 25.65825 1.000 9.04584 693 VAL A CA 1
ATOM 5162 C C . VAL A 1 693 ? -29.93705 9.31720 24.27415 1.000 10.77625 693 VAL A C 1
ATOM 5163 O O . VAL A 1 693 ? -29.29654 8.77760 23.36300 1.000 10.84332 693 VAL A O 1
ATOM 5167 N N . ASP A 1 694 ? -30.62233 10.43880 24.11378 1.000 11.75601 694 ASP A N 1
ATOM 5168 C CA . ASP A 1 694 ? -30.43132 11.27650 22.93424 1.000 13.41717 694 ASP A CA 1
ATOM 5169 C C . ASP A 1 694 ? -30.69436 12.70416 23.37936 1.000 12.01085 694 ASP A C 1
ATOM 5170 O O . ASP A 1 694 ? -31.83009 13.06764 23.71711 1.000 12.26655 694 ASP A O 1
ATOM 5175 N N . LEU A 1 695 ? -29.65557 13.51746 23.38521 1.000 10.89494 695 LEU A N 1
ATOM 5176 C CA . LEU A 1 695 ? -29.86637 14.93515 23.67267 1.000 11.65554 695 LEU A CA 1
ATOM 5177 C C . LEU A 1 695 ? -30.22949 15.63471 22.36037 1.000 12.38654 695 LEU A C 1
ATOM 5178 O O . LEU A 1 695 ? -29.50550 16.47106 21.81732 1.000 14.69865 695 LEU A O 1
ATOM 5183 N N . SER A 1 696 ? -31.41375 15.26489 21.85853 1.000 10.14764 696 SER A N 1
ATOM 5184 C CA . SER A 1 696 ? -31.88554 15.62471 20.52504 1.000 11.34274 696 SER A CA 1
ATOM 5185 C C . SER A 1 696 ? -32.51414 17.02170 20.45498 1.000 11.84239 696 SER A C 1
ATOM 5186 O O . SER A 1 696 ? -33.19176 17.31870 19.46712 1.000 13.40960 696 SER A O 1
ATOM 5189 N N . GLY A 1 697 ? -32.31177 17.86160 21.46471 1.000 11.14579 697 GLY A N 1
ATOM 5190 C CA . GLY A 1 697 ? -32.65643 19.26293 21.34428 1.000 11.23001 697 GLY A CA 1
ATOM 5191 C C . GLY A 1 697 ? -31.50783 20.13433 20.88251 1.000 11.47662 697 GLY A C 1
ATOM 5192 O O . GLY A 1 697 ? -31.65869 21.35525 20.84194 1.000 12.76018 697 GLY A O 1
ATOM 5193 N N . SER A 1 698 ? -30.36022 19.55360 20.52529 1.000 12.28194 698 SER A N 1
ATOM 5194 C CA . SER A 1 698 ? -29.22254 20.34528 20.03820 1.000 11.32551 698 SER A CA 1
ATOM 5195 C C . SER A 1 698 ? -29.55516 21.02878 18.71575 1.000 10.20826 698 SER A C 1
ATOM 5196 O O . SER A 1 698 ? -30.41042 20.58108 17.95556 1.000 10.02181 698 SER A O 1
ATOM 5199 N N . ILE A 1 699 ? -28.82677 22.11449 18.41148 1.000 9.49143 699 ILE A N 1
ATOM 5200 C CA . ILE A 1 699 ? -29.05684 22.72859 17.11034 1.000 9.79797 699 ILE A CA 1
ATOM 5201 C C . ILE A 1 699 ? -28.64551 21.77078 15.99555 1.000 9.48300 699 ILE A C 1
ATOM 5202 O O . ILE A 1 699 ? -29.23813 21.77620 14.90475 1.000 9.68745 699 ILE A O 1
ATOM 5207 N N . GLU A 1 700 ? -27.65439 20.92358 16.25121 1.000 11.19605 700 GLU A N 1
ATOM 5208 C CA . GLU A 1 700 ? -27.23418 19.96475 15.22941 1.000 11.77003 700 GLU A CA 1
ATOM 5209 C C . GLU A 1 700 ? -28.34732 18.97629 14.92016 1.000 12.23594 700 GLU A C 1
ATOM 5210 O O . GLU A 1 700 ? -28.58571 18.63961 13.75148 1.000 9.91328 700 GLU A O 1
ATOM 5216 N N . ASN A 1 701 ? -29.04024 18.49006 15.95449 1.000 10.73779 701 ASN A N 1
ATOM 5217 C CA . ASN A 1 701 ? -30.12846 17.56413 15.66854 1.000 11.96657 701 ASN A CA 1
ATOM 5218 C C . ASN A 1 701 ? -31.29642 18.25449 14.99083 1.000 10.20438 701 ASN A C 1
ATOM 5219 O O . ASN A 1 701 ? -31.92346 17.67005 14.10642 1.000 11.60373 701 ASN A O 1
ATOM 5224 N N . ILE A 1 702 ? -31.62666 19.48480 15.38572 1.000 10.60835 702 ILE A N 1
ATOM 5225 C CA . ILE A 1 702 ? -32.72468 20.16385 14.70137 1.000 10.97452 702 ILE A CA 1
ATOM 5226 C C . ILE A 1 702 ? -32.37889 20.35772 13.22073 1.000 12.41383 702 ILE A C 1
ATOM 5227 O O . ILE A 1 702 ? -33.19901 20.08664 12.32379 1.000 11.19713 702 ILE A O 1
ATOM 5232 N N . THR A 1 703 ? -31.15057 20.79636 12.94815 1.000 10.14938 703 THR A N 1
ATOM 5233 C CA . THR A 1 703 ? -30.63780 20.91372 11.58077 1.000 10.52771 703 THR A CA 1
ATOM 5234 C C . THR A 1 703 ? -30.75958 19.60328 10.80765 1.000 10.98190 703 THR A C 1
ATOM 5235 O O . THR A 1 703 ? -31.25812 19.57416 9.67410 1.000 11.47611 703 THR A O 1
ATOM 5239 N N . LEU A 1 704 ? -30.29986 18.50841 11.40668 1.000 10.45793 704 LEU A N 1
ATOM 5240 C CA . LEU A 1 704 ? -30.34920 17.20994 10.74022 1.000 11.28726 704 LEU A CA 1
ATOM 5241 C C . LEU A 1 704 ? -31.78311 16.78241 10.43717 1.000 11.34025 704 LEU A C 1
ATOM 5242 O O . LEU A 1 704 ? -32.09635 16.36422 9.31349 1.000 10.93326 704 LEU A O 1
ATOM 5247 N N . ARG A 1 705 ? -32.66305 16.81569 11.44750 1.000 8.97438 705 ARG A N 1
ATOM 5248 C CA . ARG A 1 705 ? -33.97540 16.22132 11.24747 1.000 9.15019 705 ARG A CA 1
ATOM 5249 C C . ARG A 1 705 ? -34.84916 17.06908 10.35402 1.000 9.44623 705 ARG A C 1
ATOM 5250 O O . ARG A 1 705 ? -35.73112 16.51870 9.68622 1.000 10.46761 705 ARG A O 1
ATOM 5258 N N . GLN A 1 706 ? -34.57995 18.37419 10.26518 1.000 9.42253 706 GLN A N 1
ATOM 5259 C CA . GLN A 1 706 ? -35.27955 19.19525 9.27464 1.000 10.67106 706 GLN A CA 1
ATOM 5260 C C . GLN A 1 706 ? -35.08278 18.68595 7.85252 1.000 13.32161 706 GLN A C 1
ATOM 5261 O O . GLN A 1 706 ? -35.91850 18.96500 6.98417 1.000 12.53057 706 GLN A O 1
ATOM 5267 N N . HIS A 1 707 ? -33.96935 17.99439 7.57365 1.000 11.37688 707 HIS A N 1
ATOM 5268 C CA . HIS A 1 707 ? -33.76026 17.42201 6.24451 1.000 12.17409 707 HIS A CA 1
ATOM 5269 C C . HIS A 1 707 ? -34.75806 16.32221 5.91005 1.000 13.81466 707 HIS A C 1
ATOM 5270 O O . HIS A 1 707 ? -34.93893 16.02807 4.72895 1.000 13.54038 707 HIS A O 1
ATOM 5277 N N . TYR A 1 708 ? -35.45004 15.75287 6.90987 1.000 11.07144 708 TYR A N 1
ATOM 5278 C CA . TYR A 1 708 ? -36.39779 14.66323 6.69078 1.000 12.50221 708 TYR A CA 1
ATOM 5279 C C . TYR A 1 708 ? -37.85332 15.08650 6.77293 1.000 12.35281 708 TYR A C 1
ATOM 5280 O O . TYR A 1 708 ? -38.72111 14.37060 6.25086 1.000 13.87111 708 TYR A O 1
ATOM 5289 N N . GLY A 1 709 ? -38.13478 16.22415 7.38363 1.000 13.09045 709 GLY A N 1
ATOM 5290 C CA . GLY A 1 709 ? -39.47930 16.75098 7.43513 1.000 13.75272 709 GLY A CA 1
ATOM 5291 C C . GLY A 1 709 ? -39.54738 17.97373 8.33110 1.000 12.69005 709 GLY A C 1
ATOM 5292 O O . GLY A 1 709 ? -38.66471 18.20131 9.16333 1.000 12.38290 709 GLY A O 1
ATOM 5293 N N . PRO A 1 710 ? -40.62196 18.76272 8.20649 1.000 13.72369 710 PRO A N 1
ATOM 5294 C CA . PRO A 1 710 ? -40.71269 20.02756 8.95321 1.000 13.21217 710 PRO A CA 1
ATOM 5295 C C . PRO A 1 710 ? -40.95988 19.82578 10.44503 1.000 13.38146 710 PRO A C 1
ATOM 5296 O O . PRO A 1 710 ? -41.77849 18.99413 10.85147 1.000 12.76328 710 PRO A O 1
ATOM 5300 N N . VAL A 1 711 ? -40.24947 20.63552 11.25689 1.000 10.56428 711 VAL A N 1
ATOM 5301 C CA . VAL A 1 711 ? -40.39608 20.66353 12.70867 1.000 12.05819 711 VAL A CA 1
ATOM 5302 C C . VAL A 1 711 ? -41.59276 21.52950 13.07612 1.000 15.48875 711 VAL A C 1
ATOM 5303 O O . VAL A 1 711 ? -41.99670 22.42402 12.32326 1.000 15.67057 711 VAL A O 1
ATOM 5307 N N . ASN A 1 712 ? -42.17991 21.25197 14.23302 1.000 13.49293 712 ASN A N 1
ATOM 5308 C CA . ASN A 1 712 ? -43.27294 22.05608 14.78987 1.000 15.16465 712 ASN A CA 1
ATOM 5309 C C . ASN A 1 712 ? -42.65484 23.19639 15.59465 1.000 15.57292 712 ASN A C 1
ATOM 5310 O O . ASN A 1 712 ? -42.17563 22.99684 16.71059 1.000 14.33357 712 ASN A O 1
ATOM 5315 N N . GLU A 1 713 ? -42.64223 24.40511 15.02148 1.000 14.39188 713 GLU A N 1
ATOM 5316 C CA . GLU A 1 713 ? -41.97093 25.50923 15.70145 1.000 17.23174 713 GLU A CA 1
ATOM 5317 C C . GLU A 1 713 ? -42.72390 25.94620 16.95216 1.000 17.32547 713 GLU A C 1
ATOM 5318 O O . GLU A 1 713 ? -42.11818 26.46573 17.89276 1.000 17.27382 713 GLU A O 1
ATOM 5324 N N . LYS A 1 714 ? -44.03491 25.73513 16.98941 1.000 17.86965 714 LYS A N 1
ATOM 5325 C CA . LYS A 1 714 ? -44.83267 26.21921 18.10736 1.000 25.47667 714 LYS A CA 1
ATOM 5326 C C . LYS A 1 714 ? -44.90636 25.22547 19.25283 1.000 23.25849 714 LYS A C 1
ATOM 5327 O O . LYS A 1 714 ? -45.32363 25.60119 20.35799 1.000 25.74649 714 LYS A O 1
ATOM 5333 N N . GLY A 1 715 ? -44.46709 23.99025 19.03044 1.000 20.12168 715 GLY A N 1
ATOM 5334 C CA . GLY A 1 715 ? -44.47612 22.94779 20.03450 1.000 22.59744 715 GLY A CA 1
ATOM 5335 C C . GLY A 1 715 ? -45.86058 22.70682 20.58342 1.000 29.55288 715 GLY A C 1
ATOM 5336 O O . GLY A 1 715 ? -46.04340 22.67485 21.80085 1.000 31.80035 715 GLY A O 1
ATOM 5337 N N . SER A 1 716 ? -46.84098 22.54665 19.70235 1.000 29.47556 716 SER A N 1
ATOM 5338 C CA . SER A 1 716 ? -48.21722 22.33876 20.14433 1.000 34.49628 716 SER A CA 1
ATOM 5339 C C . SER A 1 716 ? -48.97358 21.46383 19.15263 1.000 32.66828 716 SER A C 1
ATOM 5340 O O . SER A 1 716 ? -48.92192 21.71147 17.94609 1.000 36.62466 716 SER A O 1
ATOM 5343 N N . ASN A 1 732 ? -55.94914 11.09860 16.39975 1.000 39.30584 732 ASN A N 1
ATOM 5344 C CA . ASN A 1 732 ? -55.66395 12.37846 15.77405 1.000 36.16274 732 ASN A CA 1
ATOM 5345 C C . ASN A 1 732 ? -54.17446 12.74369 15.86897 1.000 27.30756 732 ASN A C 1
ATOM 5346 O O . ASN A 1 732 ? -53.69821 13.55691 15.08415 1.000 25.14341 732 ASN A O 1
ATOM 5351 N N . ILE A 1 733 ? -53.44697 12.17126 16.84078 1.000 28.47830 733 ILE A N 1
ATOM 5352 C CA . ILE A 1 733 ? -52.00349 12.41730 16.90068 1.000 23.40750 733 ILE A CA 1
ATOM 5353 C C . ILE A 1 733 ? -51.35333 12.01398 15.58456 1.000 20.23310 733 ILE A C 1
ATOM 5354 O O . ILE A 1 733 ? -50.39843 12.66261 15.13573 1.000 22.03373 733 ILE A O 1
ATOM 5359 N N . LEU A 1 734 ? -51.89255 10.98810 14.90610 1.000 17.09071 734 LEU A N 1
ATOM 5360 C CA . LEU A 1 734 ? -51.34438 10.58537 13.61119 1.000 13.58364 734 LEU A CA 1
ATOM 5361 C C . LEU A 1 734 ? -51.65885 11.56776 12.49680 1.000 19.63327 734 LEU A C 1
ATOM 5362 O O . LEU A 1 734 ? -51.07144 11.44797 11.41711 1.000 17.78607 734 LEU A O 1
ATOM 5367 N N . ASP A 1 735 ? -52.56800 12.51929 12.71770 1.000 19.50735 735 ASP A N 1
ATOM 5368 C CA . ASP A 1 735 ? -52.84086 13.53286 11.70078 1.000 23.20006 735 ASP A CA 1
ATOM 5369 C C . ASP A 1 735 ? -51.83644 14.68550 11.71372 1.000 22.00022 735 ASP A C 1
ATOM 5370 O O . ASP A 1 735 ? -51.85534 15.50273 10.79084 1.000 23.91090 735 ASP A O 1
ATOM 5375 N N . GLN A 1 736 ? -50.98742 14.78394 12.73115 1.000 19.90237 736 GLN A N 1
ATOM 5376 C CA . GLN A 1 736 ? -49.95979 15.81924 12.77756 1.000 22.03981 736 GLN A CA 1
ATOM 5377 C C . GLN A 1 736 ? -49.00770 15.70346 11.59188 1.000 20.19712 736 GLN A C 1
ATOM 5378 O O . GLN A 1 736 ? -48.61662 14.60404 11.19648 1.000 22.57912 736 GLN A O 1
ATOM 5384 N N . GLN A 1 737 ? -48.60828 16.85200 11.04869 1.000 18.64841 737 GLN A N 1
ATOM 5385 C CA . GLN A 1 737 ? -47.74186 16.92824 9.87754 1.000 24.82208 737 GLN A CA 1
ATOM 5386 C C . GLN A 1 737 ? -46.33011 17.40481 10.19082 1.000 17.31501 737 GLN A C 1
ATOM 5387 O O . GLN A 1 737 ? -45.53452 17.58808 9.26380 1.000 16.06829 737 GLN A O 1
ATOM 5393 N N . GLN A 1 738 ? -46.01117 17.65933 11.45729 1.000 17.06190 738 GLN A N 1
ATOM 5394 C CA . GLN A 1 738 ? -44.70171 18.16619 11.85636 1.000 15.14152 738 GLN A CA 1
ATOM 5395 C C . GLN A 1 738 ? -44.24360 17.40074 13.08876 1.000 15.51964 738 GLN A C 1
ATOM 5396 O O . GLN A 1 738 ? -45.07348 16.96070 13.89587 1.000 15.50256 738 GLN A O 1
ATOM 5402 N N . TRP A 1 739 ? -42.92251 17.26191 13.24956 1.000 12.72858 739 TRP A N 1
ATOM 5403 C CA . TRP A 1 739 ? -42.37919 16.54345 14.40260 1.000 12.33537 739 TRP A CA 1
ATOM 5404 C C . TRP A 1 739 ? -42.08288 17.50661 15.55653 1.000 13.43364 739 TRP A C 1
ATOM 5405 O O . TRP A 1 739 ? -41.83835 18.70363 15.36099 1.000 11.30600 739 TRP A O 1
ATOM 5416 N N . LEU A 1 740 ? -42.14437 16.97636 16.77750 1.000 10.19787 740 LEU A N 1
ATOM 5417 C CA . LEU A 1 740 ? -41.95933 17.77879 17.98405 1.000 9.97665 740 LEU A CA 1
ATOM 5418 C C . LEU A 1 740 ? -40.58114 17.56220 18.59887 1.000 12.26186 740 LEU A C 1
ATOM 5419 O O . LEU A 1 740 ? -40.10768 16.42129 18.71928 1.000 12.34075 740 LEU A O 1
ATOM 5424 N N . VAL A 1 741 ? -39.94425 18.66032 19.01023 1.000 11.65347 741 VAL A N 1
ATOM 5425 C CA . VAL A 1 741 ? -38.60349 18.58165 19.60205 1.000 9.86872 741 VAL A CA 1
ATOM 5426 C C . VAL A 1 741 ? -38.69642 18.02989 21.02213 1.000 11.14738 741 VAL A C 1
ATOM 5427 O O . VAL A 1 741 ? -39.54966 18.45039 21.82020 1.000 10.82267 741 VAL A O 1
ATOM 5431 N N . GLY A 1 742 ? -37.82389 17.07525 21.34583 1.000 11.44192 742 GLY A N 1
ATOM 5432 C CA . GLY A 1 742 ? -37.69943 16.60020 22.71445 1.000 13.06039 742 GLY A CA 1
ATOM 5433 C C . GLY A 1 742 ? -36.34085 15.98336 22.91097 1.000 11.76168 742 GLY A C 1
ATOM 5434 O O . GLY A 1 742 ? -35.64304 15.67589 21.94109 1.000 12.67751 742 GLY A O 1
ATOM 5435 N N . GLU A 1 743 ? -35.95669 15.80696 24.17668 1.000 10.25579 743 GLU A N 1
ATOM 5436 C CA . GLU A 1 743 ? -34.68814 15.13501 24.44383 1.000 11.37446 743 GLU A CA 1
ATOM 5437 C C . GLU A 1 743 ? -34.69921 14.54422 25.84693 1.000 11.60344 743 GLU A C 1
ATOM 5438 O O . GLU A 1 743 ? -35.56010 14.87203 26.67330 1.000 11.39407 743 GLU A O 1
ATOM 5444 N N . GLY A 1 744 ? -33.72896 13.67128 26.10951 1.000 11.28360 744 GLY A N 1
ATOM 5445 C CA . GLY A 1 744 ? -33.58164 13.11516 27.43618 1.000 12.74498 744 GLY A CA 1
ATOM 5446 C C . GLY A 1 744 ? -32.95014 11.73461 27.41006 1.000 13.69770 744 GLY A C 1
ATOM 5447 O O . GLY A 1 744 ? -32.26225 11.35994 26.46742 1.000 12.93233 744 GLY A O 1
ATOM 5448 N N . ALA A 1 745 ? -33.17290 11.00824 28.50084 1.000 11.76742 745 ALA A N 1
ATOM 5449 C CA . ALA A 1 745 ? -32.51120 9.73524 28.74421 1.000 10.89895 745 ALA A CA 1
ATOM 5450 C C . ALA A 1 745 ? -33.41911 8.91855 29.64996 1.000 11.77511 745 ALA A C 1
ATOM 5451 O O . ALA A 1 745 ? -34.19344 9.47926 30.42495 1.000 12.29834 745 ALA A O 1
ATOM 5453 N N . ALA A 1 746 ? -33.33538 7.59586 29.53152 1.000 10.78532 746 ALA A N 1
ATOM 5454 C CA . ALA A 1 746 ? -34.13725 6.75396 30.41198 1.000 12.86869 746 ALA A CA 1
ATOM 5455 C C . ALA A 1 746 ? -33.52247 5.36516 30.42722 1.000 12.24248 746 ALA A C 1
ATOM 5456 O O . ALA A 1 746 ? -32.69219 5.02534 29.57146 1.000 12.52847 746 ALA A O 1
ATOM 5458 N N . ALA A 1 747 ? -33.92545 4.55819 31.41724 1.000 12.56619 747 ALA A N 1
ATOM 5459 C CA . ALA A 1 747 ? -33.33690 3.23605 31.54837 1.000 9.64378 747 ALA A CA 1
ATOM 5460 C C . ALA A 1 747 ? -34.34026 2.29106 32.18157 1.000 12.60844 747 ALA A C 1
ATOM 5461 O O . ALA A 1 747 ? -35.24248 2.71945 32.91880 1.000 12.39810 747 ALA A O 1
ATOM 5463 N N . ILE A 1 748 ? -34.20184 1.00184 31.84156 1.000 10.62065 748 ILE A N 1
ATOM 5464 C CA . ILE A 1 748 ? -34.99971 -0.06139 32.43916 1.000 10.13381 748 ILE A CA 1
ATOM 5465 C C . ILE A 1 748 ? -34.06805 -1.21395 32.78290 1.000 12.59233 748 ILE A C 1
ATOM 5466 O O . ILE A 1 748 ? -32.98284 -1.36314 32.21900 1.000 11.44807 748 ILE A O 1
ATOM 5471 N N . VAL A 1 749 ? -34.50089 -2.02221 33.74217 1.000 11.77618 749 VAL A N 1
ATOM 5472 C CA . VAL A 1 749 ? -33.83302 -3.26374 34.10194 1.000 10.14031 749 VAL A CA 1
ATOM 5473 C C . VAL A 1 749 ? -34.78677 -4.38333 33.74130 1.000 13.19102 749 VAL A C 1
ATOM 5474 O O . VAL A 1 749 ? -35.96461 -4.32772 34.10811 1.000 12.13992 749 VAL A O 1
ATOM 5478 N N . VAL A 1 750 ? -34.29163 -5.38434 33.01700 1.000 9.68361 750 VAL A N 1
ATOM 5479 C CA . VAL A 1 750 ? -35.10563 -6.52168 32.62464 1.000 10.66664 750 VAL A CA 1
ATOM 5480 C C . VAL A 1 750 ? -34.44904 -7.81033 33.11857 1.000 12.30004 750 VAL A C 1
ATOM 5481 O O . VAL A 1 750 ? -33.22154 -7.93972 33.17799 1.000 14.07681 750 VAL A O 1
ATOM 5485 N N . LYS A 1 751 ? -35.29036 -8.77301 33.47295 1.000 13.79119 751 LYS A N 1
ATOM 5486 C CA . LYS A 1 751 ? -34.89417 -10.13647 33.79510 1.000 13.84545 751 LYS A CA 1
ATOM 5487 C C . LYS A 1 751 ? -35.89620 -11.07189 33.14408 1.000 13.95382 751 LYS A C 1
ATOM 5488 O O . LYS A 1 751 ? -37.02913 -10.66244 32.85780 1.000 13.63997 751 LYS A O 1
ATOM 5494 N N . PRO A 1 752 ? -35.53004 -12.33614 32.91032 1.000 13.79707 752 PRO A N 1
ATOM 5495 C CA . PRO A 1 752 ? -36.52442 -13.30869 32.43479 1.000 17.67149 752 PRO A CA 1
ATOM 5496 C C . PRO A 1 752 ? -37.68601 -13.39419 33.41653 1.000 14.84441 752 PRO A C 1
ATOM 5497 O O . PRO A 1 752 ? -37.49623 -13.29372 34.63075 1.000 15.02458 752 PRO A O 1
ATOM 5501 N N . SER A 1 753 ? -38.90340 -13.53625 32.87602 1.000 13.31879 753 SER A N 1
ATOM 5502 C CA . SER A 1 753 ? -40.08269 -13.51777 33.74411 1.000 17.91081 753 SER A CA 1
ATOM 5503 C C . SER A 1 753 ? -40.02227 -14.61243 34.81673 1.000 18.02660 753 SER A C 1
ATOM 5504 O O . SER A 1 753 ? -40.54018 -14.43077 35.92958 1.000 20.54948 753 SER A O 1
ATOM 5507 N N . SER A 1 754 ? -39.38099 -15.74267 34.52282 1.000 16.66592 754 SER A N 1
ATOM 5508 C CA . SER A 1 754 ? -39.34779 -16.81912 35.50973 1.000 15.72070 754 SER A CA 1
ATOM 5509 C C . SER A 1 754 ? -38.44079 -16.52660 36.70030 1.000 16.03281 754 SER A C 1
ATOM 5510 O O . SER A 1 754 ? -38.51865 -17.25563 37.69958 1.000 16.72489 754 SER A O 1
ATOM 5513 N N . GLN A 1 755 ? -37.62229 -15.46844 36.65952 1.000 14.56455 755 GLN A N 1
ATOM 5514 C CA . GLN A 1 755 ? -36.67729 -15.21253 37.73802 1.000 15.15323 755 GLN A CA 1
ATOM 5515 C C . GLN A 1 755 ? -36.95007 -13.91507 38.49466 1.000 16.17508 755 GLN A C 1
ATOM 5516 O O . GLN A 1 755 ? -36.03959 -13.37031 39.11833 1.000 16.41037 755 GLN A O 1
ATOM 5522 N N . VAL A 1 756 ? -38.18505 -13.41958 38.49876 1.000 13.53273 756 VAL A N 1
ATOM 5523 C CA . VAL A 1 756 ? -38.51021 -12.23223 39.27681 1.000 12.61572 756 VAL A CA 1
ATOM 5524 C C . VAL A 1 756 ? -39.67644 -12.57596 40.18362 1.000 15.27660 756 VAL A C 1
ATOM 5525 O O . VAL A 1 756 ? -40.46479 -13.47383 39.88958 1.000 15.31363 756 VAL A O 1
ATOM 5529 N N . THR A 1 757 ? -39.80982 -11.81992 41.26253 1.000 17.72411 757 THR A N 1
ATOM 5530 C CA . THR A 1 757 ? -40.98823 -11.94976 42.11346 1.000 19.59635 757 THR A CA 1
ATOM 5531 C C . THR A 1 757 ? -42.04859 -10.91657 41.72341 1.000 24.68586 757 THR A C 1
ATOM 5532 O O . THR A 1 757 ? -41.75618 -9.88494 41.10839 1.000 18.19994 757 THR A O 1
ATOM 5536 N N . ALA A 1 758 ? -43.30289 -11.21331 42.09132 1.000 21.22216 758 ALA A N 1
ATOM 5537 C CA . ALA A 1 758 ? -44.42461 -10.42231 41.59386 1.000 26.30748 758 ALA A CA 1
ATOM 5538 C C . ALA A 1 758 ? -44.30401 -8.95524 41.98786 1.000 20.75963 758 ALA A C 1
ATOM 5539 O O . ALA A 1 758 ? -44.61354 -8.06909 41.18476 1.000 21.46784 758 ALA A O 1
ATOM 5541 N N . GLU A 1 759 ? -43.81763 -8.66939 43.19412 1.000 17.68261 759 GLU A N 1
ATOM 5542 C CA . GLU A 1 759 ? -43.81342 -7.27317 43.62146 1.000 22.35657 759 GLU A CA 1
ATOM 5543 C C . GLU A 1 759 ? -42.71334 -6.44676 42.96246 1.000 18.35395 759 GLU A C 1
ATOM 5544 O O . GLU A 1 759 ? -42.64679 -5.25072 43.22190 1.000 21.26114 759 GLU A O 1
ATOM 5550 N N . GLN A 1 760 ? -41.87552 -7.04626 42.11804 1.000 16.62127 760 GLN A N 1
ATOM 5551 C CA . GLN A 1 760 ? -40.86559 -6.30659 41.36950 1.000 19.13116 760 GLN A CA 1
ATOM 5552 C C . GLN A 1 760 ? -41.36783 -5.75369 40.04602 1.000 17.97780 760 GLN A C 1
ATOM 5553 O O . GLN A 1 760 ? -40.71939 -4.86751 39.48786 1.000 17.12525 760 GLN A O 1
ATOM 5559 N N . VAL A 1 761 ? -42.44508 -6.30119 39.49277 1.000 15.46293 761 VAL A N 1
ATOM 5560 C CA . VAL A 1 761 ? -42.70071 -6.21350 38.06197 1.000 15.33525 761 VAL A CA 1
ATOM 5561 C C . VAL A 1 761 ? -43.59556 -5.01630 37.75621 1.000 16.98701 761 VAL A C 1
ATOM 5562 O O . VAL A 1 761 ? -44.70838 -4.91100 38.28018 1.000 13.83511 761 VAL A O 1
ATOM 5566 N N . TYR A 1 762 ? -43.09909 -4.10524 36.91409 1.000 15.17765 762 TYR A N 1
ATOM 5567 C CA . TYR A 1 762 ? -43.97408 -3.08044 36.35410 1.000 16.20031 762 TYR A CA 1
ATOM 5568 C C . TYR A 1 762 ? -44.91111 -3.69283 35.32912 1.000 17.26588 762 TYR A C 1
ATOM 5569 O O . TYR A 1 762 ? -46.13667 -3.59262 35.44814 1.000 14.48836 762 TYR A O 1
ATOM 5578 N N . ALA A 1 763 ? -44.33645 -4.33509 34.30713 1.000 13.67033 763 ALA A N 1
ATOM 5579 C CA . ALA A 1 763 ? -45.04503 -4.92884 33.18543 1.000 14.88997 763 ALA A CA 1
ATOM 5580 C C . ALA A 1 763 ? -44.08816 -5.92922 32.55634 1.000 11.91635 763 ALA A C 1
ATOM 5581 O O . ALA A 1 763 ? -42.89224 -5.92354 32.85138 1.000 14.67439 763 ALA A O 1
ATOM 5583 N N . ARG A 1 764 ? -44.62172 -6.81119 31.72202 1.000 13.23628 764 ARG A N 1
ATOM 5584 C CA . ARG A 1 764 ? -43.80788 -7.76302 30.98622 1.000 14.39109 764 ARG A CA 1
ATOM 5585 C C . ARG A 1 764 ? -43.73800 -7.35379 29.52666 1.000 16.24165 764 ARG A C 1
ATOM 5586 O O . ARG A 1 764 ? -44.73636 -6.91170 28.95635 1.000 16.88531 764 ARG A O 1
ATOM 5594 N N . ILE A 1 765 ? -42.57085 -7.53262 28.91131 1.000 14.64729 765 ILE A N 1
ATOM 5595 C CA . ILE A 1 765 ? -42.45830 -7.47643 27.45529 1.000 16.76100 765 ILE A CA 1
ATOM 5596 C C . ILE A 1 765 ? -42.70027 -8.89335 26.93692 1.000 13.85928 765 ILE A C 1
ATOM 5597 O O . ILE A 1 765 ? -41.84248 -9.77551 27.05068 1.000 15.99614 765 ILE A O 1
ATOM 5602 N N . ASP A 1 766 ? -43.87552 -9.11381 26.34906 1.000 16.38874 766 ASP A N 1
ATOM 5603 C CA . ASP A 1 766 ? -44.22481 -10.45654 25.89704 1.000 18.15911 766 ASP A CA 1
ATOM 5604 C C . ASP A 1 766 ? -43.63525 -10.77622 24.52947 1.000 19.40484 766 ASP A C 1
ATOM 5605 O O . ASP A 1 766 ? -43.42163 -11.94990 24.21204 1.000 18.11592 766 ASP A O 1
ATOM 5610 N N . ALA A 1 767 ? -43.36852 -9.76372 23.70500 1.000 15.60149 767 ALA A N 1
ATOM 5611 C CA . ALA A 1 767 ? -42.83949 -10.03865 22.38501 1.000 16.30388 767 ALA A CA 1
ATOM 5612 C C . ALA A 1 767 ? -42.24699 -8.76757 21.80622 1.000 14.16943 767 ALA A C 1
ATOM 5613 O O . ALA A 1 767 ? -42.76138 -7.67478 22.04583 1.000 14.85894 767 ALA A O 1
ATOM 5615 N N . VAL A 1 768 ? -41.17477 -8.92502 21.04421 1.000 13.34908 768 VAL A N 1
ATOM 5616 C CA . VAL A 1 768 ? -40.69647 -7.87921 20.14022 1.000 14.73973 768 VAL A CA 1
ATOM 5617 C C . VAL A 1 768 ? -40.39956 -8.55449 18.81088 1.000 16.37687 768 VAL A C 1
ATOM 5618 O O . VAL A 1 768 ? -39.73932 -9.59826 18.77405 1.000 14.92748 768 VAL A O 1
ATOM 5622 N N . SER A 1 769 ? -40.93939 -8.00568 17.73010 1.000 13.21335 769 SER A N 1
ATOM 5623 C CA . SER A 1 769 ? -40.76308 -8.57688 16.40424 1.000 14.85305 769 SER A CA 1
ATOM 5624 C C . SER A 1 769 ? -40.44601 -7.45874 15.42892 1.000 16.46399 769 SER A C 1
ATOM 5625 O O . SER A 1 769 ? -40.81587 -6.31069 15.65799 1.000 15.77074 769 SER A O 1
ATOM 5628 N N . PHE A 1 770 ? -39.78584 -7.81655 14.32029 1.000 13.29282 770 PHE A N 1
ATOM 5629 C CA . PHE A 1 770 ? -39.37857 -6.86560 13.29396 1.000 14.90510 770 PHE A CA 1
ATOM 5630 C C . PHE A 1 770 ? -39.78574 -7.36664 11.91960 1.000 16.57560 770 PHE A C 1
ATOM 5631 O O . PHE A 1 770 ? -39.89237 -8.57603 11.70081 1.000 16.29351 770 PHE A O 1
ATOM 5639 N N . ALA A 1 771 ? -39.95033 -6.43380 10.97860 1.000 14.51293 771 ALA A N 1
ATOM 5640 C CA . ALA A 1 771 ? -40.15164 -6.75805 9.57494 1.000 16.86773 771 ALA A CA 1
ATOM 5641 C C . ALA A 1 771 ? -39.38551 -5.72869 8.75841 1.000 17.65867 771 ALA A C 1
ATOM 5642 O O . ALA A 1 771 ? -39.33683 -4.55445 9.14781 1.000 16.67384 771 ALA A O 1
ATOM 5644 N N . PRO A 1 772 ? -38.73102 -6.13546 7.66820 1.000 19.11980 772 PRO A N 1
ATOM 5645 C CA . PRO A 1 772 ? -38.04463 -5.15454 6.81643 1.000 17.45729 772 PRO A CA 1
ATOM 5646 C C . PRO A 1 772 ? -39.03698 -4.18453 6.19281 1.000 17.36432 772 PRO A C 1
ATOM 5647 O O . PRO A 1 772 ? -40.15732 -4.55995 5.82762 1.000 18.97976 772 PRO A O 1
ATOM 5651 N N . GLY A 1 773 ? -38.62001 -2.93225 6.07227 1.000 16.27236 773 GLY A N 1
ATOM 5652 C CA . GLY A 1 773 ? -39.41993 -1.92420 5.39869 1.000 15.76196 773 GLY A CA 1
ATOM 5653 C C . GLY A 1 773 ? -40.11469 -0.97935 6.36398 1.000 17.36664 773 GLY A C 1
ATOM 5654 O O . GLY A 1 773 ? -40.03373 -1.09380 7.59027 1.000 16.75302 773 GLY A O 1
ATOM 5655 N N . SER A 1 774 ? -40.82089 -0.01245 5.77777 1.000 15.66785 774 SER A N 1
ATOM 5656 C CA . SER A 1 774 ? -41.43442 1.06420 6.53867 1.000 16.44123 774 SER A CA 1
ATOM 5657 C C . SER A 1 774 ? -42.89100 1.31927 6.18007 1.000 18.32391 774 SER A C 1
ATOM 5658 O O . SER A 1 774 ? -43.47598 2.27811 6.70839 1.000 19.84260 774 SER A O 1
ATOM 5661 N N . ASN A 1 775 ? -43.48962 0.52587 5.29584 1.000 16.78286 775 ASN A N 1
ATOM 5662 C CA . ASN A 1 775 ? -44.84842 0.82806 4.85440 1.000 18.66761 775 ASN A CA 1
ATOM 5663 C C . ASN A 1 775 ? -45.88214 0.08949 5.70648 1.000 17.47762 775 ASN A C 1
ATOM 5664 O O . ASN A 1 775 ? -45.55350 -0.61615 6.66239 1.000 15.42958 775 ASN A O 1
ATOM 5669 N N . ALA A 1 776 ? -47.16036 0.28747 5.37050 1.000 15.28775 776 ALA A N 1
ATOM 5670 C CA . ALA A 1 776 ? -48.23776 -0.33302 6.13273 1.000 17.27958 776 ALA A CA 1
ATOM 5671 C C . ALA A 1 776 ? -48.12360 -1.84990 6.12194 1.000 17.23344 776 ALA A C 1
ATOM 5672 O O . ALA A 1 776 ? -48.46329 -2.51172 7.10742 1.000 17.01454 776 ALA A O 1
ATOM 5674 N N . LYS A 1 777 ? -47.68081 -2.41645 5.00373 1.000 16.98159 777 LYS A N 1
ATOM 5675 C CA . LYS A 1 777 ? -47.53550 -3.86641 4.90739 1.000 19.06771 777 LYS A CA 1
ATOM 5676 C C . LYS A 1 777 ? -46.50183 -4.37308 5.90550 1.000 19.15376 777 LYS A C 1
ATOM 5677 O O . LYS A 1 777 ? -46.73523 -5.37071 6.60084 1.000 17.00025 777 LYS A O 1
ATOM 5683 N N . ALA A 1 778 ? -45.35621 -3.67968 5.99463 1.000 17.64678 778 ALA A N 1
ATOM 5684 C CA . ALA A 1 778 ? -44.32641 -4.05302 6.96212 1.000 18.96272 778 ALA A CA 1
ATOM 5685 C C . ALA A 1 778 ? -44.86007 -3.98187 8.38518 1.000 16.19240 778 ALA A C 1
ATOM 5686 O O . ALA A 1 778 ? -44.54644 -4.84378 9.20963 1.000 14.20625 778 ALA A O 1
ATOM 5688 N N . ILE A 1 779 ? -45.67289 -2.96533 8.69303 1.000 12.97364 779 ILE A N 1
ATOM 5689 C CA . ILE A 1 779 ? -46.27958 -2.87309 10.02031 1.000 14.49236 779 ILE A CA 1
ATOM 5690 C C . ILE A 1 779 ? -47.14276 -4.10001 10.31203 1.000 17.39359 779 ILE A C 1
ATOM 5691 O O . ILE A 1 779 ? -47.05896 -4.70398 11.39328 1.000 14.75032 779 ILE A O 1
ATOM 5696 N N . THR A 1 780 ? -48.01464 -4.47130 9.36965 1.000 14.09881 780 THR A N 1
ATOM 5697 C CA . THR A 1 780 ? -48.89273 -5.60359 9.64075 1.000 14.17910 780 THR A CA 1
ATOM 5698 C C . THR A 1 780 ? -48.10835 -6.90334 9.76136 1.000 17.19873 780 THR A C 1
ATOM 5699 O O . THR A 1 780 ? -48.47041 -7.76471 10.57963 1.000 16.77185 780 THR A O 1
ATOM 5703 N N . ILE A 1 781 ? -47.01289 -7.04554 9.00522 1.000 16.33057 781 ILE A N 1
ATOM 5704 C CA . ILE A 1 781 ? -46.20734 -8.26078 9.09050 1.000 18.86426 781 ILE A CA 1
ATOM 5705 C C . ILE A 1 781 ? -45.53051 -8.35758 10.44804 1.000 20.17048 781 ILE A C 1
ATOM 5706 O O . ILE A 1 781 ? -45.52907 -9.42232 11.09020 1.000 17.74822 781 ILE A O 1
ATOM 5711 N N . ALA A 1 782 ? -44.92499 -7.25024 10.89523 1.000 13.93673 782 ALA A N 1
ATOM 5712 C CA . ALA A 1 782 ? -44.29419 -7.23732 12.20659 1.000 15.07596 782 ALA A CA 1
ATOM 5713 C C . ALA A 1 782 ? -45.31706 -7.42784 13.31090 1.000 16.90786 782 ALA A C 1
ATOM 5714 O O . ALA A 1 782 ? -45.05235 -8.12729 14.29416 1.000 13.61515 782 ALA A O 1
ATOM 5716 N N . ALA A 1 783 ? -46.48684 -6.78717 13.19032 1.000 14.84406 783 ALA A N 1
ATOM 5717 C CA . ALA A 1 783 ? -47.50913 -6.94596 14.21803 1.000 18.83223 783 ALA A CA 1
ATOM 5718 C C . ALA A 1 783 ? -47.97720 -8.39981 14.32024 1.000 16.23679 783 ALA A C 1
ATOM 5719 O O . ALA A 1 783 ? -48.16645 -8.92662 15.42620 1.000 15.55591 783 ALA A O 1
ATOM 5721 N N . ASP A 1 784 ? -48.20467 -9.04720 13.17976 1.000 16.67422 784 ASP A N 1
ATOM 5722 C CA . ASP A 1 784 ? -48.63381 -10.44366 13.20306 1.000 23.38859 784 ASP A CA 1
ATOM 5723 C C . ASP A 1 784 ? -47.58776 -11.32927 13.87045 1.000 21.72931 784 ASP A C 1
ATOM 5724 O O . ASP A 1 784 ? -47.92782 -12.25418 14.62795 1.000 17.95148 784 ASP A O 1
ATOM 5729 N N . LYS A 1 785 ? -46.30902 -11.08187 13.58498 1.000 18.71764 785 LYS A N 1
ATOM 5730 C CA . LYS A 1 785 ? -45.26734 -11.86649 14.24167 1.000 19.90113 785 LYS A CA 1
ATOM 5731 C C . LYS A 1 785 ? -45.30468 -11.65272 15.74343 1.000 17.93863 785 LYS A C 1
ATOM 5732 O O . LYS A 1 785 ? -45.16289 -12.60209 16.52160 1.000 19.39484 785 LYS A O 1
ATOM 5738 N N . ALA A 1 786 ? -45.47142 -10.39910 16.17345 1.000 16.56798 786 ALA A N 1
ATOM 5739 C CA . ALA A 1 786 ? -45.39383 -10.10404 17.59317 1.000 15.29304 786 ALA A CA 1
ATOM 5740 C C . ALA A 1 786 ? -46.60618 -10.65117 18.33114 1.000 18.77105 786 ALA A C 1
ATOM 5741 O O . ALA A 1 786 ? -46.48315 -11.14437 19.46119 1.000 16.05911 786 ALA A O 1
ATOM 5743 N N . LEU A 1 787 ? -47.78616 -10.59587 17.70307 1.000 15.99666 787 LEU A N 1
ATOM 5744 C CA . LEU A 1 787 ? -48.97504 -11.14040 18.35469 1.000 15.90987 787 LEU A CA 1
ATOM 5745 C C . LEU A 1 787 ? -48.86778 -12.65788 18.47813 1.000 19.40037 787 LEU A C 1
ATOM 5746 O O . LEU A 1 787 ? -49.21406 -13.22672 19.52342 1.000 19.71416 787 LEU A O 1
ATOM 5751 N N . THR A 1 788 ? -48.35050 -13.31515 17.43694 1.000 19.30569 788 THR A N 1
ATOM 5752 C CA . THR A 1 788 ? -48.11969 -14.76220 17.48589 1.000 22.24915 788 THR A CA 1
ATOM 5753 C C . THR A 1 788 ? -47.12440 -15.12823 18.58332 1.000 22.82361 788 THR A C 1
ATOM 5754 O O . THR A 1 788 ? -47.33178 -16.09301 19.34458 1.000 19.52900 788 THR A O 1
ATOM 5758 N N . LEU A 1 789 ? -46.02665 -14.37458 18.67262 1.000 19.88906 789 LEU A N 1
ATOM 5759 C CA . LEU A 1 789 ? -45.03605 -14.62706 19.71110 1.000 20.48043 789 LEU A CA 1
ATOM 5760 C C . LEU A 1 789 ? -45.62616 -14.40930 21.09835 1.000 21.12127 789 LEU A C 1
ATOM 5761 O O . LEU A 1 789 ? -45.35961 -15.18632 22.02195 1.000 21.62977 789 LEU A O 1
ATOM 5766 N N . ALA A 1 790 ? -46.43633 -13.35981 21.26707 1.000 18.23118 790 ALA A N 1
ATOM 5767 C CA . ALA A 1 790 ? -47.05824 -13.09490 22.55288 1.000 18.70032 790 ALA A CA 1
ATOM 5768 C C . ALA A 1 790 ? -48.16082 -14.08971 22.88413 1.000 24.32276 790 ALA A C 1
ATOM 5769 O O . ALA A 1 790 ? -48.55768 -14.18245 24.04951 1.000 24.79074 790 ALA A O 1
ATOM 5771 N N . GLY A 1 791 ? -48.67047 -14.81659 21.89356 1.000 23.97735 791 GLY A N 1
ATOM 5772 C CA . GLY A 1 791 ? -49.74875 -15.75508 22.13208 1.000 25.81331 791 GLY A CA 1
ATOM 5773 C C . GLY A 1 791 ? -51.11081 -15.12779 22.30797 1.000 26.80486 791 GLY A C 1
ATOM 5774 O O . GLY A 1 791 ? -51.93771 -15.67012 23.04208 1.000 23.69847 791 GLY A O 1
ATOM 5775 N N . ILE A 1 792 ? -51.37543 -13.98957 21.65946 1.000 22.77982 792 ILE A N 1
ATOM 5776 C CA . ILE A 1 792 ? -52.65403 -13.30296 21.77467 1.000 22.73321 792 ILE A CA 1
ATOM 5777 C C . ILE A 1 792 ? -53.15807 -12.97895 20.37463 1.000 22.17849 792 ILE A C 1
ATOM 5778 O O . ILE A 1 792 ? -52.46875 -13.16280 19.37178 1.000 23.64391 792 ILE A O 1
ATOM 5783 N N . SER A 1 793 ? -54.38658 -12.50480 20.32024 1.000 23.52195 793 SER A N 1
ATOM 5784 C CA . SER A 1 793 ? -54.98748 -12.05493 19.07713 1.000 23.52949 793 SER A CA 1
ATOM 5785 C C . SER A 1 793 ? -55.05681 -10.53328 19.08153 1.000 21.25031 793 SER A C 1
ATOM 5786 O O . SER A 1 793 ? -54.98466 -9.89294 20.13379 1.000 22.45465 793 SER A O 1
ATOM 5789 N N . ALA A 1 794 ? -55.20283 -9.95769 17.88817 1.000 21.49113 794 ALA A N 1
ATOM 5790 C CA . ALA A 1 794 ? -55.27460 -8.50404 17.78887 1.000 21.14406 794 ALA A CA 1
ATOM 5791 C C . ALA A 1 794 ? -56.40133 -7.93290 18.64052 1.000 24.18241 794 ALA A C 1
ATOM 5792 O O . ALA A 1 794 ? -56.26192 -6.83842 19.19417 1.000 21.08863 794 ALA A O 1
ATOM 5794 N N . ALA A 1 795 ? -57.52133 -8.66142 18.77974 1.000 22.47091 795 ALA A N 1
ATOM 5795 C CA . ALA A 1 795 ? -58.62779 -8.15041 19.58244 1.000 21.19015 795 ALA A CA 1
ATOM 5796 C C . ALA A 1 795 ? -58.29191 -8.08268 21.06844 1.000 22.64738 795 ALA A C 1
ATOM 5797 O O . ALA A 1 795 ? -59.00021 -7.41072 21.82920 1.000 25.01190 795 ALA A O 1
ATOM 5799 N N . ASP A 1 796 ? -57.22718 -8.75861 21.49810 1.000 18.68954 796 ASP A N 1
ATOM 5800 C CA . ASP A 1 796 ? -56.78026 -8.73439 22.88136 1.000 22.66303 796 ASP A CA 1
ATOM 5801 C C . ASP A 1 796 ? -56.04757 -7.45159 23.25935 1.000 19.94248 796 ASP A C 1
ATOM 5802 O O . ASP A 1 796 ? -55.74706 -7.25516 24.44373 1.000 21.94313 796 ASP A O 1
ATOM 5807 N N . VAL A 1 797 ? -55.75140 -6.58403 22.30175 1.000 21.39547 797 VAL A N 1
ATOM 5808 C CA . VAL A 1 797 ? -54.97288 -5.37549 22.56394 1.000 17.65124 797 VAL A CA 1
ATOM 5809 C C . VAL A 1 797 ? -55.90096 -4.24150 22.98363 1.000 17.21599 797 VAL A C 1
ATOM 5810 O O . VAL A 1 797 ? -56.84183 -3.88593 22.26087 1.000 21.86762 797 VAL A O 1
ATOM 5814 N N . ALA A 1 798 ? -55.61839 -3.65690 24.15114 1.000 18.79563 798 ALA A N 1
ATOM 5815 C CA . ALA A 1 798 ? -56.46089 -2.61647 24.73174 1.000 21.13046 798 ALA A CA 1
ATOM 5816 C C . ALA A 1 798 ? -56.19571 -1.25111 24.11113 1.000 23.31289 798 ALA A C 1
ATOM 5817 O O . ALA A 1 798 ? -57.11773 -0.44135 23.95632 1.000 20.64391 798 ALA A O 1
ATOM 5819 N N . SER A 1 799 ? -54.94057 -0.96199 23.79285 1.000 17.85785 799 SER A N 1
ATOM 5820 C CA . SER A 1 799 ? -54.58122 0.34158 23.25510 1.000 15.71872 799 SER A CA 1
ATOM 5821 C C . SER A 1 799 ? -53.25921 0.18250 22.52309 1.000 19.03784 799 SER A C 1
ATOM 5822 O O . SER A 1 799 ? -52.58262 -0.84063 22.64489 1.000 15.04706 799 SER A O 1
ATOM 5825 N N . VAL A 1 800 ? -52.90542 1.20635 21.74615 1.000 16.85656 800 VAL A N 1
ATOM 5826 C CA . VAL A 1 800 ? -51.78759 1.13774 20.81583 1.000 16.07567 800 VAL A CA 1
ATOM 5827 C C . VAL A 1 800 ? -50.93283 2.36992 21.03055 1.000 16.19115 800 VAL A C 1
ATOM 5828 O O . VAL A 1 800 ? -51.44112 3.49767 20.98851 1.000 15.70823 800 VAL A O 1
ATOM 5832 N N . GLU A 1 801 ? -49.64378 2.15054 21.26577 1.000 14.05722 801 GLU A N 1
ATOM 5833 C CA . GLU A 1 801 ? -48.66927 3.23312 21.39772 1.000 13.82020 801 GLU A CA 1
ATOM 5834 C C . GLU A 1 801 ? -48.03506 3.39966 20.02408 1.000 16.91668 801 GLU A C 1
ATOM 5835 O O . GLU A 1 801 ? -47.13674 2.65133 19.64261 1.000 16.62254 801 GLU A O 1
ATOM 5841 N N . ALA A 1 802 ? -48.55135 4.33520 19.23893 1.000 15.36797 802 ALA A N 1
ATOM 5842 C CA . ALA A 1 802 ? -48.03220 4.51704 17.88763 1.000 15.98736 802 ALA A CA 1
ATOM 5843 C C . ALA A 1 802 ? -46.67356 5.21122 17.93281 1.000 15.49562 802 ALA A C 1
ATOM 5844 O O . ALA A 1 802 ? -46.35358 5.93092 18.88117 1.000 14.36853 802 ALA A O 1
ATOM 5846 N N . HIS A 1 803 ? -45.86867 4.98102 16.89529 1.000 13.44912 803 HIS A N 1
ATOM 5847 C CA . HIS A 1 803 ? -44.63548 5.74911 16.74236 1.000 13.73769 803 HIS A CA 1
ATOM 5848 C C . HIS A 1 803 ? -44.94954 7.24198 16.64628 1.000 14.77887 803 HIS A C 1
ATOM 5849 O O . HIS A 1 803 ? -44.36478 8.05589 17.36768 1.000 13.67772 803 HIS A O 1
ATOM 5856 N N . ALA A 1 804 ? -45.90516 7.60208 15.77900 1.000 13.48517 804 ALA A N 1
ATOM 5857 C CA . ALA A 1 804 ? -46.43606 8.96461 15.63236 1.000 12.31053 804 ALA A CA 1
ATOM 5858 C C . ALA A 1 804 ? -45.32452 10.02133 15.60000 1.000 11.14861 804 ALA A C 1
ATOM 5859 O O . ALA A 1 804 ? -45.32899 10.99159 16.35624 1.000 13.63071 804 ALA A O 1
ATOM 5861 N N . SER A 1 805 ? -44.35623 9.81375 14.71323 1.000 11.11398 805 SER A N 1
ATOM 5862 C CA . SER A 1 805 ? -43.18116 10.67755 14.67021 1.000 12.59512 805 SER A CA 1
ATOM 5863 C C . SER A 1 805 ? -43.51254 12.08204 14.19653 1.000 11.76163 805 SER A C 1
ATOM 5864 O O . SER A 1 805 ? -42.80787 13.03442 14.54997 1.000 12.36962 805 SER A O 1
ATOM 5867 N N . GLY A 1 806 ? -44.53538 12.23050 13.35768 1.000 12.44181 806 GLY A N 1
ATOM 5868 C CA . GLY A 1 806 ? -44.76652 13.51406 12.72962 1.000 12.51101 806 GLY A CA 1
ATOM 5869 C C . GLY A 1 806 ? -44.05484 13.70296 11.40276 1.000 14.57598 806 GLY A C 1
ATOM 5870 O O . GLY A 1 806 ? -44.21547 14.76145 10.77765 1.000 14.78126 806 GLY A O 1
ATOM 5871 N N . PHE A 1 807 ? -43.27039 12.71512 10.95665 1.000 12.91872 807 PHE A N 1
ATOM 5872 C CA . PHE A 1 807 ? -42.83476 12.65662 9.56484 1.000 13.46723 807 PHE A CA 1
ATOM 5873 C C . PHE A 1 807 ? -43.94035 11.99851 8.75568 1.000 14.98853 807 PHE A C 1
ATOM 5874 O O . PHE A 1 807 ? -44.42384 10.93230 9.12697 1.000 13.35084 807 PHE A O 1
ATOM 5882 N N . SER A 1 808 ? -44.35890 12.64460 7.65813 1.000 14.81973 808 SER A N 1
ATOM 5883 C CA . SER A 1 808 ? -45.66122 12.30862 7.08069 1.000 15.72579 808 SER A CA 1
ATOM 5884 C C . SER A 1 808 ? -45.72457 10.87071 6.58072 1.000 11.85027 808 SER A C 1
ATOM 5885 O O . SER A 1 808 ? -46.73801 10.20197 6.77155 1.000 14.56729 808 SER A O 1
ATOM 5888 N N . ALA A 1 809 ? -44.67195 10.37176 5.93549 1.000 12.70297 809 ALA A N 1
ATOM 5889 C CA . ALA A 1 809 ? -44.75303 9.01416 5.41052 1.000 15.15273 809 ALA A CA 1
ATOM 5890 C C . ALA A 1 809 ? -44.90030 7.98405 6.52901 1.000 14.42742 809 ALA A C 1
ATOM 5891 O O . ALA A 1 809 ? -45.56538 6.95271 6.34706 1.000 13.02207 809 ALA A O 1
ATOM 5893 N N . GLU A 1 810 ? -44.26005 8.22789 7.68011 1.000 11.73344 810 GLU A N 1
ATOM 5894 C CA . GLU A 1 810 ? -44.39677 7.31030 8.81592 1.000 13.45762 810 GLU A CA 1
ATOM 5895 C C . GLU A 1 810 ? -45.78731 7.39474 9.42803 1.000 13.09108 810 GLU A C 1
ATOM 5896 O O . GLU A 1 810 ? -46.44620 6.36253 9.65979 1.000 11.27604 810 GLU A O 1
ATOM 5902 N N . ASN A 1 811 ? -46.26656 8.61728 9.68273 1.000 11.60319 811 ASN A N 1
ATOM 5903 C CA . ASN A 1 811 ? -47.61666 8.76602 10.21837 1.000 13.25978 811 ASN A CA 1
ATOM 5904 C C . ASN A 1 811 ? -48.64848 8.14361 9.28667 1.000 15.60484 811 ASN A C 1
ATOM 5905 O O . ASN A 1 811 ? -49.59469 7.48840 9.74582 1.000 15.23551 811 ASN A O 1
ATOM 5910 N N . ASN A 1 812 ? -48.49312 8.34492 7.97477 1.000 15.91156 812 ASN A N 1
ATOM 5911 C CA . ASN A 1 812 ? -49.50904 7.85698 7.04111 1.000 16.75304 812 ASN A CA 1
ATOM 5912 C C . ASN A 1 812 ? -49.50409 6.33572 6.95650 1.000 17.18845 812 ASN A C 1
ATOM 5913 O O . ASN A 1 812 ? -50.57157 5.71503 6.85496 1.000 15.84827 812 ASN A O 1
ATOM 5918 N N . ALA A 1 813 ? -48.32682 5.70449 7.03088 1.000 15.46805 813 ALA A N 1
ATOM 5919 C CA . ALA A 1 813 ? -48.30401 4.24503 7.06233 1.000 15.13058 813 ALA A CA 1
ATOM 5920 C C . ALA A 1 813 ? -48.99305 3.71705 8.31977 1.000 14.48573 813 ALA A C 1
ATOM 5921 O O . ALA A 1 813 ? -49.72342 2.71633 8.26545 1.000 14.23578 813 ALA A O 1
ATOM 5923 N N . GLU A 1 814 ? -48.79763 4.38765 9.45421 1.000 12.96327 814 GLU A N 1
ATOM 5924 C CA . GLU A 1 814 ? -49.46404 3.94907 10.68092 1.000 13.86932 814 GLU A CA 1
ATOM 5925 C C . GLU A 1 814 ? -50.96599 4.21725 10.64478 1.000 17.13450 814 GLU A C 1
ATOM 5926 O O . GLU A 1 814 ? -51.73993 3.43040 11.20350 1.000 16.09944 814 GLU A O 1
ATOM 5932 N N . LYS A 1 815 ? -51.39305 5.31769 10.01161 1.000 14.77692 815 LYS A N 1
ATOM 5933 C CA . LYS A 1 815 ? -52.82801 5.59188 9.89350 1.000 17.46711 815 LYS A CA 1
ATOM 5934 C C . LYS A 1 815 ? -53.52946 4.51242 9.08916 1.000 18.39999 815 LYS A C 1
ATOM 5935 O O . LYS A 1 815 ? -54.71903 4.24750 9.29953 1.000 18.71944 815 LYS A O 1
ATOM 5941 N N . THR A 1 816 ? -52.81800 3.89162 8.16152 1.000 16.41193 816 THR A N 1
ATOM 5942 C CA . THR A 1 816 ? -53.38240 2.79769 7.38784 1.000 19.39676 816 THR A CA 1
ATOM 5943 C C . THR A 1 816 ? -53.37930 1.50445 8.20389 1.000 21.89268 816 THR A C 1
ATOM 5944 O O . THR A 1 816 ? -54.42403 0.86926 8.37994 1.000 19.70433 816 THR A O 1
ATOM 5948 N N . ALA A 1 817 ? -52.22847 1.14270 8.77638 1.000 17.17049 817 ALA A N 1
ATOM 5949 C CA . ALA A 1 817 ? -52.06398 -0.19401 9.34932 1.000 18.97912 817 ALA A CA 1
ATOM 5950 C C . ALA A 1 817 ? -52.69409 -0.35060 10.73448 1.000 16.60696 817 ALA A C 1
ATOM 5951 O O . ALA A 1 817 ? -53.30447 -1.39255 11.01994 1.000 19.57154 817 ALA A O 1
ATOM 5953 N N . LEU A 1 818 ? -52.52378 0.63723 11.63512 1.000 16.55830 818 LEU A N 1
ATOM 5954 C CA . LEU A 1 818 ? -52.88497 0.40475 13.03370 1.000 15.71223 818 LEU A CA 1
ATOM 5955 C C . LEU A 1 818 ? -54.39344 0.30191 13.24170 1.000 20.32949 818 LEU A C 1
ATOM 5956 O O . LEU A 1 818 ? -54.82965 -0.60138 13.97380 1.000 20.93115 818 LEU A O 1
ATOM 5961 N N . PRO A 1 819 ? -55.23155 1.18095 12.67859 1.000 22.76003 819 PRO A N 1
ATOM 5962 C CA . PRO A 1 819 ? -56.68533 0.99731 12.85695 1.000 24.09293 819 PRO A CA 1
ATOM 5963 C C . PRO A 1 819 ? -57.19873 -0.25809 12.18461 1.000 23.44543 819 PRO A C 1
ATOM 5964 O O . PRO A 1 819 ? -58.19063 -0.83308 12.65122 1.000 27.49255 819 PRO A O 1
ATOM 5968 N N . THR A 1 820 ? -56.53378 -0.71796 11.12596 1.000 19.54427 820 THR A N 1
ATOM 5969 C CA . THR A 1 820 ? -56.89742 -1.99207 10.51218 1.000 26.11633 820 THR A CA 1
ATOM 5970 C C . THR A 1 820 ? -56.57046 -3.16759 11.42610 1.000 28.27431 820 THR A C 1
ATOM 5971 O O . THR A 1 820 ? -57.38271 -4.08810 11.58215 1.000 23.57431 820 THR A O 1
ATOM 5975 N N . LEU A 1 821 ? -55.37349 -3.16144 12.01625 1.000 21.31838 821 LEU A N 1
ATOM 5976 C CA . LEU A 1 821 ? -54.97669 -4.22740 12.93124 1.000 23.58962 821 LEU A CA 1
ATOM 5977 C C . LEU A 1 821 ? -55.84297 -4.23834 14.17827 1.000 22.14379 821 LEU A C 1
ATOM 5978 O O . LEU A 1 821 ? -56.25345 -5.30428 14.65295 1.000 20.89978 821 LEU A O 1
ATOM 5983 N N . TYR A 1 822 ? -56.11613 -3.06263 14.72401 1.000 18.53294 822 TYR A N 1
ATOM 5984 C CA . TYR A 1 822 ? -56.65144 -2.90299 16.07169 1.000 21.03254 822 TYR A CA 1
ATOM 5985 C C . TYR A 1 822 ? -57.83116 -1.93981 16.03169 1.000 22.53262 822 TYR A C 1
ATOM 5986 O O . TYR A 1 822 ? -57.76992 -0.84388 16.60695 1.000 22.28486 822 TYR A O 1
ATOM 5995 N N . PRO A 1 823 ? -58.93318 -2.32371 15.37146 1.000 23.32496 823 PRO A N 1
ATOM 5996 C CA . PRO A 1 823 ? -60.01820 -1.35111 15.12322 1.000 24.85988 823 PRO A CA 1
ATOM 5997 C C . PRO A 1 823 ? -60.69084 -0.83141 16.37938 1.000 23.48589 823 PRO A C 1
ATOM 5998 O O . PRO A 1 823 ? -61.22271 0.28426 16.36284 1.000 26.74919 823 PRO A O 1
ATOM 6002 N N . SER A 1 824 ? -60.66512 -1.57960 17.47769 1.000 23.58060 824 SER A N 1
ATOM 6003 C CA . SER A 1 824 ? -61.31416 -1.13473 18.69952 1.000 27.91593 824 SER A CA 1
ATOM 6004 C C . SER A 1 824 ? -60.35793 -0.48582 19.70010 1.000 28.90090 824 SER A C 1
ATOM 6005 O O . SER A 1 824 ? -60.80585 -0.05121 20.76646 1.000 27.79117 824 SER A O 1
ATOM 6008 N N . ALA A 1 825 ? -59.06903 -0.36633 19.38063 1.000 22.48635 825 ALA A N 1
ATOM 6009 C CA . ALA A 1 825 ? -58.09887 0.15743 20.33653 1.000 23.27969 825 ALA A CA 1
ATOM 6010 C C . ALA A 1 825 ? -57.82991 1.64006 20.09640 1.000 22.51223 825 ALA A C 1
ATOM 6011 O O . ALA A 1 825 ? -57.71339 2.08138 18.95265 1.000 24.56226 825 ALA A O 1
ATOM 6013 N N . SER A 1 826 ? -57.72385 2.40533 21.18056 1.000 20.68816 826 SER A N 1
ATOM 6014 C CA . SER A 1 826 ? -57.33765 3.80191 21.05873 1.000 21.51147 826 SER A CA 1
ATOM 6015 C C . SER A 1 826 ? -55.84294 3.91041 20.75852 1.000 19.89688 826 SER A C 1
ATOM 6016 O O . SER A 1 826 ? -55.04384 3.07844 21.18703 1.000 19.03464 826 SER A O 1
ATOM 6019 N N . ILE A 1 827 ? -55.47547 4.94918 20.01210 1.000 18.60723 827 ILE A N 1
ATOM 6020 C CA . ILE A 1 827 ? -54.10327 5.17591 19.56003 1.000 16.33762 827 ILE A CA 1
ATOM 6021 C C . ILE A 1 827 ? -53.59953 6.45963 20.20963 1.000 20.78276 827 ILE A C 1
ATOM 6022 O O . ILE A 1 827 ? -54.29228 7.48620 20.19013 1.000 17.66824 827 ILE A O 1
ATOM 6027 N N . SER A 1 828 ? -52.40347 6.41036 20.79029 1.000 14.57970 828 SER A N 1
ATOM 6028 C CA . SER A 1 828 ? -51.80405 7.62093 21.34126 1.000 15.80337 828 SER A CA 1
ATOM 6029 C C . SER A 1 828 ? -50.28636 7.50983 21.19775 1.000 15.50599 828 SER A C 1
ATOM 6030 O O . SER A 1 828 ? -49.76510 6.48316 20.75790 1.000 13.78749 828 SER A O 1
ATOM 6033 N N . SER A 1 829 ? -49.57236 8.57572 21.57027 1.000 16.57043 829 SER A N 1
ATOM 6034 C CA . SER A 1 829 ? -48.10590 8.53200 21.54406 1.000 14.48607 829 SER A CA 1
ATOM 6035 C C . SER A 1 829 ? -47.53676 9.42640 22.63254 1.000 13.39891 829 SER A C 1
ATOM 6036 O O . SER A 1 829 ? -47.96871 10.57099 22.80758 1.000 12.84762 829 SER A O 1
ATOM 6039 N N . VAL A 1 830 ? -46.52485 8.89667 23.32626 1.000 13.25293 830 VAL A N 1
ATOM 6040 C CA . VAL A 1 830 ? -45.78517 9.63003 24.32518 1.000 12.88869 830 VAL A CA 1
ATOM 6041 C C . VAL A 1 830 ? -45.11304 10.86100 23.73157 1.000 10.54606 830 VAL A C 1
ATOM 6042 O O . VAL A 1 830 ? -44.73908 11.77396 24.46974 1.000 10.59045 830 VAL A O 1
ATOM 6046 N N . LYS A 1 831 ? -44.93598 10.90990 22.41329 1.000 10.49676 831 LYS A N 1
ATOM 6047 C CA . LYS A 1 831 ? -44.28993 12.09772 21.82997 1.000 11.17355 831 LYS A CA 1
ATOM 6048 C C . LYS A 1 831 ? -45.15690 13.34914 21.96813 1.000 14.91751 831 LYS A C 1
ATOM 6049 O O . LYS A 1 831 ? -44.64202 14.48341 21.93077 1.000 12.93384 831 LYS A O 1
ATOM 6055 N N . ALA A 1 832 ? -46.45857 13.16893 22.13247 1.000 13.78903 832 ALA A N 1
ATOM 6056 C CA . ALA A 1 832 ? -47.32190 14.30604 22.43622 1.000 14.11900 832 ALA A CA 1
ATOM 6057 C C . ALA A 1 832 ? -46.99504 14.93040 23.79535 1.000 16.18485 832 ALA A C 1
ATOM 6058 O O . ALA A 1 832 ? -47.28986 16.11445 24.01691 1.000 15.40284 832 ALA A O 1
ATOM 6060 N N . ASN A 1 833 ? -46.40325 14.16835 24.71444 1.000 13.84579 833 ASN A N 1
ATOM 6061 C CA . ASN A 1 833 ? -46.04942 14.69447 26.02946 1.000 14.41780 833 ASN A CA 1
ATOM 6062 C C . ASN A 1 833 ? -44.61654 15.20111 26.09360 1.000 14.82736 833 ASN A C 1
ATOM 6063 O O . ASN A 1 833 ? -44.36275 16.21628 26.74629 1.000 12.88914 833 ASN A O 1
ATOM 6068 N N . ILE A 1 834 ? -43.65835 14.49214 25.47857 1.000 13.10444 834 ILE A N 1
ATOM 6069 C CA . ILE A 1 834 ? -42.25345 14.82874 25.69381 1.000 13.58341 834 ILE A CA 1
ATOM 6070 C C . ILE A 1 834 ? -41.49323 14.92139 24.36823 1.000 11.35933 834 ILE A C 1
ATOM 6071 O O . ILE A 1 834 ? -40.25922 14.97245 24.36242 1.000 10.92555 834 ILE A O 1
ATOM 6076 N N . GLY A 1 835 ? -42.21041 14.97132 23.24276 1.000 10.66143 835 GLY A N 1
ATOM 6077 C CA . GLY A 1 835 ? -41.55319 15.19131 21.95476 1.000 11.51604 835 GLY A CA 1
ATOM 6078 C C . GLY A 1 835 ? -40.82085 13.94867 21.42951 1.000 12.96827 835 GLY A C 1
ATOM 6079 O O . GLY A 1 835 ? -40.89119 12.85983 21.98728 1.000 9.95616 835 GLY A O 1
ATOM 6080 N N . HIS A 1 836 ? -40.13585 14.12618 20.29374 1.000 11.51311 836 HIS A N 1
ATOM 6081 C CA . HIS A 1 836 ? -39.48320 13.02917 19.57845 1.000 11.07678 836 HIS A CA 1
ATOM 6082 C C . HIS A 1 836 ? -38.04267 12.94157 20.06604 1.000 11.15075 836 HIS A C 1
ATOM 6083 O O . HIS A 1 836 ? -37.24245 13.83458 19.78513 1.000 11.12315 836 HIS A O 1
ATOM 6090 N N . THR A 1 837 ? -37.69381 11.87013 20.78980 1.000 10.03934 837 THR A N 1
ATOM 6091 C CA . THR A 1 837 ? -36.34720 11.75253 21.33495 1.000 10.24135 837 THR A CA 1
ATOM 6092 C C . THR A 1 837 ? -35.46425 10.80904 20.51125 1.000 11.71906 837 THR A C 1
ATOM 6093 O O . THR A 1 837 ? -34.44316 10.32449 21.01545 1.000 12.13375 837 THR A O 1
ATOM 6097 N N . PHE A 1 838 ? -35.85466 10.54048 19.26004 1.000 11.47985 838 PHE A N 1
ATOM 6098 C CA . PHE A 1 838 ? -35.03833 9.87757 18.24817 1.000 11.93422 838 PHE A CA 1
ATOM 6099 C C . PHE A 1 838 ? -34.35860 8.60152 18.74506 1.000 10.88307 838 PHE A C 1
ATOM 6100 O O . PHE A 1 838 ? -35.02655 7.57037 18.89500 1.000 10.54827 838 PHE A O 1
ATOM 6108 N N . ASN A 1 839 ? -33.04737 8.61542 18.99665 1.000 10.15083 839 ASN A N 1
ATOM 6109 C CA . ASN A 1 839 ? -32.43298 7.32743 19.36173 1.000 13.04067 839 ASN A CA 1
ATOM 6110 C C . ASN A 1 839 ? -32.90935 6.79071 20.70812 1.000 12.10357 839 ASN A C 1
ATOM 6111 O O . ASN A 1 839 ? -32.74598 5.59296 20.98170 1.000 13.81218 839 ASN A O 1
ATOM 6116 N N . ALA A 1 840 ? -33.48585 7.62806 21.55864 1.000 11.95933 840 ALA A N 1
ATOM 6117 C CA . ALA A 1 840 ? -34.07637 7.15051 22.80036 1.000 10.41514 840 ALA A CA 1
ATOM 6118 C C . ALA A 1 840 ? -35.59316 6.95180 22.71006 1.000 11.52787 840 ALA A C 1
ATOM 6119 O O . ALA A 1 840 ? -36.22911 6.64427 23.72750 1.000 14.51620 840 ALA A O 1
ATOM 6121 N N . SER A 1 841 ? -36.20372 7.14669 21.53117 1.000 11.64248 841 SER A N 1
ATOM 6122 C CA . SER A 1 841 ? -37.66955 7.20649 21.46921 1.000 11.51489 841 SER A CA 1
ATOM 6123 C C . SER A 1 841 ? -38.32539 5.88930 21.86980 1.000 11.83090 841 SER A C 1
ATOM 6124 O O . SER A 1 841 ? -39.43578 5.89248 22.41247 1.000 11.55677 841 SER A O 1
ATOM 6127 N N . GLY A 1 842 ? -37.68838 4.75518 21.58459 1.000 11.84681 842 GLY A N 1
ATOM 6128 C CA . GLY A 1 842 ? -38.26260 3.48563 22.02690 1.000 12.34706 842 GLY A CA 1
ATOM 6129 C C . GLY A 1 842 ? -38.37075 3.37014 23.53605 1.000 12.83478 842 GLY A C 1
ATOM 6130 O O . GLY A 1 842 ? -39.30346 2.73534 24.05039 1.000 11.89261 842 GLY A O 1
ATOM 6131 N N . MET A 1 843 ? -37.43327 3.97921 24.26664 1.000 8.70014 843 MET A N 1
ATOM 6132 C CA . MET A 1 843 ? -37.48590 3.92057 25.72859 1.000 12.47878 843 MET A CA 1
ATOM 6133 C C . MET A 1 843 ? -38.64230 4.75533 26.28208 1.000 12.95557 843 MET A C 1
ATOM 6134 O O . MET A 1 843 ? -39.33854 4.31612 27.20634 1.000 11.64085 843 MET A O 1
ATOM 6139 N N . ALA A 1 844 ? -38.87188 5.95436 25.73384 1.000 10.30430 844 ALA A N 1
ATOM 6140 C CA . ALA A 1 844 ? -40.02822 6.73981 26.15404 1.000 11.63802 844 ALA A CA 1
ATOM 6141 C C . ALA A 1 844 ? -41.33024 5.95937 25.98947 1.000 11.51550 844 ALA A C 1
ATOM 6142 O O . ALA A 1 844 ? -42.18826 5.97844 26.88325 1.000 12.58805 844 ALA A O 1
ATOM 6144 N N . SER A 1 845 ? -41.50620 5.28667 24.84946 1.000 10.45975 845 SER A N 1
ATOM 6145 C CA . SER A 1 845 ? -42.74013 4.52766 24.61603 1.000 12.17878 845 SER A CA 1
ATOM 6146 C C . SER A 1 845 ? -42.87165 3.35165 25.57406 1.000 13.74239 845 SER A C 1
ATOM 6147 O O . SER A 1 845 ? -43.97283 3.06356 26.06652 1.000 12.44611 845 SER A O 1
ATOM 6150 N N . ILE A 1 846 ? -41.78014 2.61451 25.78342 1.000 13.12407 846 ILE A N 1
ATOM 6151 C CA . ILE A 1 846 ? -41.83273 1.45746 26.68267 1.000 12.06079 846 ILE A CA 1
ATOM 6152 C C . ILE A 1 846 ? -42.15889 1.90559 28.09781 1.000 12.02252 846 ILE A C 1
ATOM 6153 O O . ILE A 1 846 ? -42.99663 1.29914 28.78520 1.000 13.51747 846 ILE A O 1
ATOM 6158 N N . ILE A 1 847 ? -41.53174 2.98804 28.55530 1.000 11.49761 847 ILE A N 1
ATOM 6159 C CA . ILE A 1 847 ? -41.73496 3.39848 29.94473 1.000 10.30736 847 ILE A CA 1
ATOM 6160 C C . ILE A 1 847 ? -43.14408 3.95763 30.15925 1.000 14.20272 847 ILE A C 1
ATOM 6161 O O . ILE A 1 847 ? -43.79293 3.63990 31.17123 1.000 12.54224 847 ILE A O 1
ATOM 6166 N N . LYS A 1 848 ? -43.64544 4.79040 29.22960 1.000 11.13092 848 LYS A N 1
ATOM 6167 C CA . LYS A 1 848 ? -45.05078 5.19982 29.30806 1.000 12.93305 848 LYS A CA 1
ATOM 6168 C C . LYS A 1 848 ? -45.96673 3.98262 29.42560 1.000 14.54746 848 LYS A C 1
ATOM 6169 O O . LYS A 1 848 ? -46.86754 3.93539 30.27836 1.000 13.44657 848 LYS A O 1
ATOM 6175 N N . THR A 1 849 ? -45.76418 3.01074 28.53796 1.000 10.64865 849 THR A N 1
ATOM 6176 C CA . THR A 1 849 ? -46.62906 1.83555 28.48001 1.000 12.81514 849 THR A CA 1
ATOM 6177 C C . THR A 1 849 ? -46.49873 0.99883 29.74470 1.000 16.63620 849 THR A C 1
ATOM 6178 O O . THR A 1 849 ? -47.50773 0.55234 30.31313 1.000 15.29198 849 THR A O 1
ATOM 6182 N N . ALA A 1 850 ? -45.26412 0.79062 30.21571 1.000 11.75219 850 ALA A N 1
ATOM 6183 C CA . ALA A 1 850 ? -45.07588 0.03046 31.45317 1.000 14.99267 850 ALA A CA 1
ATOM 6184 C C . ALA A 1 850 ? -45.71238 0.72771 32.65348 1.000 17.76886 850 ALA A C 1
ATOM 6185 O O . ALA A 1 850 ? -46.29423 0.06382 33.51901 1.000 16.65701 850 ALA A O 1
ATOM 6187 N N . LEU A 1 851 ? -45.61827 2.06567 32.73190 1.000 13.56702 851 LEU A N 1
ATOM 6188 C CA . LEU A 1 851 ? -46.25182 2.76998 33.85246 1.000 14.97876 851 LEU A CA 1
ATOM 6189 C C . LEU A 1 851 ? -47.76990 2.62228 33.80575 1.000 19.06950 851 LEU A C 1
ATOM 6190 O O . LEU A 1 851 ? -48.40776 2.40832 34.84550 1.000 20.75418 851 LEU A O 1
ATOM 6195 N N . LEU A 1 852 ? -48.36709 2.72438 32.61052 1.000 18.65327 852 LEU A N 1
ATOM 6196 C CA . LEU A 1 852 ? -49.81434 2.57812 32.47842 1.000 20.38792 852 LEU A CA 1
ATOM 6197 C C . LEU A 1 852 ? -50.26920 1.18251 32.87168 1.000 21.52572 852 LEU A C 1
ATOM 6198 O O . LEU A 1 852 ? -51.27623 1.02416 33.56570 1.000 19.23580 852 LEU A O 1
ATOM 6203 N N . LEU A 1 853 ? -49.55629 0.15771 32.40497 1.000 15.61758 853 LEU A N 1
ATOM 6204 C CA . LEU A 1 853 ? -49.88645 -1.21542 32.77367 1.000 17.29571 853 LEU A CA 1
ATOM 6205 C C . LEU A 1 853 ? -49.65060 -1.49664 34.25347 1.000 17.89528 853 LEU A C 1
ATOM 6206 O O . LEU A 1 853 ? -50.41173 -2.26222 34.86199 1.000 18.51508 853 LEU A O 1
ATOM 6211 N N . ASP A 1 854 ? -48.62262 -0.89344 34.85210 1.000 14.37186 854 ASP A N 1
ATOM 6212 C CA . ASP A 1 854 ? -48.40257 -1.04203 36.28348 1.000 16.78043 854 ASP A CA 1
ATOM 6213 C C . ASP A 1 854 ? -49.55148 -0.47023 37.10842 1.000 22.58936 854 ASP A C 1
ATOM 6214 O O . ASP A 1 854 ? -49.76828 -0.91117 38.24500 1.000 17.62411 854 ASP A O 1
ATOM 6219 N N . GLN A 1 855 ? -50.27135 0.50962 36.56672 1.000 20.59847 855 GLN A N 1
ATOM 6220 C CA . GLN A 1 855 ? -51.42133 1.14071 37.21558 1.000 22.40565 855 GLN A CA 1
ATOM 6221 C C . GLN A 1 855 ? -52.73537 0.40380 36.97616 1.000 25.32482 855 GLN A C 1
ATOM 6222 O O . GLN A 1 855 ? -53.76353 0.82579 37.51398 1.000 27.38394 855 GLN A O 1
ATOM 6228 N N . ASN A 1 856 ? -52.73879 -0.64944 36.15902 1.000 24.01474 856 ASN A N 1
ATOM 6229 C CA . ASN A 1 856 ? -53.97861 -1.29270 35.74337 1.000 27.01735 856 ASN A CA 1
ATOM 6230 C C . ASN A 1 856 ? -54.72126 -1.85397 36.95391 1.000 28.91400 856 ASN A C 1
ATOM 6231 O O . ASN A 1 856 ? -54.12824 -2.51057 37.81155 1.000 31.99231 856 ASN A O 1
ATOM 6236 N N . THR A 1 857 ? -56.02243 -1.56537 37.03699 1.000 29.39024 857 THR A N 1
ATOM 6237 C CA . THR A 1 857 ? -56.86481 -2.11179 38.09874 1.000 34.47220 857 THR A CA 1
ATOM 6238 C C . THR A 1 857 ? -58.20061 -2.58639 37.54281 1.000 37.66497 857 THR A C 1
ATOM 6239 O O . THR A 1 857 ? -59.23327 -2.46198 38.21389 1.000 40.13774 857 THR A O 1
ATOM 6243 N N . SER A 1 858 ? -58.20265 -3.10938 36.32152 1.000 35.45399 858 SER A N 1
ATOM 6244 C CA . SER A 1 858 ? -59.43211 -3.52239 35.65040 1.000 40.20978 858 SER A CA 1
ATOM 6245 C C . SER A 1 858 ? -59.92264 -4.89623 36.11424 1.000 42.58546 858 SER A C 1
ATOM 6246 O O . SER A 1 858 ? -59.15553 -5.69882 36.63974 1.000 45.34110 858 SER A O 1
ATOM 6249 N N . SER A 1 863 ? -53.12775 -9.25633 32.37639 1.000 41.17761 863 SER A N 1
ATOM 6250 C CA . SER A 1 863 ? -54.05979 -9.65889 31.33262 1.000 36.70269 863 SER A CA 1
ATOM 6251 C C . SER A 1 863 ? -54.31454 -8.52853 30.32078 1.000 32.14425 863 SER A C 1
ATOM 6252 O O . SER A 1 863 ? -54.71859 -8.81163 29.19786 1.000 33.66178 863 SER A O 1
ATOM 6255 N N . LYS A 1 864 ? -54.09895 -7.26454 30.69104 1.000 27.42268 864 LYS A N 1
ATOM 6256 C CA . LYS A 1 864 ? -54.24555 -6.20041 29.70904 1.000 24.99723 864 LYS A CA 1
ATOM 6257 C C . LYS A 1 864 ? -52.97314 -6.11834 28.87930 1.000 24.06937 864 LYS A C 1
ATOM 6258 O O . LYS A 1 864 ? -51.86109 -6.22680 29.41107 1.000 21.06267 864 LYS A O 1
ATOM 6264 N N . HIS A 1 865 ? -53.15208 -5.95181 27.57240 1.000 21.84955 865 HIS A N 1
ATOM 6265 C CA . HIS A 1 865 ? -52.07036 -5.94499 26.59719 1.000 18.73175 865 HIS A CA 1
ATOM 6266 C C . HIS A 1 865 ? -52.07477 -4.64253 25.81894 1.000 20.24780 865 HIS A C 1
ATOM 6267 O O . HIS A 1 865 ? -53.12900 -4.18649 25.36982 1.000 19.45220 865 HIS A O 1
ATOM 6274 N N . ILE A 1 866 ? -50.88642 -4.07356 25.61479 1.000 16.91404 866 ILE A N 1
ATOM 6275 C CA . ILE A 1 866 ? -50.73222 -2.86579 24.80961 1.000 15.13477 866 ILE A CA 1
ATOM 6276 C C . ILE A 1 866 ? -49.68696 -3.13242 23.73256 1.000 13.64303 866 ILE A C 1
ATOM 6277 O O . ILE A 1 866 ? -48.64749 -3.74162 24.00604 1.000 16.14840 866 ILE A O 1
ATOM 6282 N N . ALA A 1 867 ? -49.98691 -2.72858 22.49948 1.000 13.35371 867 ALA A N 1
ATOM 6283 C CA . ALA A 1 867 ? -49.05178 -2.84926 21.39485 1.000 13.39335 867 ALA A CA 1
ATOM 6284 C C . ALA A 1 867 ? -48.28194 -1.54049 21.23512 1.000 14.61994 867 ALA A C 1
ATOM 6285 O O . ALA A 1 867 ? -48.85138 -0.45258 21.38990 1.000 14.79844 867 ALA A O 1
ATOM 6287 N N . ILE A 1 868 ? -46.98590 -1.65756 20.92643 1.000 13.31483 868 ILE A N 1
ATOM 6288 C CA . ILE A 1 868 ? -46.13271 -0.52090 20.58240 1.000 12.70070 868 ILE A CA 1
ATOM 6289 C C . ILE A 1 868 ? -45.60454 -0.73860 19.17398 1.000 13.58694 868 ILE A C 1
ATOM 6290 O O . ILE A 1 868 ? -45.12348 -1.83213 18.85134 1.000 13.88111 868 ILE A O 1
ATOM 6295 N N . ASN A 1 869 ? -45.65350 0.30872 18.34725 1.000 12.78074 869 ASN A N 1
ATOM 6296 C CA . ASN A 1 869 ? -45.12291 0.26530 16.99473 1.000 13.02691 869 ASN A CA 1
ATOM 6297 C C . ASN A 1 869 ? -43.92781 1.20621 16.87272 1.000 13.89277 869 ASN A C 1
ATOM 6298 O O . ASN A 1 869 ? -43.87318 2.24656 17.52907 1.000 15.30687 869 ASN A O 1
ATOM 6303 N N . GLY A 1 870 ? -42.95155 0.81308 16.05514 1.000 12.91698 870 GLY A N 1
ATOM 6304 C CA . GLY A 1 870 ? -41.75601 1.60614 15.83095 1.000 15.08113 870 GLY A CA 1
ATOM 6305 C C . GLY A 1 870 ? -41.33672 1.63140 14.37351 1.000 15.38280 870 GLY A C 1
ATOM 6306 O O . GLY A 1 870 ? -41.38133 0.59866 13.69268 1.000 14.85544 870 GLY A O 1
ATOM 6307 N N . LEU A 1 871 ? -40.97540 2.82291 13.87660 1.000 12.36748 871 LEU A N 1
ATOM 6308 C CA . LEU A 1 871 ? -40.44552 3.02140 12.53822 1.000 13.75847 871 LEU A CA 1
ATOM 6309 C C . LEU A 1 871 ? -39.20029 3.87406 12.67621 1.000 14.21211 871 LEU A C 1
ATOM 6310 O O . LEU A 1 871 ? -38.92013 4.41422 13.74783 1.000 15.24571 871 LEU A O 1
ATOM 6315 N N . GLY A 1 872 ? -38.43195 3.99959 11.60323 1.000 15.19813 872 GLY A N 1
ATOM 6316 C CA . GLY A 1 872 ? -37.32697 4.94021 11.66946 1.000 15.92630 872 GLY A CA 1
ATOM 6317 C C . GLY A 1 872 ? -36.42604 4.85116 10.45362 1.000 15.06311 872 GLY A C 1
ATOM 6318 O O . GLY A 1 872 ? -36.72813 4.18102 9.46297 1.000 15.23130 872 GLY A O 1
ATOM 6319 N N . ARG A 1 873 ? -35.30244 5.54420 10.56352 1.000 14.81284 873 ARG A N 1
ATOM 6320 C CA . ARG A 1 873 ? -34.38768 5.59939 9.44015 1.000 15.52008 873 ARG A CA 1
ATOM 6321 C C . ARG A 1 873 ? -33.62759 4.30058 9.23740 1.000 15.74765 873 ARG A C 1
ATOM 6322 O O . ARG A 1 873 ? -32.87612 4.19800 8.26156 1.000 16.02422 873 ARG A O 1
ATOM 6330 N N . ASP A 1 874 ? -33.78122 3.31627 10.12357 1.000 13.38500 874 ASP A N 1
ATOM 6331 C CA . ASP A 1 874 ? -33.18593 2.00957 9.86550 1.000 14.97329 874 ASP A CA 1
ATOM 6332 C C . ASP A 1 874 ? -34.00215 1.18541 8.87533 1.000 16.08186 874 ASP A C 1
ATOM 6333 O O . ASP A 1 874 ? -33.53597 0.12294 8.43967 1.000 17.96444 874 ASP A O 1
ATOM 6338 N N . ASN A 1 875 ? -35.19089 1.66226 8.49422 1.000 14.02120 875 ASN A N 1
ATOM 6339 C CA . ASN A 1 875 ? -36.02172 1.00800 7.46999 1.000 16.03048 875 ASN A CA 1
ATOM 6340 C C . ASN A 1 875 ? -36.45024 -0.39250 7.91489 1.000 17.87003 875 ASN A C 1
ATOM 6341 O O . ASN A 1 875 ? -36.39360 -1.36884 7.15517 1.000 17.01415 875 ASN A O 1
ATOM 6346 N N . SER A 1 876 ? -36.85693 -0.50630 9.17241 1.000 16.29711 876 SER A N 1
ATOM 6347 C CA . SER A 1 876 ? -37.55765 -1.70139 9.61469 1.000 14.07082 876 SER A CA 1
ATOM 6348 C C . SER A 1 876 ? -38.66760 -1.28906 10.56703 1.000 17.75107 876 SER A C 1
ATOM 6349 O O . SER A 1 876 ? -38.64039 -0.21106 11.17633 1.000 14.91616 876 SER A O 1
ATOM 6352 N N . CYS A 1 877 ? -39.68734 -2.12040 10.63025 1.000 13.04478 877 CYS A N 1
ATOM 6353 C CA . CYS A 1 877 ? -40.77956 -1.90425 11.55414 1.000 12.23478 877 CYS A CA 1
ATOM 6354 C C . CYS A 1 877 ? -40.57275 -2.81250 12.75872 1.000 15.15990 877 CYS A C 1
ATOM 6355 O O . CYS A 1 877 ? -40.31979 -4.01080 12.59697 1.000 15.39895 877 CYS A O 1
ATOM 6358 N N . ALA A 1 878 ? -40.65074 -2.24052 13.94982 1.000 12.47597 878 ALA A N 1
ATOM 6359 C CA . ALA A 1 878 ? -40.64957 -2.98852 15.19325 1.000 14.31116 878 ALA A CA 1
ATOM 6360 C C . ALA A 1 878 ? -42.06063 -2.98170 15.76417 1.000 14.08835 878 ALA A C 1
ATOM 6361 O O . ALA A 1 878 ? -42.77492 -1.97708 15.66923 1.000 14.08969 878 ALA A O 1
ATOM 6363 N N . HIS A 1 879 ? -42.47106 -4.10711 16.33742 1.000 11.27883 879 HIS A N 1
ATOM 6364 C CA . HIS A 1 879 ? -43.75759 -4.17566 17.02284 1.000 13.55925 879 HIS A CA 1
ATOM 6365 C C . HIS A 1 879 ? -43.59362 -4.95288 18.32021 1.000 14.34911 879 HIS A C 1
ATOM 6366 O O . HIS A 1 879 ? -43.00134 -6.04099 18.32443 1.000 15.21964 879 HIS A O 1
ATOM 6373 N N . LEU A 1 880 ? -44.10530 -4.39419 19.41593 1.000 12.33958 880 LEU A N 1
ATOM 6374 C CA . LEU A 1 880 ? -43.94855 -5.00136 20.73174 1.000 14.28452 880 LEU A CA 1
ATOM 6375 C C . LEU A 1 880 ? -45.31140 -5.19376 21.37104 1.000 16.58671 880 LEU A C 1
ATOM 6376 O O . LEU A 1 880 ? -46.22599 -4.39052 21.16176 1.000 15.13772 880 LEU A O 1
ATOM 6381 N N . ILE A 1 881 ? -45.42567 -6.23894 22.18066 1.000 13.13361 881 ILE A N 1
ATOM 6382 C CA . ILE A 1 881 ? -46.59959 -6.44655 23.02929 1.000 14.64823 881 ILE A CA 1
ATOM 6383 C C . ILE A 1 881 ? -46.12742 -6.43751 24.47482 1.000 12.40071 881 ILE A C 1
ATOM 6384 O O . ILE A 1 881 ? -45.24864 -7.22186 24.84300 1.000 13.19557 881 ILE A O 1
ATOM 6389 N N . LEU A 1 882 ? -46.70005 -5.55547 25.28901 1.000 13.02611 882 LEU A N 1
ATOM 6390 C CA . LEU A 1 882 ? -46.42963 -5.51347 26.71631 1.000 12.86704 882 LEU A CA 1
ATOM 6391 C C . LEU A 1 882 ? -47.71018 -5.87318 27.45721 1.000 15.87641 882 LEU A C 1
ATOM 6392 O O . LEU A 1 882 ? -48.81135 -5.62138 26.95898 1.000 15.59209 882 LEU A O 1
ATOM 6397 N N . SER A 1 883 ? -47.57183 -6.44177 28.65634 1.000 15.23226 883 SER A N 1
ATOM 6398 C CA . SER A 1 883 ? -48.76488 -6.88846 29.37166 1.000 19.56905 883 SER A CA 1
ATOM 6399 C C . SER A 1 883 ? -48.64819 -6.53884 30.84565 1.000 17.80839 883 SER A C 1
ATOM 6400 O O . SER A 1 883 ? -47.54689 -6.44312 31.39442 1.000 18.30691 883 SER A O 1
ATOM 6403 N N . SER A 1 884 ? -49.79976 -6.30135 31.47644 1.000 17.83913 884 SER A N 1
ATOM 6404 C CA . SER A 1 884 ? -49.81540 -5.99742 32.89281 1.000 20.39981 884 SER A CA 1
ATOM 6405 C C . SER A 1 884 ? -49.50722 -7.25108 33.70180 1.000 20.09886 884 SER A C 1
ATOM 6406 O O . SER A 1 884 ? -49.62993 -8.38073 33.22290 1.000 20.24346 884 SER A O 1
ATOM 6409 N N . SER A 1 885 ? -49.12468 -7.03217 34.94587 1.000 20.05573 885 SER A N 1
ATOM 6410 C CA . SER A 1 885 ? -48.74079 -8.10157 35.85442 1.000 24.49104 885 SER A CA 1
ATOM 6411 C C . SER A 1 885 ? -49.66382 -8.09769 37.07209 1.000 26.31833 885 SER A C 1
ATOM 6412 O O . SER A 1 885 ? -50.56438 -7.25522 37.19825 1.000 22.82174 885 SER A O 1
ATOM 6415 N N . ALA A 1 886 ? -49.38923 -9.03054 37.99335 1.000 22.65878 886 ALA A N 1
ATOM 6416 C CA . ALA A 1 886 ? -50.30386 -9.30290 39.09929 1.000 24.73345 886 ALA A CA 1
ATOM 6417 C C . ALA A 1 886 ? -50.31877 -8.18253 40.12732 1.000 25.07367 886 ALA A C 1
ATOM 6418 O O . ALA A 1 886 ? -51.37955 -7.86540 40.67425 1.000 27.36559 886 ALA A O 1
ATOM 6420 N N . GLN A 1 887 ? -49.15617 -7.60026 40.43941 1.000 20.27270 887 GLN A N 1
ATOM 6421 C CA . GLN A 1 887 ? -49.01850 -6.59864 41.48523 1.000 23.89042 887 GLN A CA 1
ATOM 6422 C C . GLN A 1 887 ? -48.40736 -5.33359 40.90461 1.000 27.62029 887 GLN A C 1
ATOM 6423 O O . GLN A 1 887 ? -47.70468 -5.38747 39.89521 1.000 19.92935 887 GLN A O 1
ATOM 6429 N N . ALA A 1 888 ? -48.62504 -4.20800 41.58720 1.000 22.70237 888 ALA A N 1
ATOM 6430 C CA . ALA A 1 888 ? -47.86622 -3.00037 41.28790 1.000 20.59336 888 ALA A CA 1
ATOM 6431 C C . ALA A 1 888 ? -46.44385 -3.15122 41.81252 1.000 23.40435 888 ALA A C 1
ATOM 6432 O O . ALA A 1 888 ? -46.21460 -3.77301 42.85387 1.000 22.24632 888 ALA A O 1
ATOM 6434 N N . HIS A 1 889 ? -45.48325 -2.61802 41.05381 1.000 19.10089 889 HIS A N 1
ATOM 6435 C CA . HIS A 1 889 ? -44.08696 -2.61451 41.45953 1.000 19.33259 889 HIS A CA 1
ATOM 6436 C C . HIS A 1 889 ? -43.91200 -1.90418 42.79031 1.000 20.75951 889 HIS A C 1
ATOM 6437 O O . HIS A 1 889 ? -44.45031 -0.82002 43.00033 1.000 21.42360 889 HIS A O 1
ATOM 6444 N N . GLN A 1 890 ? -43.11206 -2.49565 43.67508 1.000 18.87121 890 GLN A N 1
ATOM 6445 C CA . GLN A 1 890 ? -42.86640 -1.94342 44.99940 1.000 23.69413 890 GLN A CA 1
ATOM 6446 C C . GLN A 1 890 ? -41.57008 -1.14237 44.98340 1.000 25.35038 890 GLN A C 1
ATOM 6447 O O . GLN A 1 890 ? -40.51845 -1.65909 44.58375 1.000 29.16407 890 GLN A O 1
ATOM 6453 N N . VAL A 1 891 ? -41.64599 0.11840 45.40728 1.000 31.74378 891 VAL A N 1
ATOM 6454 C CA . VAL A 1 891 ? -40.44650 0.94852 45.44176 1.000 34.86773 891 VAL A CA 1
ATOM 6455 C C . VAL A 1 891 ? -39.53264 0.48002 46.56783 1.000 41.38864 891 VAL A C 1
ATOM 6456 O O . VAL A 1 891 ? -39.96718 -0.12500 47.56031 1.000 35.25326 891 VAL A O 1
ATOM 6460 N N . ALA A 1 892 ? -38.24107 0.75523 46.39762 1.000 39.76303 892 ALA A N 1
ATOM 6461 C CA . ALA A 1 892 ? -37.21152 0.33281 47.34564 1.000 44.98556 892 ALA A CA 1
ATOM 6462 C C . ALA A 1 892 ? -37.32567 1.07424 48.68067 1.000 45.28142 892 ALA A C 1
ATOM 6463 O O . ALA A 1 892 ? -38.10680 2.02153 48.81783 1.000 44.47236 892 ALA A O 1
ATOM 6465 N N . LEU A 1 906 ? -21.41640 15.42899 46.73065 1.000 41.27099 906 LEU A N 1
ATOM 6466 C CA . LEU A 1 906 ? -21.11166 16.71104 46.09725 1.000 39.29118 906 LEU A CA 1
ATOM 6467 C C . LEU A 1 906 ? -21.97213 16.89018 44.84977 1.000 40.53914 906 LEU A C 1
ATOM 6468 O O . LEU A 1 906 ? -21.56267 16.53524 43.74394 1.000 40.30531 906 LEU A O 1
ATOM 6473 N N . VAL A 1 907 ? -23.17089 17.43221 45.03124 1.000 39.23472 907 VAL A N 1
ATOM 6474 C CA . VAL A 1 907 ? -24.11750 17.58990 43.93379 1.000 39.85598 907 VAL A CA 1
ATOM 6475 C C . VAL A 1 907 ? -23.83131 18.89240 43.19998 1.000 40.44471 907 VAL A C 1
ATOM 6476 O O . VAL A 1 907 ? -23.73914 19.95815 43.81824 1.000 39.21907 907 VAL A O 1
ATOM 6480 N N . LYS A 1 908 ? -23.69801 18.80740 41.87551 1.000 35.00756 908 LYS A N 1
ATOM 6481 C CA . LYS A 1 908 ? -23.38602 19.95461 41.04370 1.000 35.00152 908 LYS A CA 1
ATOM 6482 C C . LYS A 1 908 ? -24.35738 20.02876 39.87246 1.000 36.55735 908 LYS A C 1
ATOM 6483 O O . LYS A 1 908 ? -24.83188 19.00503 39.36893 1.000 31.06127 908 LYS A O 1
ATOM 6489 N N . THR A 1 909 ? -24.64203 21.25708 39.44237 1.000 33.02204 909 THR A N 1
ATOM 6490 C CA . THR A 1 909 ? -25.53078 21.52001 38.31473 1.000 31.45150 909 THR A CA 1
ATOM 6491 C C . THR A 1 909 ? -24.70137 21.67439 37.04576 1.000 31.68690 909 THR A C 1
ATOM 6492 O O . THR A 1 909 ? -23.71459 22.41052 37.03171 1.000 30.73703 909 THR A O 1
ATOM 6496 N N . ILE A 1 910 ? -25.07979 20.95661 35.99361 1.000 27.45973 910 ILE A N 1
ATOM 6497 C CA . ILE A 1 910 ? -24.40029 21.04322 34.70721 1.000 25.85222 910 ILE A CA 1
ATOM 6498 C C . ILE A 1 910 ? -25.43414 21.44632 33.66838 1.000 25.75641 910 ILE A C 1
ATOM 6499 O O . ILE A 1 910 ? -26.47559 20.78827 33.53911 1.000 21.80698 910 ILE A O 1
ATOM 6504 N N . LYS A 1 911 ? -25.16557 22.54197 32.96018 1.000 22.77923 911 LYS A N 1
ATOM 6505 C CA . LYS A 1 911 ? -26.07119 23.04405 31.93904 1.000 22.71503 911 LYS A CA 1
ATOM 6506 C C . LYS A 1 911 ? -25.73127 22.41886 30.59602 1.000 23.28062 911 LYS A C 1
ATOM 6507 O O . LYS A 1 911 ? -24.55739 22.22186 30.26905 1.000 22.95943 911 LYS A O 1
ATOM 6513 N N . LEU A 1 912 ? -26.76603 22.09012 29.82849 1.000 17.80049 912 LEU A N 1
ATOM 6514 C CA . LEU A 1 912 ? -26.56440 21.61748 28.46494 1.000 14.81108 912 LEU A CA 1
ATOM 6515 C C . LEU A 1 912 ? -26.25999 22.81326 27.55665 1.000 20.69465 912 LEU A C 1
ATOM 6516 O O . LEU A 1 912 ? -26.59953 23.95689 27.86383 1.000 20.91368 912 LEU A O 1
ATOM 6521 N N . GLY A 1 913 ? -25.61018 22.54190 26.43112 1.000 15.64080 913 GLY A N 1
ATOM 6522 C CA . GLY A 1 913 ? -25.10556 23.61769 25.61171 1.000 16.21010 913 GLY A CA 1
ATOM 6523 C C . GLY A 1 913 ? -23.80533 24.11343 26.20316 1.000 20.32135 913 GLY A C 1
ATOM 6524 O O . GLY A 1 913 ? -22.96142 23.32148 26.63442 1.000 24.44083 913 GLY A O 1
ATOM 6525 N N . GLY A 1 914 ? -23.62734 25.42375 26.24401 1.000 18.00173 914 GLY A N 1
ATOM 6526 C CA . GLY A 1 914 ? -22.41829 25.96845 26.82469 1.000 25.11517 914 GLY A CA 1
ATOM 6527 C C . GLY A 1 914 ? -22.32357 27.45345 26.55753 1.000 22.47647 914 GLY A C 1
ATOM 6528 O O . GLY A 1 914 ? -23.31917 28.10810 26.24740 1.000 20.67716 914 GLY A O 1
ATOM 6529 N N . GLN A 1 915 ? -21.10108 27.96075 26.68631 1.000 24.21626 915 GLN A N 1
ATOM 6530 C CA . GLN A 1 915 ? -20.81238 29.37804 26.48661 1.000 25.77469 915 GLN A CA 1
ATOM 6531 C C . GLN A 1 915 ? -21.42663 29.91016 25.19379 1.000 19.54330 915 GLN A C 1
ATOM 6532 O O . GLN A 1 915 ? -21.40630 29.24404 24.15364 1.000 18.68648 915 GLN A O 1
ATOM 6538 N N . LEU A 1 916 ? -21.98530 31.11387 25.26730 1.000 16.79391 916 LEU A N 1
ATOM 6539 C CA . LEU A 1 916 ? -22.53231 31.76213 24.07955 1.000 15.52932 916 LEU A CA 1
ATOM 6540 C C . LEU A 1 916 ? -21.38548 32.15929 23.14902 1.000 19.19946 916 LEU A C 1
ATOM 6541 O O . LEU A 1 916 ? -20.51654 32.94194 23.54232 1.000 18.10929 916 LEU A O 1
ATOM 6546 N N . ILE A 1 917 ? -21.37691 31.61274 21.92183 1.000 16.23922 917 ILE A N 1
ATOM 6547 C CA . ILE A 1 917 ? -20.24026 31.81052 21.01821 1.000 15.86622 917 ILE A CA 1
ATOM 6548 C C . ILE A 1 917 ? -20.03154 33.29403 20.70567 1.000 16.46290 917 ILE A C 1
ATOM 6549 O O . ILE A 1 917 ? -18.91141 33.81472 20.80681 1.000 17.24546 917 ILE A O 1
ATOM 6554 N N . SER A 1 918 ? -21.08490 33.98523 20.26140 1.000 14.88748 918 SER A N 1
ATOM 6555 C CA . SER A 1 918 ? -20.90134 35.35661 19.80899 1.000 16.32705 918 SER A CA 1
ATOM 6556 C C . SER A 1 918 ? -20.47326 36.25634 20.96239 1.000 21.08825 918 SER A C 1
ATOM 6557 O O . SER A 1 918 ? -19.51661 37.03238 20.83616 1.000 16.81542 918 SER A O 1
ATOM 6560 N N . ASN A 1 919 ? -21.15056 36.13894 22.11048 1.000 16.03766 919 ASN A N 1
ATOM 6561 C CA . ASN A 1 919 ? -20.80689 36.97510 23.25767 1.000 18.46228 919 ASN A CA 1
ATOM 6562 C C . ASN A 1 919 ? -19.35886 36.77605 23.67991 1.000 19.03326 919 ASN A C 1
ATOM 6563 O O . ASN A 1 919 ? -18.68426 37.73702 24.07472 1.000 21.40030 919 ASN A O 1
ATOM 6568 N N . ALA A 1 920 ? -18.88608 35.52165 23.67114 1.000 18.17617 920 ALA A N 1
ATOM 6569 C CA . ALA A 1 920 ? -17.52384 35.22721 24.09154 1.000 16.23093 920 ALA A CA 1
ATOM 6570 C C . ALA A 1 920 ? -16.49988 35.91210 23.19885 1.000 20.02005 920 ALA A C 1
ATOM 6571 O O . ALA A 1 920 ? -15.41201 36.25510 23.65909 1.000 19.77052 920 ALA A O 1
ATOM 6573 N N . ILE A 1 921 ? -16.81963 36.10775 21.93089 1.000 15.97247 921 ILE A N 1
ATOM 6574 C CA . ILE A 1 921 ? -15.91288 36.79667 21.01717 1.000 16.18919 921 ILE A CA 1
ATOM 6575 C C . ILE A 1 921 ? -16.11843 38.31089 21.06510 1.000 19.38049 921 ILE A C 1
ATOM 6576 O O . ILE A 1 921 ? -15.16471 39.06173 21.29675 1.000 21.59320 921 ILE A O 1
ATOM 6581 N N . VAL A 1 922 ? -17.36510 38.77985 20.89756 1.000 19.91079 922 VAL A N 1
ATOM 6582 C CA . VAL A 1 922 ? -17.61464 40.21674 20.76931 1.000 19.62223 922 VAL A CA 1
ATOM 6583 C C . VAL A 1 922 ? -17.32418 40.94862 22.07485 1.000 23.85024 922 VAL A C 1
ATOM 6584 O O . VAL A 1 922 ? -16.94144 42.12213 22.05389 1.000 23.45304 922 VAL A O 1
ATOM 6588 N N . ASN A 1 923 ? -17.48604 40.29772 23.22603 1.000 20.95858 923 ASN A N 1
ATOM 6589 C CA . ASN A 1 923 ? -17.20801 40.96333 24.49241 1.000 26.03384 923 ASN A CA 1
ATOM 6590 C C . ASN A 1 923 ? -15.88936 40.51912 25.09238 1.000 25.70912 923 ASN A C 1
ATOM 6591 O O . ASN A 1 923 ? -15.69047 40.66482 26.30054 1.000 28.81041 923 ASN A O 1
ATOM 6596 N N . SER A 1 924 ? -14.98242 39.98809 24.27764 1.000 23.23468 924 SER A N 1
ATOM 6597 C CA . SER A 1 924 ? -13.71604 39.50001 24.80427 1.000 24.87463 924 SER A CA 1
ATOM 6598 C C . SER A 1 924 ? -12.99222 40.61344 25.54532 1.000 30.27447 924 SER A C 1
ATOM 6599 O O . SER A 1 924 ? -12.99133 41.76852 25.11016 1.000 25.83496 924 SER A O 1
ATOM 6602 N N . ALA A 1 925 ? -12.38928 40.25364 26.67866 1.000 32.21118 925 ALA A N 1
ATOM 6603 C CA . ALA A 1 925 ? -11.62603 41.17527 27.50886 1.000 39.45942 925 ALA A CA 1
ATOM 6604 C C . ALA A 1 925 ? -10.13325 41.16921 27.17184 1.000 40.83747 925 ALA A C 1
ATOM 6605 O O . ALA A 1 925 ? -9.32949 41.69467 27.94920 1.000 42.92622 925 ALA A O 1
ATOM 6607 N N . SER A 1 926 ? -9.75370 40.58336 26.03627 1.000 35.45302 926 SER A N 1
ATOM 6608 C CA . SER A 1 926 ? -8.35696 40.54998 25.62023 1.000 38.64808 926 SER A CA 1
ATOM 6609 C C . SER A 1 926 ? -7.79734 41.95703 25.44388 1.000 39.57050 926 SER A C 1
ATOM 6610 O O . SER A 1 926 ? -8.35984 42.77844 24.70941 1.000 36.45448 926 SER A O 1
ATOM 6613 N N . SER A 1 927 ? -6.65969 42.21500 26.09769 1.000 41.65416 927 SER A N 1
ATOM 6614 C CA . SER A 1 927 ? -6.00667 43.51979 26.00126 1.000 43.63539 927 SER A CA 1
ATOM 6615 C C . SER A 1 927 ? -5.42656 43.76648 24.60964 1.000 44.79504 927 SER A C 1
ATOM 6616 O O . SER A 1 927 ? -5.58017 44.86181 24.05421 1.000 47.64733 927 SER A O 1
ATOM 6619 N N . SER A 1 928 ? -4.75602 42.76829 24.02574 1.000 42.47114 928 SER A N 1
ATOM 6620 C CA . SER A 1 928 ? -4.15467 42.96489 22.71055 1.000 41.65258 928 SER A CA 1
ATOM 6621 C C . SER A 1 928 ? -5.18629 43.10581 21.59757 1.000 39.27640 928 SER A C 1
ATOM 6622 O O . SER A 1 928 ? -4.81108 43.40720 20.45917 1.000 37.68934 928 SER A O 1
ATOM 6625 N N . LEU A 1 929 ? -6.47010 42.91806 21.89514 1.000 38.03720 929 LEU A N 1
ATOM 6626 C CA . LEU A 1 929 ? -7.49499 43.06510 20.86899 1.000 38.70372 929 LEU A CA 1
ATOM 6627 C C . LEU A 1 929 ? -7.58233 44.49960 20.35808 1.000 37.89290 929 LEU A C 1
ATOM 6628 O O . LEU A 1 929 ? -7.90127 44.71687 19.18185 1.000 36.14388 929 LEU A O 1
ATOM 6633 N N . HIS A 1 930 ? -7.29243 45.48908 21.21253 1.000 40.37461 930 HIS A N 1
ATOM 6634 C CA . HIS A 1 930 ? -7.35027 46.88107 20.76923 1.000 43.54966 930 HIS A CA 1
ATOM 6635 C C . HIS A 1 930 ? -6.37313 47.14273 19.62751 1.000 38.56667 930 HIS A C 1
ATOM 6636 O O . HIS A 1 930 ? -6.72899 47.78434 18.63187 1.000 38.33322 930 HIS A O 1
ATOM 6643 N N . ALA A 1 931 ? -5.13746 46.65022 19.75814 1.000 38.97111 931 ALA A N 1
ATOM 6644 C CA . ALA A 1 931 ? -4.11687 46.85764 18.73524 1.000 37.46543 931 ALA A CA 1
ATOM 6645 C C . ALA A 1 931 ? -4.42458 46.09132 17.45835 1.000 36.01582 931 ALA A C 1
ATOM 6646 O O . ALA A 1 931 ? -3.98148 46.49192 16.37590 1.000 37.38856 931 ALA A O 1
ATOM 6648 N N . ILE A 1 932 ? -5.14402 44.97438 17.56607 1.000 33.59655 932 ILE A N 1
ATOM 6649 C CA . ILE A 1 932 ? -5.54813 44.23996 16.37177 1.000 29.60391 932 ILE A CA 1
ATOM 6650 C C . ILE A 1 932 ? -6.63876 45.00017 15.63734 1.000 32.16704 932 ILE A C 1
ATOM 6651 O O . ILE A 1 932 ? -6.60280 45.13132 14.40843 1.000 34.09302 932 ILE A O 1
ATOM 6656 N N . LYS A 1 933 ? -7.60747 45.54632 16.38044 1.000 30.36500 933 LYS A N 1
ATOM 6657 C CA . LYS A 1 933 ? -8.67516 46.32371 15.75972 1.000 32.00845 933 LYS A CA 1
ATOM 6658 C C . LYS A 1 933 ? -8.11919 47.51311 14.97909 1.000 34.03154 933 LYS A C 1
ATOM 6659 O O . LYS A 1 933 ? -8.66494 47.88602 13.93519 1.000 33.73570 933 LYS A O 1
ATOM 6665 N N . ALA A 1 934 ? -7.03849 48.12736 15.48128 1.000 36.63167 934 ALA A N 1
ATOM 6666 C CA . ALA A 1 934 ? -6.42784 49.28060 14.81968 1.000 32.89015 934 ALA A CA 1
ATOM 6667 C C . ALA A 1 934 ? -5.67140 48.88106 13.56264 1.000 32.18251 934 ALA A C 1
ATOM 6668 O O . ALA A 1 934 ? -5.51488 49.69311 12.64643 1.000 37.98075 934 ALA A O 1
ATOM 6670 N N . GLN A 1 935 ? -5.17715 47.65102 13.50650 1.000 35.86718 935 GLN A N 1
ATOM 6671 C CA . GLN A 1 935 ? -4.59606 47.11403 12.28550 1.000 36.63785 935 GLN A CA 1
ATOM 6672 C C . GLN A 1 935 ? -5.63267 46.86436 11.19559 1.000 36.30561 935 GLN A C 1
ATOM 6673 O O . GLN A 1 935 ? -5.25538 46.57240 10.05306 1.000 33.14728 935 GLN A O 1
ATOM 6679 N N . PHE A 1 936 ? -6.92019 46.93394 11.52949 1.000 32.31622 936 PHE A N 1
ATOM 6680 C CA . PHE A 1 936 ? -7.99896 46.75443 10.57103 1.000 28.87865 936 PHE A CA 1
ATOM 6681 C C . PHE A 1 936 ? -8.66596 48.06814 10.19068 1.000 28.99075 936 PHE A C 1
ATOM 6682 O O . PHE A 1 936 ? -9.27936 48.14599 9.12407 1.000 25.71281 936 PHE A O 1
ATOM 6690 N N . ALA A 1 937 ? -8.54653 49.09555 11.03177 1.000 32.33118 937 ALA A N 1
ATOM 6691 C CA . ALA A 1 937 ? -9.34063 50.30941 10.88538 1.000 30.38387 937 ALA A CA 1
ATOM 6692 C C . ALA A 1 937 ? -9.11352 50.97094 9.53111 1.000 30.16428 937 ALA A C 1
ATOM 6693 O O . ALA A 1 937 ? -7.97185 51.18777 9.11559 1.000 31.78240 937 ALA A O 1
ATOM 6695 N N . GLY A 1 938 ? -10.21404 51.27822 8.84229 1.000 30.18616 938 GLY A N 1
ATOM 6696 C CA . GLY A 1 938 ? -10.18653 52.00700 7.58538 1.000 30.63582 938 GLY A CA 1
ATOM 6697 C C . GLY A 1 938 ? -9.56179 51.29027 6.40565 1.000 33.54342 938 GLY A C 1
ATOM 6698 O O . GLY A 1 938 ? -9.43525 51.89718 5.34252 1.000 35.17029 938 GLY A O 1
ATOM 6699 N N . LYS A 1 939 ? -9.17571 50.02150 6.54206 1.000 27.27375 939 LYS A N 1
ATOM 6700 C CA . LYS A 1 939 ? -8.49803 49.30917 5.46325 1.000 27.87158 939 LYS A CA 1
ATOM 6701 C C . LYS A 1 939 ? -9.48970 48.73273 4.45376 1.000 27.46007 939 LYS A C 1
ATOM 6702 O O . LYS A 1 939 ? -10.65204 48.46489 4.77097 1.000 25.63418 939 LYS A O 1
ATOM 6708 N N . HIS A 1 940 ? -9.02219 48.56126 3.21749 1.000 25.13104 940 HIS A N 1
ATOM 6709 C CA . HIS A 1 940 ? -9.73593 47.76731 2.22650 1.000 23.20696 940 HIS A CA 1
ATOM 6710 C C . HIS A 1 940 ? -9.27686 46.32000 2.36025 1.000 22.95548 940 HIS A C 1
ATOM 6711 O O . HIS A 1 940 ? -8.07712 46.04420 2.25862 1.000 23.25039 940 HIS A O 1
ATOM 6718 N N . LEU A 1 941 ? -10.21444 45.40153 2.60986 1.000 18.77355 941 LEU A N 1
ATOM 6719 C CA . LEU A 1 941 ? -9.89977 43.97371 2.67427 1.000 17.48751 941 LEU A CA 1
ATOM 6720 C C . LEU A 1 941 ? -10.16525 43.31891 1.32687 1.000 16.96039 941 LEU A C 1
ATOM 6721 O O . LEU A 1 941 ? -11.14496 43.65272 0.65698 1.000 19.05106 941 LEU A O 1
ATOM 6726 N N . ASN A 1 942 ? -9.31343 42.36555 0.94742 1.000 15.47187 942 ASN A N 1
ATOM 6727 C CA . ASN A 1 942 ? -9.64414 41.49056 -0.17175 1.000 15.47174 942 ASN A CA 1
ATOM 6728 C C . ASN A 1 942 ? -10.71592 40.48708 0.25138 1.000 19.00586 942 ASN A C 1
ATOM 6729 O O . ASN A 1 942 ? -10.77949 40.07519 1.40667 1.000 16.28810 942 ASN A O 1
ATOM 6734 N N . LYS A 1 943 ? -11.54845 40.08105 -0.69990 1.000 17.50213 943 LYS A N 1
ATOM 6735 C CA . LYS A 1 943 ? -12.44177 38.95623 -0.43891 1.000 20.23316 943 LYS A CA 1
ATOM 6736 C C . LYS A 1 943 ? -11.63156 37.66627 -0.33386 1.000 21.48929 943 LYS A C 1
ATOM 6737 O O . LYS A 1 943 ? -10.63940 37.47857 -1.04845 1.000 19.37544 943 LYS A O 1
ATOM 6743 N N . VAL A 1 944 ? -12.03812 36.77539 0.58943 1.000 18.16914 944 VAL A N 1
ATOM 6744 C CA . VAL A 1 944 ? -11.38482 35.47195 0.66498 1.000 17.43884 944 VAL A CA 1
ATOM 6745 C C . VAL A 1 944 ? -11.81345 34.61464 -0.51728 1.000 17.69211 944 VAL A C 1
ATOM 6746 O O . VAL A 1 944 ? -12.86856 34.81345 -1.13932 1.000 17.83309 944 VAL A O 1
ATOM 6750 N N . ASN A 1 945 ? -10.99622 33.61509 -0.79418 1.000 18.11309 945 ASN A N 1
ATOM 6751 C CA . ASN A 1 945 ? -11.27630 32.72383 -1.90834 1.000 22.03377 945 ASN A CA 1
ATOM 6752 C C . ASN A 1 945 ? -12.44499 31.78942 -1.60535 1.000 19.59703 945 ASN A C 1
ATOM 6753 O O . ASN A 1 945 ? -13.28309 31.52744 -2.47704 1.000 18.00906 945 ASN A O 1
ATOM 6758 N N . GLN A 1 946 ? -12.51698 31.27287 -0.38031 1.000 18.42540 946 GLN A N 1
ATOM 6759 C CA . GLN A 1 946 ? -13.55854 30.31107 -0.00574 1.000 18.41104 946 GLN A CA 1
ATOM 6760 C C . GLN A 1 946 ? -14.17856 30.72192 1.32131 1.000 15.20920 946 GLN A C 1
ATOM 6761 O O . GLN A 1 946 ? -13.70853 30.31036 2.38691 1.000 17.83993 946 GLN A O 1
ATOM 6767 N N . PRO A 1 947 ? -15.22514 31.53409 1.29474 1.000 17.68919 947 PRO A N 1
ATOM 6768 C CA . PRO A 1 947 ? -15.89807 31.92204 2.53888 1.000 15.65135 947 PRO A CA 1
ATOM 6769 C C . PRO A 1 947 ? -16.72654 30.75785 3.07033 1.000 18.96921 947 PRO A C 1
ATOM 6770 O O . PRO A 1 947 ? -16.92034 29.74730 2.39178 1.000 16.44901 947 PRO A O 1
ATOM 6774 N N . VAL A 1 948 ? -17.19810 30.89983 4.31945 1.000 19.53564 948 VAL A N 1
ATOM 6775 C CA . VAL A 1 948 ? -18.03120 29.84635 4.91983 1.000 17.06472 948 VAL A CA 1
ATOM 6776 C C . VAL A 1 948 ? -19.28431 29.64431 4.08565 1.000 17.61173 948 VAL A C 1
ATOM 6777 O O . VAL A 1 948 ? -20.00104 30.60033 3.77121 1.000 18.62658 948 VAL A O 1
ATOM 6781 N N . MET A 1 949 ? -19.55726 28.39422 3.71079 1.000 16.41265 949 MET A N 1
ATOM 6782 C CA . MET A 1 949 ? -20.69495 28.08103 2.85434 1.000 18.31188 949 MET A CA 1
ATOM 6783 C C . MET A 1 949 ? -21.82103 27.46911 3.68202 1.000 16.01026 949 MET A C 1
ATOM 6784 O O . MET A 1 949 ? -21.58800 26.53987 4.45940 1.000 16.99799 949 MET A O 1
ATOM 6789 N N . MET A 1 950 ? -23.04385 27.94786 3.46321 1.000 16.80009 950 MET A N 1
ATOM 6790 C CA . MET A 1 950 ? -24.19190 27.52474 4.26057 1.000 15.83587 950 MET A CA 1
ATOM 6791 C C . MET A 1 950 ? -25.10762 26.54653 3.54081 1.000 15.13304 950 MET A C 1
ATOM 6792 O O . MET A 1 950 ? -26.10971 26.13119 4.12960 1.000 14.60411 950 MET A O 1
ATOM 6797 N N . ASP A 1 951 ? -24.78279 26.16752 2.29515 1.000 13.63915 951 ASP A N 1
ATOM 6798 C CA . ASP A 1 951 ? -25.69392 25.38553 1.45063 1.000 17.61060 951 ASP A CA 1
ATOM 6799 C C . ASP A 1 951 ? -26.14925 24.09075 2.11745 1.000 16.45442 951 ASP A C 1
ATOM 6800 O O . ASP A 1 951 ? -27.29621 23.66856 1.93476 1.000 16.24571 951 ASP A O 1
ATOM 6805 N N . ASN A 1 952 ? -25.25197 23.41354 2.84447 1.000 15.68886 952 ASN A N 1
ATOM 6806 C CA . ASN A 1 952 ? -25.60472 22.11703 3.41687 1.000 14.26577 952 ASN A CA 1
ATOM 6807 C C . ASN A 1 952 ? -26.61847 22.21698 4.55465 1.000 15.46871 952 ASN A C 1
ATOM 6808 O O . ASN A 1 952 ? -27.19513 21.19056 4.93664 1.000 15.31521 952 ASN A O 1
ATOM 6813 N N . LEU A 1 953 ? -26.83991 23.41384 5.10307 1.000 14.21417 953 LEU A N 1
ATOM 6814 C CA . LEU A 1 953 ? -27.80924 23.59480 6.17787 1.000 14.13363 953 LEU A CA 1
ATOM 6815 C C . LEU A 1 953 ? -29.24378 23.69939 5.67487 1.000 14.27338 953 LEU A C 1
ATOM 6816 O O . LEU A 1 953 ? -30.17926 23.43784 6.43959 1.000 15.07646 953 LEU A O 1
ATOM 6821 N N . LYS A 1 954 ? -29.44411 24.11131 4.42866 1.000 13.86521 954 LYS A N 1
ATOM 6822 C CA . LYS A 1 954 ? -30.79464 24.24596 3.91557 1.000 15.85644 954 LYS A CA 1
ATOM 6823 C C . LYS A 1 954 ? -31.50494 22.89274 3.97670 1.000 13.48816 954 LYS A C 1
ATOM 6824 O O . LYS A 1 954 ? -30.94201 21.88592 3.51284 1.000 14.01097 954 LYS A O 1
ATOM 6830 N N . PRO A 1 955 ? -32.71952 22.82116 4.53438 1.000 13.99271 955 PRO A N 1
ATOM 6831 C CA . PRO A 1 955 ? -33.45902 21.54437 4.56829 1.000 14.01775 955 PRO A CA 1
ATOM 6832 C C . PRO A 1 955 ? -33.49061 20.83731 3.21738 1.000 14.96872 955 PRO A C 1
ATOM 6833 O O . PRO A 1 955 ? -33.96051 21.39350 2.21261 1.000 13.32545 955 PRO A O 1
ATOM 6837 N N . GLN A 1 956 ? -32.96537 19.60774 3.18370 1.000 14.06885 956 GLN A N 1
ATOM 6838 C CA . GLN A 1 956 ? -32.67527 18.92939 1.92052 1.000 14.10441 956 GLN A CA 1
ATOM 6839 C C . GLN A 1 956 ? -33.87858 18.24312 1.28415 1.000 12.83839 956 GLN A C 1
ATOM 6840 O O . GLN A 1 956 ? -33.78721 17.84175 0.11826 1.000 15.26598 956 GLN A O 1
ATOM 6846 N N . GLY A 1 957 ? -34.99190 18.09964 1.99555 1.000 13.65189 957 GLY A N 1
ATOM 6847 C CA . GLY A 1 957 ? -36.15259 17.41128 1.44249 1.000 16.70279 957 GLY A CA 1
ATOM 6848 C C . GLY A 1 957 ? -35.93851 15.94241 1.15508 1.000 17.88864 957 GLY A C 1
ATOM 6849 O O . GLY A 1 957 ? -36.38495 15.45283 0.10667 1.000 15.81190 957 GLY A O 1
ATOM 6850 N N . ILE A 1 958 ? -35.26431 15.22197 2.05695 1.000 12.69322 958 ILE A N 1
ATOM 6851 C CA . ILE A 1 958 ? -34.94918 13.81826 1.81148 1.000 12.79140 958 ILE A CA 1
ATOM 6852 C C . ILE A 1 958 ? -36.22585 13.00487 1.91284 1.000 16.36592 958 ILE A C 1
ATOM 6853 O O . ILE A 1 958 ? -36.98657 13.13737 2.87431 1.000 14.93293 958 ILE A O 1
ATOM 6858 N N . SER A 1 959 ? -36.46163 12.14639 0.92813 1.000 17.26885 959 SER A N 1
ATOM 6859 C CA . SER A 1 959 ? -37.67340 11.33991 0.94022 1.000 21.68452 959 SER A CA 1
ATOM 6860 C C . SER A 1 959 ? -37.55990 10.20083 1.95241 1.000 17.53740 959 SER A C 1
ATOM 6861 O O . SER A 1 959 ? -36.46932 9.69398 2.24904 1.000 15.37606 959 SER A O 1
ATOM 6864 N N . ALA A 1 960 ? -38.70665 9.78772 2.47461 1.000 15.66829 960 ALA A N 1
ATOM 6865 C CA . ALA A 1 960 ? -38.71620 8.73513 3.47940 1.000 16.35332 960 ALA A CA 1
ATOM 6866 C C . ALA A 1 960 ? -38.45187 7.37533 2.84656 1.000 15.64767 960 ALA A C 1
ATOM 6867 O O . ALA A 1 960 ? -38.58625 7.17981 1.63855 1.000 15.79298 960 ALA A O 1
ATOM 6869 N N . HIS A 1 961 ? -38.10735 6.40441 3.69386 1.000 14.07164 961 HIS A N 1
ATOM 6870 C CA . HIS A 1 961 ? -37.79914 5.07557 3.17844 1.000 16.48643 961 HIS A CA 1
ATOM 6871 C C . HIS A 1 961 ? -38.97343 4.48383 2.40970 1.000 13.88658 961 HIS A C 1
ATOM 6872 O O . HIS A 1 961 ? -38.77886 3.79097 1.40058 1.000 13.27985 961 HIS A O 1
ATOM 6879 N N . ALA A 1 962 ? -40.19265 4.74785 2.87819 1.000 14.69895 962 ALA A N 1
ATOM 6880 C CA . ALA A 1 962 ? -41.39205 4.17555 2.26769 1.000 18.75136 962 ALA A CA 1
ATOM 6881 C C . ALA A 1 962 ? -41.57162 4.57847 0.80552 1.000 19.27546 962 ALA A C 1
ATOM 6882 O O . ALA A 1 962 ? -42.31021 3.89907 0.07550 1.000 16.66203 962 ALA A O 1
ATOM 6884 N N . THR A 1 963 ? -40.94495 5.67980 0.36759 1.000 14.22440 963 THR A N 1
ATOM 6885 C CA . THR A 1 963 ? -41.02721 6.09551 -1.03176 1.000 15.34860 963 THR A CA 1
ATOM 6886 C C . THR A 1 963 ? -40.19085 5.22754 -1.96123 1.000 18.63446 963 THR A C 1
ATOM 6887 O O . THR A 1 963 ? -40.36643 5.31631 -3.18480 1.000 18.40202 963 THR A O 1
ATOM 6891 N N . ASN A 1 964 ? -39.24543 4.43580 -1.43399 1.000 15.25493 964 ASN A N 1
ATOM 6892 C CA . ASN A 1 964 ? -38.41419 3.58208 -2.28806 1.000 14.63856 964 ASN A CA 1
ATOM 6893 C C . ASN A 1 964 ? -37.62879 4.38887 -3.32419 1.000 17.23722 964 ASN A C 1
ATOM 6894 O O . ASN A 1 964 ? -37.27751 3.87189 -4.38696 1.000 17.52200 964 ASN A O 1
ATOM 6899 N N . GLU A 1 965 ? -37.31913 5.65352 -3.01998 1.000 16.60097 965 GLU A N 1
ATOM 6900 C CA . GLU A 1 965 ? -36.75805 6.53463 -4.03978 1.000 18.77452 965 GLU A CA 1
ATOM 6901 C C . GLU A 1 965 ? -35.47181 5.97507 -4.64096 1.000 23.89275 965 GLU A C 1
ATOM 6902 O O . GLU A 1 965 ? -35.23105 6.12229 -5.84469 1.000 24.37409 965 GLU A O 1
ATOM 6908 N N . TYR A 1 966 ? -34.62844 5.33354 -3.83441 1.000 22.88245 966 TYR A N 1
ATOM 6909 C CA . TYR A 1 966 ? -33.33648 4.87915 -4.34081 1.000 22.99698 966 TYR A CA 1
ATOM 6910 C C . TYR A 1 966 ? -33.25964 3.37079 -4.54670 1.000 22.87394 966 TYR A C 1
ATOM 6911 O O . TYR A 1 966 ? -32.17644 2.84497 -4.81817 1.000 23.33283 966 TYR A O 1
ATOM 6920 N N . VAL A 1 967 ? -34.37826 2.66599 -4.45836 1.000 20.55736 967 VAL A N 1
ATOM 6921 C CA . VAL A 1 967 ? -34.38475 1.21835 -4.61978 1.000 21.09337 967 VAL A CA 1
ATOM 6922 C C . VAL A 1 967 ? -34.29233 0.88881 -6.10544 1.000 30.80790 967 VAL A C 1
ATOM 6923 O O . VAL A 1 967 ? -35.00426 1.48131 -6.92606 1.000 27.63805 967 VAL A O 1
ATOM 6927 N N . VAL A 1 968 ? -33.40248 -0.03645 -6.46319 1.000 26.60227 968 VAL A N 1
ATOM 6928 C CA . VAL A 1 968 ? -33.21850 -0.37291 -7.88523 1.000 29.80206 968 VAL A CA 1
ATOM 6929 C C . VAL A 1 968 ? -34.14480 -1.52374 -8.27506 1.000 36.01417 968 VAL A C 1
ATOM 6930 O O . VAL A 1 968 ? -34.28058 -2.50816 -7.54041 1.000 40.20093 968 VAL A O 1
#

CATH classification: 3.40.47.10

B-factor: mean 22.29, std 8.16, range [8.65, 60.87]

Solvent-accessible surface area: 29768 Å² total; per-residue (Å²): 37,18,8,2,0,0,0,0,2,3,0,1,2,0,46,3,72,37,28,108,80,1,14,87,28,1,49,103,78,80,62,19,50,48,130,7,69,53,118,14,1,33,16,77,19,75,90,0,56,34,110,89,75,62,84,10,58,0,34,7,23,46,0,0,15,15,70,133,36,135,35,90,8,54,55,12,81,7,41,65,110,15,0,58,44,10,6,42,5,10,22,7,1,1,36,0,0,40,78,0,0,79,65,12,61,29,75,59,36,128,41,3,125,76,0,0,0,1,1,0,3,12,4,18,3,2,58,23,0,1,11,1,0,0,1,0,0,1,20,4,0,9,33,2,1,64,80,16,13,19,103,83,1,36,0,6,16,9,31,60,40,127,195,13,37,0,3,5,2,8,6,5,2,5,4,0,4,1,2,4,43,0,3,28,13,24,18,13,12,2,1,2,3,0,6,3,0,0,0,0,0,0,0,24,2,0,4,2,0,1,43,29,51,57,5,70,5,0,0,0,0,0,0,1,0,6,0,6,2,3,14,3,5,4,14,9,54,31,118,17,3,4,76,64,80,52,5,2,0,0,6,113,68,5,87,0,4,6,5,6,12,0,0,0,0,0,0,0,8,41,1,39,16,0,43,170,64,65,16,118,9,36,0,2,6,38,8,2,9,15,0,4,8,8,99,58,80,86,22,31,30,31,16,32,101,2,2,17,51,0,0,66,57,0,7,79,49,1,130,16,80,25,52,36,2,19,0,0,4,2,20,1,9,0,42,58,107,17,2,65,16,2,0,106,0,0,12,52,12,0,44,136,52,133,23,93,3,31,0,2,0,2,8,0,1,2,2,0,0,12,0,0,3,1,0,3,3,0,1,0,0,1,18,1,0,38,117,11,65,0,2,0,2,7,60,10,167,99,41,28,105,2,148,112,30,31,0,43,27,152,17,5,14,64,75,46,42,85,34,90,155,61,63,0,0,0,1,1,3,12,7,44,5,11,0,1,0,0,0,0,0,20,53,42,52,103,102,84,46,143,124,76,71,118,18,102,114,72,62,41,7,0,0,0,0,4,8,0,12,0,1,80,5,49,58,25,69,83,0,78,78,16,21,79,83,125,94,78,10,24,82,94,23,4,146,62,4,2,22,15,1,57,92,16,80,64,0,14,136,23,0,107,11,228,54,11,0,68,0,0,1,1,61,70,4,81,1,44,34,124,64,18,140,54,99,50,10,23,26,8,0,0,2,0,4,39,2,0,3,57,0,0,97,33,2,54,22,76,102,45,106,30,3,0,0,0,0,0,2,9,14,15,14,36,8,0,16,12,11,0,10,0,0,0,24,16,2,0,34,56,0,8,140,68,3,50,6,135,11,83,85,141,30,66,98,57,0,11,70,18,0,14,79,1,1,17,78,18,14,82,69,54,37,4,0,1,13,13,3,0,0,0,0,4,30,0,0,24,17,13,44,0,20,0,14,0,2,0,0,4,3,9,7,0,0,0,6,3,0,1,13,0,0,15,1,7,15,17,12,41,122,11,71,0,0,0,0,0,0,0,17,8,1,0,1,2,0,4,0,0,2,10,17,1,32,12,81,9,10,38,139,4,111,156,31,11,91,69,132,71,1,18,0,0,0,0,0,0,0,0,0,0,46,16,27,76,127,22,75,40,63,42,0,12,0,56,4,17,2,15,11,22,2,78,22,8,74,22,136,3,0,37,70,0,0,89,94,0,13,102,66,22,64,32,60,32,95,64,5,42,28,2,4,0,7,6,2,3,17,60,28,17,2,79,12,0,97,86,1,0,58,104,31,4,113,104,13,80,46,51,3,0,7,42,8,0,0,0,1,1,11,0,4,1,0,1,3,0,0,18,2,0,4,66,7,20,59,57,134,126,110,74,28,14,0,0,1,0,0,1,19,2,21,2,0,0,0,0,0,0,8,9,29,99,88,65,18,124,116,123,110,103,102,76,26,86,3,23,18,108,56,0,38,72,25,1,48,111,31,106,26,106,47,9,144,50,0,83,64,68,1,71,81,99,183,26,84,173,11,133,62,45,17,71,32,88,17,1,122,32,58,68,26,36,30,26,36,72,88,104,70,69,116

Foldseek 3Di:
DFKKFFFFKFWQFQQDGGLVRVQVCLQVLAFRKDFDACVQALDGLVLQADDFPDFLHFPGRIARERPDDDAQQPDWLFFSVVQVQEAPQLRQLLSQLQRRCVSFPCQVHPLLLQEAEEEEFFQAAFPQLLLQPLLLLVVLLQVLCCLQFNVQFFFFALHPHDQHDLVNNQGFWQSFLVSCRGRVHWAYTWYWYPKLCLQVVQVQLQVLCQQQVSGQKYKGKYWFGHRVSLVRLQCSQVVQQAPVNDWAFQAPRQAHFHEYTIMMMTMMGRLVVCLVVVGDGLWIFLWKAKWFQAADDDLAAEDLVLLLVRVVVTCVGSVHDLQQAAEEAEQGRSHVRVSQSRLQSCCVRSVVVPHAHAYEYCCQRRIRHISRNVSVSVSQVSNCQAPQKHGAREPHDHGDAHPVRSHTCVRHHHHIDGRPNWHKYKYWHARRLRIIMIIIITGDDSDTDPDDDGFADFFWKFFQFKWWCWQPQHTLVSVLVCVVVVAANWAFDACQQQLNSQVPPVLCVQLVHPGQATARAHFWDKDACVLLVACHAAVQLVQQLVQLVRRCVSNVHAFQEAEEEEEFEHAQSLSSLQCSLSSLSVRQVQSCVQFPQDDDPVLSVVLSVLLSVLRDDTDHNNHSVNNGPQNSQSSNSNSRVHIHGGMYIYQKLCRQLVVVVSQSSCNRSHDHFKYKYKYFFSCSYPSNSLSCLLQAAARRHQAVLLVAQHFHDMTGMMMTMIGGPVPDDQQRGLWIFQFKFKTFAQALVLQQVQQVVQCVSSVHALQLAAAEAEQSRNRNRNSVRCVPRVCVSRVNHYYDHLCNHRTQHISCRVVSSVSSVSNVLLPDDPNHKYKYWDDGQSRMIMIIIMHHGDHRHDGDNMDMDTHRDNNSSCSNSVPPDPCSVVSSVSSPPDRTDNRPRGSDSNSSRRNNDYGRNVCVRRD

InterPro domains:
  IPR010083 Beta-hydroxyacyl-(acyl-carrier-protein) dehydratase FabA [cd01287] (1403-1545)
  IPR010083 Beta-hydroxyacyl-(acyl-carrier-protein) dehydratase FabA [cd01287] (1864-2011)
  IPR013114 Beta-hydroxydecanoyl thiol ester dehydrase, FabA/FabZ [PF07977] (1401-1535)
  IPR013114 Beta-hydroxydecanoyl thiol ester dehydrase, FabA/FabZ [PF07977] (1868-2002)
  IPR014030 Beta-ketoacyl synthase-like, N-terminal domain [PF00109] (1-274)
  IPR014030 Beta-ketoacyl synthase-like, N-terminal domain [PF00109] (467-754)
  IPR014031 Beta-ketoacyl synthase, C-terminal domain [PF02801] (282-396)
  IPR014031 Beta-ketoacyl synthase, C-terminal domain [PF02801] (772-857)
  IPR016039 Thiolase-like [G3DSA:3.40.47.10] (1-464)
  IPR016039 Thiolase-like [G3DSA:3.40.47.10] (465-885)
  IPR016039 Thiolase-like [SSF53901] (2-281)
  IPR016039 Thiolase-like [SSF53901] (245-452)
  IPR016039 Thiolase-like [SSF53901] (467-756)
  IPR016039 Thiolase-like [SSF53901] (740-883)
  IPR018201 Beta-ketoacyl synthase, active site [PS00606] (187-203)
  IPR020841 Polyketide synthase, beta-ketoacyl synthase domain [PS52004] (1-451)
  IPR020841 Polyketide synthase, beta-ketoacyl synthase domain [PS52004] (466-884)
  IPR020841 Polyketide synthase, beta-ketoacyl synthase domain [SM00825] (4-454)
  IPR029069 HotDog domain superfamily [SSF54637] (1153-1331)
  IPR029069 HotDog domain superfamily [SSF54637] (1363-1546)

Radius of gyration: 26.83 Å; Cα contacts (8 Å, |Δi|>4): 2409; chains: 1; bounding box: 75×88×56 Å